Protein AF-0000000070920076 (afdb_homodimer)

Structure (mmCIF, N/CA/C/O backbone):
data_AF-0000000070920076-model_v1
#
loop_
_entity.id
_entity.type
_entity.pdbx_description
1 polymer 'Glucose-1-phosphate adenylyltransferase'
#
loop_
_atom_site.group_PDB
_atom_site.id
_atom_site.type_symbol
_atom_site.label_atom_id
_atom_site.label_alt_id
_atom_site.label_comp_id
_atom_site.label_asym_id
_atom_site.label_entity_id
_atom_site.label_seq_id
_atom_site.pdbx_PDB_ins_code
_atom_site.Cartn_x
_atom_site.Cartn_y
_atom_site.Cartn_z
_atom_site.occupancy
_atom_site.B_iso_or_equiv
_atom_site.auth_seq_id
_atom_site.auth_comp_id
_atom_site.auth_asym_id
_atom_site.auth_atom_id
_atom_site.pdbx_PDB_model_num
ATOM 1 N N . MET A 1 1 ? 10.734 30.672 -19.688 1 33.19 1 MET A N 1
ATOM 2 C CA . MET A 1 1 ? 10.688 31.156 -18.312 1 33.19 1 MET A CA 1
ATOM 3 C C . MET A 1 1 ? 11.492 30.25 -17.391 1 33.19 1 MET A C 1
ATOM 5 O O . MET A 1 1 ? 11.266 29.031 -17.344 1 33.19 1 MET A O 1
ATOM 9 N N . GLN A 1 2 ? 12.703 30.578 -17.141 1 44.69 2 GLN A N 1
ATOM 10 C CA . GLN A 1 2 ? 13.711 29.75 -16.469 1 44.69 2 GLN A CA 1
ATOM 11 C C . GLN A 1 2 ? 13.164 29.156 -15.172 1 44.69 2 GLN A C 1
ATOM 13 O O . GLN A 1 2 ? 12.617 29.891 -14.344 1 44.69 2 GLN A O 1
ATOM 18 N N . THR A 1 3 ? 12.797 27.922 -15.062 1 65.31 3 THR A N 1
ATOM 19 C CA . THR A 1 3 ? 12.289 27.219 -13.891 1 65.31 3 THR A CA 1
ATOM 20 C C . THR A 1 3 ? 13.242 27.391 -12.711 1 65.31 3 THR A C 1
ATOM 22 O O . THR A 1 3 ? 14.445 27.141 -12.836 1 65.31 3 THR A O 1
ATOM 25 N N . ASP A 1 4 ? 12.898 28.391 -11.68 1 80 4 ASP A N 1
ATOM 26 C CA . ASP A 1 4 ? 13.68 28.625 -10.469 1 80 4 ASP A CA 1
ATOM 27 C C . ASP A 1 4 ? 14.102 27.312 -9.828 1 80 4 ASP A C 1
ATOM 29 O O . ASP A 1 4 ? 13.328 26.359 -9.797 1 80 4 ASP A O 1
ATOM 33 N N . ARG A 1 5 ? 15.398 27.312 -9.617 1 87.81 5 ARG A N 1
ATOM 34 C CA . ARG A 1 5 ? 15.891 26.219 -8.805 1 87.81 5 ARG A CA 1
ATOM 35 C C . ARG A 1 5 ? 15.531 26.406 -7.336 1 87.81 5 ARG A C 1
ATOM 37 O O . ARG A 1 5 ? 15.938 27.391 -6.715 1 87.81 5 ARG A O 1
ATOM 44 N N . ILE A 1 6 ? 14.734 25.578 -6.77 1 91.81 6 ILE A N 1
ATOM 45 C CA . ILE A 1 6 ? 14.234 25.719 -5.406 1 91.81 6 ILE A CA 1
ATOM 46 C C . ILE A 1 6 ? 14.703 24.531 -4.566 1 91.81 6 ILE A C 1
ATOM 48 O O . ILE A 1 6 ? 14.656 23.375 -5.02 1 91.81 6 ILE A O 1
ATOM 52 N N . ILE A 1 7 ? 15.211 24.781 -3.336 1 88.56 7 ILE A N 1
ATOM 53 C CA . ILE A 1 7 ? 15.484 23.719 -2.361 1 88.56 7 ILE A CA 1
ATOM 54 C C . ILE A 1 7 ? 14.602 23.922 -1.132 1 88.56 7 ILE A C 1
ATOM 56 O O . ILE A 1 7 ? 14.219 25.047 -0.807 1 88.56 7 ILE A O 1
ATOM 60 N N . ALA A 1 8 ? 14.281 22.812 -0.539 1 92.31 8 ALA A N 1
ATOM 61 C CA . ALA A 1 8 ? 13.406 22.875 0.633 1 92.31 8 ALA A CA 1
ATOM 62 C C . ALA A 1 8 ? 14.125 22.344 1.874 1 92.31 8 ALA A C 1
ATOM 64 O O . ALA A 1 8 ? 14.828 21.344 1.812 1 92.31 8 ALA A O 1
ATOM 65 N N . PHE A 1 9 ? 14.023 23.109 2.922 1 87.88 9 PHE A N 1
ATOM 66 C CA . PHE A 1 9 ? 14.375 22.641 4.254 1 87.88 9 PHE A CA 1
ATOM 67 C C . PHE A 1 9 ? 13.125 22.359 5.082 1 87.88 9 PHE A C 1
ATOM 69 O O . PHE A 1 9 ? 12.273 23.234 5.234 1 87.88 9 PHE A O 1
ATOM 76 N N . VAL A 1 10 ? 12.992 21.188 5.551 1 90.44 10 VAL A N 1
ATOM 77 C CA . VAL A 1 10 ? 11.883 20.797 6.418 1 90.44 10 VAL A CA 1
ATOM 78 C C . VAL A 1 10 ? 12.383 20.609 7.848 1 90.44 10 VAL A C 1
ATOM 80 O O . VAL A 1 10 ? 13.242 19.766 8.109 1 90.44 10 VAL A O 1
ATOM 83 N N . MET A 1 11 ? 11.797 21.422 8.672 1 86.25 11 MET A N 1
ATOM 84 C CA . MET A 1 11 ? 12.227 21.406 10.07 1 86.25 11 MET A CA 1
ATOM 85 C C . MET A 1 11 ? 11.484 20.344 10.867 1 86.25 11 MET A C 1
ATOM 87 O O . MET A 1 11 ? 10.281 20.469 11.109 1 86.25 11 MET A O 1
ATOM 91 N N . ALA A 1 12 ? 12.172 19.328 11.312 1 82.25 12 ALA A N 1
ATOM 92 C CA . ALA A 1 12 ? 11.586 18.219 12.055 1 82.25 12 ALA A CA 1
ATOM 93 C C . ALA A 1 12 ? 12.273 18.031 13.406 1 82.25 12 ALA A C 1
ATOM 95 O O . ALA A 1 12 ? 12.5 16.906 13.844 1 82.25 12 ALA A O 1
ATOM 96 N N . GLY A 1 13 ? 12.68 19.078 14.141 1 68.5 13 GLY A N 1
ATOM 97 C CA . GLY A 1 13 ? 13.5 18.969 15.336 1 68.5 13 GLY A CA 1
ATOM 98 C C . GLY A 1 13 ? 12.727 19.188 16.625 1 68.5 13 GLY A C 1
ATOM 99 O O . GLY A 1 13 ? 13.258 19.016 17.719 1 68.5 13 GLY A O 1
ATOM 100 N N . GLY A 1 14 ? 11.477 19.359 16.609 1 68.44 14 GLY A N 1
ATOM 101 C CA . GLY A 1 14 ? 10.781 19.703 17.828 1 68.44 14 GLY A CA 1
ATOM 102 C C . GLY A 1 14 ? 10.523 18.5 18.734 1 68.44 14 GLY A C 1
ATOM 103 O O . GLY A 1 14 ? 10.266 17.406 18.25 1 68.44 14 GLY A O 1
ATOM 104 N N . GLN A 1 15 ? 10.766 18.703 20.016 1 67.5 15 GLN A N 1
ATOM 105 C CA . GLN A 1 15 ? 10.594 17.641 21.016 1 67.5 15 GLN A CA 1
ATOM 106 C C . GLN A 1 15 ? 9.141 17.203 21.094 1 67.5 15 GLN A C 1
ATOM 108 O O . GLN A 1 15 ? 8.852 16.047 21.406 1 67.5 15 GLN A O 1
ATOM 113 N N . GLY A 1 16 ? 8.188 18.078 20.781 1 76.25 16 GLY A N 1
ATOM 114 C CA . GLY A 1 16 ? 6.77 17.734 20.844 1 76.25 16 GLY A CA 1
ATOM 115 C C . GLY A 1 16 ? 6.309 17.359 22.234 1 76.25 16 GLY A C 1
ATOM 116 O O . GLY A 1 16 ? 5.559 16.391 22.391 1 76.25 16 GLY A O 1
ATOM 117 N N . SER A 1 17 ? 6.656 17.984 23.281 1 78.88 17 SER A N 1
ATOM 118 C CA . SER A 1 17 ? 6.414 17.641 24.672 1 78.88 17 SER A CA 1
ATOM 119 C C . SER A 1 17 ? 4.922 17.578 24.969 1 78.88 17 SER A C 1
ATOM 121 O O . SER A 1 17 ? 4.48 16.75 25.766 1 78.88 17 SER A O 1
ATOM 123 N N . ARG A 1 18 ? 4.172 18.359 24.344 1 81.12 18 ARG A N 1
ATOM 124 C CA . ARG A 1 18 ? 2.742 18.422 24.641 1 81.12 18 ARG A CA 1
ATOM 125 C C . ARG A 1 18 ? 2.008 17.219 24.047 1 81.12 18 ARG A C 1
ATOM 127 O O . ARG A 1 18 ? 0.847 16.984 24.391 1 81.12 18 ARG A O 1
ATOM 134 N N . LEU A 1 19 ? 2.645 16.422 23.266 1 90.31 19 LEU A N 1
ATOM 135 C CA . LEU A 1 19 ? 2.039 15.258 22.641 1 90.31 19 LEU A CA 1
ATOM 136 C C . LEU A 1 19 ? 2.451 13.977 23.359 1 90.31 19 LEU A C 1
ATOM 138 O O . LEU A 1 19 ? 2.068 12.875 22.969 1 90.31 19 LEU A O 1
ATOM 142 N N . GLN A 1 20 ? 3.148 14.227 24.375 1 90 20 GLN A N 1
ATOM 143 C CA . GLN A 1 20 ? 3.438 13.047 25.172 1 90 20 GLN A CA 1
ATOM 144 C C . GLN A 1 20 ? 2.152 12.367 25.641 1 90 20 GLN A C 1
ATOM 146 O O . GLN A 1 20 ? 1.152 13.039 25.906 1 90 20 GLN A O 1
ATOM 151 N N . PRO A 1 21 ? 2.139 11.023 25.672 1 94.19 21 PRO A N 1
ATOM 152 C CA . PRO A 1 21 ? 3.275 10.102 25.625 1 94.19 21 PRO A CA 1
ATOM 153 C C . PRO A 1 21 ? 3.59 9.641 24.203 1 94.19 21 PRO A C 1
ATOM 155 O O . PRO A 1 21 ? 4.496 8.82 24 1 94.19 21 PRO A O 1
ATOM 158 N N . LEU A 1 22 ? 2.971 10.141 23.203 1 93.38 22 LEU A N 1
ATOM 159 C CA . LEU A 1 22 ? 3.172 9.695 21.828 1 93.38 22 LEU A CA 1
ATOM 160 C C . LEU A 1 22 ? 4.555 10.102 21.328 1 93.38 22 LEU A C 1
ATOM 162 O O . LEU A 1 22 ? 5.059 9.531 20.359 1 93.38 22 LEU A O 1
ATOM 166 N N . THR A 1 23 ? 5.203 11.062 21.922 1 89.62 23 THR A N 1
ATOM 167 C CA . THR A 1 23 ? 6.5 11.562 21.469 1 89.62 23 THR A CA 1
ATOM 168 C C . THR A 1 23 ? 7.602 11.164 22.438 1 89.62 23 THR A C 1
ATOM 170 O O . THR A 1 23 ? 8.711 11.688 22.391 1 89.62 23 THR A O 1
ATOM 173 N N . THR A 1 24 ? 7.254 10.281 23.359 1 86.88 24 THR A N 1
ATOM 174 C CA . THR A 1 24 ? 8.258 9.828 24.312 1 86.88 24 THR A CA 1
ATOM 175 C C . THR A 1 24 ? 9.406 9.125 23.609 1 86.88 24 THR A C 1
ATOM 177 O O . THR A 1 24 ? 10.57 9.32 23.953 1 86.88 24 THR A O 1
ATOM 180 N N . ALA A 1 25 ? 9.062 8.422 22.562 1 83.69 25 ALA A N 1
ATOM 181 C CA . ALA A 1 25 ? 10.094 7.617 21.906 1 83.69 25 ALA A CA 1
ATOM 182 C C . ALA A 1 25 ? 10.281 8.031 20.453 1 83.69 25 ALA A C 1
ATOM 184 O O . ALA A 1 25 ? 10.961 7.348 19.688 1 83.69 25 ALA A O 1
ATOM 185 N N . ARG A 1 26 ? 9.656 9.07 20.109 1 86.44 26 ARG A N 1
ATOM 186 C CA . ARG A 1 26 ? 9.742 9.5 18.719 1 86.4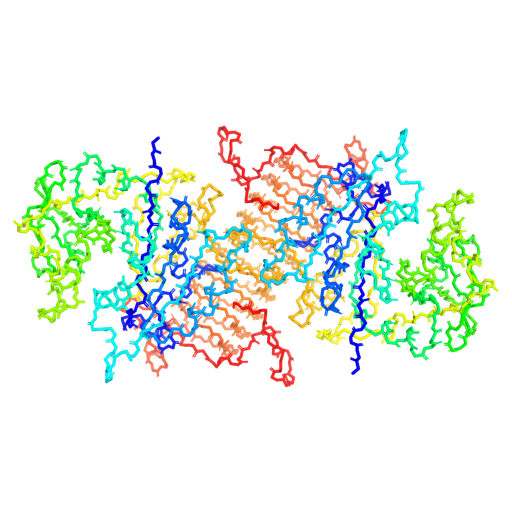4 26 ARG A CA 1
ATOM 187 C C . ARG A 1 26 ? 9.523 11.008 18.594 1 86.44 26 ARG A C 1
ATOM 189 O O . ARG A 1 26 ? 8.953 11.633 19.5 1 86.44 26 ARG A O 1
ATOM 196 N N . SER A 1 27 ? 10.008 11.555 17.516 1 85.69 27 SER A N 1
ATOM 197 C CA . SER A 1 27 ? 9.766 12.969 17.234 1 85.69 27 SER A CA 1
ATOM 198 C C . SER A 1 27 ? 8.336 13.203 16.781 1 85.69 27 SER A C 1
ATOM 200 O O . SER A 1 27 ? 7.68 12.289 16.266 1 85.69 27 SER A O 1
ATOM 202 N N . LYS A 1 28 ? 7.84 14.336 16.938 1 88.94 28 LYS A N 1
ATOM 203 C CA . LYS A 1 28 ? 6.473 14.703 16.578 1 88.94 28 LYS A CA 1
ATOM 204 C C . LYS A 1 28 ? 6.18 14.406 15.117 1 88.94 28 LYS A C 1
ATOM 206 O O . LYS A 1 28 ? 5.164 13.797 14.789 1 88.94 28 LYS A O 1
ATOM 211 N N . PRO A 1 29 ? 7.109 14.758 14.164 1 89.88 29 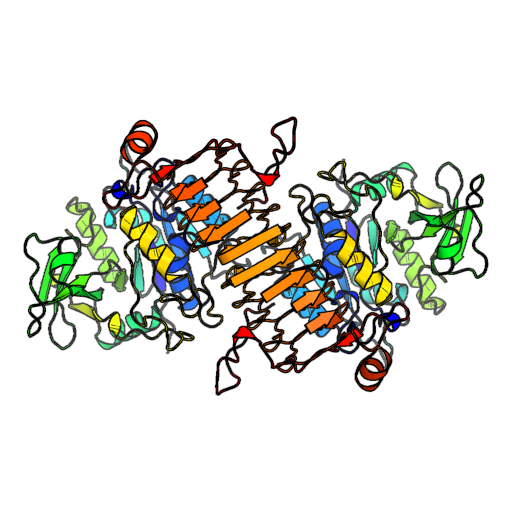PRO A N 1
ATOM 212 C CA . PRO A 1 29 ? 6.836 14.484 12.75 1 89.88 29 PRO A CA 1
ATOM 213 C C . PRO A 1 29 ? 6.691 12.992 12.453 1 89.88 29 PRO A C 1
ATOM 215 O O . PRO A 1 29 ? 6.09 12.609 11.445 1 89.88 29 PRO A O 1
ATOM 218 N N . SER A 1 30 ? 7.129 12.164 13.312 1 90.06 30 SER A N 1
ATOM 219 C CA . SER A 1 30 ? 7.105 10.719 13.094 1 90.06 30 SER A CA 1
ATOM 220 C C . SER A 1 30 ? 5.863 10.086 13.703 1 90.06 30 SER A C 1
ATOM 222 O O . SER A 1 30 ? 5.621 8.891 13.531 1 90.06 30 SER A O 1
ATOM 224 N N . VAL A 1 31 ? 5.137 10.859 14.398 1 93 31 VAL A N 1
ATOM 225 C CA . VAL A 1 31 ? 3.936 10.328 15.031 1 93 31 VAL A CA 1
ATOM 226 C C . VAL A 1 31 ? 2.949 9.867 13.961 1 93 31 VAL A C 1
ATOM 228 O O . VAL A 1 31 ? 2.715 10.578 12.977 1 93 31 VAL A O 1
ATOM 231 N N . PRO A 1 32 ? 2.396 8.656 14.117 1 95 32 PRO A N 1
ATOM 232 C CA . PRO A 1 32 ? 1.421 8.156 13.141 1 95 32 PRO A CA 1
ATOM 233 C C . PRO A 1 32 ? 0.165 9.016 13.07 1 95 32 PRO A C 1
ATOM 235 O O . PRO A 1 32 ? -0.305 9.523 14.094 1 95 32 PRO A O 1
ATOM 238 N N . PHE A 1 33 ? -0.317 9.219 11.875 1 96.38 33 PHE A N 1
ATOM 239 C CA . PHE A 1 33 ? -1.559 9.953 11.664 1 96.38 33 PHE A CA 1
ATOM 240 C C . PHE A 1 33 ? -2.445 9.234 10.656 1 96.38 33 PHE A C 1
ATOM 242 O O . PHE A 1 33 ? -1.952 8.688 9.664 1 96.38 33 PHE A O 1
ATOM 249 N N . GLY A 1 34 ? -3.719 9.328 10.875 1 95.06 34 GLY A N 1
ATOM 250 C CA . GLY A 1 34 ? -4.609 8.555 10.023 1 95.06 34 GLY A CA 1
ATOM 251 C C . GLY A 1 34 ? -4.344 7.062 10.078 1 95.06 34 GLY A C 1
ATOM 252 O O . GLY A 1 34 ? -3.928 6.539 11.117 1 95.06 34 GLY A O 1
ATOM 253 N N . SER A 1 35 ? -4.695 6.41 8.961 1 93.38 35 SER A N 1
ATOM 254 C CA . SER A 1 35 ? -4.625 4.953 9.008 1 93.38 35 SER A CA 1
ATOM 255 C C . SER A 1 35 ? -3.285 4.445 8.484 1 93.38 35 SER A C 1
ATOM 257 O O . SER A 1 35 ? -2.914 3.295 8.727 1 93.38 35 SER A O 1
ATOM 259 N N . ARG A 1 36 ? -2.527 5.336 7.797 1 94.19 36 ARG A N 1
ATOM 260 C CA . ARG A 1 36 ? -1.295 4.777 7.25 1 94.19 36 ARG A CA 1
ATOM 261 C C . ARG A 1 36 ? -0.217 5.848 7.125 1 94.19 36 ARG A C 1
ATOM 263 O O . ARG A 1 36 ? 0.854 5.598 6.57 1 94.19 36 ARG A O 1
ATOM 270 N N . TYR A 1 37 ? -0.442 7.008 7.641 1 94.81 37 TYR A N 1
ATOM 271 C CA . TYR A 1 37 ? 0.471 8.125 7.414 1 94.81 37 TYR A CA 1
ATOM 272 C C . TYR A 1 37 ? 1.211 8.492 8.695 1 94.81 37 TYR A C 1
ATOM 274 O O . TYR A 1 37 ? 0.929 7.938 9.766 1 94.81 37 TYR A O 1
ATOM 282 N N . ARG A 1 38 ? 2.186 9.312 8.523 1 94.12 38 ARG A N 1
ATOM 283 C CA . ARG A 1 38 ? 2.834 10.062 9.594 1 94.12 38 ARG A CA 1
ATOM 284 C C . ARG A 1 38 ? 2.699 11.562 9.375 1 94.12 38 ARG A C 1
ATOM 286 O O . ARG A 1 38 ? 2.473 12.016 8.242 1 94.12 38 ARG A O 1
ATOM 293 N N . ILE A 1 39 ? 2.871 12.266 10.43 1 93.94 39 ILE A N 1
ATOM 294 C CA . ILE A 1 39 ? 2.646 13.703 10.367 1 93.94 39 ILE A CA 1
ATOM 295 C C . ILE A 1 39 ? 3.553 14.32 9.305 1 93.94 39 ILE A C 1
ATOM 297 O O . ILE A 1 39 ? 3.117 15.172 8.523 1 93.94 39 ILE A O 1
ATOM 301 N N . VAL A 1 40 ? 4.758 13.867 9.094 1 92.62 40 VAL A N 1
ATOM 302 C CA . VAL A 1 40 ? 5.75 14.453 8.195 1 92.62 40 VAL A CA 1
ATOM 303 C C . VAL A 1 40 ? 5.332 14.219 6.746 1 92.62 40 VAL A C 1
ATOM 305 O O . VAL A 1 40 ? 5.758 14.945 5.848 1 92.62 40 VAL A O 1
ATOM 308 N N . ASP A 1 41 ? 4.516 13.25 6.492 1 93.81 41 ASP A N 1
ATOM 309 C CA . ASP A 1 41 ? 4.148 12.867 5.133 1 93.81 41 ASP A CA 1
ATOM 310 C C . ASP A 1 41 ? 3.395 13.992 4.43 1 93.81 41 ASP A C 1
ATOM 312 O O . ASP A 1 41 ? 3.453 14.125 3.207 1 93.81 41 ASP A O 1
ATOM 316 N N . PHE A 1 42 ? 2.736 14.797 5.164 1 95.75 42 PHE A N 1
ATOM 317 C CA . PHE A 1 42 ? 1.891 15.836 4.59 1 95.75 42 PHE A CA 1
ATOM 318 C C . PHE A 1 42 ? 2.738 16.953 3.986 1 95.75 42 PHE A C 1
ATOM 320 O O . PHE A 1 42 ? 2.564 17.312 2.818 1 95.75 42 PHE A O 1
ATOM 327 N N . VAL A 1 43 ? 3.709 17.438 4.734 1 94.81 43 VAL A N 1
ATOM 328 C CA . VAL A 1 43 ? 4.555 18.516 4.203 1 94.81 43 VAL A CA 1
ATOM 329 C C . VAL A 1 43 ? 5.418 17.969 3.066 1 94.81 43 VAL A C 1
ATOM 331 O O . VAL A 1 43 ? 5.605 18.641 2.049 1 94.81 43 VAL A O 1
ATOM 334 N N . LEU A 1 44 ? 5.891 16.75 3.213 1 92.56 44 LEU A N 1
ATOM 335 C CA . LEU A 1 44 ? 6.719 16.172 2.164 1 92.56 44 LEU A CA 1
ATOM 336 C C . LEU A 1 44 ? 5.91 15.977 0.883 1 92.56 44 LEU A C 1
ATOM 338 O O . LEU A 1 44 ? 6.402 16.266 -0.212 1 92.56 44 LEU A O 1
ATOM 342 N N . SER A 1 45 ? 4.734 15.516 1.034 1 93.62 45 SER A N 1
ATOM 343 C CA . SER A 1 45 ? 3.867 15.336 -0.125 1 93.62 45 SER A CA 1
ATOM 344 C C . SER A 1 45 ? 3.523 16.672 -0.769 1 93.62 45 SER A C 1
ATOM 346 O O . SER A 1 45 ? 3.455 16.781 -1.995 1 93.62 45 SER A O 1
ATOM 348 N N . ASN A 1 46 ? 3.256 17.688 0.065 1 95.75 46 ASN A N 1
ATOM 349 C CA . ASN A 1 46 ? 3 19.016 -0.468 1 95.75 46 ASN A CA 1
ATOM 350 C C . ASN A 1 46 ? 4.164 19.516 -1.323 1 95.75 46 ASN A C 1
ATOM 352 O O . ASN A 1 46 ? 3.953 20.062 -2.406 1 95.75 46 ASN A O 1
ATOM 356 N N . LEU A 1 47 ? 5.348 19.297 -0.857 1 93.31 47 LEU A N 1
ATOM 357 C CA . LEU A 1 47 ? 6.543 19.734 -1.578 1 93.31 47 LEU A CA 1
ATOM 358 C C . LEU A 1 47 ? 6.691 18.953 -2.885 1 93.31 47 LEU A C 1
ATOM 360 O O . LEU A 1 47 ? 6.844 19.562 -3.951 1 93.31 47 LEU A O 1
ATOM 364 N N . VAL A 1 48 ? 6.512 17.672 -2.869 1 89.19 48 VAL A N 1
ATOM 365 C CA . VAL A 1 48 ? 6.68 16.812 -4.039 1 89.19 48 VAL A CA 1
ATOM 366 C C . VAL A 1 48 ? 5.602 17.125 -5.07 1 89.19 48 VAL A C 1
ATOM 368 O O . VAL A 1 48 ? 5.895 17.297 -6.258 1 89.19 48 VAL A O 1
ATOM 371 N N . ASN A 1 49 ? 4.41 17.188 -4.594 1 91.5 49 ASN A N 1
ATOM 372 C CA . ASN A 1 49 ? 3.309 17.516 -5.492 1 91.5 49 ASN A CA 1
ATOM 373 C C . ASN A 1 49 ? 3.494 18.891 -6.125 1 91.5 49 ASN A C 1
ATOM 375 O O . ASN A 1 49 ? 2.979 19.156 -7.215 1 91.5 49 ASN A O 1
ATOM 379 N N . SER A 1 50 ? 4.227 19.781 -5.449 1 93.94 50 SER A N 1
ATOM 380 C CA . SER A 1 50 ? 4.48 21.141 -5.938 1 93.94 50 SER A CA 1
ATOM 381 C C . SER A 1 50 ? 5.734 21.188 -6.805 1 93.94 50 SER A C 1
ATOM 383 O O . SER A 1 50 ? 6.254 22.266 -7.098 1 93.94 50 SER A O 1
ATOM 385 N N . GLN A 1 51 ? 6.305 19.984 -7.059 1 87.81 51 GLN A N 1
ATOM 386 C CA . GLN A 1 51 ? 7.449 19.828 -7.945 1 87.81 51 GLN A CA 1
ATOM 387 C C . GLN A 1 51 ? 8.719 20.406 -7.316 1 87.81 51 GLN A C 1
ATOM 389 O O . GLN A 1 51 ? 9.586 20.922 -8.023 1 87.81 51 GLN A O 1
ATOM 394 N N . ILE A 1 52 ? 8.695 20.578 -6.074 1 88.44 52 ILE A N 1
ATOM 395 C CA . ILE A 1 52 ? 9.914 20.844 -5.32 1 88.44 52 ILE A CA 1
ATOM 396 C C . ILE A 1 52 ? 10.547 19.531 -4.871 1 88.44 52 ILE A C 1
ATOM 398 O O . ILE A 1 52 ? 10.039 18.859 -3.965 1 88.44 52 ILE A O 1
ATOM 402 N N . ARG A 1 53 ? 11.68 19.234 -5.488 1 80.94 53 ARG A N 1
ATOM 403 C CA . ARG A 1 53 ? 12.102 17.844 -5.367 1 80.94 53 ARG A CA 1
ATOM 404 C C . ARG A 1 53 ? 13.414 17.734 -4.59 1 80.94 53 ARG A C 1
ATOM 406 O O . ARG A 1 53 ? 13.836 16.625 -4.223 1 80.94 53 ARG A O 1
ATOM 413 N N . THR A 1 54 ? 14.141 18.766 -4.348 1 82.75 54 THR A N 1
ATOM 414 C CA . THR A 1 54 ? 15.312 18.766 -3.479 1 82.75 54 THR A CA 1
ATOM 415 C C . THR A 1 54 ? 14.93 19.156 -2.055 1 82.75 54 THR A C 1
ATOM 417 O O . THR A 1 54 ? 14.773 20.344 -1.756 1 82.75 54 THR A O 1
ATOM 420 N N . ILE A 1 55 ? 14.797 18.156 -1.24 1 87.06 55 ILE A N 1
ATOM 421 C CA . ILE A 1 55 ? 14.258 18.359 0.098 1 87.06 55 ILE A CA 1
ATOM 422 C C . ILE A 1 55 ? 15.258 17.875 1.143 1 87.06 55 ILE A C 1
ATOM 424 O O . ILE A 1 55 ? 15.727 16.734 1.079 1 87.06 55 ILE A O 1
ATOM 428 N N . TYR A 1 56 ? 15.602 18.734 2.041 1 81.62 56 TYR A N 1
ATOM 429 C CA . TYR A 1 56 ? 16.438 18.391 3.188 1 81.62 56 TYR A CA 1
ATOM 430 C C . TYR A 1 56 ? 15.617 18.375 4.473 1 81.62 56 TYR A C 1
ATOM 432 O O . TYR A 1 56 ? 15.094 19.391 4.902 1 81.62 56 TYR A O 1
ATOM 440 N N . LEU A 1 57 ? 15.484 17.234 5.035 1 85.25 57 LEU A N 1
ATOM 441 C CA . LEU A 1 57 ? 14.781 17.047 6.301 1 85.25 57 LEU A CA 1
ATOM 442 C C . LEU A 1 57 ? 15.742 17.172 7.48 1 85.25 57 LEU A C 1
ATOM 444 O O . LEU A 1 57 ? 16.609 16.312 7.676 1 85.25 57 LEU A O 1
ATOM 448 N N . LEU A 1 58 ? 15.578 18.266 8.234 1 81.69 58 LEU A N 1
ATOM 449 C CA . LEU A 1 58 ? 16.469 18.531 9.359 1 81.69 58 LEU A CA 1
ATOM 450 C C . LEU A 1 58 ? 15.922 17.891 10.641 1 81.69 58 LEU A C 1
ATOM 452 O O . LEU A 1 58 ? 14.883 18.328 11.156 1 81.69 58 LEU A O 1
ATOM 456 N N . VAL A 1 59 ? 16.656 16.859 11.117 1 78.94 59 VAL A N 1
ATOM 457 C CA . VAL A 1 59 ? 16.172 16.109 12.273 1 78.94 59 VAL A CA 1
ATOM 458 C C . VAL A 1 59 ? 17.078 16.375 13.477 1 78.94 59 VAL A C 1
ATOM 460 O O . VAL A 1 59 ? 18.266 16.688 13.305 1 78.94 59 VAL A O 1
ATOM 463 N N . GLN A 1 60 ? 16.5 16.406 14.656 1 68.12 60 GLN A N 1
ATOM 464 C CA . GLN A 1 60 ? 17.297 16.625 15.852 1 68.12 60 GLN A CA 1
ATOM 465 C C . GLN A 1 60 ? 17.016 15.562 16.906 1 68.12 60 GLN A C 1
ATOM 467 O O . GLN A 1 60 ? 17.922 14.859 17.359 1 68.12 60 GLN A O 1
ATOM 472 N N . TYR A 1 61 ? 15.828 15.445 17.297 1 62.59 61 TYR A N 1
ATOM 473 C CA . TYR A 1 61 ? 15.461 14.656 18.469 1 62.59 61 TYR A CA 1
ATOM 474 C C . TYR A 1 61 ? 14.859 13.32 18.062 1 62.59 61 TYR A C 1
ATOM 476 O O . TYR A 1 61 ? 13.922 13.273 17.266 1 62.59 61 TYR A O 1
ATOM 484 N N . LYS A 1 62 ? 15.414 12.219 18.688 1 64.12 62 LYS A N 1
ATOM 485 C CA . LYS A 1 62 ? 14.844 10.883 18.531 1 64.12 62 LYS A CA 1
ATOM 486 C C . LYS A 1 62 ? 14.406 10.617 17.094 1 64.12 62 LYS A C 1
ATOM 488 O O . LYS A 1 62 ? 13.273 10.211 16.859 1 64.12 62 LYS A O 1
ATOM 493 N N . SER A 1 63 ? 15.359 10.766 16.25 1 68.25 63 SER A N 1
ATOM 494 C CA . SER A 1 63 ? 15.023 10.883 14.836 1 68.25 63 SER A CA 1
ATOM 495 C C . SER A 1 63 ? 15.156 9.547 14.125 1 68.25 63 SER A C 1
ATOM 497 O O . SER A 1 63 ? 14.898 9.445 12.922 1 68.25 63 SER A O 1
ATOM 499 N N . GLN A 1 64 ? 15.422 8.57 14.914 1 64.94 64 GLN A N 1
ATOM 500 C CA . GLN A 1 64 ? 15.703 7.309 14.234 1 64.94 64 GLN A CA 1
ATOM 501 C C . GLN A 1 64 ? 14.484 6.816 13.461 1 64.94 64 GLN A C 1
ATOM 503 O O . GLN A 1 64 ? 14.602 6.445 12.289 1 64.94 64 GLN A O 1
ATOM 508 N N . SER A 1 65 ? 13.406 6.832 14.133 1 69.12 65 SER A N 1
ATOM 509 C CA . SER A 1 65 ? 12.172 6.387 13.492 1 69.12 65 SER A CA 1
ATOM 510 C C . SER A 1 65 ? 11.859 7.219 12.25 1 69.12 65 SER A C 1
ATOM 512 O O . SER A 1 65 ? 11.43 6.684 11.227 1 69.12 65 SER A O 1
ATOM 514 N N . LEU A 1 66 ? 12.086 8.398 12.32 1 73 66 LEU A N 1
ATOM 515 C CA . LEU A 1 66 ? 11.836 9.305 11.203 1 73 66 LEU A CA 1
ATOM 516 C C . LEU A 1 66 ? 12.789 9.016 10.055 1 73 66 LEU A C 1
ATOM 518 O O . LEU A 1 66 ? 12.367 8.93 8.898 1 73 66 LEU A O 1
ATOM 522 N N . ILE A 1 67 ? 14 8.906 10.367 1 69.06 67 ILE A N 1
ATOM 523 C CA . ILE A 1 67 ? 15.016 8.625 9.359 1 69.06 67 ILE A CA 1
ATOM 524 C C . ILE A 1 67 ? 14.672 7.34 8.625 1 69.06 67 ILE A C 1
ATOM 526 O O . ILE A 1 67 ? 14.711 7.297 7.391 1 69.06 67 ILE A O 1
ATOM 530 N N . GLU A 1 68 ? 14.289 6.379 9.367 1 68.88 68 GLU A N 1
ATOM 531 C CA . GLU A 1 68 ? 13.945 5.09 8.773 1 68.88 68 GLU A CA 1
ATOM 532 C C . GLU A 1 68 ? 12.719 5.207 7.871 1 68.88 68 GLU A C 1
ATOM 534 O O . GLU A 1 68 ? 12.688 4.637 6.777 1 68.88 68 GLU A O 1
ATOM 539 N N . HIS A 1 69 ? 11.805 5.922 8.266 1 71.31 69 HIS A N 1
ATOM 540 C CA . HIS A 1 69 ? 10.586 6.121 7.488 1 71.31 69 HIS A CA 1
ATOM 541 C C . HIS A 1 69 ? 10.883 6.82 6.168 1 71.31 69 HIS A C 1
ATOM 543 O O . HIS A 1 69 ? 10.406 6.391 5.113 1 71.31 69 HIS A O 1
ATOM 549 N N . VAL A 1 70 ? 11.672 7.809 6.242 1 72.06 70 VAL A N 1
ATOM 550 C CA . VAL A 1 70 ? 11.984 8.594 5.051 1 72.06 70 VAL A CA 1
ATOM 551 C C . VAL A 1 70 ? 12.789 7.742 4.074 1 72.06 70 VAL A C 1
ATOM 553 O O . VAL A 1 70 ? 12.539 7.766 2.867 1 72.06 70 VAL A O 1
ATOM 556 N N . ARG A 1 71 ? 13.656 7.051 4.598 1 67.81 71 ARG A N 1
ATOM 557 C CA . ARG A 1 71 ? 14.484 6.18 3.768 1 67.81 71 ARG A CA 1
ATOM 558 C C . ARG A 1 71 ? 13.625 5.156 3.031 1 67.81 71 ARG A C 1
ATOM 560 O O . ARG A 1 71 ? 13.836 4.902 1.844 1 67.81 71 ARG A O 1
ATOM 567 N N . LYS A 1 72 ? 12.734 4.668 3.672 1 66.44 72 LYS A N 1
ATOM 568 C CA . LYS A 1 72 ? 11.93 3.576 3.127 1 66.44 72 LYS A CA 1
ATOM 569 C C . LYS A 1 72 ? 10.836 4.105 2.203 1 66.44 72 LYS A C 1
ATOM 571 O O . LYS A 1 72 ? 10.492 3.461 1.21 1 66.44 72 LYS A O 1
ATOM 576 N N . SER A 1 73 ? 10.406 5.191 2.52 1 67.62 73 SER A N 1
ATOM 577 C CA . SER A 1 73 ? 9.172 5.652 1.896 1 67.62 73 SER A CA 1
ATOM 578 C C . SER A 1 73 ? 9.445 6.727 0.852 1 67.62 73 SER A C 1
ATOM 580 O O . SER A 1 73 ? 8.625 6.957 -0.041 1 67.62 73 SER A O 1
ATOM 582 N N . TRP A 1 74 ? 10.438 7.328 1.027 1 65.31 74 TRP A N 1
ATOM 583 C CA . TRP A 1 74 ? 10.641 8.531 0.225 1 65.31 74 TRP A CA 1
ATOM 584 C C . TRP A 1 74 ? 11.914 8.422 -0.607 1 65.31 74 TRP A C 1
ATOM 586 O O . TRP A 1 74 ? 12.539 9.438 -0.931 1 65.31 74 TRP A O 1
ATOM 596 N N . THR A 1 75 ? 12.32 7.102 -0.789 1 59 75 THR A N 1
ATOM 597 C CA . THR A 1 75 ? 13.445 6.918 -1.701 1 59 75 THR A CA 1
ATOM 598 C C . THR A 1 75 ? 12.961 6.844 -3.146 1 59 75 THR A C 1
ATOM 600 O O . THR A 1 75 ? 12.086 6.043 -3.473 1 59 75 THR A O 1
ATOM 603 N N . ILE A 1 76 ? 13.031 8 -3.771 1 50.78 76 ILE A N 1
ATOM 604 C CA . ILE A 1 76 ? 12.578 8.125 -5.152 1 50.78 76 ILE A CA 1
ATOM 605 C C . ILE A 1 76 ? 13.531 7.375 -6.078 1 50.78 76 ILE A C 1
ATOM 607 O O . ILE A 1 76 ? 14.719 7.234 -5.773 1 50.78 76 ILE A O 1
ATOM 611 N N . SER A 1 77 ? 12.938 6.676 -7.129 1 48.12 77 SER A N 1
ATOM 612 C CA . SER A 1 77 ? 13.633 5.918 -8.164 1 48.12 77 SER A CA 1
ATOM 613 C C . SER A 1 77 ? 14.93 6.617 -8.578 1 48.12 77 SER A C 1
ATOM 615 O O . SER A 1 77 ? 14.969 7.84 -8.703 1 48.12 77 SER A O 1
ATOM 617 N N . PRO A 1 78 ? 15.984 6.07 -8.312 1 41.22 78 PRO A N 1
ATOM 618 C CA . PRO A 1 78 ? 17.234 6.645 -8.797 1 41.22 78 PRO A CA 1
ATOM 619 C C . PRO A 1 78 ? 17.094 7.305 -10.164 1 41.22 78 PRO A C 1
ATOM 621 O O . PRO A 1 78 ? 17.969 8.094 -10.57 1 41.22 78 PRO A O 1
ATOM 624 N N . LEU A 1 79 ? 16.203 6.781 -10.914 1 37.59 79 LEU A N 1
ATOM 625 C CA . LEU A 1 79 ? 16.125 7.41 -12.234 1 37.59 79 LEU A CA 1
ATOM 626 C C . LEU A 1 79 ? 15.734 8.875 -12.109 1 37.59 79 LEU A C 1
ATOM 628 O O . LEU A 1 79 ? 15.898 9.648 -13.055 1 37.59 79 LEU A O 1
ATOM 632 N N . LEU A 1 80 ? 15.008 9.07 -11.07 1 39.38 80 LEU A N 1
ATOM 633 C CA . LEU A 1 80 ? 14.703 10.484 -10.906 1 39.38 80 LEU A CA 1
ATOM 634 C C . LEU A 1 80 ? 15.758 11.172 -10.047 1 39.38 80 LEU A C 1
ATOM 636 O O . LEU A 1 80 ? 15.602 11.266 -8.82 1 39.38 80 LEU A O 1
ATOM 640 N N . GLN A 1 81 ? 16.938 11.125 -10.477 1 41 81 GLN A N 1
ATOM 641 C CA . GLN A 1 81 ? 18.109 11.766 -9.891 1 41 81 GLN A CA 1
ATOM 642 C C . GLN A 1 81 ? 17.734 13.016 -9.109 1 41 81 GLN A C 1
ATOM 644 O O . GLN A 1 81 ? 18.359 13.352 -8.102 1 41 81 GLN A O 1
ATOM 649 N N . ASP A 1 82 ? 16.797 13.742 -9.578 1 44.59 82 ASP A N 1
ATOM 650 C CA . ASP A 1 82 ? 16.594 15.102 -9.078 1 44.59 82 ASP A CA 1
ATOM 651 C C . ASP A 1 82 ? 15.648 15.117 -7.887 1 44.59 82 ASP A C 1
ATOM 653 O O . ASP A 1 82 ? 15.305 16.188 -7.371 1 44.59 82 ASP A O 1
ATOM 657 N N . GLN A 1 83 ? 15.055 13.961 -7.57 1 52.09 83 GLN A N 1
ATOM 658 C CA . GLN A 1 83 ? 14.125 13.992 -6.445 1 52.09 83 GLN A CA 1
ATOM 659 C C . GLN A 1 83 ? 14.695 13.234 -5.242 1 52.09 83 GLN A C 1
ATOM 661 O O . GLN A 1 83 ? 15.031 12.055 -5.348 1 52.09 83 GLN A O 1
ATOM 666 N N . PHE A 1 84 ? 15.266 14.055 -4.301 1 63.78 84 PHE A N 1
ATOM 667 C CA . PHE A 1 84 ? 15.781 13.297 -3.162 1 63.78 84 PHE A CA 1
ATOM 668 C C . PHE A 1 84 ? 15.328 13.922 -1.849 1 63.78 84 PHE A C 1
ATOM 670 O O . PHE A 1 84 ? 15.188 15.141 -1.752 1 63.78 84 PHE A O 1
ATOM 677 N N . VAL A 1 85 ? 14.734 13.188 -1.097 1 67.19 85 VAL A N 1
ATOM 678 C CA . VAL A 1 85 ? 14.609 13.547 0.312 1 67.19 85 VAL A CA 1
ATOM 679 C C . VAL A 1 85 ? 15.836 13.055 1.079 1 67.19 85 VAL A C 1
ATOM 681 O O . VAL A 1 85 ? 16.109 11.852 1.107 1 67.19 85 VAL A O 1
ATOM 684 N N . THR A 1 86 ? 16.594 13.969 1.58 1 69.12 86 THR A N 1
ATOM 685 C CA . THR A 1 86 ? 17.797 13.633 2.334 1 69.12 86 THR A CA 1
ATOM 686 C C . THR A 1 86 ? 17.641 14.008 3.803 1 69.12 86 THR A C 1
ATOM 688 O O . THR A 1 86 ? 17.25 15.141 4.121 1 69.12 86 THR A O 1
ATOM 691 N N . VAL A 1 87 ? 17.812 13.094 4.609 1 67.5 87 VAL A N 1
ATOM 692 C CA . VAL A 1 87 ? 17.797 13.352 6.047 1 67.5 87 VAL A CA 1
ATOM 693 C C . VAL A 1 87 ? 19.141 13.906 6.496 1 67.5 87 VAL A C 1
ATOM 695 O O . VAL A 1 87 ? 20.188 13.359 6.148 1 67.5 87 VAL A O 1
ATOM 698 N N . VAL A 1 88 ? 19.141 15.023 7.176 1 67.31 88 VAL A N 1
ATOM 699 C CA . VAL A 1 88 ? 20.359 15.672 7.625 1 67.31 88 VAL A CA 1
ATOM 700 C C . VAL A 1 88 ? 20.406 15.719 9.148 1 67.31 88 VAL A C 1
ATOM 702 O O . VAL A 1 88 ? 19.672 16.5 9.773 1 67.31 88 VAL A O 1
ATOM 705 N N . PRO A 1 89 ? 21.188 14.797 9.656 1 63.28 89 PRO A N 1
ATOM 706 C CA . PRO A 1 89 ? 21.328 14.836 11.109 1 63.28 89 PRO A CA 1
ATOM 707 C C . PRO A 1 89 ? 22.141 16.031 11.594 1 63.28 89 PRO A C 1
ATOM 709 O O . PRO A 1 89 ? 22.828 16.672 10.797 1 63.28 89 PRO A O 1
ATOM 712 N N . PRO A 1 90 ? 21.969 16.406 12.82 1 58 90 PRO A N 1
ATOM 713 C CA . PRO A 1 90 ? 22.75 17.531 13.336 1 58 90 PRO A CA 1
ATOM 714 C C . PRO A 1 90 ? 24.266 17.312 13.219 1 58 90 PRO A C 1
ATOM 716 O O . PRO A 1 90 ? 24.734 16.172 13.359 1 58 90 PRO A O 1
ATOM 719 N N . GLN A 1 91 ? 25 18.125 12.43 1 49.28 91 GLN A N 1
ATOM 720 C CA . GLN A 1 91 ? 26.469 18.047 12.398 1 49.28 91 GLN A CA 1
ATOM 721 C C . GLN A 1 91 ? 27.062 18.484 13.734 1 49.28 91 GLN A C 1
ATOM 723 O O . GLN A 1 91 ? 26.641 19.484 14.312 1 49.28 91 GLN A O 1
ATOM 728 N N . MET A 1 92 ? 27.391 17.453 14.562 1 43.59 92 MET A N 1
ATOM 729 C CA . MET A 1 92 ? 28.047 17.766 15.828 1 43.59 92 MET A CA 1
ATOM 730 C C . MET A 1 92 ? 29.141 18.797 15.641 1 43.59 92 MET A C 1
ATOM 732 O O . MET A 1 92 ? 30.312 18.438 15.445 1 43.59 92 MET A O 1
ATOM 736 N N . ILE A 1 93 ? 29.156 19.781 14.867 1 38.06 93 ILE A N 1
ATOM 737 C CA . ILE A 1 93 ? 30.25 20.734 14.914 1 38.06 93 ILE A CA 1
ATOM 738 C C . ILE A 1 93 ? 30.312 21.375 16.297 1 38.06 93 ILE A C 1
ATOM 740 O O . ILE A 1 93 ? 29.344 22.016 16.734 1 38.06 93 ILE A O 1
ATOM 744 N N . GLY A 1 94 ? 31.656 21.141 17.094 1 34.25 94 GLY A N 1
ATOM 745 C CA . GLY A 1 94 ? 32.094 21.594 18.406 1 34.25 94 GLY A CA 1
ATOM 746 C C . GLY A 1 94 ? 31 21.562 19.453 1 34.25 94 GLY A C 1
ATOM 747 O O . GLY A 1 94 ? 29.828 21.766 19.125 1 34.25 94 GLY A O 1
ATOM 748 N N . GLY A 1 95 ? 31.25 20.906 20.688 1 37.16 95 GLY A N 1
ATOM 749 C CA . GLY A 1 95 ? 30.609 20.484 21.922 1 37.16 95 GLY A CA 1
ATOM 750 C C . GLY A 1 95 ? 29.188 19.984 21.719 1 37.16 95 GLY A C 1
ATOM 751 O O . GLY A 1 95 ? 28.781 19.719 20.594 1 37.16 95 GLY A O 1
ATOM 752 N N . GLU A 1 96 ? 28.391 19.766 22.844 1 39.44 96 GLU A N 1
ATOM 753 C CA . GLU A 1 96 ? 27.062 19.297 23.203 1 39.44 96 GLU A CA 1
ATOM 754 C C . GLU A 1 96 ? 25.984 19.938 22.328 1 39.44 96 GLU A C 1
ATOM 756 O O . GLU A 1 96 ? 24.797 19.875 22.625 1 39.44 96 GLU A O 1
ATOM 761 N N . SER A 1 97 ? 26.172 20.781 21.266 1 44.31 97 SER A N 1
ATOM 762 C CA . SER A 1 97 ? 25.078 21.719 21.016 1 44.31 97 SER A CA 1
ATOM 763 C C . SER A 1 97 ? 24.125 21.172 19.953 1 44.31 97 SER A C 1
ATOM 765 O O . SER A 1 97 ? 24.531 20.859 18.844 1 44.31 97 SER A O 1
ATOM 767 N N . TRP A 1 98 ? 22.938 20.469 20.281 1 48.69 98 TRP A N 1
ATOM 768 C CA . TRP A 1 98 ? 21.625 20.375 19.656 1 48.69 98 TRP A CA 1
ATOM 769 C C . TRP A 1 98 ? 21.281 21.672 18.922 1 48.69 98 TRP A C 1
ATOM 771 O O . TRP A 1 98 ? 21.859 22.719 19.188 1 48.69 98 TRP A O 1
ATOM 781 N N . PHE A 1 99 ? 20.719 21.547 17.688 1 51 99 PHE A N 1
ATOM 782 C CA . PHE A 1 99 ? 20.234 22.781 17.109 1 51 99 PHE A CA 1
ATOM 783 C C . PHE A 1 99 ? 19.578 23.672 18.156 1 51 99 PHE A C 1
ATOM 785 O O . PHE A 1 99 ? 18.781 23.188 18.969 1 51 99 PHE A O 1
ATOM 792 N N . GLN A 1 100 ? 20.094 24.766 18.406 1 50.31 100 GLN A N 1
ATOM 793 C CA . GLN A 1 100 ? 19.547 25.672 19.422 1 50.31 100 GLN A CA 1
ATOM 794 C C . GLN A 1 100 ? 18.188 26.234 18.984 1 50.31 100 GLN A C 1
ATOM 796 O O . GLN A 1 100 ? 17.422 26.734 19.812 1 50.31 100 GLN A O 1
ATOM 801 N N . GLY A 1 101 ? 17.984 26.047 17.672 1 62.75 101 GLY A N 1
ATOM 802 C CA . GLY A 1 101 ? 16.766 26.562 17.094 1 62.75 101 GLY A CA 1
ATOM 803 C C . GLY A 1 101 ? 16.625 26.25 15.617 1 62.75 101 GLY A C 1
ATOM 804 O O . GLY A 1 101 ? 17.453 25.547 15.047 1 62.75 101 GLY A O 1
ATOM 805 N N . THR A 1 102 ? 15.602 26.688 15.039 1 68.44 102 THR A N 1
ATOM 806 C CA . THR A 1 102 ? 15.273 26.375 13.656 1 68.44 102 THR A CA 1
ATOM 807 C C . THR A 1 102 ? 16.281 27 12.703 1 68.44 102 THR A C 1
ATOM 809 O O . THR A 1 102 ? 16.719 26.359 11.742 1 68.44 102 THR A O 1
ATOM 812 N N . SER A 1 103 ? 16.688 28.219 12.969 1 71.69 103 SER A N 1
ATOM 813 C CA . SER A 1 103 ? 17.609 28.875 12.062 1 71.69 103 SER A CA 1
ATOM 814 C C . SER A 1 103 ? 19.016 28.297 12.188 1 71.69 103 SER A C 1
ATOM 816 O O . SER A 1 103 ? 19.766 28.219 11.203 1 71.69 103 SER A O 1
ATOM 818 N N . ASP A 1 104 ? 19.297 27.891 13.375 1 70.75 104 ASP A N 1
ATOM 819 C CA . ASP A 1 104 ? 20.594 27.25 13.578 1 70.75 104 ASP A CA 1
ATOM 820 C C . ASP A 1 104 ? 20.703 25.953 12.773 1 70.75 104 ASP A C 1
ATOM 822 O O . ASP A 1 104 ? 21.75 25.672 12.195 1 70.75 104 ASP A O 1
ATOM 826 N N . ALA A 1 105 ? 19.641 25.234 12.758 1 69.88 105 ALA A N 1
ATOM 827 C CA . ALA A 1 105 ? 19.625 23.984 12 1 69.88 105 ALA A CA 1
ATOM 828 C C . ALA A 1 105 ? 19.906 24.234 10.523 1 69.88 105 ALA A C 1
ATOM 830 O O . ALA A 1 105 ? 20.672 23.5 9.898 1 69.88 105 ALA A O 1
ATOM 831 N N . VAL A 1 106 ? 19.391 25.25 9.984 1 74 106 VAL A N 1
ATOM 832 C CA . VAL A 1 106 ? 19.594 25.594 8.578 1 74 106 VAL A CA 1
ATOM 833 C C . VAL A 1 106 ? 21 26.125 8.367 1 74 106 VAL A C 1
ATOM 835 O O . VAL A 1 106 ? 21.656 25.797 7.371 1 74 106 VAL A O 1
ATOM 838 N N . TYR A 1 107 ? 21.453 26.906 9.336 1 71.81 107 TYR A N 1
ATOM 839 C CA . TYR A 1 107 ? 22.781 27.469 9.227 1 71.81 107 TYR A CA 1
ATOM 840 C C . TYR A 1 107 ? 23.844 26.375 9.164 1 71.81 107 TYR A C 1
ATOM 842 O O . TYR A 1 107 ? 24.797 26.469 8.391 1 71.81 107 TYR A O 1
ATOM 850 N N . GLN A 1 108 ? 23.656 25.438 9.945 1 71.25 108 GLN A N 1
ATOM 851 C CA . GLN A 1 108 ? 24.625 24.344 9.992 1 71.25 108 GLN A CA 1
ATOM 852 C C . GLN A 1 108 ? 24.703 23.625 8.648 1 71.25 108 GLN A C 1
ATOM 854 O O . GLN A 1 108 ? 25.672 22.906 8.375 1 71.25 108 GLN A O 1
ATOM 859 N N . ASN A 1 109 ? 23.703 23.891 7.855 1 71.25 109 ASN A N 1
ATOM 860 C CA . ASN A 1 109 ? 23.656 23.219 6.559 1 71.25 109 ASN A CA 1
ATOM 861 C C . ASN A 1 109 ? 23.75 24.219 5.406 1 71.25 109 ASN A C 1
ATOM 863 O O . ASN A 1 109 ? 23.25 23.953 4.309 1 71.25 109 ASN A O 1
ATOM 867 N N . ILE A 1 110 ? 24.312 25.328 5.73 1 75.12 110 ILE A N 1
ATOM 868 C CA . ILE A 1 110 ? 24.422 26.422 4.77 1 75.12 110 ILE A CA 1
ATOM 869 C C . ILE A 1 110 ? 25.234 25.953 3.555 1 75.12 110 ILE A C 1
ATOM 871 O O . ILE A 1 110 ? 25 26.422 2.436 1 75.12 110 ILE A O 1
ATOM 875 N N . GLY A 1 111 ? 26.141 25.047 3.754 1 73.06 111 GLY A N 1
ATOM 876 C CA . GLY A 1 111 ? 26.938 24.5 2.666 1 73.06 111 GLY A CA 1
ATOM 877 C C . GLY A 1 111 ? 26.109 23.875 1.563 1 73.06 111 GLY A C 1
ATOM 878 O O . GLY A 1 111 ? 26.469 23.938 0.388 1 73.06 111 GLY A O 1
ATOM 879 N N . LEU A 1 112 ? 25.016 23.359 1.947 1 72.31 112 LEU A N 1
ATOM 880 C CA . LEU A 1 112 ? 24.125 22.766 0.962 1 72.31 112 LEU A CA 1
ATOM 881 C C . LEU A 1 112 ? 23.531 23.828 0.046 1 72.31 112 LEU A C 1
ATOM 883 O O . LEU A 1 112 ? 23.328 23.578 -1.144 1 72.31 112 LEU A O 1
ATOM 887 N N . ILE A 1 113 ? 23.25 24.938 0.626 1 78.56 113 ILE A N 1
ATOM 888 C CA . ILE A 1 113 ? 22.703 26.031 -0.157 1 78.56 113 ILE A CA 1
ATOM 889 C C . ILE A 1 113 ? 23.75 26.547 -1.14 1 78.56 113 ILE A C 1
ATOM 891 O O . ILE A 1 113 ? 23.453 26.781 -2.312 1 78.56 113 ILE A O 1
ATOM 895 N N . GLU A 1 114 ? 24.891 26.656 -0.654 1 79.75 114 GLU A N 1
ATOM 896 C CA . GLU A 1 114 ? 25.984 27.141 -1.498 1 79.75 114 GLU A CA 1
ATOM 897 C C . GLU A 1 114 ? 26.234 26.188 -2.664 1 79.75 114 GLU A C 1
ATOM 899 O O . GLU A 1 114 ? 26.438 26.625 -3.797 1 79.75 114 GLU A O 1
ATOM 904 N N . THR A 1 115 ? 26.219 24.984 -2.389 1 75.44 115 THR A N 1
ATOM 905 C CA . THR A 1 115 ? 26.531 23.953 -3.377 1 75.44 115 THR A CA 1
ATOM 906 C C . THR A 1 115 ? 25.469 23.922 -4.473 1 75.44 115 THR A C 1
ATOM 908 O O . THR A 1 115 ? 25.797 23.812 -5.656 1 75.44 115 THR A O 1
ATOM 911 N N . HIS A 1 116 ? 24.281 24.078 -4.113 1 78.81 116 HIS A N 1
ATOM 912 C CA . HIS A 1 116 ? 23.188 23.938 -5.078 1 78.81 116 HIS A CA 1
ATOM 913 C C . HIS A 1 116 ? 22.891 25.281 -5.762 1 78.81 116 HIS A C 1
ATOM 915 O O . HIS A 1 116 ? 22.266 25.312 -6.824 1 78.81 116 HIS A O 1
ATOM 921 N N . ALA A 1 117 ? 23.297 26.359 -5.172 1 84.25 117 ALA A N 1
ATOM 922 C CA . ALA A 1 117 ? 23.125 27.703 -5.699 1 84.25 117 ALA A CA 1
ATOM 923 C C . ALA A 1 117 ? 21.672 27.938 -6.145 1 84.25 117 ALA A C 1
ATOM 925 O O . ALA A 1 117 ? 21.438 28.344 -7.281 1 84.25 117 ALA A O 1
ATOM 926 N N . PRO A 1 118 ? 20.734 27.672 -5.195 1 90.44 118 PRO A N 1
ATOM 927 C CA . PRO A 1 118 ? 19.328 27.875 -5.562 1 90.44 118 PRO A CA 1
ATOM 928 C C . PRO A 1 118 ? 18.969 29.359 -5.688 1 90.44 118 PRO A C 1
ATOM 930 O O . PRO A 1 118 ? 19.703 30.219 -5.207 1 90.44 118 PRO A O 1
ATOM 933 N N . ASP A 1 119 ? 17.875 29.578 -6.41 1 93.94 119 ASP A N 1
ATOM 934 C CA . ASP A 1 119 ? 17.312 30.922 -6.449 1 93.94 119 ASP A CA 1
ATOM 935 C C . ASP A 1 119 ? 16.469 31.203 -5.207 1 93.94 119 ASP A C 1
ATOM 937 O O . ASP A 1 119 ? 16.516 32.281 -4.641 1 93.94 119 ASP A O 1
ATOM 941 N N . LEU A 1 120 ? 15.711 30.188 -4.824 1 96.12 120 LEU A N 1
ATOM 942 C CA . LEU A 1 120 ? 14.812 30.297 -3.68 1 96.12 120 LEU A CA 1
ATOM 943 C C . LEU A 1 120 ? 15.023 29.125 -2.715 1 96.12 120 LEU A C 1
ATOM 945 O O . LEU A 1 120 ? 15.406 28.031 -3.129 1 96.12 120 LEU A O 1
ATOM 949 N N . VAL A 1 121 ? 14.781 29.406 -1.477 1 93.88 121 VAL A N 1
ATOM 950 C CA . VAL A 1 121 ? 14.781 28.391 -0.424 1 93.88 121 VAL A CA 1
ATOM 951 C C . VAL A 1 121 ? 13.453 28.422 0.326 1 93.88 121 VAL A C 1
ATOM 953 O O . VAL A 1 121 ? 13.016 29.484 0.775 1 93.88 121 VAL A O 1
ATOM 956 N N . VAL A 1 122 ? 12.852 27.297 0.371 1 95.75 122 VAL A N 1
ATOM 957 C CA . VAL A 1 122 ? 11.641 27.219 1.178 1 95.75 122 VAL A CA 1
ATOM 958 C C . VAL A 1 122 ? 11.945 26.516 2.502 1 95.75 122 VAL A C 1
ATOM 960 O O . VAL A 1 122 ? 12.719 25.562 2.543 1 95.75 122 VAL A O 1
ATOM 963 N N . VAL A 1 123 ? 11.414 27.047 3.6 1 92.81 123 VAL A N 1
ATOM 964 C CA . VAL A 1 123 ? 11.562 26.5 4.941 1 92.81 123 VAL A CA 1
ATOM 965 C C . VAL A 1 123 ? 10.195 26.188 5.535 1 92.81 123 VAL A C 1
ATOM 967 O O . VAL A 1 123 ? 9.406 27.094 5.801 1 92.81 123 VAL A O 1
ATOM 970 N N . PHE A 1 124 ? 9.93 24.906 5.766 1 94.25 124 PHE A N 1
ATOM 971 C CA . PHE A 1 124 ? 8.617 24.469 6.227 1 94.25 124 PHE A CA 1
ATOM 972 C C . PHE A 1 124 ? 8.742 23.625 7.488 1 94.25 124 PHE A C 1
ATOM 974 O O . PHE A 1 124 ? 9.758 22.953 7.691 1 94.25 124 PHE A O 1
ATOM 981 N N . GLY A 1 125 ? 7.703 23.75 8.297 1 90.31 125 GLY A N 1
ATOM 982 C CA . GLY A 1 125 ? 7.625 22.859 9.445 1 90.31 125 GLY A CA 1
ATOM 983 C C . GLY A 1 125 ? 7.039 21.5 9.117 1 90.31 125 GLY A C 1
ATOM 984 O O . GLY A 1 125 ? 6.297 21.359 8.141 1 90.31 125 GLY A O 1
ATOM 985 N N . ALA A 1 126 ? 7.332 20.484 9.961 1 90.5 126 ALA A N 1
ATOM 986 C CA . ALA A 1 126 ? 6.895 19.109 9.703 1 90.5 126 ALA A CA 1
ATOM 987 C C . ALA A 1 126 ? 5.855 18.672 10.734 1 90.5 126 ALA A C 1
ATOM 989 O O . ALA A 1 126 ? 5.707 17.469 11 1 90.5 126 ALA A O 1
ATOM 990 N N . ASP A 1 127 ? 5.113 19.578 11.344 1 88.12 127 ASP A N 1
ATOM 991 C CA . ASP A 1 127 ? 4.285 19.188 12.484 1 88.12 127 ASP A CA 1
ATOM 992 C C . ASP A 1 127 ? 2.822 19.547 12.25 1 88.12 127 ASP A C 1
ATOM 994 O O . ASP A 1 127 ? 2.023 19.562 13.188 1 88.12 127 ASP A O 1
ATOM 998 N N . HIS A 1 128 ? 2.436 19.812 11.047 1 92.38 128 HIS A N 1
ATOM 999 C CA . HIS A 1 128 ? 1.054 20.188 10.75 1 92.38 128 HIS A CA 1
ATOM 1000 C C . HIS A 1 128 ? 0.444 19.25 9.711 1 92.38 128 HIS A C 1
ATOM 1002 O O . HIS A 1 128 ? 1.166 18.641 8.922 1 92.38 128 HIS A O 1
ATOM 1008 N N . ILE A 1 129 ? -0.933 19.188 9.758 1 96.44 129 ILE A N 1
ATOM 1009 C CA . ILE A 1 129 ? -1.71 18.453 8.758 1 96.44 129 ILE A CA 1
ATOM 1010 C C . ILE A 1 129 ? -2.406 19.438 7.824 1 96.44 129 ILE A C 1
ATOM 1012 O O . ILE A 1 129 ? -3.195 20.281 8.273 1 96.44 129 ILE A O 1
ATOM 1016 N N . TYR A 1 130 ? -2.061 19.453 6.562 1 96.94 130 TYR A N 1
ATOM 1017 C CA . TYR A 1 130 ? -2.643 20.375 5.586 1 96.94 130 TYR A CA 1
ATOM 1018 C C . TYR A 1 130 ? -2.242 19.984 4.168 1 96.94 130 TYR A C 1
ATOM 1020 O O . TYR A 1 130 ? -1.39 19.125 3.971 1 96.94 130 TYR A O 1
ATOM 1028 N N . ARG A 1 131 ? -2.955 20.5 3.191 1 97.5 131 ARG A N 1
ATOM 1029 C CA . ARG A 1 131 ? -2.574 20.469 1.782 1 97.5 131 ARG A CA 1
ATOM 1030 C C . ARG A 1 131 ? -2.27 21.875 1.267 1 97.5 131 ARG A C 1
ATOM 1032 O O . ARG A 1 131 ? -2.953 22.844 1.623 1 97.5 131 ARG A O 1
ATOM 1039 N N . MET A 1 132 ? -1.191 21.938 0.51 1 97.75 132 MET A N 1
ATOM 1040 C CA . MET A 1 132 ? -0.793 23.234 -0.015 1 97.75 132 MET A CA 1
ATOM 1041 C C . MET A 1 132 ? -0.055 23.078 -1.342 1 97.75 132 MET A C 1
ATOM 1043 O O . MET A 1 132 ? 0.869 22.281 -1.454 1 97.75 132 MET A O 1
ATOM 1047 N N . ASP A 1 133 ? -0.556 23.781 -2.307 1 97.75 133 ASP A N 1
ATOM 1048 C CA . ASP A 1 133 ? 0.235 23.938 -3.523 1 97.75 133 ASP A CA 1
ATOM 1049 C C . ASP A 1 133 ? 1.222 25.094 -3.389 1 97.75 133 ASP A C 1
ATOM 1051 O O . ASP A 1 133 ? 0.863 26.25 -3.615 1 97.75 133 ASP A O 1
ATOM 1055 N N . ILE A 1 134 ? 2.445 24.781 -3.16 1 97.69 134 ILE A N 1
ATOM 1056 C CA . ILE A 1 134 ? 3.492 25.734 -2.805 1 97.69 134 ILE A CA 1
ATOM 1057 C C . ILE A 1 134 ? 3.869 26.562 -4.027 1 97.69 134 ILE A C 1
ATOM 1059 O O . ILE A 1 134 ? 4.379 27.672 -3.896 1 97.69 134 ILE A O 1
ATOM 1063 N N . ARG A 1 135 ? 3.629 26.172 -5.27 1 97.25 135 ARG A N 1
ATOM 1064 C CA . ARG A 1 135 ? 3.912 26.906 -6.496 1 97.25 135 ARG A CA 1
ATOM 1065 C C . ARG A 1 135 ? 3.205 28.266 -6.496 1 97.25 135 ARG A C 1
ATOM 1067 O O . ARG A 1 135 ? 3.73 29.234 -7.027 1 97.25 135 ARG A O 1
ATOM 1074 N N . GLN A 1 136 ? 2.07 28.266 -5.848 1 97.94 136 GLN A N 1
ATOM 1075 C CA . GLN A 1 136 ? 1.294 29.5 -5.789 1 97.94 136 GLN A CA 1
ATOM 1076 C C . GLN A 1 136 ? 1.945 30.516 -4.855 1 97.94 136 GLN A C 1
ATOM 1078 O O . GLN A 1 136 ? 1.986 31.703 -5.16 1 97.94 136 GLN A O 1
ATOM 1083 N N . MET A 1 137 ? 2.404 30.062 -3.752 1 97.75 137 MET A N 1
ATOM 1084 C CA . MET A 1 137 ? 3.127 30.922 -2.83 1 97.75 137 MET A CA 1
ATOM 1085 C C . MET A 1 137 ? 4.41 31.453 -3.469 1 97.75 137 MET A C 1
ATOM 1087 O O . MET A 1 137 ? 4.754 32.625 -3.307 1 97.75 137 MET A O 1
ATOM 1091 N N . VAL A 1 138 ? 5.043 30.609 -4.207 1 97.31 138 VAL A N 1
ATOM 1092 C CA . VAL A 1 138 ? 6.266 30.984 -4.902 1 97.31 138 VAL A CA 1
ATOM 1093 C C . VAL A 1 138 ? 5.949 32.031 -5.965 1 97.31 138 VAL A C 1
ATOM 1095 O O . VAL A 1 138 ? 6.68 33.031 -6.109 1 97.31 138 VAL A O 1
ATOM 1098 N N . ALA A 1 139 ? 4.91 31.844 -6.711 1 97.19 139 ALA A N 1
ATOM 1099 C CA . ALA A 1 139 ? 4.488 32.812 -7.711 1 97.19 139 ALA A CA 1
ATOM 1100 C C . ALA A 1 139 ? 4.207 34.188 -7.066 1 97.19 139 ALA A C 1
ATOM 1102 O O . ALA A 1 139 ? 4.602 35.219 -7.594 1 97.19 139 ALA A O 1
ATOM 1103 N N . PHE A 1 140 ? 3.533 34.188 -5.984 1 97.06 140 PHE A N 1
ATOM 1104 C CA . PHE A 1 140 ? 3.246 35.406 -5.219 1 97.06 140 PHE A CA 1
ATOM 1105 C C . PHE A 1 140 ? 4.535 36.094 -4.801 1 97.06 140 PHE A C 1
ATOM 1107 O O . PHE A 1 140 ? 4.664 37.312 -4.93 1 97.06 140 PHE A O 1
ATOM 1114 N N . HIS A 1 141 ? 5.457 35.344 -4.305 1 97.44 141 HIS A N 1
ATOM 1115 C CA . HIS A 1 141 ? 6.762 35.844 -3.873 1 97.44 141 HIS A CA 1
ATOM 1116 C C . HIS A 1 141 ? 7.473 36.594 -5 1 97.44 141 HIS A C 1
ATOM 1118 O O . HIS A 1 141 ? 8 37.688 -4.789 1 97.44 141 HIS A O 1
ATOM 1124 N N . LYS A 1 142 ? 7.422 36.031 -6.117 1 96.62 142 LYS A N 1
ATOM 1125 C CA . LYS A 1 142 ? 8.102 36.594 -7.277 1 96.62 142 LYS A CA 1
ATOM 1126 C C . LYS A 1 142 ? 7.383 37.844 -7.777 1 96.62 142 LYS A C 1
ATOM 1128 O O . LYS A 1 142 ? 8.023 38.875 -8.086 1 96.62 142 LYS A O 1
ATOM 1133 N N . GLU A 1 143 ? 6.109 37.75 -7.863 1 96.5 143 GLU A N 1
ATOM 1134 C CA . GLU A 1 143 ? 5.305 38.844 -8.352 1 96.5 143 GLU A CA 1
ATOM 1135 C C . GLU A 1 143 ? 5.52 40.094 -7.496 1 96.5 143 GLU A C 1
ATOM 1137 O O . GLU A 1 143 ? 5.523 41.219 -8.008 1 96.5 143 GLU A O 1
ATOM 1142 N N . ARG A 1 144 ? 5.758 39.906 -6.25 1 96.25 144 ARG A N 1
ATOM 1143 C CA . ARG A 1 144 ? 5.91 41.031 -5.316 1 96.25 144 ARG A CA 1
ATOM 1144 C C . ARG A 1 144 ? 7.379 41.406 -5.16 1 96.25 144 ARG A C 1
ATOM 1146 O O . ARG A 1 144 ? 7.707 42.312 -4.406 1 96.25 144 ARG A O 1
ATOM 1153 N N . GLU A 1 145 ? 8.25 40.656 -5.793 1 96.31 145 GLU A N 1
ATOM 1154 C CA . GLU A 1 145 ? 9.688 40.844 -5.625 1 96.31 145 GLU A CA 1
ATOM 1155 C C . GLU A 1 145 ? 10.078 40.781 -4.148 1 96.31 145 GLU A C 1
ATOM 1157 O O . GLU A 1 145 ? 10.789 41.688 -3.67 1 96.31 145 GLU A O 1
ATOM 1162 N N . ALA A 1 146 ? 9.516 39.875 -3.469 1 97.31 146 ALA A N 1
ATOM 1163 C CA . ALA A 1 146 ? 9.727 39.75 -2.029 1 97.31 146 ALA A CA 1
ATOM 1164 C C . ALA A 1 146 ? 11.102 39.156 -1.724 1 97.31 146 ALA A C 1
ATOM 1166 O O . ALA A 1 146 ? 11.641 38.375 -2.512 1 97.31 146 ALA A O 1
ATOM 1167 N N . ASP A 1 147 ? 11.617 39.625 -0.576 1 97.44 147 ASP A N 1
ATOM 1168 C CA . ASP A 1 147 ? 12.805 38.969 -0.034 1 97.44 147 ASP A CA 1
ATOM 1169 C C . ASP A 1 147 ? 12.43 37.75 0.783 1 97.44 147 ASP A C 1
ATOM 1171 O O . ASP A 1 147 ? 13.156 36.75 0.776 1 97.44 147 ASP A O 1
ATOM 1175 N N . VAL A 1 148 ? 11.344 37.875 1.481 1 96.75 148 VAL A N 1
ATOM 1176 C CA . VAL A 1 148 ? 10.781 36.812 2.291 1 96.75 148 VAL A CA 1
ATOM 1177 C C . VAL A 1 148 ? 9.258 36.812 2.164 1 96.75 148 VAL A C 1
ATOM 1179 O O . VAL A 1 148 ? 8.633 37.875 2.162 1 96.75 148 VAL A O 1
ATOM 1182 N N . THR A 1 149 ? 8.719 35.688 1.968 1 97.62 149 THR A N 1
ATOM 1183 C CA . THR A 1 149 ? 7.273 35.531 2.023 1 97.62 149 THR A CA 1
ATOM 1184 C C . THR A 1 149 ? 6.883 34.562 3.135 1 97.62 149 THR A C 1
ATOM 1186 O O . THR A 1 149 ? 7.492 33.5 3.275 1 97.62 149 THR A O 1
ATOM 1189 N N . ILE A 1 150 ? 5.938 34.938 3.975 1 96.38 150 ILE A N 1
ATOM 1190 C CA . ILE A 1 150 ? 5.434 34.125 5.086 1 96.38 150 ILE A CA 1
ATOM 1191 C C . ILE A 1 150 ? 4.016 33.656 4.785 1 96.38 150 ILE A C 1
ATOM 1193 O O . ILE A 1 150 ? 3.139 34.469 4.469 1 96.38 150 ILE A O 1
ATOM 1197 N N . ALA A 1 151 ? 3.811 32.344 4.859 1 97 151 ALA A N 1
ATOM 1198 C CA . ALA A 1 151 ? 2.438 31.859 4.762 1 97 151 ALA A CA 1
ATOM 1199 C C . ALA A 1 151 ? 1.654 32.156 6.031 1 97 151 ALA A C 1
ATOM 1201 O O . ALA A 1 151 ? 2.158 31.969 7.141 1 97 151 ALA A O 1
ATOM 1202 N N . ALA A 1 152 ? 0.444 32.656 5.859 1 95.19 152 ALA A N 1
ATOM 1203 C CA . ALA A 1 152 ? -0.375 33.031 7.004 1 95.19 152 ALA A CA 1
ATOM 1204 C C . ALA A 1 152 ? -1.842 32.688 6.777 1 95.19 152 ALA A C 1
ATOM 1206 O O . ALA A 1 152 ? -2.256 32.438 5.641 1 95.19 152 ALA A O 1
ATOM 1207 N N . LEU A 1 153 ? -2.549 32.594 7.816 1 93.5 153 LEU A N 1
ATOM 1208 C CA . LEU A 1 153 ? -3.984 32.344 7.742 1 93.5 153 LEU A CA 1
ATOM 1209 C C . LEU A 1 153 ? -4.719 33.031 8.883 1 93.5 153 LEU A C 1
ATOM 1211 O O . LEU A 1 153 ? -4.195 33.125 9.992 1 93.5 153 LEU A O 1
ATOM 1215 N N . PRO A 1 154 ? -5.898 33.562 8.594 1 91 154 PRO A N 1
ATOM 1216 C CA . PRO A 1 154 ? -6.703 34.094 9.688 1 91 154 PRO A CA 1
ATOM 1217 C C . PRO A 1 154 ? -7.152 33.031 10.688 1 91 154 PRO A C 1
ATOM 1219 O O . PRO A 1 154 ? -7.574 31.938 10.281 1 91 154 PRO A O 1
ATOM 1222 N N . VAL A 1 155 ? -6.953 33.25 11.922 1 88.25 155 VAL A N 1
ATOM 1223 C CA . VAL A 1 155 ? -7.402 32.375 12.984 1 88.25 155 VAL A CA 1
ATOM 1224 C C . VAL A 1 155 ? -8.188 33.156 14.023 1 88.25 155 VAL A C 1
ATOM 1226 O O . VAL A 1 155 ? -8.008 34.375 14.156 1 88.25 155 VAL A O 1
ATOM 1229 N N . PRO A 1 156 ? -9.109 32.5 14.688 1 87.75 156 PRO A N 1
ATOM 1230 C CA . PRO A 1 156 ? -9.773 33.188 15.781 1 87.75 156 PRO A CA 1
ATOM 1231 C C . PRO A 1 156 ? -8.789 33.781 16.797 1 87.75 156 PRO A C 1
ATOM 1233 O O . PRO A 1 156 ? -7.777 33.156 17.109 1 87.75 156 PRO A O 1
ATOM 1236 N N . LEU A 1 157 ? -9.133 34.906 17.297 1 89.56 157 LEU A N 1
ATOM 1237 C CA . LEU A 1 157 ? -8.25 35.625 18.203 1 89.56 157 LEU A CA 1
ATOM 1238 C C . LEU A 1 157 ? -7.938 34.781 19.438 1 89.56 157 LEU A C 1
ATOM 1240 O O . LEU A 1 157 ? -6.816 34.812 19.953 1 89.56 157 LEU A O 1
ATOM 1244 N N . ARG A 1 158 ? -8.867 34 19.875 1 84.38 158 ARG A N 1
ATOM 1245 C CA . ARG A 1 158 ? -8.719 33.188 21.078 1 84.38 158 ARG A CA 1
ATOM 1246 C C . ARG A 1 158 ? -7.672 32.094 20.875 1 84.38 158 ARG A C 1
ATOM 1248 O O . ARG A 1 158 ? -7.035 31.656 21.828 1 84.38 158 ARG A O 1
ATOM 1255 N N . ASP A 1 159 ? -7.418 31.75 19.688 1 82 159 ASP A N 1
ATOM 1256 C CA . ASP A 1 159 ? -6.488 30.672 19.375 1 82 159 ASP A CA 1
ATOM 1257 C C . ASP A 1 159 ? -5.145 31.219 18.891 1 82 159 ASP A C 1
ATOM 1259 O O . ASP A 1 159 ? -4.23 30.453 18.578 1 82 159 ASP A O 1
ATOM 1263 N N . ALA A 1 160 ? -4.949 32.469 18.906 1 87.56 160 ALA A N 1
ATOM 1264 C CA . ALA A 1 160 ? -3.861 33.125 18.188 1 87.56 160 ALA A CA 1
ATOM 1265 C C . ALA A 1 160 ? -2.621 33.25 19.062 1 87.56 160 ALA A C 1
ATOM 1267 O O . ALA A 1 160 ? -1.526 33.531 18.562 1 87.56 160 ALA A O 1
ATOM 1268 N N . ARG A 1 161 ? -2.67 33.031 20.344 1 84.31 161 ARG A N 1
ATOM 1269 C CA . ARG A 1 161 ? -1.589 33.312 21.281 1 84.31 161 ARG A CA 1
ATOM 1270 C C . ARG A 1 161 ? -0.392 32.406 21.031 1 84.31 161 ARG A C 1
ATOM 1272 O O . ARG A 1 161 ? 0.745 32.75 21.344 1 84.31 161 ARG A O 1
ATOM 1279 N N . GLY A 1 162 ? -0.631 31.297 20.438 1 79.19 162 GLY A N 1
ATOM 1280 C CA . GLY A 1 162 ? 0.436 30.328 20.234 1 79.19 162 GLY A CA 1
ATOM 1281 C C . GLY A 1 162 ? 1.151 30.484 18.906 1 79.19 162 GLY A C 1
ATOM 1282 O O . GLY A 1 162 ? 2.09 29.734 18.609 1 79.19 162 GLY A O 1
ATOM 1283 N N . PHE A 1 163 ? 0.82 31.516 18.188 1 85.5 163 PHE A N 1
ATOM 1284 C CA . PHE A 1 163 ? 1.365 31.672 16.844 1 85.5 163 PHE A CA 1
ATOM 1285 C C . PHE A 1 163 ? 2.07 33 16.688 1 85.5 163 PHE A C 1
ATOM 1287 O O . PHE A 1 163 ? 1.921 33.906 17.531 1 85.5 163 PHE A O 1
ATOM 1294 N N . GLY A 1 164 ? 2.898 33.125 15.656 1 88.31 164 GLY A N 1
ATOM 1295 C CA . GLY A 1 164 ? 3.311 34.438 15.188 1 88.31 164 GLY A CA 1
ATOM 1296 C C . GLY A 1 164 ? 2.189 35.219 14.523 1 88.31 164 GLY A C 1
ATOM 1297 O O . GLY A 1 164 ? 1.442 34.688 13.711 1 88.31 164 GLY A O 1
ATOM 1298 N N . ILE A 1 165 ? 2.084 36.469 15 1 92.38 165 ILE A N 1
ATOM 1299 C CA . ILE A 1 165 ? 0.986 37.281 14.484 1 92.38 165 ILE A CA 1
ATOM 1300 C C . ILE A 1 165 ? 1.534 38.344 13.547 1 92.38 165 ILE A C 1
ATOM 1302 O O . ILE A 1 165 ? 2.496 39.062 13.875 1 92.38 165 ILE A O 1
ATOM 1306 N N . ILE A 1 166 ? 0.858 38.469 12.367 1 93.56 166 ILE A N 1
ATOM 1307 C CA . ILE A 1 166 ? 1.325 39.344 11.312 1 93.56 166 ILE A CA 1
ATOM 1308 C C . ILE A 1 166 ? 0.334 40.5 11.125 1 93.56 166 ILE A C 1
ATOM 1310 O O . ILE A 1 166 ? -0.88 40.281 11.117 1 93.56 166 ILE A O 1
ATOM 1314 N N . SER A 1 167 ? 0.893 41.656 11.133 1 92.31 167 SER A N 1
ATOM 1315 C CA . SER A 1 167 ? 0.159 42.812 10.609 1 92.31 167 SER A CA 1
ATOM 1316 C C . SER A 1 167 ? 0.602 43.156 9.188 1 92.31 167 SER A C 1
ATOM 1318 O O . SER A 1 167 ? 1.76 43.5 8.961 1 92.31 167 SER A O 1
ATOM 1320 N N . ALA A 1 168 ? -0.301 42.969 8.289 1 92 168 ALA A N 1
ATOM 1321 C CA . ALA A 1 168 ? 0.054 43.156 6.887 1 92 168 ALA A CA 1
ATOM 1322 C C . ALA A 1 168 ? -0.811 44.25 6.234 1 92 168 ALA A C 1
ATOM 1324 O O . ALA A 1 168 ? -1.986 44.375 6.574 1 92 168 ALA A O 1
ATOM 1325 N N . ALA A 1 169 ? -0.217 44.938 5.285 1 91.19 169 ALA A N 1
ATOM 1326 C CA . ALA A 1 169 ? -0.954 45.844 4.43 1 91.19 169 ALA A CA 1
ATOM 1327 C C . ALA A 1 169 ? -1.829 45.094 3.43 1 91.19 169 ALA A C 1
ATOM 1329 O O . ALA A 1 169 ? -1.717 43.875 3.295 1 91.19 169 ALA A O 1
ATOM 1330 N N . PRO A 1 170 ? -2.725 45.781 2.762 1 87.94 170 PRO A N 1
ATOM 1331 C CA . PRO A 1 170 ? -3.643 45.125 1.826 1 87.94 170 PRO A CA 1
ATOM 1332 C C . PRO A 1 170 ? -2.914 44.375 0.699 1 87.94 170 PRO A C 1
ATOM 1334 O O . PRO A 1 170 ? -3.418 43.375 0.175 1 87.94 170 PRO A O 1
ATOM 1337 N N . ASP A 1 171 ? -1.748 44.875 0.385 1 88.81 171 ASP A N 1
ATOM 1338 C CA . ASP A 1 171 ? -1.014 44.219 -0.705 1 88.81 171 ASP A CA 1
ATOM 1339 C C . ASP A 1 171 ? -0.187 43.031 -0.197 1 88.81 171 ASP A C 1
ATOM 1341 O O . ASP A 1 171 ? 0.511 42.375 -0.973 1 88.81 171 ASP A O 1
ATOM 1345 N N . GLY A 1 172 ? -0.182 42.875 1.131 1 91.56 172 GLY A N 1
ATOM 1346 C CA . GLY A 1 172 ? 0.508 41.719 1.709 1 91.56 172 GLY A CA 1
ATOM 1347 C C . GLY A 1 172 ? 1.811 42.094 2.391 1 91.56 172 GLY A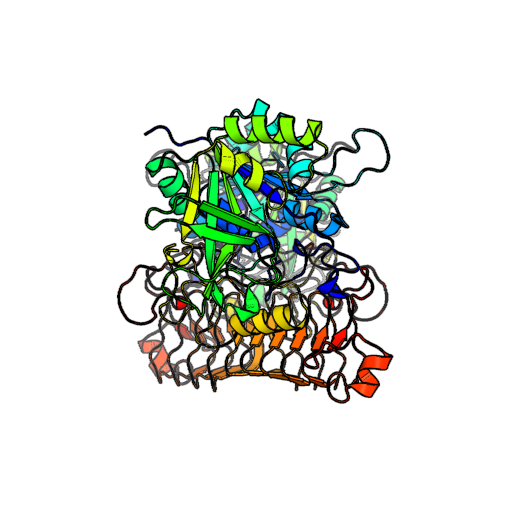 C 1
ATOM 1348 O O . GLY A 1 172 ? 2.439 41.25 3.037 1 91.56 172 GLY A O 1
ATOM 1349 N N . ARG A 1 173 ? 2.215 43.344 2.246 1 95 173 ARG A N 1
ATOM 1350 C CA . ARG A 1 173 ? 3.465 43.75 2.869 1 95 173 ARG A CA 1
ATOM 1351 C C . ARG A 1 173 ? 3.365 43.688 4.391 1 95 173 ARG A C 1
ATOM 1353 O O . ARG A 1 173 ? 2.434 44.25 4.98 1 95 173 ARG A O 1
ATOM 1360 N N . VAL A 1 174 ? 4.301 43.031 4.977 1 95.25 174 VAL A N 1
ATOM 1361 C CA . VAL A 1 174 ? 4.297 42.875 6.426 1 95.25 174 VAL A CA 1
ATOM 1362 C C . VAL A 1 174 ? 4.766 44.156 7.098 1 95.25 174 VAL A C 1
ATOM 1364 O O . VAL A 1 174 ? 5.836 44.688 6.773 1 95.25 174 VAL A O 1
ATOM 1367 N N . GLN A 1 175 ? 3.992 44.594 8 1 92.75 175 GLN A N 1
ATOM 1368 C CA . GLN A 1 175 ? 4.312 45.844 8.719 1 92.75 175 GLN A CA 1
ATOM 1369 C C . GLN A 1 175 ? 4.82 45.531 10.125 1 92.75 175 GLN A C 1
ATOM 1371 O O . GLN A 1 175 ? 5.625 46.281 10.68 1 92.75 175 GLN A O 1
ATOM 1376 N N . ALA A 1 176 ? 4.293 44.5 10.625 1 90.5 176 ALA A N 1
ATOM 1377 C CA . ALA A 1 176 ? 4.703 44.094 11.969 1 90.5 176 ALA A CA 1
ATOM 1378 C C . ALA A 1 176 ? 4.582 42.594 12.141 1 90.5 176 ALA A C 1
ATOM 1380 O O . ALA A 1 176 ? 3.748 41.938 11.5 1 90.5 176 ALA A O 1
ATOM 1381 N N . PHE A 1 177 ? 5.422 42.062 12.984 1 89.94 177 PHE A N 1
ATOM 1382 C CA . PHE A 1 177 ? 5.438 40.656 13.344 1 89.94 177 PHE A CA 1
ATOM 1383 C C . PHE A 1 177 ? 5.633 40.469 14.844 1 89.94 177 PHE A C 1
ATOM 1385 O O . PHE A 1 177 ? 6.605 40.969 15.414 1 89.94 177 PHE A O 1
ATOM 1392 N N . GLN A 1 178 ? 4.688 39.812 15.492 1 87.38 178 GLN A N 1
ATOM 1393 C CA . GLN A 1 178 ? 4.75 39.531 16.922 1 87.38 178 GLN A CA 1
ATOM 1394 C C . GLN A 1 178 ? 4.828 38 17.172 1 87.38 178 GLN A C 1
ATOM 1396 O O . GLN A 1 178 ? 3.881 37.281 16.875 1 87.38 178 GLN A O 1
ATOM 1401 N N . GLU A 1 179 ? 5.926 37.562 17.703 1 84.81 179 GLU A N 1
ATOM 1402 C CA . GLU A 1 179 ? 6.051 36.156 18 1 84.81 179 GLU A CA 1
ATOM 1403 C C . GLU A 1 179 ? 5.344 35.781 19.297 1 84.81 179 GLU A C 1
ATOM 1405 O O . GLU A 1 179 ? 5.77 36.188 20.375 1 84.81 179 GLU A O 1
ATOM 1410 N N . LYS A 1 180 ? 4.289 34.969 19.172 1 82.31 180 LYS A N 1
ATOM 1411 C CA . LYS A 1 180 ? 3.518 34.438 20.281 1 82.31 180 LYS A CA 1
ATOM 1412 C C . LYS A 1 180 ? 3.18 35.5 21.312 1 82.31 180 LYS A C 1
ATOM 1414 O O . LYS A 1 180 ? 3.498 35.375 22.484 1 82.31 180 LYS A O 1
ATOM 1419 N N . PRO A 1 181 ? 2.439 36.469 20.906 1 85.75 181 PRO A N 1
ATOM 1420 C CA . PRO A 1 181 ? 2.084 37.562 21.812 1 85.75 181 PRO A CA 1
ATOM 1421 C C . PRO A 1 181 ? 0.997 37.156 22.812 1 85.75 181 PRO A C 1
ATOM 1423 O O . PRO A 1 181 ? 0.111 36.375 22.484 1 85.75 181 PRO A O 1
ATOM 1426 N N . ALA A 1 182 ? 1.133 37.688 23.938 1 86.44 182 ALA A N 1
ATOM 1427 C CA . ALA A 1 182 ? 0.087 37.5 24.953 1 86.44 182 ALA A CA 1
ATOM 1428 C C . ALA A 1 182 ? -1.233 38.094 24.484 1 86.44 182 ALA A C 1
ATOM 1430 O O . ALA A 1 182 ? -2.307 37.562 24.781 1 86.44 182 ALA A O 1
ATOM 1431 N N . ASN A 1 183 ? -1.08 39.188 23.844 1 88.25 183 ASN A N 1
ATOM 1432 C CA . ASN A 1 183 ? -2.238 39.875 23.281 1 88.25 183 ASN A CA 1
ATOM 1433 C C . ASN A 1 183 ? -2.113 40.062 21.766 1 88.25 183 ASN A C 1
ATOM 1435 O O . ASN A 1 183 ? -1.682 41.094 21.297 1 88.25 183 ASN A O 1
ATOM 1439 N N . PRO A 1 184 ? -2.664 39.094 21.016 1 90.06 184 PRO A N 1
ATOM 1440 C CA . PRO A 1 184 ? -2.527 39.156 19.562 1 90.06 184 PRO A CA 1
ATOM 1441 C C . PRO A 1 184 ? -3.273 40.312 18.938 1 90.06 184 PRO A C 1
ATOM 1443 O O . PRO A 1 184 ? -4.387 40.656 19.359 1 90.06 184 PRO A O 1
ATOM 1446 N N . THR A 1 185 ? -2.615 41.031 18.047 1 89.94 185 THR A N 1
ATOM 1447 C CA . THR A 1 185 ? -3.23 42.125 17.297 1 89.94 185 THR A CA 1
ATOM 1448 C C . THR A 1 185 ? -4.238 41.594 16.281 1 89.94 185 THR A C 1
ATOM 1450 O O . THR A 1 185 ? -3.906 40.75 15.469 1 89.94 185 THR A O 1
ATOM 1453 N N . PRO A 1 186 ? -5.418 42.031 16.297 1 91.69 186 PRO A N 1
ATOM 1454 C CA . PRO A 1 186 ? -6.41 41.594 15.32 1 91.69 186 PRO A CA 1
ATOM 1455 C C . PRO A 1 186 ? -6.16 42.156 13.922 1 91.69 186 PRO A C 1
ATOM 1457 O O . PRO A 1 186 ? -5.43 43.125 13.758 1 91.69 186 PRO A O 1
ATOM 1460 N N . ILE A 1 187 ? -6.715 41.469 12.938 1 89.44 187 ILE A N 1
ATOM 1461 C CA . ILE A 1 187 ? -6.691 41.969 11.562 1 89.44 187 ILE A CA 1
ATOM 1462 C C . ILE A 1 187 ? -7.48 43.25 11.469 1 89.44 187 ILE A C 1
ATOM 1464 O O . ILE A 1 187 ? -8.578 43.375 12.023 1 89.44 187 ILE A O 1
ATOM 1468 N N . PRO A 1 188 ? -6.852 44.188 10.75 1 84.69 188 PRO A N 1
ATOM 1469 C CA . PRO A 1 188 ? -7.625 45.438 10.586 1 84.69 188 PRO A CA 1
ATOM 1470 C C . PRO A 1 188 ? -9.008 45.188 9.984 1 84.69 188 PRO A C 1
ATOM 1472 O O . PRO A 1 188 ? -9.117 44.531 8.93 1 84.69 188 PRO A O 1
ATOM 1475 N N . GLY A 1 189 ? -10.039 45.625 10.609 1 84.94 189 GLY A N 1
ATOM 1476 C CA . GLY A 1 189 ? -11.398 45.438 10.109 1 84.94 189 GLY A CA 1
ATOM 1477 C C . GLY A 1 189 ? -12.047 44.156 10.578 1 84.94 189 GLY A C 1
ATOM 1478 O O . GLY A 1 189 ? -13.227 43.906 10.312 1 84.94 189 GLY A O 1
ATOM 1479 N N . ASP A 1 190 ? -11.281 43.312 11.211 1 90.5 190 ASP A N 1
ATOM 1480 C CA . ASP A 1 190 ? -11.805 42.062 11.742 1 90.5 190 ASP A CA 1
ATOM 1481 C C . ASP A 1 190 ? -11.297 41.812 13.164 1 90.5 190 ASP A C 1
ATOM 1483 O O . ASP A 1 190 ? -10.328 41.062 13.359 1 90.5 190 ASP A O 1
ATOM 1487 N N . PRO A 1 191 ? -11.961 42.281 14.156 1 90.19 191 PRO A N 1
ATOM 1488 C CA . PRO A 1 191 ? -11.492 42.188 15.539 1 90.19 191 PRO A CA 1
ATOM 1489 C C . PRO A 1 191 ? -11.523 40.781 16.094 1 90.19 191 PRO A C 1
ATOM 1491 O O . PRO A 1 191 ? -10.977 40.5 17.172 1 90.19 191 PRO A O 1
ATOM 1494 N N . GLU A 1 192 ? -12.109 39.906 15.391 1 92.06 192 GLU A N 1
ATOM 1495 C CA . GLU A 1 192 ? -12.281 38.562 15.922 1 92.06 192 GLU A CA 1
ATOM 1496 C C . GLU A 1 192 ? -11.188 37.625 15.422 1 92.06 192 GLU A C 1
ATOM 1498 O O . GLU A 1 192 ? -11.086 36.5 15.883 1 92.06 192 GLU A O 1
ATOM 1503 N N . ARG A 1 193 ? -10.406 38.062 14.539 1 93.06 193 ARG A N 1
ATOM 1504 C CA . ARG A 1 193 ? -9.398 37.188 13.961 1 93.06 193 ARG A CA 1
ATOM 1505 C C . ARG A 1 193 ? -8.031 37.875 13.922 1 93.06 193 ARG A C 1
ATOM 1507 O O . ARG A 1 193 ? -7.949 39.094 13.93 1 93.06 193 ARG A O 1
ATOM 1514 N N . ALA A 1 194 ? -7.027 37.094 14 1 92.88 194 ALA A N 1
ATOM 1515 C CA . ALA A 1 194 ? -5.637 37.5 13.828 1 92.88 194 ALA A CA 1
ATOM 1516 C C . ALA A 1 194 ? -4.992 36.781 12.648 1 92.88 194 ALA A C 1
ATOM 1518 O O . ALA A 1 194 ? -5.441 35.688 12.258 1 92.88 194 ALA A O 1
ATOM 1519 N N . PHE A 1 195 ? -4.082 37.406 12.047 1 93.81 195 PHE A N 1
ATOM 1520 C CA . PHE A 1 195 ? -3.352 36.812 10.922 1 93.81 195 PHE A CA 1
ATOM 1521 C C . PHE A 1 195 ? -2.131 36.062 11.414 1 93.81 195 PHE A C 1
ATOM 1523 O O . PHE A 1 195 ? -1.076 36.656 11.656 1 93.81 195 PHE A O 1
ATOM 1530 N N . ALA A 1 196 ? -2.285 34.75 11.5 1 92.62 196 ALA A N 1
ATOM 1531 C CA . ALA A 1 196 ? -1.295 33.906 12.156 1 92.62 196 ALA A CA 1
ATOM 1532 C C . ALA A 1 196 ? -0.311 33.312 11.148 1 92.62 196 ALA A C 1
ATOM 1534 O O . ALA A 1 196 ? -0.708 32.875 10.062 1 92.62 196 ALA A O 1
ATOM 1535 N N . SER A 1 197 ? 0.926 33.375 11.547 1 93.25 197 SER A N 1
ATOM 1536 C CA . SER A 1 197 ? 1.974 32.719 10.75 1 93.25 197 SER A CA 1
ATOM 1537 C C . SER A 1 197 ? 1.898 31.219 10.836 1 93.25 197 SER A C 1
ATOM 1539 O O . SER A 1 197 ? 1.733 30.656 11.922 1 93.25 197 SER A O 1
ATOM 1541 N N . MET A 1 198 ? 2.016 30.516 9.695 1 93.06 198 MET A N 1
ATOM 1542 C CA . MET A 1 198 ? 1.998 29.062 9.648 1 93.06 198 MET A CA 1
ATOM 1543 C C . MET A 1 198 ? 3.379 28.484 9.945 1 93.06 198 MET A C 1
ATOM 1545 O O . MET A 1 198 ? 3.525 27.281 10.156 1 93.06 198 MET A O 1
ATOM 1549 N N . GLY A 1 199 ? 4.352 29.312 9.922 1 90.12 199 GLY A N 1
ATOM 1550 C CA . GLY A 1 199 ? 5.715 28.828 10.086 1 90.12 199 GLY A CA 1
ATOM 1551 C C . GLY A 1 199 ? 6.332 28.328 8.797 1 90.12 199 GLY A C 1
ATOM 1552 O O . GLY A 1 199 ? 7.312 27.578 8.828 1 90.12 199 GLY A O 1
ATOM 1553 N N . ASN A 1 200 ? 5.711 28.594 7.637 1 94.94 200 ASN A N 1
ATOM 1554 C CA . ASN A 1 200 ? 6.203 28.281 6.301 1 94.94 200 ASN A CA 1
ATOM 1555 C C . ASN A 1 200 ? 6.727 29.516 5.586 1 94.94 200 ASN A C 1
ATOM 1557 O O . ASN A 1 200 ? 6.039 30.547 5.516 1 94.94 200 ASN A O 1
ATOM 1561 N N . TYR A 1 201 ? 7.973 29.406 5.031 1 95.69 201 TYR A N 1
ATOM 1562 C CA . TYR A 1 201 ? 8.617 30.578 4.477 1 95.69 201 TYR A CA 1
ATOM 1563 C C . TYR A 1 201 ? 9.188 30.297 3.092 1 95.69 201 TYR A C 1
ATOM 1565 O O . TYR A 1 201 ? 9.609 29.172 2.807 1 95.69 201 TYR A O 1
ATOM 1573 N N . VAL A 1 202 ? 9.203 31.281 2.293 1 97.12 202 VAL A N 1
ATOM 1574 C CA . VAL A 1 202 ? 9.977 31.328 1.061 1 97.12 202 VAL A CA 1
ATOM 1575 C C . VAL A 1 202 ? 11 32.469 1.137 1 97.12 202 VAL A C 1
ATOM 1577 O O . VAL A 1 202 ? 10.641 33.625 1.419 1 97.12 202 VAL A O 1
ATOM 1580 N N . PHE A 1 203 ? 12.289 32.188 0.872 1 96.25 203 PHE A N 1
ATOM 1581 C CA . PHE A 1 203 ? 13.367 33.156 0.885 1 96.25 203 PHE A CA 1
ATOM 1582 C C . PHE A 1 203 ? 14.039 33.25 -0.48 1 96.25 203 PHE A C 1
ATOM 1584 O O . PHE A 1 203 ? 14.25 32.219 -1.14 1 96.25 203 PHE A O 1
ATOM 1591 N N . ARG A 1 204 ? 14.344 34.406 -0.75 1 96 204 ARG A N 1
ATOM 1592 C CA . ARG A 1 204 ? 15.461 34.5 -1.691 1 96 204 ARG A CA 1
ATOM 1593 C C . ARG A 1 204 ? 16.734 33.906 -1.091 1 96 204 ARG A C 1
ATOM 1595 O O . ARG A 1 204 ? 17.062 34.188 0.065 1 96 204 ARG A O 1
ATOM 1602 N N . ALA A 1 205 ? 17.453 33.219 -1.88 1 94 205 ALA A N 1
ATOM 1603 C CA . ALA A 1 205 ? 18.578 32.438 -1.351 1 94 205 ALA A CA 1
ATOM 1604 C C . ALA A 1 205 ? 19.656 33.375 -0.771 1 94 205 ALA A C 1
ATOM 1606 O O . ALA A 1 205 ? 20.188 33.094 0.305 1 94 205 ALA A O 1
ATOM 1607 N N . ASP A 1 206 ? 19.969 34.375 -1.449 1 93.31 206 ASP A N 1
ATOM 1608 C CA . ASP A 1 206 ? 21.016 35.312 -1.003 1 93.31 206 ASP A CA 1
ATOM 1609 C C . ASP A 1 206 ? 20.609 36 0.298 1 93.31 206 ASP A C 1
ATOM 1611 O O . ASP A 1 206 ? 21.453 36.188 1.185 1 93.31 206 ASP A O 1
ATOM 1615 N N . VAL A 1 207 ? 19.359 36.344 0.392 1 93.94 207 VAL A N 1
ATOM 1616 C CA . VAL A 1 207 ? 18.844 37 1.601 1 93.94 207 VAL A CA 1
ATOM 1617 C C . VAL A 1 207 ? 18.938 36.031 2.777 1 93.94 207 VAL A C 1
ATOM 1619 O O . VAL A 1 207 ? 19.359 36.406 3.869 1 93.94 207 VAL A O 1
ATOM 1622 N N . LEU A 1 208 ? 18.531 34.812 2.574 1 92.94 208 LEU A N 1
ATOM 1623 C CA . LEU A 1 208 ? 18.594 33.812 3.637 1 92.94 208 LEU A CA 1
ATOM 1624 C C . LEU A 1 208 ? 20.031 33.594 4.09 1 92.94 208 LEU A C 1
ATOM 1626 O O . LEU A 1 208 ? 20.312 33.562 5.293 1 92.94 208 LEU A O 1
ATOM 1630 N N . MET A 1 209 ? 20.922 33.469 3.201 1 90.06 209 MET A N 1
ATOM 1631 C CA . MET A 1 209 ? 22.328 33.219 3.531 1 90.06 209 MET A CA 1
ATOM 1632 C C . MET A 1 209 ? 22.891 34.344 4.379 1 90.06 209 MET A C 1
ATOM 1634 O O . MET A 1 209 ? 23.531 34.094 5.402 1 90.06 209 MET A O 1
ATOM 1638 N N . ALA A 1 210 ? 22.625 35.469 3.955 1 90.81 210 ALA A N 1
ATOM 1639 C CA . ALA A 1 210 ? 23.094 36.625 4.699 1 90.81 210 ALA A CA 1
ATOM 1640 C C . ALA A 1 210 ? 22.469 36.688 6.086 1 90.81 210 ALA A C 1
ATOM 1642 O O . ALA A 1 210 ? 23.156 36.969 7.07 1 90.81 210 ALA A O 1
ATOM 1643 N N . ALA A 1 211 ? 21.234 36.438 6.102 1 90.38 211 ALA A N 1
ATOM 1644 C CA . ALA A 1 211 ? 20.5 36.469 7.367 1 90.38 211 ALA A CA 1
ATOM 1645 C C . ALA A 1 211 ? 21.047 35.406 8.336 1 90.38 211 ALA A C 1
ATOM 1647 O O . ALA A 1 211 ? 21.156 35.656 9.539 1 90.38 211 ALA A O 1
ATOM 1648 N N . LEU A 1 212 ? 21.328 34.281 7.879 1 87.38 212 LEU A N 1
ATOM 1649 C CA . LEU A 1 212 ? 21.828 33.188 8.703 1 87.38 212 LEU A CA 1
ATOM 1650 C C . LEU A 1 212 ? 23.219 33.5 9.242 1 87.38 212 LEU A C 1
ATOM 1652 O O . LEU A 1 212 ? 23.516 33.219 10.398 1 87.38 212 LEU A O 1
ATOM 1656 N N . GLU A 1 213 ? 24 34.031 8.406 1 86.44 213 GLU A N 1
ATOM 1657 C CA . GLU A 1 213 ? 25.344 34.406 8.836 1 86.44 213 GLU A CA 1
ATOM 1658 C C . GLU A 1 213 ? 25.266 35.469 9.945 1 86.44 213 GLU A C 1
ATOM 1660 O O . GLU A 1 213 ? 26 35.375 10.938 1 86.44 213 GLU A O 1
ATOM 1665 N N . GLU A 1 214 ? 24.453 36.344 9.734 1 87.31 214 GLU A N 1
ATOM 1666 C CA . GLU A 1 214 ? 24.281 37.406 10.742 1 87.31 214 GLU A CA 1
ATOM 1667 C C . GLU A 1 214 ? 23.719 36.812 12.039 1 87.31 214 GLU A C 1
ATOM 1669 O O . GLU A 1 214 ? 24.141 37.219 13.133 1 87.31 214 GLU A O 1
ATOM 1674 N N . ALA A 1 215 ? 22.797 36.031 11.93 1 83.81 215 ALA A N 1
ATOM 1675 C CA . ALA A 1 215 ? 22.188 35.406 13.102 1 83.81 215 ALA A CA 1
ATOM 1676 C C . ALA A 1 215 ? 23.219 34.594 13.891 1 83.81 215 ALA A C 1
ATOM 1678 O O . ALA A 1 215 ? 23.219 34.625 15.125 1 83.81 215 ALA A O 1
ATOM 1679 N N . HIS A 1 216 ? 23.969 33.906 13.227 1 80.88 216 HIS A N 1
ATOM 1680 C CA . HIS A 1 216 ? 25.016 33.156 13.875 1 80.88 216 HIS A CA 1
ATOM 1681 C C . HIS A 1 216 ? 25.969 34.031 14.648 1 80.88 216 HIS A C 1
ATOM 1683 O O . HIS A 1 216 ? 26.359 33.719 15.773 1 80.88 216 HIS A O 1
ATOM 1689 N N . ARG A 1 217 ? 26.25 35.125 14.062 1 83.31 217 ARG A N 1
ATOM 1690 C CA . ARG A 1 217 ? 27.156 36.094 14.703 1 83.31 217 ARG A CA 1
ATOM 1691 C C . ARG A 1 217 ? 26.516 36.688 15.953 1 83.31 217 ARG A C 1
ATOM 1693 O O . ARG A 1 217 ? 27.203 36.938 16.938 1 83.31 217 ARG A O 1
ATOM 1700 N N . ASN A 1 218 ? 25.234 36.75 15.922 1 84.62 218 ASN A N 1
ATOM 1701 C CA . ASN A 1 218 ? 24.516 37.375 17.016 1 84.62 218 ASN A CA 1
ATOM 1702 C C . ASN A 1 218 ? 24 36.375 18.016 1 84.62 218 ASN A C 1
ATOM 1704 O O . ASN A 1 218 ? 23.375 36.719 19.016 1 84.62 218 ASN A O 1
ATOM 1708 N N . GLY A 1 219 ? 24.188 35.094 17.781 1 74.44 219 GLY A N 1
ATOM 1709 C CA . GLY A 1 219 ? 23.703 34.062 18.672 1 74.44 219 GLY A CA 1
ATOM 1710 C C . GLY A 1 219 ? 22.203 33.844 18.578 1 74.44 219 GLY A C 1
ATOM 1711 O O . GLY A 1 219 ? 21.578 33.406 19.547 1 74.44 219 GLY A O 1
ATOM 1712 N N . GLU A 1 220 ? 21.625 34.25 17.484 1 73.88 220 GLU A N 1
ATOM 1713 C CA . GLU A 1 220 ? 20.203 34.062 17.25 1 73.88 220 GLU A CA 1
ATOM 1714 C C . GLU A 1 220 ? 19.906 32.688 16.703 1 73.88 220 GLU A C 1
ATOM 1716 O O . GLU A 1 220 ? 20.688 32.156 15.914 1 73.88 220 GLU A O 1
ATOM 1721 N N . THR A 1 221 ? 18.719 32.125 17.203 1 71.25 221 THR A N 1
ATOM 1722 C CA . THR A 1 221 ? 18.594 30.703 16.859 1 71.25 221 THR A CA 1
ATOM 1723 C C . THR A 1 221 ? 17.219 30.391 16.281 1 71.25 221 THR A C 1
ATOM 1725 O O . THR A 1 221 ? 16.953 29.266 15.883 1 71.25 221 THR A O 1
ATOM 1728 N N . ASP A 1 222 ? 16.375 31.469 16.156 1 77.12 222 ASP A N 1
ATOM 1729 C CA . ASP A 1 222 ? 15.008 31.172 15.719 1 77.12 222 ASP A CA 1
ATOM 1730 C C . ASP A 1 222 ? 14.586 32.094 14.586 1 77.12 222 ASP A C 1
ATOM 1732 O O . ASP A 1 222 ? 14.914 33.281 14.586 1 77.12 222 ASP A O 1
ATOM 1736 N N . PHE A 1 223 ? 13.828 31.609 13.648 1 76.75 223 PHE A N 1
ATOM 1737 C CA . PHE A 1 223 ? 13.328 32.406 12.539 1 76.75 223 PHE A CA 1
ATOM 1738 C C . PHE A 1 223 ? 12.312 33.438 13.016 1 76.75 223 PHE A C 1
ATOM 1740 O O . PHE A 1 223 ? 12.445 34.625 12.727 1 76.75 223 PHE A O 1
ATOM 1747 N N . GLY A 1 224 ? 11.305 32.969 13.727 1 74.06 224 GLY A N 1
ATOM 1748 C CA . GLY A 1 224 ? 10.203 33.812 14.125 1 74.06 224 GLY A CA 1
ATOM 1749 C C . GLY A 1 224 ? 10.602 34.875 15.141 1 74.06 224 GLY A C 1
ATOM 1750 O O . GLY A 1 224 ? 10.211 36.031 15.031 1 74.06 224 GLY A O 1
ATOM 1751 N N . GLY A 1 225 ? 11.438 34.5 16.031 1 77 225 GLY A N 1
ATOM 1752 C CA . GLY A 1 225 ? 11.766 35.375 17.141 1 77 225 GLY A CA 1
ATOM 1753 C C . GLY A 1 225 ? 12.922 36.312 16.844 1 77 225 GLY A C 1
ATOM 1754 O O . GLY A 1 225 ? 13.047 37.375 17.469 1 77 225 GLY A O 1
ATOM 1755 N N . HIS A 1 226 ? 13.766 35.938 15.898 1 79.88 226 HIS A N 1
ATOM 1756 C CA . HIS A 1 226 ? 14.992 36.719 15.727 1 79.88 226 HIS A CA 1
ATOM 1757 C C . HIS A 1 226 ? 15.164 37.156 14.273 1 79.88 226 HIS A C 1
ATOM 1759 O O . HIS A 1 226 ? 15.148 38.375 13.984 1 79.88 226 HIS A O 1
ATOM 1765 N N . ILE A 1 227 ? 15.062 36.281 13.391 1 83.38 227 ILE A N 1
ATOM 1766 C CA . ILE A 1 227 ? 15.469 36.562 12.016 1 83.38 227 ILE A CA 1
ATOM 1767 C C . ILE A 1 227 ? 14.422 37.406 11.32 1 83.38 227 ILE A C 1
ATOM 1769 O O . ILE A 1 227 ? 14.742 38.438 10.719 1 83.38 227 ILE A O 1
ATOM 1773 N N . LEU A 1 228 ? 13.195 37.094 11.453 1 87.75 228 LEU A N 1
ATOM 1774 C CA . LEU A 1 228 ? 12.141 37.781 10.727 1 87.75 228 LEU A CA 1
ATOM 1775 C C . LEU A 1 228 ? 11.977 39.219 11.219 1 87.75 228 LEU A C 1
ATOM 1777 O O . LEU A 1 228 ? 11.898 40.125 10.414 1 87.75 228 LEU A O 1
ATOM 1781 N N . PRO A 1 229 ? 11.977 39.406 12.516 1 84.88 229 PRO A N 1
ATOM 1782 C CA . PRO A 1 229 ? 11.883 40.781 12.992 1 84.88 229 PRO A CA 1
ATOM 1783 C C . PRO A 1 229 ? 13.031 41.656 12.492 1 84.88 229 PRO A C 1
ATOM 1785 O O . PRO A 1 229 ? 12.82 42.844 12.188 1 84.88 229 PRO A O 1
ATOM 1788 N N . ARG A 1 230 ? 14.172 41.094 12.43 1 87.12 230 ARG A N 1
ATOM 1789 C CA . ARG A 1 230 ? 15.32 41.844 11.93 1 87.12 230 ARG A CA 1
ATOM 1790 C C . ARG A 1 230 ? 15.164 42.156 10.445 1 87.12 230 ARG A C 1
ATOM 1792 O O . ARG A 1 230 ? 15.414 43.281 10.016 1 87.12 230 ARG A O 1
ATOM 1799 N N . LEU A 1 231 ? 14.734 41.25 9.711 1 90.81 231 LEU A N 1
ATOM 1800 C CA . LEU A 1 231 ? 14.586 41.406 8.266 1 90.81 231 LEU A CA 1
ATOM 1801 C C . LEU A 1 231 ? 13.469 42.406 7.949 1 90.81 231 LEU A C 1
ATOM 1803 O O . LEU A 1 231 ? 13.492 43.062 6.906 1 90.81 231 LEU A O 1
ATOM 1807 N N . LEU A 1 232 ? 12.562 42.5 8.812 1 90.75 232 LEU A N 1
ATOM 1808 C CA . LEU A 1 232 ? 11.43 43.406 8.617 1 90.75 232 LEU A CA 1
ATOM 1809 C C . LEU A 1 232 ? 11.906 44.844 8.508 1 90.75 232 LEU A C 1
ATOM 1811 O O . LEU A 1 232 ? 11.242 45.656 7.887 1 90.75 232 LEU A O 1
ATOM 1815 N N . ARG A 1 233 ? 13.008 45.156 9.031 1 89.06 233 ARG A N 1
ATOM 1816 C CA . ARG A 1 233 ? 13.508 46.5 9.094 1 89.06 233 ARG A CA 1
ATOM 1817 C C . ARG A 1 233 ? 14.055 46.969 7.738 1 89.06 233 ARG A C 1
ATOM 1819 O O . ARG A 1 233 ? 13.891 48.125 7.348 1 89.06 233 ARG A O 1
ATOM 1826 N N . ASP A 1 234 ? 14.625 46.062 7.02 1 91.25 234 ASP A N 1
ATOM 1827 C CA . ASP A 1 234 ? 15.383 46.531 5.863 1 91.25 234 ASP A CA 1
ATOM 1828 C C . ASP A 1 234 ? 15.062 45.688 4.625 1 91.25 234 ASP A C 1
ATOM 1830 O O . ASP A 1 234 ? 15.648 45.906 3.561 1 91.25 234 ASP A O 1
ATOM 1834 N N . HIS A 1 235 ? 14.211 44.75 4.723 1 95.19 235 HIS A N 1
ATOM 1835 C CA . HIS A 1 235 ? 13.891 43.875 3.592 1 95.19 235 HIS A CA 1
ATOM 1836 C C . HIS A 1 235 ? 12.398 43.875 3.297 1 95.19 235 HIS A C 1
ATOM 1838 O O . HIS A 1 235 ? 11.602 44.375 4.098 1 95.19 235 HIS A O 1
ATOM 1844 N N . ARG A 1 236 ? 12.039 43.375 2.178 1 95.81 236 ARG A N 1
ATOM 1845 C CA . ARG A 1 236 ? 10.656 43.312 1.734 1 95.81 236 ARG A CA 1
ATOM 1846 C C . ARG A 1 236 ? 10.031 41.969 2.146 1 95.81 236 ARG A C 1
ATOM 1848 O O . ARG A 1 236 ? 10.211 40.969 1.464 1 95.81 236 ARG A O 1
ATOM 1855 N N . LEU A 1 237 ? 9.258 42.062 3.197 1 97 237 LEU A N 1
ATOM 1856 C CA . LEU A 1 237 ? 8.539 40.875 3.664 1 97 237 LEU A CA 1
ATOM 1857 C C . LEU A 1 237 ? 7.066 40.969 3.283 1 97 237 LEU A C 1
ATOM 1859 O O . LEU A 1 237 ? 6.441 42.031 3.4 1 97 237 LEU A O 1
ATOM 1863 N N . PHE A 1 238 ? 6.551 39.844 2.836 1 97.56 238 PHE A N 1
ATOM 1864 C CA . PHE A 1 238 ? 5.148 39.781 2.455 1 97.56 238 PHE A CA 1
ATOM 1865 C C . PHE A 1 238 ? 4.469 38.594 3.109 1 97.56 238 PHE A C 1
ATOM 1867 O O . PHE A 1 238 ? 5.117 37.594 3.402 1 97.56 238 PHE A O 1
ATOM 1874 N N . ALA A 1 239 ? 3.178 38.719 3.381 1 97.06 239 ALA A N 1
ATOM 1875 C CA . ALA A 1 239 ? 2.354 37.625 3.898 1 97.06 239 ALA A CA 1
ATOM 1876 C C . ALA A 1 239 ? 1.49 37.031 2.795 1 97.06 239 ALA A C 1
ATOM 1878 O O . ALA A 1 239 ? 0.731 37.75 2.131 1 97.06 239 ALA A O 1
ATOM 1879 N N . TYR A 1 240 ? 1.678 35.75 2.545 1 97.12 240 TYR A N 1
ATOM 1880 C CA . TYR A 1 240 ? 0.838 35 1.615 1 97.12 240 TYR A CA 1
ATOM 1881 C C . TYR A 1 240 ? -0.395 34.438 2.318 1 97.12 240 TYR A C 1
ATOM 1883 O O . TYR A 1 240 ? -0.278 33.688 3.289 1 97.12 240 TYR A O 1
ATOM 1891 N N . ASP A 1 241 ? -1.521 34.812 1.827 1 95.94 241 ASP A N 1
ATOM 1892 C CA . ASP A 1 241 ? -2.768 34.344 2.42 1 95.94 241 ASP A CA 1
ATOM 1893 C C . ASP A 1 241 ? -3.064 32.906 2.002 1 95.94 241 ASP A C 1
ATOM 1895 O O . ASP A 1 241 ? -3.582 32.656 0.908 1 95.94 241 ASP A O 1
ATOM 1899 N N . PHE A 1 242 ? -2.908 31.984 2.984 1 96.31 242 PHE A N 1
ATOM 1900 C CA . PHE A 1 242 ? -3.109 30.562 2.736 1 96.31 242 PHE A CA 1
ATOM 1901 C C . PHE A 1 242 ? -4.559 30.281 2.355 1 96.31 242 PHE A C 1
ATOM 1903 O O . PHE A 1 242 ? -4.84 29.312 1.651 1 96.31 242 PHE A O 1
ATOM 1910 N N . ALA A 1 243 ? -5.434 31.047 2.691 1 93.56 243 ALA A N 1
ATOM 1911 C CA . ALA A 1 243 ? -6.855 30.844 2.424 1 93.56 243 ALA A CA 1
ATOM 1912 C C . ALA A 1 243 ? -7.145 30.906 0.928 1 93.56 243 ALA A C 1
ATOM 1914 O O . ALA A 1 243 ? -8.188 30.438 0.469 1 93.56 243 ALA A O 1
ATOM 1915 N N . THR A 1 244 ? -6.254 31.5 0.194 1 94.75 244 THR A N 1
ATOM 1916 C CA . THR A 1 244 ? -6.461 31.641 -1.242 1 94.75 244 THR A CA 1
ATOM 1917 C C . THR A 1 244 ? -5.844 30.484 -2.006 1 94.75 244 THR A C 1
ATOM 1919 O O . THR A 1 244 ? -5.992 30.375 -3.225 1 94.75 244 THR A O 1
ATOM 1922 N N . ASN A 1 245 ? -5.105 29.578 -1.312 1 97.19 245 ASN A N 1
ATOM 1923 C CA . ASN A 1 245 ? -4.426 28.453 -1.956 1 97.19 245 ASN A CA 1
ATOM 1924 C C . ASN A 1 245 ? -5.426 27.469 -2.545 1 97.19 245 ASN A C 1
ATOM 1926 O O . ASN A 1 245 ? -6.426 27.125 -1.907 1 97.19 245 ASN A O 1
ATOM 1930 N N . GLU A 1 246 ? -5.207 27.031 -3.738 1 96.88 246 GLU A N 1
ATOM 1931 C CA . GLU A 1 246 ? -6.059 26.062 -4.426 1 96.88 246 GLU A CA 1
ATOM 1932 C C . GLU A 1 246 ? -5.312 24.766 -4.691 1 96.88 246 GLU A C 1
ATOM 1934 O O . GLU A 1 246 ? -4.297 24.75 -5.387 1 96.88 246 GLU A O 1
ATOM 1939 N N . VAL A 1 247 ? -5.859 23.734 -4.121 1 96.62 247 VAL A N 1
ATOM 1940 C CA . VAL A 1 247 ? -5.293 22.406 -4.305 1 96.62 247 VAL A CA 1
ATOM 1941 C C . VAL A 1 247 ? -6.203 21.578 -5.207 1 96.62 247 VAL A C 1
ATOM 1943 O O . VAL A 1 247 ? -7.414 21.5 -4.973 1 96.62 247 VAL A O 1
ATOM 1946 N N . PRO A 1 248 ? -5.66 21 -6.258 1 94.62 248 PRO A N 1
ATOM 1947 C CA . PRO A 1 248 ? -6.48 20.188 -7.156 1 94.62 248 PRO A CA 1
ATOM 1948 C C . PRO A 1 248 ? -7.129 19 -6.445 1 94.62 248 PRO A C 1
ATOM 1950 O O . PRO A 1 248 ? -6.52 18.391 -5.559 1 94.62 248 PRO A O 1
ATOM 1953 N N . GLY A 1 249 ? -8.336 18.688 -6.836 1 93.38 249 GLY A N 1
ATOM 1954 C CA . GLY A 1 249 ? -8.977 17.453 -6.434 1 93.38 249 GLY A CA 1
ATOM 1955 C C . GLY A 1 249 ? -9.727 17.562 -5.121 1 93.38 249 GLY A C 1
ATOM 1956 O O . GLY A 1 249 ? -10.344 16.594 -4.668 1 93.38 249 GLY A O 1
ATOM 1957 N N . ILE A 1 250 ? -9.672 18.75 -4.473 1 94.81 250 ILE A N 1
ATOM 1958 C CA . ILE A 1 250 ? -10.43 18.938 -3.24 1 94.81 250 ILE A CA 1
ATOM 1959 C C . ILE A 1 250 ? -11.922 18.828 -3.529 1 94.81 250 ILE A C 1
ATOM 1961 O O . ILE A 1 250 ? -12.422 19.438 -4.477 1 94.81 250 ILE A O 1
ATOM 1965 N N . LYS A 1 251 ? -12.648 18.016 -2.754 1 94.06 251 LYS A N 1
ATOM 1966 C CA . LYS A 1 251 ? -14.086 17.828 -2.951 1 94.06 251 LYS A CA 1
ATOM 1967 C C . LYS A 1 251 ? -14.883 18.969 -2.328 1 94.06 251 LYS A C 1
ATOM 1969 O O . LYS A 1 251 ? -14.414 19.625 -1.397 1 94.06 251 LYS A O 1
ATOM 1974 N N . PRO A 1 252 ? -16.125 19.156 -2.805 1 93.94 252 PRO A N 1
ATOM 1975 C CA . PRO A 1 252 ? -16.953 20.266 -2.312 1 93.94 252 PRO A CA 1
ATOM 1976 C C . PRO A 1 252 ? -17.266 20.156 -0.82 1 93.94 252 PRO A C 1
ATOM 1978 O O . PRO A 1 252 ? -17.453 21.172 -0.147 1 93.94 252 PRO A O 1
ATOM 1981 N N . TYR A 1 253 ? -17.281 18.922 -0.333 1 95.06 253 TYR A N 1
ATOM 1982 C CA . TYR A 1 253 ? -17.672 18.734 1.059 1 95.06 253 TYR A CA 1
ATOM 1983 C C . TYR A 1 253 ? -16.484 18.969 1.994 1 95.06 253 TYR A C 1
ATOM 1985 O O . TYR A 1 253 ? -16.656 19.094 3.209 1 95.06 253 TYR A O 1
ATOM 1993 N N . GLU A 1 254 ? -15.328 19.062 1.479 1 96.62 254 GLU A N 1
ATOM 1994 C CA . GLU A 1 254 ? -14.141 19.234 2.307 1 96.62 254 GLU A CA 1
ATOM 1995 C C . GLU A 1 254 ? -13.992 20.688 2.762 1 96.62 254 GLU A C 1
ATOM 1997 O O . GLU A 1 254 ? -14.531 21.594 2.135 1 96.62 254 GLU A O 1
ATOM 2002 N N . LYS A 1 255 ? -13.312 20.797 3.887 1 94.94 255 LYS A N 1
ATOM 2003 C CA . LYS A 1 255 ? -12.852 22.125 4.25 1 94.94 255 LYS A CA 1
ATOM 2004 C C . LYS A 1 255 ? -11.688 22.562 3.367 1 94.94 255 LYS A C 1
ATOM 2006 O O . LYS A 1 255 ? -10.602 21.984 3.426 1 94.94 255 LYS A O 1
ATOM 2011 N N . ARG A 1 256 ? -11.914 23.484 2.564 1 90.88 256 ARG A N 1
ATOM 2012 C CA . ARG A 1 256 ? -10.938 23.906 1.568 1 90.88 256 ARG A CA 1
ATOM 2013 C C . ARG A 1 256 ? -9.648 24.406 2.234 1 90.88 256 ARG A C 1
ATOM 2015 O O . ARG A 1 256 ? -8.555 24 1.85 1 90.88 256 ARG A O 1
ATOM 2022 N N . VAL A 1 257 ? -9.836 25.328 3.205 1 91.19 257 VAL A N 1
ATOM 2023 C CA . VAL A 1 257 ? -8.695 25.844 3.957 1 91.19 257 VAL A CA 1
ATOM 2024 C C . VAL A 1 257 ? -8.492 25.031 5.227 1 91.19 257 VAL A C 1
ATOM 2026 O O . VAL A 1 257 ? -9.008 25.391 6.293 1 91.19 257 VAL A O 1
ATOM 2029 N N . TYR A 1 258 ? -7.852 23.938 5.09 1 94.88 258 TYR A N 1
ATOM 2030 C CA . TYR A 1 258 ? -7.633 23.031 6.215 1 94.88 258 TYR A CA 1
ATOM 2031 C C . TYR A 1 258 ? -6.188 23.109 6.691 1 94.88 258 TYR A C 1
ATOM 2033 O O . TYR A 1 258 ? -5.258 22.844 5.922 1 94.88 258 TYR A O 1
ATOM 2041 N N . TRP A 1 259 ? -5.965 23.438 7.895 1 94 259 TRP A N 1
ATOM 2042 C CA . TRP A 1 259 ? -4.672 23.516 8.562 1 94 259 TRP A CA 1
ATOM 2043 C C . TRP A 1 259 ? -4.812 23.188 10.055 1 94 259 TRP A C 1
ATOM 2045 O O . TRP A 1 259 ? -5.477 23.922 10.789 1 94 259 TRP A O 1
ATOM 2055 N N . ARG A 1 260 ? -4.254 22.031 10.453 1 91.62 260 ARG A N 1
ATOM 2056 C CA . ARG A 1 260 ? -4.371 21.609 11.852 1 91.62 260 ARG A CA 1
ATOM 2057 C C . ARG A 1 260 ? -2.996 21.469 12.5 1 91.62 260 ARG A C 1
ATOM 2059 O O . ARG A 1 260 ? -2.125 20.781 11.969 1 91.62 260 ARG A O 1
ATOM 2066 N N . ASP A 1 261 ? -2.865 22.234 13.578 1 84.38 261 ASP A N 1
ATOM 2067 C CA . ASP A 1 261 ? -1.73 21.969 14.461 1 84.38 261 ASP A CA 1
ATOM 2068 C C . ASP A 1 261 ? -2.035 20.828 15.43 1 84.38 261 ASP A C 1
ATOM 2070 O O . ASP A 1 261 ? -2.945 20.938 16.25 1 84.38 261 ASP A O 1
ATOM 2074 N N . VAL A 1 262 ? -1.403 19.719 15.344 1 87.44 262 VAL A N 1
ATOM 2075 C CA . VAL A 1 262 ? -1.639 18.562 16.203 1 87.44 262 VAL A CA 1
ATOM 2076 C C . VAL A 1 262 ? -0.635 18.547 17.344 1 87.44 262 VAL A C 1
ATOM 2078 O O . VAL A 1 262 ? 0.046 17.547 17.578 1 87.44 262 VAL A O 1
ATOM 2081 N N . GLY A 1 263 ? -0.651 19.594 18.172 1 85.06 263 GLY A N 1
ATOM 2082 C CA . GLY A 1 263 ? 0.35 19.734 19.219 1 85.06 263 GLY A CA 1
ATOM 2083 C C . GLY A 1 263 ? -0.062 19.109 20.531 1 85.06 263 GLY A C 1
ATOM 2084 O O . GLY A 1 263 ? 0.78 18.875 21.406 1 85.06 263 GLY A O 1
ATOM 2085 N N . THR A 1 264 ? -1.326 18.844 20.719 1 90.19 264 THR A N 1
ATOM 2086 C CA . THR A 1 264 ? -1.838 18.219 21.938 1 90.19 264 THR A CA 1
ATOM 2087 C C . THR A 1 264 ? -2.586 16.938 21.609 1 90.19 264 THR A C 1
ATOM 2089 O O . THR A 1 264 ? -2.951 16.703 20.453 1 90.19 264 THR A O 1
ATOM 2092 N N . ILE A 1 265 ? -2.828 16.172 22.609 1 95.81 265 ILE A N 1
ATOM 2093 C CA . ILE A 1 265 ? -3.537 14.906 22.438 1 95.81 265 ILE A CA 1
ATOM 2094 C C . ILE A 1 265 ? -4.957 15.18 21.938 1 95.81 265 ILE A C 1
ATOM 2096 O O . ILE A 1 265 ? -5.438 14.508 21.016 1 95.81 265 ILE A O 1
ATOM 2100 N N . ASP A 1 266 ? -5.566 16.156 22.531 1 95.31 266 ASP A N 1
ATOM 2101 C CA . ASP A 1 266 ? -6.934 16.469 22.141 1 95.31 266 ASP A CA 1
ATOM 2102 C C . ASP A 1 266 ? -6.988 16.922 20.688 1 95.31 266 ASP A C 1
ATOM 2104 O O . ASP A 1 266 ? -7.84 16.469 19.922 1 95.31 266 ASP A O 1
ATOM 2108 N N . ALA A 1 267 ? -6.082 17.844 20.312 1 92.06 267 ALA A N 1
ATOM 2109 C CA . ALA A 1 267 ? -6.035 18.312 18.938 1 92.06 267 ALA A CA 1
ATOM 2110 C C . ALA A 1 267 ? -5.723 17.172 17.969 1 92.06 267 ALA A C 1
ATOM 2112 O O . ALA A 1 267 ? -6.309 17.078 16.891 1 92.06 267 ALA A O 1
ATOM 2113 N N . TYR A 1 268 ? -4.828 16.344 18.406 1 96.06 268 TYR A N 1
ATOM 2114 C CA . TYR A 1 268 ? -4.438 15.172 17.625 1 96.06 268 TYR A CA 1
ATOM 2115 C C . TYR A 1 268 ? -5.629 14.25 17.406 1 96.06 268 TYR A C 1
ATOM 2117 O O . TYR A 1 268 ? -5.875 13.805 16.281 1 96.06 268 TYR A O 1
ATOM 2125 N N . PHE A 1 269 ? -6.336 14 18.391 1 97.62 269 PHE A N 1
ATOM 2126 C CA . PHE A 1 269 ? -7.516 13.148 18.359 1 97.62 269 PHE A CA 1
ATOM 2127 C C . PHE A 1 269 ? -8.594 13.75 17.469 1 97.62 269 PHE A C 1
ATOM 2129 O O . PHE A 1 269 ? -9.172 13.055 16.625 1 97.62 269 PHE A O 1
ATOM 2136 N N . ASP A 1 270 ? -8.82 14.992 17.609 1 95.81 270 ASP A N 1
ATOM 2137 C CA . ASP A 1 270 ? -9.844 15.68 16.812 1 95.81 270 ASP A CA 1
ATOM 2138 C C . ASP A 1 270 ? -9.492 15.672 15.328 1 95.81 270 ASP A C 1
ATOM 2140 O O . ASP A 1 270 ? -10.367 15.555 14.477 1 95.81 270 ASP A O 1
ATOM 2144 N N . ALA A 1 271 ? -8.234 15.867 15.055 1 96.62 271 ALA A N 1
ATOM 2145 C CA . ALA A 1 271 ? -7.797 15.82 13.664 1 96.62 271 ALA A CA 1
ATOM 2146 C C . ALA A 1 271 ? -8.109 14.469 13.031 1 96.62 271 ALA A C 1
ATOM 2148 O O . ALA A 1 271 ? -8.43 14.391 11.844 1 96.62 271 ALA A O 1
ATOM 2149 N N . HIS A 1 272 ? -8.031 13.398 13.766 1 97.94 272 HIS A N 1
ATOM 2150 C CA . HIS A 1 272 ? -8.359 12.07 13.266 1 97.94 272 HIS A CA 1
ATOM 2151 C C . HIS A 1 272 ? -9.844 11.961 12.938 1 97.94 272 HIS A C 1
ATOM 2153 O O . HIS A 1 272 ? -10.227 11.266 11.992 1 97.94 272 HIS A O 1
ATOM 2159 N N . LYS A 1 273 ? -10.656 12.625 13.664 1 97.44 273 LYS A N 1
ATOM 2160 C CA . LYS A 1 273 ? -12.078 12.633 13.359 1 97.44 273 LYS A CA 1
ATOM 2161 C C . LYS A 1 273 ? -12.352 13.297 12.016 1 97.44 273 LYS A C 1
ATOM 2163 O O . LYS A 1 273 ? -13.312 12.938 11.32 1 97.44 273 LYS A O 1
ATOM 2168 N N . ASP A 1 274 ? -11.5 14.227 11.664 1 97.69 274 ASP A N 1
ATOM 2169 C CA . ASP A 1 274 ? -11.672 14.984 10.43 1 97.69 274 ASP A CA 1
ATOM 2170 C C . ASP A 1 274 ? -11.523 14.078 9.203 1 97.69 274 ASP A C 1
ATOM 2172 O O . ASP A 1 274 ? -11.922 14.453 8.102 1 97.69 274 ASP A O 1
ATOM 2176 N N . VAL A 1 275 ? -10.922 12.883 9.344 1 97.75 275 VAL A N 1
ATOM 2177 C CA . VAL A 1 275 ? -10.688 12.031 8.18 1 97.75 275 VAL A CA 1
ATOM 2178 C C . VAL A 1 275 ? -11.727 10.914 8.141 1 97.75 275 VAL A C 1
ATOM 2180 O O . VAL A 1 275 ? -11.688 10.055 7.262 1 97.75 275 VAL A O 1
ATOM 2183 N N . LEU A 1 276 ? -12.664 10.867 9.031 1 98.06 276 LEU A N 1
ATOM 2184 C CA . LEU A 1 276 ? -13.719 9.867 9.102 1 98.06 276 LEU A CA 1
ATOM 2185 C C . LEU A 1 276 ? -15 10.375 8.453 1 98.06 276 LEU A C 1
ATOM 2187 O O . LEU A 1 276 ? -15.141 11.57 8.203 1 98.06 276 LEU A O 1
ATOM 2191 N N . GLY A 1 277 ? -15.852 9.383 8.109 1 96.62 277 GLY A N 1
ATOM 2192 C CA . GLY A 1 277 ? -17.172 9.727 7.609 1 96.62 277 GLY A CA 1
ATOM 2193 C C . GLY A 1 277 ? -17.312 9.539 6.109 1 96.62 277 GLY A C 1
ATOM 2194 O O . GLY A 1 277 ? -16.328 9.25 5.422 1 96.62 277 GLY A O 1
ATOM 2195 N N . ASP A 1 278 ? -18.469 9.742 5.656 1 94.94 278 ASP A N 1
ATOM 2196 C CA . ASP A 1 278 ? -18.797 9.648 4.234 1 94.94 278 ASP A CA 1
ATOM 2197 C C . ASP A 1 278 ? -18.297 10.875 3.479 1 94.94 278 ASP A C 1
ATOM 2199 O O . ASP A 1 278 ? -17.844 10.766 2.332 1 94.94 278 ASP A O 1
ATOM 2203 N N . GLU A 1 279 ? -18.391 11.992 4.109 1 95.88 279 GLU A N 1
ATOM 2204 C CA . GLU A 1 279 ? -17.891 13.273 3.625 1 95.88 279 GLU A CA 1
ATOM 2205 C C . GLU A 1 279 ? -16.906 13.891 4.625 1 95.88 279 GLU A C 1
ATOM 2207 O O . GLU A 1 279 ? -17.25 14.867 5.305 1 95.88 279 GLU A O 1
ATOM 2212 N N . PRO A 1 280 ? -15.758 13.359 4.668 1 97.06 280 PRO A N 1
ATOM 2213 C CA . PRO A 1 280 ? -14.797 13.852 5.656 1 97.06 280 PRO A CA 1
ATOM 2214 C C . PRO A 1 280 ? -14.375 15.297 5.402 1 97.06 280 PRO A C 1
ATOM 2216 O O . PRO A 1 280 ? -14.281 15.727 4.246 1 97.06 280 PRO A O 1
ATOM 2219 N N . VAL A 1 281 ? -14.086 15.984 6.516 1 97 281 VAL A N 1
ATOM 2220 C CA . VAL A 1 281 ? -13.578 17.344 6.457 1 97 281 VAL A CA 1
ATOM 2221 C C . VAL A 1 281 ? -12.266 17.375 5.68 1 97 281 VAL A C 1
ATOM 2223 O O . VAL A 1 281 ? -11.992 18.328 4.934 1 97 281 VAL A O 1
ATOM 2226 N N . PHE A 1 282 ? -11.523 16.406 5.863 1 97.12 282 PHE A N 1
ATOM 2227 C CA . PHE A 1 282 ? -10.25 16.188 5.195 1 97.12 282 PHE A CA 1
ATOM 2228 C C . PHE A 1 282 ? -10.195 14.797 4.566 1 97.12 282 PHE A C 1
ATOM 2230 O O . PHE A 1 282 ? -9.836 13.82 5.227 1 97.12 282 PHE A O 1
ATOM 2237 N N . ASP A 1 283 ? -10.508 14.711 3.264 1 96.19 283 ASP A N 1
ATOM 2238 C CA . ASP A 1 283 ? -10.594 13.422 2.584 1 96.19 283 ASP A CA 1
ATOM 2239 C C . ASP A 1 283 ? -9.227 12.969 2.09 1 96.19 283 ASP A C 1
ATOM 2241 O O . ASP A 1 283 ? -8.633 13.609 1.217 1 96.19 283 ASP A O 1
ATOM 2245 N N . MET A 1 284 ? -8.844 11.898 2.592 1 95.44 284 MET A N 1
ATOM 2246 C CA . MET A 1 284 ? -7.52 11.391 2.242 1 95.44 284 MET A CA 1
ATOM 2247 C C . MET A 1 284 ? -7.504 10.844 0.822 1 95.44 284 MET A C 1
ATOM 2249 O O . MET A 1 284 ? -6.434 10.594 0.257 1 95.44 284 MET A O 1
ATOM 2253 N N . PHE A 1 285 ? -8.633 10.586 0.258 1 95.44 285 PHE A N 1
ATOM 2254 C CA . PHE A 1 285 ? -8.703 10.117 -1.122 1 95.44 285 PHE A CA 1
ATOM 2255 C C . PHE A 1 285 ? -8.68 11.289 -2.094 1 95.44 285 PHE A C 1
ATOM 2257 O O . PHE A 1 285 ? -9.703 11.938 -2.311 1 95.44 285 PHE A O 1
ATOM 2264 N N . ASN A 1 286 ? -7.598 11.57 -2.693 1 94.38 286 ASN A N 1
ATOM 2265 C CA . ASN A 1 286 ? -7.375 12.617 -3.691 1 94.38 286 ASN A CA 1
ATOM 2266 C C . ASN A 1 286 ? -6.25 12.242 -4.652 1 94.38 286 ASN A C 1
ATOM 2268 O O . ASN A 1 286 ? -5.086 12.562 -4.406 1 94.38 286 ASN A O 1
ATOM 2272 N N . PRO A 1 287 ? -6.652 11.547 -5.77 1 90.56 287 PRO A N 1
ATOM 2273 C CA . PRO A 1 287 ? -5.625 11.094 -6.715 1 90.56 287 PRO A CA 1
ATOM 2274 C C . PRO A 1 287 ? -4.895 12.258 -7.387 1 90.56 287 PRO A C 1
ATOM 2276 O O . PRO A 1 287 ? -3.828 12.062 -7.973 1 90.56 287 PRO A O 1
ATOM 2279 N N . GLN A 1 288 ? -5.406 13.43 -7.375 1 92.19 288 GLN A N 1
ATOM 2280 C CA . GLN A 1 288 ? -4.773 14.586 -8.008 1 92.19 288 GLN A CA 1
ATOM 2281 C C . GLN A 1 288 ? -3.77 15.25 -7.074 1 92.19 288 GLN A C 1
ATOM 2283 O O . GLN A 1 288 ? -2.957 16.062 -7.508 1 92.19 288 GLN A O 1
ATOM 2288 N N . TRP A 1 289 ? -3.861 14.945 -5.824 1 93.44 289 TRP A N 1
ATOM 2289 C CA . TRP A 1 289 ? -2.947 15.445 -4.805 1 93.44 289 TRP A CA 1
ATOM 2290 C C . TRP A 1 289 ? -2.676 14.383 -3.748 1 93.44 289 TRP A C 1
ATOM 2292 O O . TRP A 1 289 ? -3.014 14.562 -2.576 1 93.44 289 TRP A O 1
ATOM 2302 N N . PRO A 1 290 ? -2.039 13.359 -4.148 1 91.69 290 PRO A N 1
ATOM 2303 C CA . PRO A 1 290 ? -1.848 12.227 -3.24 1 91.69 290 PRO A CA 1
ATOM 2304 C C . PRO A 1 290 ? -0.964 12.57 -2.043 1 91.69 290 PRO A C 1
ATOM 2306 O O . PRO A 1 290 ? -0.066 13.406 -2.156 1 91.69 290 PRO A O 1
ATOM 2309 N N . ILE A 1 291 ? -1.329 12.055 -0.97 1 93.31 291 ILE A N 1
ATOM 2310 C CA . ILE A 1 291 ? -0.418 12.039 0.169 1 93.31 291 ILE A CA 1
ATOM 2311 C C . ILE A 1 291 ? 0.405 10.758 0.155 1 93.31 291 ILE A C 1
ATOM 2313 O O . ILE A 1 291 ? -0.128 9.664 0.385 1 93.31 291 ILE A O 1
ATOM 2317 N N . PHE A 1 292 ? 1.672 10.875 -0.077 1 87.56 292 PHE A N 1
ATOM 2318 C CA . PHE A 1 292 ? 2.561 9.727 -0.167 1 87.56 292 PHE A CA 1
ATOM 2319 C C . PHE A 1 292 ? 3.025 9.289 1.218 1 87.56 292 PHE A C 1
ATOM 2321 O O . PHE A 1 292 ? 3.154 10.117 2.123 1 87.56 292 PHE A O 1
ATOM 2328 N N . SER A 1 293 ? 3.174 8.039 1.307 1 88.69 293 SER A N 1
ATOM 2329 C CA . SER A 1 293 ? 3.703 7.453 2.533 1 88.69 293 SER A CA 1
ATOM 2330 C C . SER A 1 293 ? 4.414 6.133 2.254 1 88.69 293 SER A C 1
ATOM 2332 O O . SER A 1 293 ? 4.934 5.922 1.155 1 88.69 293 SER A O 1
ATOM 2334 N N . SER A 1 294 ? 4.469 5.277 3.273 1 81.69 294 SER A N 1
ATOM 2335 C CA . SER A 1 294 ? 5.234 4.039 3.176 1 81.69 294 SER A CA 1
ATOM 2336 C C . SER A 1 294 ? 4.637 3.096 2.141 1 81.69 294 SER A C 1
ATOM 2338 O O . SER A 1 294 ? 3.422 3.092 1.926 1 81.69 294 SER A O 1
ATOM 2340 N N . ASN A 1 295 ? 5.57 2.447 1.396 1 81 295 ASN A N 1
ATOM 2341 C CA . ASN A 1 295 ? 5.164 1.39 0.476 1 81 295 ASN A CA 1
ATOM 2342 C C . ASN A 1 295 ? 5 0.054 1.195 1 81 295 ASN A C 1
ATOM 2344 O O . ASN A 1 295 ? 5.848 -0.831 1.069 1 81 295 ASN A O 1
ATOM 2348 N N . TYR A 1 296 ? 3.926 -0.106 1.799 1 85.25 296 TYR A N 1
ATOM 2349 C CA . TYR A 1 296 ? 3.637 -1.313 2.564 1 85.25 296 TYR A CA 1
ATOM 2350 C C . TYR A 1 296 ? 3.291 -2.475 1.641 1 85.25 296 TYR A C 1
ATOM 2352 O O . TYR A 1 296 ? 2.436 -2.346 0.763 1 85.25 296 TYR A O 1
ATOM 2360 N N . GLN A 1 297 ? 3.939 -3.596 1.829 1 86.44 297 GLN A N 1
ATOM 2361 C CA . GLN A 1 297 ? 3.799 -4.699 0.883 1 86.44 297 GLN A CA 1
ATOM 2362 C C . GLN A 1 297 ? 2.971 -5.832 1.48 1 86.44 297 GLN A C 1
ATOM 2364 O O . GLN A 1 297 ? 2.793 -6.875 0.849 1 86.44 297 GLN A O 1
ATOM 2369 N N . GLY A 1 298 ? 2.5 -5.691 2.645 1 90.56 298 GLY A N 1
ATOM 2370 C CA . GLY A 1 298 ? 1.655 -6.719 3.234 1 90.56 298 GLY A CA 1
ATOM 2371 C C . GLY A 1 298 ? 0.268 -6.773 2.623 1 90.56 298 GLY A C 1
ATOM 2372 O O . GLY A 1 298 ? -0.066 -5.969 1.753 1 90.56 298 GLY A O 1
ATOM 2373 N N . PRO A 1 299 ? -0.489 -7.789 3.047 1 94.69 299 PRO A N 1
ATOM 2374 C CA . PRO A 1 299 ? -1.843 -7.949 2.512 1 94.69 299 PRO A CA 1
ATOM 2375 C C . PRO A 1 299 ? -2.812 -6.891 3.031 1 94.69 299 PRO A C 1
ATOM 2377 O O . PRO A 1 299 ? -2.4 -5.957 3.725 1 94.69 299 PRO A O 1
ATOM 2380 N N . VAL A 1 300 ? -4.078 -6.984 2.625 1 97.06 300 VAL A N 1
ATOM 2381 C CA . VAL A 1 300 ? -5.113 -6.012 2.959 1 97.06 300 VAL A CA 1
ATOM 2382 C C . VAL A 1 300 ? -5.789 -6.402 4.27 1 97.06 300 VAL A C 1
ATOM 2384 O O . VAL A 1 300 ? -5.402 -7.387 4.906 1 97.06 300 VAL A O 1
ATOM 2387 N N . ALA A 1 301 ? -6.715 -5.59 4.699 1 98.31 301 ALA A N 1
ATOM 2388 C CA . ALA A 1 301 ? -7.453 -5.852 5.93 1 98.31 301 ALA A CA 1
ATOM 2389 C C . ALA A 1 301 ? -8.344 -7.086 5.781 1 98.31 301 ALA A C 1
ATOM 2391 O O . ALA A 1 301 ? -8.945 -7.297 4.73 1 98.31 301 ALA A O 1
ATOM 2392 N N . ARG A 1 302 ? -8.406 -7.883 6.832 1 98.44 302 ARG A N 1
ATOM 2393 C CA . ARG A 1 302 ? -9.258 -9.07 6.922 1 98.44 302 ARG A CA 1
ATOM 2394 C C . ARG A 1 302 ? -10.305 -8.906 8.016 1 98.44 302 ARG A C 1
ATOM 2396 O O . ARG A 1 302 ? -9.977 -8.609 9.164 1 98.44 302 ARG A O 1
ATOM 2403 N N . VAL A 1 303 ? -11.539 -9.078 7.641 1 98.81 303 VAL A N 1
ATOM 2404 C CA . VAL A 1 303 ? -12.617 -9.094 8.617 1 98.81 303 VAL A CA 1
ATOM 2405 C C . VAL A 1 303 ? -13.242 -10.484 8.688 1 98.81 303 VAL A C 1
ATOM 2407 O O . VAL A 1 303 ? -13.93 -10.906 7.754 1 98.81 303 VAL A O 1
ATOM 2410 N N . LEU A 1 304 ? -13.008 -11.156 9.766 1 98.69 304 LEU A N 1
ATOM 2411 C CA . LEU A 1 304 ? -13.547 -12.5 9.961 1 98.69 304 LEU A CA 1
ATOM 2412 C C . LEU A 1 304 ? -14.992 -12.438 10.43 1 98.69 304 LEU A C 1
ATOM 2414 O O . LEU A 1 304 ? -15.789 -13.328 10.117 1 98.69 304 LEU A O 1
ATOM 2418 N N . GLY A 1 305 ? -15.328 -11.414 11.219 1 98.38 305 GLY A N 1
ATOM 2419 C CA . GLY A 1 305 ? -16.688 -11.219 11.672 1 98.38 305 GLY A CA 1
ATOM 2420 C C . GLY A 1 305 ? -16.875 -9.992 12.539 1 98.38 305 GLY A C 1
ATOM 2421 O O . GLY A 1 305 ? -16.438 -9.969 13.688 1 98.38 305 GLY A O 1
ATOM 2422 N N . GLY A 1 306 ? -17.609 -9.086 12.031 1 97.62 306 GLY A N 1
ATOM 2423 C CA . GLY A 1 306 ? -17.781 -7.887 12.836 1 97.62 306 GLY A CA 1
ATOM 2424 C C . GLY A 1 306 ? -18.781 -6.914 12.227 1 97.62 306 GLY A C 1
ATOM 2425 O O . GLY A 1 306 ? -19.203 -7.078 11.086 1 97.62 306 GLY A O 1
ATOM 2426 N N . GLU A 1 307 ? -19.234 -6.098 13.125 1 98.56 307 GLU A N 1
ATOM 2427 C CA . GLU A 1 307 ? -20.047 -4.941 12.742 1 98.56 307 GLU A CA 1
ATOM 2428 C C . GLU A 1 307 ? -19.25 -3.648 12.852 1 98.56 307 GLU A C 1
ATOM 2430 O O . GLU A 1 307 ? -18.859 -3.238 13.945 1 98.56 307 GLU A O 1
ATOM 2435 N N . LEU A 1 308 ? -19.047 -3.035 11.758 1 98.81 308 LEU A N 1
ATOM 2436 C CA . LEU A 1 308 ? -18.188 -1.85 11.711 1 98.81 308 LEU A CA 1
ATOM 2437 C C . LEU A 1 308 ? -18.984 -0.635 11.234 1 98.81 308 LEU A C 1
ATOM 2439 O O . LEU A 1 308 ? -19.797 -0.741 10.312 1 98.81 308 LEU A O 1
ATOM 2443 N N . HIS A 1 309 ? -18.766 0.454 11.906 1 98.69 309 HIS A N 1
ATOM 2444 C CA . HIS A 1 309 ? -19.391 1.726 11.578 1 98.69 309 HIS A CA 1
ATOM 2445 C C . HIS A 1 309 ? -18.375 2.857 11.539 1 98.69 309 HIS A C 1
ATOM 2447 O O . HIS A 1 309 ? -17.594 3.029 12.484 1 98.69 309 HIS A O 1
ATOM 2453 N N . ASN A 1 310 ? -18.391 3.584 10.469 1 98.62 310 ASN A N 1
ATOM 2454 C CA . ASN A 1 310 ? -17.562 4.777 10.336 1 98.62 310 ASN A CA 1
ATOM 2455 C C . ASN A 1 310 ? -16.125 4.523 10.812 1 98.62 310 ASN A C 1
ATOM 2457 O O . ASN A 1 310 ? -15.648 5.195 11.727 1 98.62 310 ASN A O 1
ATOM 2461 N N . SER A 1 311 ? -15.469 3.613 10.109 1 98.69 311 SER A N 1
ATOM 2462 C CA . SER A 1 311 ? -14.156 3.158 10.555 1 98.69 311 SER A CA 1
ATOM 2463 C C . SER A 1 311 ? -13.203 2.98 9.367 1 98.69 311 SER A C 1
ATOM 2465 O O . SER A 1 311 ? -13.648 2.764 8.242 1 98.69 311 SER A O 1
ATOM 2467 N N . LEU A 1 312 ? -11.984 3.168 9.617 1 98.75 312 LEU A N 1
ATOM 2468 C CA . LEU A 1 312 ? -10.914 2.92 8.656 1 98.75 312 LEU A CA 1
ATOM 2469 C C . LEU A 1 312 ? -10.094 1.698 9.055 1 98.75 312 LEU A C 1
ATOM 2471 O O . LEU A 1 312 ? -9.812 1.496 10.242 1 98.75 312 LEU A O 1
ATOM 2475 N N . LEU A 1 313 ? -9.773 0.853 8.07 1 98.62 313 LEU A N 1
ATOM 2476 C CA . LEU A 1 313 ? -9.023 -0.367 8.344 1 98.62 313 LEU A CA 1
ATOM 2477 C C . LEU A 1 313 ? -7.699 -0.37 7.582 1 98.62 313 LEU A C 1
ATOM 2479 O O . LEU A 1 313 ? -7.688 -0.372 6.352 1 98.62 313 LEU A O 1
ATOM 2483 N N . GLY A 1 314 ? -6.641 -0.425 8.359 1 97.44 314 GLY A N 1
ATOM 2484 C CA . GLY A 1 314 ? -5.309 -0.463 7.773 1 97.44 314 GLY A CA 1
ATOM 2485 C C . GLY A 1 314 ? -4.941 -1.824 7.211 1 97.44 314 GLY A C 1
ATOM 2486 O O . GLY A 1 314 ? -5.617 -2.816 7.484 1 97.44 314 GLY A O 1
ATOM 2487 N N . ALA A 1 315 ? -3.854 -1.835 6.438 1 95.62 315 ALA A N 1
ATOM 2488 C CA . ALA A 1 315 ? -3.375 -3.049 5.777 1 95.62 315 ALA A CA 1
ATOM 2489 C C . ALA A 1 315 ? -2.996 -4.117 6.801 1 95.62 315 ALA A C 1
ATOM 2491 O O . ALA A 1 315 ? -2.428 -3.805 7.852 1 95.62 315 ALA A O 1
ATOM 2492 N N . ALA A 1 316 ? -3.326 -5.383 6.496 1 96 316 ALA A N 1
ATOM 2493 C CA . ALA A 1 316 ? -2.943 -6.57 7.254 1 96 316 ALA A CA 1
ATOM 2494 C C . ALA A 1 316 ? -3.58 -6.57 8.641 1 96 316 ALA A C 1
ATOM 2496 O O . ALA A 1 316 ? -3.178 -7.336 9.516 1 96 316 ALA A O 1
ATOM 2497 N N . SER A 1 317 ? -4.52 -5.641 8.906 1 97.5 317 SER A N 1
ATOM 2498 C CA . SER A 1 317 ? -5.289 -5.75 10.141 1 97.5 317 SER A CA 1
ATOM 2499 C C . SER A 1 317 ? -6.258 -6.926 10.086 1 97.5 317 SER A C 1
ATOM 2501 O O . SER A 1 317 ? -6.668 -7.348 9.008 1 97.5 317 SER A O 1
ATOM 2503 N N . VAL A 1 318 ? -6.574 -7.48 11.25 1 98.25 318 VAL A N 1
ATOM 2504 C CA . VAL A 1 318 ? -7.5 -8.602 11.336 1 98.25 318 VAL A CA 1
ATOM 2505 C C . VAL A 1 318 ? -8.562 -8.312 12.391 1 98.25 318 VAL A C 1
ATOM 2507 O O . VAL A 1 318 ? -8.242 -7.977 13.539 1 98.25 318 VAL A O 1
ATOM 2510 N N . VAL A 1 319 ? -9.781 -8.375 11.992 1 98.81 319 VAL A N 1
ATOM 2511 C CA . VAL A 1 319 ? -10.922 -8.219 12.891 1 98.81 319 VAL A CA 1
ATOM 2512 C C . VAL A 1 319 ? -11.617 -9.562 13.086 1 98.81 319 VAL A C 1
ATOM 2514 O O . VAL A 1 319 ? -12.203 -10.109 12.148 1 98.81 319 VAL A O 1
ATOM 2517 N N . HIS A 1 320 ? -11.516 -10.047 14.234 1 98.56 320 HIS A N 1
ATOM 2518 C CA . HIS A 1 320 ? -12.07 -11.367 14.523 1 98.56 320 HIS A CA 1
ATOM 2519 C C . HIS A 1 320 ? -13.578 -11.289 14.766 1 98.56 320 HIS A C 1
ATOM 2521 O O . HIS A 1 320 ? -14.203 -10.266 14.492 1 98.56 320 HIS A O 1
ATOM 2527 N N . ASP A 1 321 ? -14.141 -12.422 15.211 1 98.44 321 ASP A N 1
ATOM 2528 C CA . ASP A 1 321 ? -15.594 -12.586 15.266 1 98.44 321 ASP A CA 1
ATOM 2529 C C . ASP A 1 321 ? -16.188 -11.773 16.406 1 98.44 321 ASP A C 1
ATOM 2531 O O . ASP A 1 321 ? -15.594 -11.664 17.484 1 98.44 321 ASP A O 1
ATOM 2535 N N . GLY A 1 322 ? -17.406 -11.219 16.188 1 98.62 322 GLY A N 1
ATOM 2536 C CA . GLY A 1 322 ? -18.172 -10.586 17.234 1 98.62 322 GLY A CA 1
ATOM 2537 C C . GLY A 1 322 ? -17.688 -9.188 17.578 1 98.62 322 GLY A C 1
ATOM 2538 O O . GLY A 1 322 ? -18.094 -8.617 18.594 1 98.62 322 GLY A O 1
ATOM 2539 N N . VAL A 1 323 ? -16.828 -8.695 16.797 1 98.75 323 VAL A N 1
ATOM 2540 C CA . VAL A 1 323 ? -16.219 -7.395 17.062 1 98.75 323 VAL A CA 1
ATOM 2541 C C . VAL A 1 323 ? -17.188 -6.285 16.656 1 98.75 323 VAL A C 1
ATOM 2543 O O . VAL A 1 323 ? -17.891 -6.41 15.648 1 98.75 323 VAL A O 1
ATOM 2546 N N . ARG A 1 324 ? -17.234 -5.266 17.438 1 98.88 324 ARG A N 1
ATOM 2547 C CA . ARG A 1 324 ? -17.969 -4.043 17.125 1 98.88 324 ARG A CA 1
ATOM 2548 C C . ARG A 1 324 ? -17.047 -2.83 17.141 1 98.88 324 ARG A C 1
ATOM 2550 O O . ARG A 1 324 ? -16.422 -2.527 18.156 1 98.88 324 ARG A O 1
ATOM 2557 N N . ILE A 1 325 ? -16.922 -2.164 16.062 1 98.88 325 ILE A N 1
ATOM 2558 C CA . ILE A 1 325 ? -16.062 -0.988 15.953 1 98.88 325 ILE A CA 1
ATOM 2559 C C . ILE A 1 325 ? -16.891 0.204 15.469 1 98.88 325 ILE A C 1
ATOM 2561 O O . ILE A 1 325 ? -17.625 0.104 14.477 1 98.88 325 ILE A O 1
ATOM 2565 N N . ARG A 1 326 ? -16.797 1.29 16.172 1 98.75 326 ARG A N 1
ATOM 2566 C CA . ARG A 1 326 ? -17.484 2.52 15.781 1 98.75 326 ARG A CA 1
ATOM 2567 C C . ARG A 1 326 ? -16.547 3.715 15.852 1 98.75 326 ARG A C 1
ATOM 2569 O O . ARG A 1 326 ? -15.773 3.852 16.797 1 98.75 326 ARG A O 1
ATOM 2576 N N . ASP A 1 327 ? -16.609 4.562 14.844 1 98.62 327 ASP A N 1
ATOM 2577 C CA . ASP A 1 327 ? -15.906 5.84 14.828 1 98.62 327 ASP A CA 1
ATOM 2578 C C . ASP A 1 327 ? -14.438 5.656 15.219 1 98.62 327 ASP A C 1
ATOM 2580 O O . ASP A 1 327 ? -13.938 6.348 16.094 1 98.62 327 ASP A O 1
ATOM 2584 N N . SER A 1 328 ? -13.781 4.688 14.547 1 98.88 328 SER A N 1
ATOM 2585 C CA . SER A 1 328 ? -12.43 4.32 14.977 1 98.88 328 SER A CA 1
ATOM 2586 C C . SER A 1 328 ? -11.508 4.121 13.781 1 98.88 328 SER A C 1
ATOM 2588 O O . SER A 1 328 ? -11.969 3.957 12.648 1 98.88 328 SER A O 1
ATOM 2590 N N . ILE A 1 329 ? -10.281 4.223 14.039 1 98.88 329 ILE A N 1
ATOM 2591 C CA . ILE A 1 329 ? -9.227 4.008 13.055 1 98.88 329 ILE A CA 1
ATOM 2592 C C . ILE A 1 329 ? -8.32 2.865 13.508 1 98.88 329 ILE A C 1
ATOM 2594 O O . ILE A 1 329 ? -7.762 2.908 14.609 1 98.88 329 ILE A O 1
ATOM 2598 N N . ILE A 1 330 ? -8.273 1.827 12.695 1 98.81 330 ILE A N 1
ATOM 2599 C CA . ILE A 1 330 ? -7.414 0.676 12.938 1 98.81 330 ILE A CA 1
ATOM 2600 C C . ILE A 1 330 ? -6.246 0.688 11.945 1 98.81 330 ILE A C 1
ATOM 2602 O O . ILE A 1 330 ? -6.453 0.612 10.734 1 98.81 330 ILE A O 1
ATOM 2606 N N . ARG A 1 331 ? -5.039 0.769 12.453 1 97.81 331 ARG A N 1
ATOM 2607 C CA . ARG A 1 331 ? -3.883 0.896 11.57 1 97.81 331 ARG A CA 1
ATOM 2608 C C . ARG A 1 331 ? -3.293 -0.471 11.234 1 97.81 331 ARG A C 1
ATOM 2610 O O . ARG A 1 331 ? -3.924 -1.502 11.484 1 97.81 331 ARG A O 1
ATOM 2617 N N . ARG A 1 332 ? -2.145 -0.517 10.672 1 95.75 332 ARG A N 1
ATOM 2618 C CA . ARG A 1 332 ? -1.564 -1.687 10.016 1 95.75 332 ARG A CA 1
ATOM 2619 C C . ARG A 1 332 ? -1.257 -2.783 11.031 1 95.75 332 ARG A C 1
ATOM 2621 O O . ARG A 1 332 ? -0.795 -2.5 12.141 1 95.75 332 ARG A O 1
ATOM 2628 N N . GLU A 1 333 ? -1.473 -4.047 10.617 1 96.31 333 GLU A N 1
ATOM 2629 C CA . GLU A 1 333 ? -1.082 -5.266 11.32 1 96.31 333 GLU A CA 1
ATOM 2630 C C . GLU A 1 333 ? -1.642 -5.285 12.742 1 96.31 333 GLU A C 1
ATOM 2632 O O . GLU A 1 333 ? -1.01 -5.816 13.656 1 96.31 333 GLU A O 1
ATOM 2637 N N . ALA A 1 334 ? -2.725 -4.555 12.953 1 97.44 334 ALA A N 1
ATOM 2638 C CA . ALA A 1 334 ? -3.451 -4.641 14.219 1 97.44 334 ALA A CA 1
ATOM 2639 C C . ALA A 1 334 ? -4.344 -5.879 14.25 1 97.44 334 ALA A C 1
ATOM 2641 O O . ALA A 1 334 ? -4.898 -6.281 13.227 1 97.44 334 ALA A O 1
ATOM 2642 N N . VAL A 1 335 ? -4.477 -6.48 15.398 1 98.06 335 VAL A N 1
ATOM 2643 C CA . VAL A 1 335 ? -5.336 -7.645 15.594 1 98.06 335 VAL A CA 1
ATOM 2644 C C . VAL A 1 335 ? -6.418 -7.32 16.625 1 98.06 335 VAL A C 1
ATOM 2646 O O . VAL A 1 335 ? -6.113 -7.02 17.781 1 98.06 335 VAL A O 1
ATOM 2649 N N . ILE A 1 336 ? -7.617 -7.285 16.188 1 98.88 336 ILE A N 1
ATOM 2650 C CA . ILE A 1 336 ? -8.766 -7.094 17.062 1 98.88 336 ILE A CA 1
ATOM 2651 C C . ILE A 1 336 ? -9.43 -8.438 17.344 1 98.88 336 ILE A C 1
ATOM 2653 O O . ILE A 1 336 ? -10.109 -9 16.484 1 98.88 336 ILE A O 1
ATOM 2657 N N . GLU A 1 337 ? -9.266 -8.914 18.531 1 98.5 337 GLU A N 1
ATOM 2658 C CA . GLU A 1 337 ? -9.719 -10.266 18.859 1 98.5 337 GLU A CA 1
ATOM 2659 C C . GLU A 1 337 ? -11.234 -10.305 19.062 1 98.5 337 GLU A C 1
ATOM 2661 O O . GLU A 1 337 ? -11.906 -9.289 18.906 1 98.5 337 GLU A O 1
ATOM 2666 N N . ASP A 1 338 ? -11.727 -11.516 19.422 1 98.69 338 ASP A N 1
ATOM 2667 C CA . ASP A 1 338 ? -13.156 -11.797 19.469 1 98.69 338 ASP A CA 1
ATOM 2668 C C . ASP A 1 338 ? -13.859 -10.898 20.484 1 98.69 338 ASP A C 1
ATOM 2670 O O . ASP A 1 338 ? -13.328 -10.648 21.562 1 98.69 338 ASP A O 1
ATOM 2674 N N . ASP A 1 339 ? -15 -10.391 20.125 1 98.81 339 ASP A N 1
ATOM 2675 C CA . ASP A 1 339 ? -15.977 -9.766 21.016 1 98.81 339 ASP A CA 1
ATOM 2676 C C . ASP A 1 339 ? -15.445 -8.445 21.578 1 98.81 339 ASP A C 1
ATOM 2678 O O . ASP A 1 339 ? -15.883 -7.992 22.625 1 98.81 339 ASP A O 1
ATOM 2682 N N . VAL A 1 340 ? -14.453 -7.898 20.906 1 98.88 340 VAL A N 1
ATOM 2683 C CA . VAL A 1 340 ? -13.93 -6.59 21.281 1 98.88 340 VAL A CA 1
ATOM 2684 C C . VAL A 1 340 ? -14.906 -5.496 20.859 1 98.88 340 VAL A C 1
ATOM 2686 O O . VAL A 1 340 ? -15.562 -5.609 19.828 1 98.88 340 VAL A O 1
ATOM 2689 N N . GLU A 1 341 ? -15.039 -4.461 21.703 1 98.94 341 GLU A N 1
ATOM 2690 C CA . GLU A 1 341 ? -15.812 -3.264 21.375 1 98.94 341 GLU A CA 1
ATOM 2691 C C . GLU A 1 341 ? -14.93 -2.02 21.391 1 98.94 341 GLU A C 1
ATOM 2693 O O . GLU A 1 341 ? -14.305 -1.702 22.391 1 98.94 341 GLU A O 1
ATOM 2698 N N . LEU A 1 342 ? -14.828 -1.382 20.312 1 98.94 342 LEU A N 1
ATOM 2699 C CA . LEU A 1 342 ? -14.086 -0.13 20.172 1 98.94 342 LEU A CA 1
ATOM 2700 C C . LEU A 1 342 ? -15.023 1.014 19.797 1 98.94 342 LEU A C 1
ATOM 2702 O O . LEU A 1 342 ? -15.781 0.913 18.828 1 98.94 342 LEU A O 1
ATOM 2706 N N . ASP A 1 343 ? -15.047 2.057 20.562 1 98.81 343 ASP A N 1
ATOM 2707 C CA . ASP A 1 343 ? -15.844 3.252 20.312 1 98.81 343 ASP A CA 1
ATOM 2708 C C . ASP A 1 343 ? -14.977 4.512 20.359 1 98.81 343 ASP A C 1
ATOM 2710 O O . ASP A 1 343 ? -14.531 4.922 21.438 1 98.81 343 ASP A O 1
ATOM 2714 N N . GLU A 1 344 ? -14.734 5.176 19.219 1 98.56 344 GLU A N 1
ATOM 2715 C CA . GLU A 1 344 ? -13.898 6.367 19.125 1 98.56 344 GLU A CA 1
ATOM 2716 C C . GLU A 1 344 ? -12.469 6.074 19.547 1 98.56 344 GLU A C 1
ATOM 2718 O O . GLU A 1 344 ? -11.93 6.75 20.438 1 98.56 344 GLU A O 1
ATOM 2723 N N . CYS A 1 345 ? -11.875 5.16 18.875 1 98.88 345 CYS A N 1
ATOM 2724 C CA . CYS A 1 345 ? -10.523 4.75 19.25 1 98.88 345 CYS A CA 1
ATOM 2725 C C . CYS A 1 345 ? -9.578 4.895 18.062 1 98.88 345 CYS A C 1
ATOM 2727 O O . CYS A 1 345 ? -10.008 4.867 16.906 1 98.88 345 CYS A O 1
ATOM 2729 N N . ILE A 1 346 ? -8.375 5.141 18.344 1 98.88 346 ILE A N 1
ATOM 2730 C CA . ILE A 1 346 ? -7.258 5.043 17.422 1 98.88 346 ILE A CA 1
ATOM 2731 C C . ILE A 1 346 ? -6.32 3.918 17.844 1 98.88 346 ILE A C 1
ATOM 2733 O O . ILE A 1 346 ? -5.652 4.02 18.875 1 98.88 346 ILE A O 1
ATOM 2737 N N . VAL A 1 347 ? -6.34 2.848 17.109 1 98.81 347 VAL A N 1
ATOM 2738 C CA . VAL A 1 347 ? -5.465 1.71 17.375 1 98.81 347 VAL A CA 1
ATOM 2739 C C . VAL A 1 347 ? -4.285 1.725 16.406 1 98.81 347 VAL A C 1
ATOM 2741 O O . VAL A 1 347 ? -4.457 1.485 15.203 1 98.81 347 VAL A O 1
ATOM 2744 N N . MET A 1 348 ? -3.09 1.946 16.906 1 97.75 348 MET A N 1
ATOM 2745 C CA . MET A 1 348 ? -1.93 2.141 16.047 1 97.75 348 MET A CA 1
ATOM 2746 C C . MET A 1 348 ? -1.315 0.802 15.656 1 97.75 348 MET A C 1
ATOM 2748 O O . MET A 1 348 ? -1.877 -0.255 15.953 1 97.75 348 MET A O 1
ATOM 2752 N N . ASP A 1 349 ? -0.231 0.828 14.914 1 95.75 349 ASP A N 1
ATOM 2753 C CA . ASP A 1 349 ? 0.365 -0.323 14.242 1 95.75 349 ASP A CA 1
ATOM 2754 C C . ASP A 1 349 ? 0.819 -1.374 15.25 1 95.75 349 ASP A C 1
ATOM 2756 O O . ASP A 1 349 ? 1.283 -1.035 16.344 1 95.75 349 ASP A O 1
ATOM 2760 N N . TYR A 1 350 ? 0.674 -2.666 14.859 1 95.12 350 TYR A N 1
ATOM 2761 C CA . TYR A 1 350 ? 1.27 -3.797 15.562 1 95.12 350 TYR A CA 1
ATOM 2762 C C . TYR A 1 350 ? 0.644 -3.975 16.938 1 95.12 350 TYR A C 1
ATOM 2764 O O . TYR A 1 350 ? 1.319 -4.387 17.891 1 95.12 350 TYR A O 1
ATOM 2772 N N . THR A 1 351 ? -0.6 -3.621 17.047 1 96.69 351 THR A N 1
ATOM 2773 C CA . THR A 1 351 ? -1.279 -3.68 18.328 1 96.69 351 THR A CA 1
ATOM 2774 C C . THR A 1 351 ? -2.309 -4.805 18.344 1 96.69 351 THR A C 1
ATOM 2776 O O . THR A 1 351 ? -3.01 -5.027 17.359 1 96.69 351 THR A O 1
ATOM 2779 N N . ARG A 1 352 ? -2.377 -5.469 19.438 1 97.88 352 ARG A N 1
ATOM 2780 C CA . ARG A 1 352 ? -3.377 -6.508 19.672 1 97.88 352 ARG A CA 1
ATOM 2781 C C . ARG A 1 352 ? -4.352 -6.09 20.766 1 97.88 352 ARG A C 1
ATOM 2783 O O . ARG A 1 352 ? -3.934 -5.711 21.875 1 97.88 352 ARG A O 1
ATOM 2790 N N . ILE A 1 353 ? -5.637 -6.07 20.453 1 98.75 353 ILE A N 1
ATOM 2791 C CA . ILE A 1 353 ? -6.676 -5.844 21.453 1 98.75 353 ILE A CA 1
ATOM 2792 C C . ILE A 1 353 ? -7.281 -7.18 21.891 1 98.75 353 ILE A C 1
ATOM 2794 O O . ILE A 1 353 ? -7.918 -7.863 21.094 1 98.75 353 ILE A O 1
ATOM 2798 N N . GLY A 1 354 ? -7.117 -7.504 23.141 1 98.44 354 GLY A N 1
ATOM 2799 C CA . GLY A 1 354 ? -7.488 -8.812 23.641 1 98.44 354 GLY A CA 1
ATOM 2800 C C . GLY A 1 354 ? -8.992 -9.055 23.641 1 98.44 354 GLY A C 1
ATOM 2801 O O . GLY A 1 354 ? -9.773 -8.102 23.703 1 98.44 354 GLY A O 1
ATOM 2802 N N . ARG A 1 355 ? -9.312 -10.344 23.672 1 98.5 355 ARG A N 1
ATOM 2803 C CA . ARG A 1 355 ? -10.695 -10.797 23.562 1 98.5 355 ARG A CA 1
ATOM 2804 C C . ARG A 1 355 ? -11.586 -10.125 24.594 1 98.5 355 ARG A C 1
ATOM 2806 O O . ARG A 1 355 ? -11.227 -10.039 25.781 1 98.5 355 ARG A O 1
ATOM 2813 N N . GLY A 1 356 ? -12.703 -9.578 24.141 1 98.69 356 GLY A N 1
ATOM 2814 C CA . GLY A 1 356 ? -13.719 -9.055 25.047 1 98.69 356 GLY A CA 1
ATOM 2815 C C . GLY A 1 356 ? -13.367 -7.691 25.609 1 98.69 356 GLY A C 1
ATOM 2816 O O . GLY A 1 356 ? -14.133 -7.129 26.406 1 98.69 356 GLY A O 1
ATOM 2817 N N . ALA A 1 357 ? -12.273 -7.133 25.25 1 98.81 357 ALA A N 1
ATOM 2818 C CA . ALA A 1 357 ? -11.891 -5.805 25.719 1 98.81 357 ALA A CA 1
ATOM 2819 C C . ALA A 1 357 ? -12.852 -4.738 25.203 1 98.81 357 ALA A C 1
ATOM 2821 O O . ALA A 1 357 ? -13.422 -4.891 24.109 1 98.81 357 ALA A O 1
ATOM 2822 N N . LYS A 1 358 ? -13.102 -3.74 25.984 1 98.88 358 LYS A N 1
ATOM 2823 C CA . LYS A 1 358 ? -13.93 -2.594 25.625 1 98.88 358 LYS A CA 1
ATOM 2824 C C . LYS A 1 358 ? -13.164 -1.286 25.797 1 98.88 358 LYS A C 1
ATOM 2826 O O . LYS A 1 358 ? -12.711 -0.967 26.891 1 98.88 358 LYS A O 1
ATOM 2831 N N . LEU A 1 359 ? -12.945 -0.605 24.75 1 98.88 359 LEU A N 1
ATOM 2832 C CA . LEU A 1 359 ? -12.242 0.67 24.766 1 98.88 359 LEU A CA 1
ATOM 2833 C C . LEU A 1 359 ? -13.133 1.794 24.25 1 98.88 359 LEU A C 1
ATOM 2835 O O . LEU A 1 359 ? -13.883 1.606 23.297 1 98.88 359 LEU A O 1
ATOM 2839 N N . ARG A 1 360 ? -13.102 2.93 24.891 1 98.75 360 ARG A N 1
ATOM 2840 C CA . ARG A 1 360 ? -13.844 4.121 24.5 1 98.75 360 ARG A CA 1
ATOM 2841 C C . ARG A 1 360 ? -12.977 5.371 24.609 1 98.75 360 ARG A C 1
ATOM 2843 O O . ARG A 1 360 ? -12.453 5.676 25.688 1 98.75 360 ARG A O 1
ATOM 2850 N N . ARG A 1 361 ? -12.797 6.117 23.516 1 98.5 361 ARG A N 1
ATOM 2851 C CA . ARG A 1 361 ? -12 7.336 23.484 1 98.5 361 ARG A CA 1
ATOM 2852 C C . ARG A 1 361 ? -10.57 7.07 23.953 1 98.5 361 ARG A C 1
ATOM 2854 O O . ARG A 1 361 ? -10.086 7.73 24.875 1 98.5 361 ARG A O 1
ATOM 2861 N N . VAL A 1 362 ? -9.953 6.121 23.281 1 98.81 362 VAL A N 1
ATOM 2862 C CA . VAL A 1 362 ? -8.617 5.668 23.656 1 98.81 362 VAL A CA 1
ATOM 2863 C C . VAL A 1 362 ? -7.707 5.703 22.422 1 98.81 362 VAL A C 1
ATOM 2865 O O . VAL A 1 362 ? -8.125 5.34 21.328 1 98.81 362 VAL A O 1
ATOM 2868 N N . ILE A 1 363 ? -6.547 6.207 22.609 1 98.75 363 ILE A N 1
ATOM 2869 C CA . ILE A 1 363 ? -5.453 6.031 21.656 1 98.75 363 ILE A CA 1
ATOM 2870 C C . ILE A 1 363 ? -4.508 4.941 22.156 1 98.75 363 ILE A C 1
ATOM 2872 O O . ILE A 1 363 ? -3.916 5.074 23.234 1 98.75 363 ILE A O 1
ATOM 2876 N N . VAL A 1 364 ? -4.449 3.869 21.469 1 98.69 364 VAL A N 1
ATOM 2877 C CA . VAL A 1 364 ? -3.484 2.822 21.781 1 98.69 364 VAL A CA 1
ATOM 2878 C C . VAL A 1 364 ? -2.266 2.949 20.875 1 98.69 364 VAL A C 1
ATOM 2880 O O . VAL A 1 364 ? -2.346 2.658 19.672 1 98.69 364 VAL A O 1
ATOM 2883 N N . ASP A 1 365 ? -1.159 3.342 21.391 1 97.88 365 ASP A N 1
ATOM 2884 C CA . ASP A 1 365 ? 0.055 3.543 20.609 1 97.88 365 ASP A CA 1
ATOM 2885 C C . ASP A 1 365 ? 0.604 2.215 20.094 1 97.88 365 ASP A C 1
ATOM 2887 O O . ASP A 1 365 ? 0.005 1.16 20.312 1 97.88 365 ASP A O 1
ATOM 2891 N N . ARG A 1 366 ? 1.688 2.232 19.406 1 95.69 366 ARG A N 1
ATOM 2892 C CA . ARG A 1 366 ? 2.227 1.112 18.641 1 95.69 366 ARG A CA 1
ATOM 2893 C C . ARG A 1 366 ? 2.748 0.018 19.562 1 95.69 366 ARG A C 1
ATOM 2895 O O . ARG A 1 366 ? 3.137 0.292 20.703 1 95.69 366 ARG A O 1
ATOM 2902 N N . HIS A 1 367 ? 2.74 -1.218 19.094 1 94.5 367 HIS A N 1
ATOM 2903 C CA . HIS A 1 367 ? 3.398 -2.365 19.719 1 94.5 367 HIS A CA 1
ATOM 2904 C C . HIS A 1 367 ? 2.807 -2.672 21.078 1 94.5 367 HIS A C 1
ATOM 2906 O O . HIS A 1 367 ? 3.543 -2.91 22.047 1 94.5 367 HIS A O 1
ATOM 2912 N N . ASN A 1 368 ? 1.485 -2.588 21.141 1 96 368 ASN A N 1
ATOM 2913 C CA . ASN A 1 368 ? 0.82 -2.818 22.406 1 96 368 ASN A CA 1
ATOM 2914 C C . ASN A 1 368 ? 0.014 -4.113 22.406 1 96 368 ASN A C 1
ATOM 2916 O O . ASN A 1 368 ? -0.373 -4.598 21.328 1 96 368 ASN A O 1
ATOM 2920 N N . HIS A 1 369 ? -0.149 -4.656 23.547 1 96.81 369 HIS A N 1
ATOM 2921 C CA . HIS A 1 369 ? -1.07 -5.754 23.812 1 96.81 369 HIS A CA 1
ATOM 2922 C C . HIS A 1 369 ? -2.027 -5.41 24.953 1 96.81 369 HIS A C 1
ATOM 2924 O O . HIS A 1 369 ? -1.621 -5.344 26.109 1 96.81 369 HIS A O 1
ATOM 2930 N N . ILE A 1 370 ? -3.27 -5.145 24.594 1 98.19 370 ILE A N 1
ATOM 2931 C CA . ILE A 1 370 ? -4.305 -4.926 25.594 1 98.19 370 ILE A CA 1
ATOM 2932 C C . ILE A 1 370 ? -4.848 -6.27 26.078 1 98.19 370 ILE A C 1
ATOM 2934 O O . ILE A 1 370 ? -5.27 -7.102 25.266 1 98.19 370 ILE A O 1
ATOM 2938 N N . GLU A 1 371 ? -4.875 -6.477 27.344 1 97.44 371 GLU A N 1
ATOM 2939 C CA . GLU A 1 371 ? -5.273 -7.758 27.922 1 97.44 371 GLU A CA 1
ATOM 2940 C C . GLU A 1 371 ? -6.75 -8.047 27.656 1 97.44 371 GLU A C 1
ATOM 2942 O O . GLU A 1 371 ? -7.559 -7.121 27.562 1 97.44 371 GLU A O 1
ATOM 2947 N N . PRO A 1 372 ? -7.082 -9.391 27.609 1 98.25 372 PRO A N 1
ATOM 2948 C CA . PRO A 1 372 ? -8.492 -9.758 27.438 1 98.25 372 PRO A CA 1
ATOM 2949 C C . PRO A 1 372 ? -9.383 -9.203 28.547 1 98.25 372 PRO A C 1
ATOM 2951 O O . PRO A 1 372 ? -8.984 -9.18 29.719 1 98.25 372 PRO A O 1
ATOM 2954 N N . GLY A 1 373 ? -10.516 -8.703 28.172 1 98.31 373 GLY A N 1
ATOM 2955 C CA . GLY A 1 373 ? -11.523 -8.258 29.125 1 98.31 373 GLY A CA 1
ATOM 2956 C C . GLY A 1 373 ? -11.25 -6.879 29.688 1 98.31 373 GLY A C 1
ATOM 2957 O O . GLY A 1 373 ? -12.047 -6.352 30.469 1 98.31 373 GLY A O 1
ATOM 2958 N N . GLU A 1 374 ? -10.164 -6.262 29.266 1 97.69 374 GLU A N 1
ATOM 2959 C CA . GLU A 1 374 ? -9.797 -4.949 29.781 1 97.69 374 GLU A CA 1
ATOM 2960 C C . GLU A 1 374 ? -10.82 -3.893 29.391 1 97.69 374 GLU A C 1
ATOM 2962 O O . GLU A 1 374 ? -11.391 -3.949 28.297 1 97.69 374 GLU A O 1
ATOM 2967 N N . ARG A 1 375 ? -11.078 -2.98 30.344 1 98.19 375 ARG A N 1
ATOM 2968 C CA . ARG A 1 375 ? -11.93 -1.818 30.094 1 98.19 375 ARG A CA 1
ATOM 2969 C C . ARG A 1 375 ? -11.141 -0.521 30.25 1 98.19 375 ARG A C 1
ATOM 2971 O O . ARG A 1 375 ? -10.633 -0.227 31.328 1 98.19 375 ARG A O 1
ATOM 2978 N N . ILE A 1 376 ? -10.969 0.177 29.203 1 98.62 376 ILE A N 1
ATOM 2979 C CA . ILE A 1 376 ? -10.219 1.432 29.219 1 98.62 376 ILE A CA 1
ATOM 2980 C C . ILE A 1 376 ? -11.086 2.557 28.656 1 98.62 376 ILE A C 1
ATOM 2982 O O . ILE A 1 376 ? -11.758 2.375 27.641 1 98.62 376 ILE A O 1
ATOM 2986 N N . GLY A 1 377 ? -11.078 3.779 29.219 1 98.12 377 GLY A N 1
ATOM 2987 C CA . GLY A 1 377 ? -11.805 4.941 28.734 1 98.12 377 GLY A CA 1
ATOM 2988 C C . GLY A 1 377 ? -13.188 5.086 29.344 1 98.12 377 GLY A C 1
ATOM 2989 O O . GLY A 1 377 ? -13.969 5.941 28.922 1 98.12 377 GLY A O 1
ATOM 2990 N N . PHE A 1 378 ? -13.531 4.289 30.375 1 97.62 378 PHE A N 1
ATOM 2991 C CA . PHE A 1 378 ? -14.859 4.309 30.984 1 97.62 378 PHE A CA 1
ATOM 2992 C C . PHE A 1 378 ? -14.82 4.996 32.344 1 97.62 378 PHE A C 1
ATOM 2994 O O . PHE A 1 378 ? -15.82 5.555 32.781 1 97.62 378 PHE A O 1
ATOM 3001 N N . ASP A 1 379 ? -13.664 4.875 33.031 1 95.81 379 ASP A N 1
ATOM 3002 C CA . ASP A 1 379 ? -13.445 5.508 34.312 1 95.81 379 ASP A CA 1
ATOM 3003 C C . ASP A 1 379 ? -12.148 6.316 34.344 1 95.81 379 ASP A C 1
ATOM 3005 O O . ASP A 1 379 ? -11.07 5.762 34.562 1 95.81 379 ASP A O 1
ATOM 3009 N N . PRO A 1 380 ? -12.297 7.602 34.25 1 93.88 380 PRO A N 1
ATOM 3010 C CA . PRO A 1 380 ? -11.102 8.445 34.156 1 93.88 380 PRO A CA 1
ATOM 3011 C C . PRO A 1 380 ? -10.188 8.312 35.375 1 93.88 380 PRO A C 1
ATOM 3013 O O . PRO A 1 380 ? -8.969 8.43 35.25 1 93.88 380 PRO A O 1
ATOM 3016 N N . ASP A 1 381 ? -10.711 8.148 36.531 1 94.94 381 ASP A N 1
ATOM 3017 C CA . ASP A 1 381 ? -9.898 8.047 37.75 1 94.94 381 ASP A CA 1
ATOM 3018 C C . ASP A 1 381 ? -9.039 6.785 37.719 1 94.94 381 ASP A C 1
ATOM 3020 O O . ASP A 1 381 ? -7.863 6.824 38.094 1 94.94 381 ASP A O 1
ATOM 3024 N N . VAL A 1 382 ? -9.625 5.762 37.312 1 95.88 382 VAL A N 1
ATOM 3025 C CA . VAL A 1 382 ? -8.891 4.504 37.219 1 95.88 382 VAL A CA 1
ATOM 3026 C C . VAL A 1 382 ? -7.844 4.609 36.094 1 95.88 382 VAL A C 1
ATOM 3028 O O . VAL A 1 382 ? -6.707 4.164 36.281 1 95.88 382 VAL A O 1
ATOM 3031 N N . ASP A 1 383 ? -8.203 5.191 35 1 97.19 383 ASP A N 1
ATOM 3032 C CA . ASP A 1 383 ? -7.305 5.332 33.875 1 97.19 383 ASP A CA 1
ATOM 3033 C C . ASP A 1 383 ? -6.098 6.195 34.219 1 97.19 383 ASP A C 1
ATOM 3035 O O . ASP A 1 383 ? -4.973 5.902 33.812 1 97.19 383 ASP A O 1
ATOM 3039 N N . ARG A 1 384 ? -6.277 7.211 35 1 96.31 384 ARG A N 1
ATOM 3040 C CA . ARG A 1 384 ? -5.219 8.148 35.375 1 96.31 384 ARG A CA 1
ATOM 3041 C C . ARG A 1 384 ? -4.152 7.48 36.219 1 96.31 384 ARG A C 1
ATOM 3043 O O . ARG A 1 384 ? -3.016 7.953 36.281 1 96.31 384 ARG A O 1
ATOM 3050 N N . GLN A 1 385 ? -4.543 6.387 36.844 1 96.44 385 GLN A N 1
ATOM 3051 C CA . GLN A 1 385 ? -3.58 5.656 37.656 1 96.44 385 GLN A CA 1
ATOM 3052 C C . GLN A 1 385 ? -2.609 4.867 36.781 1 96.44 385 GLN A C 1
ATOM 3054 O O . GLN A 1 385 ? -1.502 4.539 37.219 1 96.44 385 GLN A O 1
ATOM 3059 N N . ARG A 1 386 ? -3.021 4.641 35.594 1 95.38 386 ARG A N 1
ATOM 3060 C CA . ARG A 1 386 ? -2.234 3.75 34.719 1 95.38 386 ARG A CA 1
ATOM 3061 C C . ARG A 1 386 ? -1.686 4.492 33.531 1 95.38 386 ARG A C 1
ATOM 3063 O O . ARG A 1 386 ? -0.621 4.145 33 1 95.38 386 ARG A O 1
ATOM 3070 N N . PHE A 1 387 ? -2.49 5.418 33.062 1 96.81 387 PHE A N 1
ATOM 3071 C CA . PHE A 1 387 ? -2.191 6.062 31.781 1 96.81 387 PHE A CA 1
ATOM 3072 C C . PHE A 1 387 ? -2.34 7.574 31.891 1 96.81 387 PHE A C 1
ATOM 3074 O O . PHE A 1 387 ? -2.814 8.086 32.906 1 96.81 387 PHE A O 1
ATOM 3081 N N . GLN A 1 388 ? -1.859 8.219 30.875 1 96.12 388 GLN A N 1
ATOM 3082 C CA . GLN A 1 388 ? -2.154 9.641 30.734 1 96.12 388 GLN A CA 1
ATOM 3083 C C . GLN A 1 388 ? -3.549 9.867 30.156 1 96.12 388 GLN A C 1
ATOM 3085 O O . GLN A 1 388 ? -3.955 9.18 29.219 1 96.12 388 GLN A O 1
ATOM 3090 N N . VAL A 1 389 ? -4.312 10.734 30.812 1 97.19 389 VAL A N 1
ATOM 3091 C CA . VAL A 1 389 ? -5.648 11.117 30.359 1 97.19 389 VAL A CA 1
ATOM 3092 C C . VAL A 1 389 ? -5.676 12.609 30.031 1 97.19 389 VAL A C 1
ATOM 3094 O O . VAL A 1 389 ? -5.297 13.438 30.859 1 97.19 389 VAL A O 1
ATOM 3097 N N . SER A 1 390 ? -6.027 12.898 28.828 1 95.94 390 SER A N 1
ATOM 3098 C CA . SER A 1 390 ? -6.035 14.297 28.391 1 95.94 390 SER A CA 1
ATOM 3099 C C . SER A 1 390 ? -7.113 15.094 29.109 1 95.94 390 SER A C 1
ATOM 3101 O O . SER A 1 390 ? -7.879 14.539 29.906 1 95.94 390 SER A O 1
ATOM 3103 N N . GLU A 1 391 ? -7.148 16.422 28.828 1 92.19 391 GLU A N 1
ATOM 3104 C CA . GLU A 1 391 ? -8.102 17.328 29.453 1 92.19 391 GLU A CA 1
ATOM 3105 C C . GLU A 1 391 ? -9.539 16.969 29.094 1 92.19 391 GLU A C 1
ATOM 3107 O O . GLU A 1 391 ? -10.438 17.047 29.922 1 92.19 391 GLU A O 1
ATOM 3112 N N . SER A 1 392 ? -9.719 16.547 27.875 1 94.25 392 SER A N 1
ATOM 3113 C CA . SER A 1 392 ? -11.07 16.234 27.406 1 94.25 392 SER A CA 1
ATOM 3114 C C . SER A 1 392 ? -11.453 14.797 27.734 1 94.25 392 SER A C 1
ATOM 3116 O O . SER A 1 392 ? -12.57 14.375 27.453 1 94.25 392 SER A O 1
ATOM 3118 N N . GLY A 1 393 ? -10.492 14.016 28.203 1 96.06 393 GLY A N 1
ATOM 3119 C CA . GLY A 1 393 ? -10.836 12.68 28.672 1 96.06 393 GLY A CA 1
ATOM 3120 C C . GLY A 1 393 ? -10.336 11.578 27.75 1 96.06 393 GLY A C 1
ATOM 3121 O O . GLY A 1 393 ? -10.805 10.445 27.828 1 96.06 393 GLY A O 1
ATOM 3122 N N . ILE A 1 394 ? -9.469 11.836 26.891 1 97.69 394 ILE A N 1
ATOM 3123 C CA . ILE A 1 394 ? -8.891 10.82 26.031 1 97.69 394 ILE A CA 1
ATOM 3124 C C . ILE A 1 394 ? -7.781 10.078 26.766 1 97.69 394 ILE A C 1
ATOM 3126 O O . ILE A 1 394 ? -6.859 10.695 27.297 1 97.69 394 ILE A O 1
ATOM 3130 N N . THR A 1 395 ? -7.898 8.781 26.828 1 98.56 395 THR A N 1
ATOM 3131 C CA . THR A 1 395 ? -6.867 7.969 27.469 1 98.56 395 THR A CA 1
ATOM 3132 C C . THR A 1 395 ? -5.832 7.512 26.438 1 98.56 395 THR A C 1
ATOM 3134 O O . THR A 1 395 ? -6.188 7.035 25.359 1 98.56 395 THR A O 1
ATOM 3137 N N . VAL A 1 396 ? -4.535 7.676 26.75 1 98.5 396 VAL A N 1
ATOM 3138 C CA . VAL A 1 396 ? -3.471 7.281 25.828 1 98.5 396 VAL A CA 1
ATOM 3139 C C . VAL A 1 396 ? -2.658 6.141 26.453 1 98.5 396 VAL A C 1
ATOM 3141 O O . VAL A 1 396 ? -2.039 6.309 27.5 1 98.5 396 VAL A O 1
ATOM 3144 N N . VAL A 1 397 ? -2.742 4.961 25.812 1 98.19 397 VAL A N 1
ATOM 3145 C CA . VAL A 1 397 ? -1.838 3.867 26.141 1 98.19 397 VAL A CA 1
ATOM 3146 C C . VAL A 1 397 ? -0.498 4.066 25.438 1 98.19 397 VAL A C 1
ATOM 3148 O O . VAL A 1 397 ? -0.425 4.031 24.219 1 98.19 397 VAL A O 1
ATOM 3151 N N . PRO A 1 398 ? 0.546 4.277 26.203 1 96.75 398 PRO A N 1
ATOM 3152 C CA . PRO A 1 398 ? 1.827 4.598 25.562 1 96.75 398 PRO A CA 1
ATOM 3153 C C . PRO A 1 398 ? 2.404 3.428 24.766 1 96.75 398 PRO A C 1
ATOM 3155 O O . PRO A 1 398 ? 1.906 2.303 24.875 1 96.75 398 PRO A O 1
ATOM 3158 N N . ARG A 1 399 ? 3.426 3.699 24.031 1 94.44 399 ARG A N 1
ATOM 3159 C CA . ARG A 1 399 ? 4.059 2.709 23.156 1 94.44 399 ARG A CA 1
ATOM 3160 C C . ARG A 1 399 ? 4.504 1.487 23.953 1 94.44 399 ARG A C 1
ATOM 3162 O O . ARG A 1 399 ? 5.047 1.621 25.062 1 94.44 399 ARG A O 1
ATOM 3169 N N . GLY A 1 400 ? 4.223 0.339 23.312 1 93.44 400 GLY A N 1
ATOM 3170 C CA . GLY A 1 400 ? 4.66 -0.897 23.938 1 93.44 400 GLY A CA 1
ATOM 3171 C C . GLY A 1 400 ? 6.09 -1.268 23.594 1 93.44 400 GLY A C 1
ATOM 3172 O O . GLY A 1 400 ? 6.918 -0.393 23.328 1 93.44 400 GLY A O 1
ATOM 3173 N N . ARG A 1 401 ? 6.406 -2.514 23.781 1 87.25 401 ARG A N 1
ATOM 3174 C CA . ARG A 1 401 ? 7.738 -3.025 23.484 1 87.25 401 ARG A CA 1
ATOM 3175 C C . ARG A 1 401 ? 7.973 -3.107 21.984 1 87.25 401 ARG A C 1
ATOM 3177 O O . ARG A 1 401 ? 7.254 -3.816 21.281 1 87.25 401 ARG A O 1
ATOM 3184 N N . ALA A 1 402 ? 8.969 -2.523 21.578 1 80.12 402 ALA A N 1
ATOM 3185 C CA . ALA A 1 402 ? 9.266 -2.395 20.141 1 80.12 402 ALA A CA 1
ATOM 3186 C C . ALA A 1 402 ? 9.383 -3.766 19.484 1 80.12 402 ALA A C 1
ATOM 3188 O O . ALA A 1 402 ? 9.188 -3.895 18.266 1 80.12 402 ALA A O 1
ATOM 3189 N N . SER A 1 403 ? 9.648 -4.758 20.234 1 77.75 403 SER A N 1
ATOM 3190 C CA . SER A 1 403 ? 9.836 -6.102 19.688 1 77.75 403 SER A CA 1
ATOM 3191 C C . SER A 1 403 ? 8.508 -6.836 19.547 1 77.75 403 SER A C 1
ATOM 3193 O O . SER A 1 403 ? 8.453 -7.926 18.984 1 77.75 403 SER A O 1
ATOM 3195 N N . TYR A 1 404 ? 7.492 -6.191 19.906 1 84.06 404 TYR A N 1
ATOM 3196 C CA . TYR A 1 404 ? 6.188 -6.844 19.844 1 84.06 404 TYR A CA 1
ATOM 3197 C C . TYR A 1 404 ? 5.48 -6.543 18.531 1 84.06 404 TYR A C 1
ATOM 3199 O O . TYR A 1 404 ? 5.336 -5.379 18.156 1 84.06 404 TYR A O 1
ATOM 3207 N N . PHE A 1 405 ? 5.109 -7.664 17.875 1 87.25 405 PHE A N 1
ATOM 3208 C CA . PHE A 1 405 ? 4.297 -7.574 16.672 1 87.25 405 PHE A CA 1
ATOM 3209 C C . PHE A 1 405 ? 3.039 -8.422 16.797 1 87.25 405 PHE A C 1
ATOM 3211 O O . PHE A 1 405 ? 3.125 -9.641 16.969 1 87.25 405 PHE A O 1
ATOM 3218 N N . ALA A 1 406 ? 1.926 -7.793 16.641 1 89.44 406 ALA A N 1
ATOM 3219 C CA . ALA A 1 406 ? 0.648 -8.438 16.938 1 89.44 406 ALA A CA 1
ATOM 3220 C C . ALA A 1 406 ? 0.409 -9.625 16 1 89.44 406 ALA A C 1
ATOM 3222 O O . ALA A 1 406 ? -0.15 -10.641 16.422 1 89.44 406 ALA A O 1
ATOM 3223 N N . ARG A 1 407 ? 0.725 -9.57 14.758 1 87.19 407 ARG A N 1
ATOM 3224 C CA . ARG A 1 407 ? 0.47 -10.617 13.766 1 87.19 407 ARG A CA 1
ATOM 3225 C C . ARG A 1 407 ? 1.483 -11.75 13.891 1 87.19 407 ARG A C 1
ATOM 3227 O O . ARG A 1 407 ? 1.247 -12.852 13.398 1 87.19 407 ARG A O 1
ATOM 3234 N N . GLY A 1 408 ? 2.631 -11.523 14.352 1 72.69 408 GLY A N 1
ATOM 3235 C CA . GLY A 1 408 ? 3.666 -12.539 14.5 1 72.69 408 GLY A CA 1
ATOM 3236 C C . GLY A 1 408 ? 3.49 -13.398 15.734 1 72.69 408 GLY A C 1
ATOM 3237 O O . GLY A 1 408 ? 4.094 -14.469 15.836 1 72.69 408 GLY A O 1
ATOM 3238 N N . HIS A 1 409 ? 2.84 -12.945 16.828 1 58.88 409 HIS A N 1
ATOM 3239 C CA . HIS A 1 409 ? 2.838 -13.586 18.141 1 58.88 409 HIS A CA 1
ATOM 3240 C C . HIS A 1 409 ? 1.895 -14.789 18.172 1 58.88 409 HIS A C 1
ATOM 3242 O O . HIS A 1 409 ? 1.499 -15.242 19.25 1 58.88 409 HIS A O 1
ATOM 3248 N N . THR A 1 410 ? 1.51 -15.375 17.016 1 46.12 410 THR A N 1
ATOM 3249 C CA . THR A 1 410 ? 0.753 -16.594 17.281 1 46.12 410 THR A CA 1
ATOM 3250 C C . THR A 1 410 ? 1.62 -17.625 18 1 46.12 410 THR A C 1
ATOM 3252 O O . THR A 1 410 ? 2.67 -18.016 17.5 1 46.12 410 THR A O 1
ATOM 3255 N N . GLY A 1 411 ? 1.383 -18.125 19.391 1 43.22 411 GLY A N 1
ATOM 3256 C CA . GLY A 1 411 ? 1.919 -18.969 20.438 1 43.22 411 GLY A CA 1
ATOM 3257 C C . GLY A 1 411 ? 3.34 -18.609 20.828 1 43.22 411 GLY A C 1
ATOM 3258 O O . GLY A 1 411 ? 3.561 -17.656 21.594 1 43.22 411 GLY A O 1
ATOM 3259 N N . GLY A 1 412 ? 4.445 -19.672 20.531 1 36.62 412 GLY A N 1
ATOM 3260 C CA . GLY A 1 412 ? 5.801 -19.641 21.062 1 36.62 412 GLY A CA 1
ATOM 3261 C C . GLY A 1 412 ? 6.547 -18.359 20.703 1 36.62 412 GLY A C 1
ATOM 3262 O O . GLY A 1 412 ? 5.988 -17.469 20.078 1 36.62 412 GLY A O 1
ATOM 3263 N N . GLY A 1 413 ? 8 -18.516 20.266 1 34.09 413 GLY A N 1
ATOM 3264 C CA . GLY A 1 413 ? 9.148 -17.641 20.141 1 34.09 413 GLY A CA 1
ATOM 3265 C C . GLY A 1 413 ? 8.898 -16.453 19.219 1 34.09 413 GLY A C 1
ATOM 3266 O O . GLY A 1 413 ? 7.914 -16.438 18.484 1 34.09 413 GLY A O 1
ATOM 3267 N N . THR A 1 414 ? 9.562 -15.125 19.562 1 39.78 414 THR A N 1
ATOM 3268 C CA . THR A 1 414 ? 9.922 -13.758 19.219 1 39.78 414 THR A CA 1
ATOM 3269 C C . THR A 1 414 ? 9.914 -13.539 17.719 1 39.78 414 THR A C 1
ATOM 3271 O O . THR A 1 414 ? 10.07 -12.414 17.234 1 39.78 414 THR A O 1
ATOM 3274 N N . SER A 1 415 ? 10.32 -14.445 16.828 1 44.03 415 SER A N 1
ATOM 3275 C CA . SER A 1 415 ? 11.156 -13.977 15.727 1 44.03 415 SER A CA 1
ATOM 3276 C C . SER A 1 415 ? 10.32 -13.352 14.617 1 44.03 415 SER A C 1
ATOM 3278 O O . SER A 1 415 ? 10.859 -12.852 13.633 1 44.03 415 SER A O 1
ATOM 3280 N N . GLY A 1 416 ? 8.953 -13.562 14.445 1 53.91 416 GLY A N 1
ATOM 3281 C CA . GLY A 1 416 ? 8.617 -13.203 13.078 1 53.91 416 GLY A CA 1
ATOM 3282 C C . GLY A 1 416 ? 8.188 -11.75 12.938 1 53.91 416 GLY A C 1
ATOM 3283 O O . GLY A 1 416 ? 7.254 -11.305 13.609 1 53.91 416 GLY A O 1
ATOM 3284 N N . GLY A 1 417 ? 9.039 -10.82 12.742 1 65.12 417 GLY A N 1
ATOM 3285 C CA . GLY A 1 417 ? 8.945 -9.398 12.445 1 65.12 417 GLY A CA 1
ATOM 3286 C C . GLY A 1 417 ? 7.816 -9.07 11.484 1 65.12 417 GLY A C 1
ATOM 3287 O O . GLY A 1 417 ? 7.137 -9.961 10.984 1 65.12 417 GLY A O 1
ATOM 3288 N N . GLY A 1 418 ? 7.012 -7.953 11.594 1 71.81 418 GLY A N 1
ATOM 3289 C CA . GLY A 1 418 ? 6.105 -7.383 10.609 1 71.81 418 GLY A CA 1
ATOM 3290 C C . GLY A 1 418 ? 6.801 -6.965 9.328 1 71.81 418 GLY A C 1
ATOM 3291 O O . GLY A 1 418 ? 7.969 -7.301 9.109 1 71.81 418 GLY A O 1
ATOM 3292 N N . TYR A 1 419 ? 5.824 -6.684 8.414 1 76.5 419 TYR A N 1
ATOM 3293 C CA . TYR A 1 419 ? 6.387 -6.098 7.199 1 76.5 419 TYR A CA 1
ATOM 3294 C C . TYR A 1 419 ? 7.105 -4.793 7.508 1 76.5 419 TYR A C 1
ATOM 3296 O O . TYR A 1 419 ? 6.707 -4.055 8.414 1 76.5 419 TYR A O 1
ATOM 3304 N N . ALA A 1 420 ? 8.352 -4.598 7.16 1 60.28 420 ALA A N 1
ATOM 3305 C CA . ALA A 1 420 ? 9.164 -3.418 7.449 1 60.28 420 ALA A CA 1
ATOM 3306 C C . ALA A 1 420 ? 8.422 -2.139 7.062 1 60.28 420 ALA A C 1
ATOM 3308 O O . ALA A 1 420 ? 7.789 -2.076 6.012 1 60.28 420 ALA A O 1
ATOM 3309 N N . GLU A 1 421 ? 8.156 -1.315 8.102 1 58.5 421 GLU A N 1
ATOM 3310 C CA . GLU A 1 421 ? 7.582 0.009 7.879 1 58.5 421 GLU A CA 1
ATOM 3311 C C . GLU A 1 421 ? 8.641 0.998 7.406 1 58.5 421 GLU A C 1
ATOM 3313 O O . GLU A 1 421 ? 9.789 0.945 7.848 1 58.5 421 GLU A O 1
ATOM 3318 N N . MET B 1 1 ? 32.844 -19.266 -2.5 1 32.91 1 MET B N 1
ATOM 3319 C CA . MET B 1 1 ? 31.969 -20.016 -3.385 1 32.91 1 MET B CA 1
ATOM 3320 C C . MET B 1 1 ? 31.281 -19.094 -4.387 1 32.91 1 MET B C 1
ATOM 3322 O O . MET B 1 1 ? 30.656 -18.125 -3.998 1 32.91 1 MET B O 1
ATOM 3326 N N . GLN B 1 2 ? 31.828 -18.969 -5.555 1 44.56 2 GLN B N 1
ATOM 3327 C CA . GLN B 1 2 ? 31.484 -17.984 -6.566 1 44.56 2 GLN B CA 1
ATOM 3328 C C . GLN B 1 2 ? 29.984 -17.953 -6.816 1 44.56 2 GLN B C 1
ATOM 3330 O O . GLN B 1 2 ? 29.359 -18.984 -7.047 1 44.56 2 GLN B O 1
ATOM 3335 N N . THR B 1 3 ? 29.219 -17.016 -6.34 1 65.12 3 THR B N 1
ATOM 3336 C CA . THR B 1 3 ? 27.781 -16.859 -6.52 1 65.12 3 THR B CA 1
ATOM 3337 C C . THR B 1 3 ? 27.422 -16.875 -8 1 65.12 3 THR B C 1
ATOM 3339 O O . THR B 1 3 ? 28 -16.141 -8.797 1 65.12 3 THR B O 1
ATOM 3342 N N . ASP B 1 4 ? 26.875 -18.125 -8.555 1 80 4 ASP B N 1
ATOM 3343 C CA . ASP B 1 4 ? 26.422 -18.281 -9.938 1 80 4 ASP B CA 1
ATOM 3344 C C . ASP B 1 4 ? 25.609 -17.062 -10.383 1 80 4 ASP B C 1
ATOM 3346 O O . ASP B 1 4 ? 24.828 -16.516 -9.609 1 80 4 ASP B O 1
ATOM 3350 N N . ARG B 1 5 ? 26.109 -16.578 -11.508 1 87.69 5 ARG B N 1
ATOM 3351 C CA . ARG B 1 5 ? 25.297 -15.562 -12.156 1 87.69 5 ARG B CA 1
ATOM 3352 C C . ARG B 1 5 ? 24.062 -16.188 -12.797 1 87.69 5 ARG B C 1
ATOM 3354 O O . ARG B 1 5 ? 24.172 -17.031 -13.688 1 87.69 5 ARG B O 1
ATOM 3361 N N . ILE B 1 6 ? 22.875 -15.898 -12.367 1 91.75 6 ILE B N 1
ATOM 3362 C CA . ILE B 1 6 ? 21.641 -16.5 -12.828 1 91.75 6 ILE B CA 1
ATOM 3363 C C . ILE B 1 6 ? 20.75 -15.422 -13.461 1 91.75 6 ILE B C 1
ATOM 3365 O O . ILE B 1 6 ? 20.609 -14.328 -12.922 1 91.75 6 ILE B O 1
ATOM 3369 N N . ILE B 1 7 ? 20.156 -15.711 -14.648 1 88.44 7 ILE B N 1
ATOM 3370 C CA . ILE B 1 7 ? 19.125 -14.867 -15.242 1 88.44 7 ILE B CA 1
ATOM 3371 C C . ILE B 1 7 ? 17.828 -15.648 -15.344 1 88.44 7 ILE B C 1
ATOM 3373 O O . ILE B 1 7 ? 17.828 -16.875 -15.469 1 88.44 7 ILE B O 1
ATOM 3377 N N . ALA B 1 8 ? 16.766 -14.906 -15.227 1 92.12 8 ALA B N 1
ATOM 3378 C CA . ALA B 1 8 ? 15.461 -15.539 -15.273 1 92.12 8 ALA B CA 1
ATOM 3379 C C . ALA B 1 8 ? 14.656 -15.039 -16.469 1 92.12 8 ALA B C 1
ATOM 3381 O O . ALA B 1 8 ? 14.656 -13.844 -16.781 1 92.12 8 ALA B O 1
ATOM 3382 N N . PHE B 1 9 ? 14.102 -15.984 -17.188 1 87.81 9 PHE B N 1
ATOM 3383 C CA . PHE B 1 9 ? 13.062 -15.695 -18.172 1 87.81 9 PHE B CA 1
ATOM 3384 C C . PHE B 1 9 ? 11.695 -16.109 -17.656 1 87.81 9 PHE B C 1
ATOM 3386 O O . PHE B 1 9 ? 11.492 -17.266 -17.266 1 87.81 9 PHE B O 1
ATOM 3393 N N . VAL B 1 10 ? 10.789 -15.195 -17.594 1 90.25 10 VAL B N 1
ATOM 3394 C CA . VAL B 1 10 ? 9.414 -15.461 -17.188 1 90.25 10 VAL B CA 1
ATOM 3395 C C . VAL B 1 10 ? 8.5 -15.398 -18.406 1 90.25 10 VAL B C 1
ATOM 3397 O O . VAL B 1 10 ? 8.391 -14.359 -19.062 1 90.25 10 VAL B O 1
ATOM 3400 N N . MET B 1 11 ? 7.887 -16.516 -18.609 1 86.06 11 MET B N 1
ATOM 3401 C CA . MET B 1 11 ? 7.035 -16.641 -19.797 1 86.06 11 MET B CA 1
ATOM 3402 C C . MET B 1 11 ? 5.625 -16.141 -19.5 1 86.06 11 MET B C 1
ATOM 3404 O O . MET B 1 11 ? 4.887 -16.766 -18.734 1 86.06 11 MET B O 1
ATOM 3408 N N . ALA B 1 12 ? 5.219 -15.047 -20.094 1 81.81 12 ALA B N 1
ATOM 3409 C CA . ALA B 1 12 ? 3.912 -14.438 -19.875 1 81.81 12 ALA B CA 1
ATOM 3410 C C . ALA B 1 12 ? 3.152 -14.281 -21.188 1 81.81 12 ALA B C 1
ATOM 3412 O O . ALA B 1 12 ? 2.477 -13.266 -21.406 1 81.81 12 ALA B O 1
ATOM 3413 N N . GLY B 1 13 ? 3.195 -15.211 -22.156 1 68.12 13 GLY B N 1
ATOM 3414 C CA . GLY B 1 13 ? 2.652 -15.031 -23.484 1 68.12 13 GLY B CA 1
ATOM 3415 C C . GLY B 1 13 ? 1.367 -15.805 -23.719 1 68.12 13 GLY B C 1
ATOM 3416 O O . GLY B 1 13 ? 0.733 -15.664 -24.766 1 68.12 13 GLY B O 1
ATOM 3417 N N . GLY B 1 14 ? 0.814 -16.453 -22.781 1 68.38 14 GLY B N 1
ATOM 3418 C CA . GLY B 1 14 ? -0.34 -17.297 -23.078 1 68.38 14 GLY B CA 1
ATOM 3419 C C . GLY B 1 14 ? -1.635 -16.5 -23.172 1 68.38 14 GLY B C 1
ATOM 3420 O O . GLY B 1 14 ? -1.827 -15.516 -22.469 1 68.38 14 GLY B O 1
ATOM 3421 N N . GLN B 1 15 ? -2.436 -16.859 -24.172 1 67.12 15 GLN B N 1
ATOM 3422 C CA . GLN B 1 15 ? -3.703 -16.188 -24.438 1 67.12 15 GLN B CA 1
ATOM 3423 C C . GLN B 1 15 ? -4.676 -16.375 -23.281 1 67.12 15 GLN B C 1
ATOM 3425 O O . GLN B 1 15 ? -5.52 -15.516 -23.016 1 67.12 15 GLN B O 1
ATOM 3430 N N . GLY B 1 16 ? -4.559 -17.453 -22.516 1 76.25 16 GLY B N 1
ATOM 3431 C CA . GLY B 1 16 ? -5.445 -17.734 -21.406 1 76.25 16 GLY B CA 1
ATOM 3432 C C . GLY B 1 16 ? -6.902 -17.859 -21.812 1 76.25 16 GLY B C 1
ATOM 3433 O O . GLY B 1 16 ? -7.785 -17.328 -21.125 1 76.25 16 GLY B O 1
ATOM 3434 N N . SER B 1 17 ? -7.273 -18.5 -22.828 1 78.88 17 SER B N 1
ATOM 3435 C CA . SER B 1 17 ? -8.609 -18.578 -23.422 1 78.88 17 SER B CA 1
ATOM 3436 C C . SER B 1 17 ? -9.609 -19.172 -22.438 1 78.88 17 SER B C 1
ATOM 3438 O O . SER B 1 17 ? -10.773 -18.766 -22.422 1 78.88 17 SER B O 1
ATOM 3440 N N . ARG B 1 18 ? -9.203 -20.031 -21.641 1 81.06 18 ARG B N 1
ATOM 3441 C CA . ARG B 1 18 ? -10.109 -20.719 -20.719 1 81.06 18 ARG B CA 1
ATOM 3442 C C . ARG B 1 18 ? -10.508 -19.828 -19.562 1 81.06 18 ARG B C 1
ATOM 3444 O O . ARG B 1 18 ? -11.445 -20.125 -18.828 1 81.06 18 ARG B O 1
ATOM 3451 N N . LEU B 1 19 ? -9.898 -18.703 -19.422 1 90.25 19 LEU B N 1
ATOM 3452 C CA . LEU B 1 19 ? -10.195 -17.766 -18.344 1 90.25 19 LEU B CA 1
ATOM 3453 C C . LEU B 1 19 ? -11.055 -16.609 -18.844 1 90.25 19 LEU B C 1
ATOM 3455 O O . LEU B 1 19 ? -11.367 -15.68 -18.078 1 90.25 19 LEU B O 1
ATOM 3459 N N . GLN B 1 20 ? -11.383 -16.766 -20.047 1 89.94 20 GLN B N 1
ATOM 3460 C CA . GLN B 1 20 ? -12.328 -15.758 -20.516 1 89.94 20 GLN B CA 1
ATOM 3461 C C . GLN B 1 20 ? -13.594 -15.758 -19.672 1 89.94 20 GLN B C 1
ATOM 3463 O O . GLN B 1 20 ? -14.031 -16.812 -19.188 1 89.94 20 GLN B O 1
ATOM 3468 N N . PRO B 1 21 ? -14.18 -14.555 -19.422 1 94.12 21 PRO B N 1
ATOM 3469 C CA . PRO B 1 21 ? -13.93 -13.273 -20.078 1 94.12 21 PRO B CA 1
ATOM 3470 C C . PRO B 1 21 ? -12.867 -12.438 -19.359 1 94.12 21 PRO B C 1
ATOM 3472 O O . PRO B 1 21 ? -12.586 -11.305 -19.766 1 94.12 21 PRO B O 1
ATOM 3475 N N . LEU B 1 22 ? -12.203 -12.93 -18.375 1 93.31 22 LEU B N 1
ATOM 3476 C CA . LEU B 1 22 ? -11.227 -12.164 -17.609 1 93.31 22 LEU B CA 1
ATOM 3477 C C . LEU B 1 22 ? -9.984 -11.875 -18.453 1 93.31 22 LEU B C 1
ATOM 3479 O O . LEU B 1 22 ? -9.219 -10.961 -18.141 1 93.31 22 LEU B O 1
ATOM 3483 N N . THR B 1 23 ? -9.742 -12.609 -19.5 1 89.44 23 THR B N 1
ATOM 3484 C CA . THR B 1 23 ? -8.547 -12.445 -20.328 1 89.44 23 THR B CA 1
ATOM 3485 C C . THR B 1 23 ? -8.898 -11.859 -21.688 1 89.44 23 THR B C 1
ATOM 3487 O O . THR B 1 23 ? -8.086 -11.891 -22.609 1 89.44 23 THR B O 1
ATOM 3490 N N . THR B 1 24 ? -10.125 -11.391 -21.797 1 86.69 24 THR B N 1
ATOM 3491 C CA . THR B 1 24 ? -10.539 -10.789 -23.062 1 86.69 24 THR B CA 1
ATOM 3492 C C . THR B 1 24 ? -9.688 -9.562 -23.375 1 86.69 24 THR B C 1
ATOM 3494 O O . THR B 1 24 ? -9.297 -9.352 -24.516 1 86.69 24 THR B O 1
ATOM 3497 N N . ALA B 1 25 ? -9.344 -8.844 -22.328 1 83.38 25 ALA B N 1
ATOM 3498 C CA . ALA B 1 25 ? -8.648 -7.582 -22.562 1 83.38 25 ALA B CA 1
ATOM 3499 C C . ALA B 1 25 ? -7.273 -7.582 -21.906 1 83.38 25 ALA B C 1
ATOM 3501 O O . ALA B 1 25 ? -6.613 -6.543 -21.828 1 83.38 25 ALA B O 1
ATOM 3502 N N . ARG B 1 26 ? -6.91 -8.688 -21.438 1 86.31 26 ARG B N 1
ATOM 3503 C CA . ARG B 1 26 ? -5.625 -8.75 -20.75 1 86.31 26 ARG B CA 1
ATOM 3504 C C . ARG B 1 26 ? -5.043 -10.164 -20.797 1 86.31 26 ARG B C 1
ATOM 3506 O O . ARG B 1 26 ? -5.77 -11.133 -21.016 1 86.31 26 ARG B O 1
ATOM 3513 N N . SER B 1 27 ? -3.75 -10.227 -20.609 1 85.56 27 SER B N 1
ATOM 3514 C CA . SER B 1 27 ? -3.092 -11.523 -20.547 1 85.56 27 SER B CA 1
ATOM 3515 C C . SER B 1 27 ? -3.369 -12.211 -19.219 1 85.56 27 SER B C 1
ATOM 3517 O O . SER B 1 27 ? -3.666 -11.547 -18.219 1 85.56 27 SER B O 1
ATOM 3519 N N . LYS B 1 28 ? -3.275 -13.469 -19.156 1 88.94 28 LYS B N 1
ATOM 3520 C CA . LYS B 1 28 ? -3.545 -14.266 -17.969 1 88.94 28 LYS B CA 1
ATOM 3521 C C . LYS B 1 28 ? -2.682 -13.812 -16.797 1 88.94 28 LYS B C 1
ATOM 3523 O O . LYS B 1 28 ? -3.186 -13.602 -15.688 1 88.94 28 LYS B O 1
ATOM 3528 N N . PRO B 1 29 ? -1.343 -13.547 -17 1 89.81 29 PRO B N 1
ATOM 3529 C CA . PRO B 1 29 ? -0.502 -13.125 -15.883 1 89.81 29 PRO B CA 1
ATOM 3530 C C . PRO B 1 29 ? -0.944 -11.781 -15.289 1 89.81 29 PRO B C 1
ATOM 3532 O O . PRO B 1 29 ? -0.62 -11.477 -14.141 1 89.81 29 PRO B O 1
ATOM 3535 N N . SER B 1 30 ? -1.721 -11.039 -15.984 1 90 30 SER B N 1
ATOM 3536 C CA . SER B 1 30 ? -2.135 -9.711 -15.539 1 90 30 SER B CA 1
ATOM 3537 C C . SER B 1 30 ? -3.479 -9.766 -14.82 1 90 30 SER B C 1
ATOM 3539 O O . SER B 1 30 ? -3.943 -8.75 -14.289 1 90 30 SER B O 1
ATOM 3541 N N . VAL B 1 31 ? -4.07 -10.898 -14.844 1 92.94 31 VAL B N 1
ATOM 3542 C CA . VAL B 1 31 ? -5.371 -11.023 -14.195 1 92.94 31 VAL B CA 1
ATOM 3543 C C . VAL B 1 31 ? -5.227 -10.781 -12.695 1 92.94 31 VAL B C 1
ATOM 3545 O O . VAL B 1 31 ? -4.309 -11.312 -12.062 1 92.94 31 VAL B O 1
ATOM 3548 N N . PRO B 1 32 ? -6.105 -9.961 -12.117 1 95 32 PRO B N 1
ATOM 3549 C CA . PRO B 1 32 ? -6.047 -9.703 -10.672 1 95 32 PRO B CA 1
ATOM 3550 C C . PRO B 1 32 ? -6.27 -10.961 -9.836 1 95 32 PRO B C 1
ATOM 3552 O O . PRO B 1 32 ? -7.09 -11.805 -10.203 1 95 32 PRO B O 1
ATOM 3555 N N . PHE B 1 33 ? -5.523 -11.078 -8.789 1 96.31 33 PHE B N 1
ATOM 3556 C CA . PHE B 1 33 ? -5.688 -12.18 -7.855 1 96.31 33 PHE B CA 1
ATOM 3557 C C . PHE B 1 33 ? -5.645 -11.688 -6.418 1 96.31 33 PHE B C 1
ATOM 3559 O O . PHE B 1 33 ? -4.852 -10.797 -6.086 1 96.31 33 PHE B O 1
ATOM 3566 N N . GLY B 1 34 ? -6.422 -12.312 -5.594 1 95.06 34 GLY B N 1
ATOM 3567 C CA . GLY B 1 34 ? -6.516 -11.805 -4.234 1 95.06 34 GLY B CA 1
ATOM 3568 C C . GLY B 1 34 ? -7.016 -10.367 -4.172 1 95.06 34 GLY B C 1
ATOM 3569 O O . GLY B 1 34 ? -7.801 -9.945 -5.02 1 95.06 34 GLY B O 1
ATOM 3570 N N . SER B 1 35 ? -6.598 -9.695 -3.084 1 93.31 35 SER B N 1
ATOM 3571 C CA . SER B 1 35 ? -7.176 -8.375 -2.873 1 93.31 35 SER B CA 1
ATOM 3572 C C . SER B 1 35 ? -6.305 -7.285 -3.48 1 93.31 35 SER B C 1
ATOM 3574 O O . SER B 1 35 ? -6.758 -6.156 -3.676 1 93.31 35 SER B O 1
ATOM 3576 N N . ARG B 1 36 ? -5.039 -7.645 -3.82 1 94.12 36 ARG B N 1
ATOM 3577 C CA . ARG B 1 36 ? -4.227 -6.543 -4.324 1 94.12 36 ARG B CA 1
ATOM 3578 C C . ARG B 1 36 ? -3.164 -7.047 -5.297 1 94.12 36 ARG B C 1
ATOM 3580 O O . ARG B 1 36 ? -2.301 -6.281 -5.734 1 94.12 36 ARG B O 1
ATOM 3587 N N . TYR B 1 37 ? -3.215 -8.273 -5.672 1 94.69 37 TYR B N 1
ATOM 3588 C CA . TYR B 1 37 ? -2.139 -8.859 -6.465 1 94.69 37 TYR B CA 1
ATOM 3589 C C . TYR B 1 37 ? -2.607 -9.156 -7.887 1 94.69 37 TYR B C 1
ATOM 3591 O O . TYR B 1 37 ? -3.787 -9 -8.203 1 94.69 37 TYR B O 1
ATOM 3599 N N . ARG B 1 38 ? -1.648 -9.469 -8.703 1 94.12 38 ARG B N 1
ATOM 3600 C CA . ARG B 1 38 ? -1.849 -10.109 -10 1 94.12 38 ARG B CA 1
ATOM 3601 C C . ARG B 1 38 ? -1.148 -11.461 -10.062 1 94.12 38 ARG B C 1
ATOM 3603 O O . ARG B 1 38 ? -0.219 -11.719 -9.297 1 94.12 38 ARG B O 1
ATOM 3610 N N . ILE B 1 39 ? -1.596 -12.242 -10.977 1 94 39 ILE B N 1
ATOM 3611 C CA . ILE B 1 39 ? -1.084 -13.602 -11.062 1 94 39 ILE B CA 1
ATOM 3612 C C . ILE B 1 39 ? 0.433 -13.578 -11.234 1 94 39 ILE B C 1
ATOM 3614 O O . ILE B 1 39 ? 1.153 -14.344 -10.602 1 94 39 ILE B O 1
ATOM 3618 N N . VAL B 1 40 ? 1.019 -12.648 -11.945 1 92.56 40 VAL B N 1
ATOM 3619 C CA . VAL B 1 40 ? 2.438 -12.594 -12.281 1 92.56 40 VAL B CA 1
ATOM 3620 C C . VAL B 1 40 ? 3.25 -12.25 -11.039 1 92.56 40 VAL B C 1
ATOM 3622 O O . VAL B 1 40 ? 4.445 -12.547 -10.969 1 92.56 40 VAL B O 1
ATOM 3625 N N . ASP B 1 41 ? 2.648 -11.648 -10.055 1 93.81 41 ASP B N 1
ATOM 3626 C CA . ASP B 1 41 ? 3.359 -11.172 -8.875 1 93.81 41 ASP B CA 1
ATOM 3627 C C . ASP B 1 41 ? 3.971 -12.336 -8.102 1 93.81 41 ASP B C 1
ATOM 3629 O O . ASP B 1 41 ? 4.996 -12.18 -7.434 1 93.81 41 ASP B O 1
ATOM 3633 N N . PHE B 1 42 ? 3.396 -13.461 -8.195 1 95.69 42 PHE B N 1
ATOM 3634 C CA . PHE B 1 42 ? 3.832 -14.609 -7.402 1 95.69 42 PHE B CA 1
ATOM 3635 C C . PHE B 1 42 ? 5.16 -15.148 -7.918 1 95.69 42 PHE B C 1
ATOM 3637 O O . PHE B 1 42 ? 6.113 -15.297 -7.148 1 95.69 42 PHE B O 1
ATOM 3644 N N . VAL B 1 43 ? 5.273 -15.359 -9.227 1 94.69 43 VAL B N 1
ATOM 3645 C CA . VAL B 1 43 ? 6.527 -15.867 -9.766 1 94.69 43 VAL B CA 1
ATOM 3646 C C . VAL B 1 43 ? 7.621 -14.805 -9.633 1 94.69 43 VAL B C 1
ATOM 3648 O O . VAL B 1 43 ? 8.766 -15.125 -9.297 1 94.69 43 VAL B O 1
ATOM 3651 N N . LEU B 1 44 ? 7.262 -13.57 -9.844 1 92.5 44 LEU B N 1
ATOM 3652 C CA . LEU B 1 44 ? 8.25 -12.5 -9.719 1 92.5 44 LEU B CA 1
ATOM 3653 C C . LEU B 1 44 ? 8.75 -12.391 -8.289 1 92.5 44 LEU B C 1
ATOM 3655 O O . LEU B 1 44 ? 9.953 -12.227 -8.062 1 92.5 44 LEU B O 1
ATOM 3659 N N . SER B 1 45 ? 7.863 -12.469 -7.383 1 93.56 45 SER B N 1
ATOM 3660 C CA . SER B 1 45 ? 8.25 -12.414 -5.977 1 93.56 45 SER B CA 1
ATOM 3661 C C . SER B 1 45 ? 9.109 -13.617 -5.59 1 93.56 45 SER B C 1
ATOM 3663 O O . SER B 1 45 ? 10.062 -13.492 -4.816 1 93.56 45 SER B O 1
ATOM 3665 N N . ASN B 1 46 ? 8.734 -14.797 -6.09 1 95.69 46 ASN B N 1
ATOM 3666 C CA . ASN B 1 46 ? 9.547 -15.984 -5.836 1 95.69 46 ASN B CA 1
ATOM 3667 C C . ASN B 1 46 ? 10.984 -15.781 -6.312 1 95.69 46 ASN B C 1
ATOM 3669 O O . ASN B 1 46 ? 11.93 -16.141 -5.602 1 95.69 46 ASN B O 1
ATOM 3673 N N . LEU B 1 47 ? 11.133 -15.234 -7.465 1 93.19 47 LEU B N 1
ATOM 3674 C CA . LEU B 1 47 ? 12.453 -14.992 -8.031 1 93.19 47 LEU B CA 1
ATOM 3675 C C . LEU B 1 47 ? 13.227 -13.977 -7.195 1 93.19 47 LEU B C 1
ATOM 3677 O O . LEU B 1 47 ? 14.359 -14.234 -6.785 1 93.19 47 LEU B O 1
ATOM 3681 N N . VAL B 1 48 ? 12.609 -12.891 -6.809 1 89 48 VAL B N 1
ATOM 3682 C CA . VAL B 1 48 ? 13.258 -11.82 -6.055 1 89 48 VAL B CA 1
ATOM 3683 C C . VAL B 1 48 ? 13.633 -12.32 -4.664 1 89 48 VAL B C 1
ATOM 3685 O O . VAL B 1 48 ? 14.758 -12.109 -4.203 1 89 48 VAL B O 1
ATOM 3688 N N . ASN B 1 49 ? 12.695 -12.945 -4.059 1 91.56 49 ASN B N 1
ATOM 3689 C CA . ASN B 1 49 ? 12.961 -13.492 -2.734 1 91.56 49 ASN B CA 1
ATOM 3690 C C . ASN B 1 49 ? 14.094 -14.516 -2.771 1 91.56 49 ASN B C 1
ATOM 3692 O O . ASN B 1 49 ? 14.781 -14.727 -1.769 1 91.56 49 ASN B O 1
ATOM 3696 N N . SER B 1 50 ? 14.289 -15.156 -3.924 1 94 50 SER B N 1
ATOM 3697 C CA . SER B 1 50 ? 15.328 -16.172 -4.094 1 94 50 SER B CA 1
ATOM 3698 C C . SER B 1 50 ? 16.641 -15.539 -4.543 1 94 50 SER B C 1
ATOM 3700 O O . SER B 1 50 ? 17.562 -16.234 -4.98 1 94 50 SER B O 1
ATOM 3702 N N . GLN B 1 51 ? 16.656 -14.188 -4.582 1 87.62 51 GLN B N 1
ATOM 3703 C CA . GLN B 1 51 ? 17.844 -13.414 -4.895 1 87.62 51 GLN B CA 1
ATOM 3704 C C . GLN B 1 51 ? 18.219 -13.555 -6.367 1 87.62 51 GLN B C 1
ATOM 3706 O O . GLN B 1 51 ? 19.406 -13.531 -6.711 1 87.62 51 GLN B O 1
ATOM 3711 N N . ILE B 1 52 ? 17.328 -13.969 -7.137 1 88.25 52 ILE B N 1
ATOM 3712 C CA . ILE B 1 52 ? 17.469 -13.883 -8.586 1 88.25 52 ILE B CA 1
ATOM 3713 C C . ILE B 1 52 ? 16.922 -12.547 -9.078 1 88.25 52 ILE B C 1
ATOM 3715 O O . ILE B 1 52 ? 15.695 -12.336 -9.102 1 88.25 52 ILE B O 1
ATOM 3719 N N . ARG B 1 53 ? 17.828 -11.703 -9.508 1 80.62 53 ARG B N 1
ATOM 3720 C CA . ARG B 1 53 ? 17.406 -10.312 -9.633 1 80.62 53 ARG B CA 1
ATOM 3721 C C . ARG B 1 53 ? 17.422 -9.859 -11.086 1 80.62 53 ARG B C 1
ATOM 3723 O O . ARG B 1 53 ? 16.938 -8.773 -11.414 1 80.62 53 ARG B O 1
ATOM 3730 N N . THR B 1 54 ? 18.016 -10.57 -12.008 1 82.56 54 THR B N 1
ATOM 3731 C CA . THR B 1 54 ? 17.938 -10.273 -13.438 1 82.56 54 THR B CA 1
ATOM 3732 C C . THR B 1 54 ? 16.812 -11.07 -14.086 1 82.56 54 THR B C 1
ATOM 3734 O O . THR B 1 54 ? 16.969 -12.258 -14.383 1 82.56 54 THR B O 1
ATOM 3737 N N . ILE B 1 55 ? 15.719 -10.391 -14.266 1 86.88 55 ILE B N 1
ATOM 3738 C CA . ILE B 1 55 ? 14.5 -11.062 -14.695 1 86.88 55 ILE B CA 1
ATOM 3739 C C . ILE B 1 55 ? 14 -10.445 -16 1 86.88 55 ILE B C 1
ATOM 3741 O O . ILE B 1 55 ? 13.828 -9.227 -16.094 1 86.88 55 ILE B O 1
ATOM 3745 N N . TYR B 1 56 ? 13.828 -11.266 -16.984 1 81.44 56 TYR B N 1
ATOM 3746 C CA . TYR B 1 56 ? 13.227 -10.859 -18.25 1 81.44 56 TYR B CA 1
ATOM 3747 C C . TYR B 1 56 ? 11.812 -11.422 -18.391 1 81.44 56 TYR B C 1
ATOM 3749 O O . TYR B 1 56 ? 11.633 -12.641 -18.453 1 81.44 56 TYR B O 1
ATOM 3757 N N . LEU B 1 57 ? 10.859 -10.57 -18.422 1 84.94 57 LEU B N 1
ATOM 3758 C CA . LEU B 1 57 ? 9.469 -10.945 -18.609 1 84.94 57 LEU B CA 1
ATOM 3759 C C . LEU B 1 57 ? 9.094 -10.922 -20.094 1 84.94 57 LEU B C 1
ATOM 3761 O O . LEU B 1 57 ? 9.039 -9.852 -20.703 1 84.94 57 LEU B O 1
ATOM 3765 N N . LEU B 1 58 ? 8.859 -12.109 -20.625 1 81.56 58 LEU B N 1
ATOM 3766 C CA . LEU B 1 58 ? 8.539 -12.227 -22.047 1 81.56 58 LEU B CA 1
ATOM 3767 C C . LEU B 1 58 ? 7.039 -12.141 -22.281 1 81.56 58 LEU B C 1
ATOM 3769 O O . LEU B 1 58 ? 6.293 -13.039 -21.875 1 81.56 58 LEU B O 1
ATOM 3773 N N . VAL B 1 59 ? 6.625 -11.023 -22.922 1 78.44 59 VAL B N 1
ATOM 3774 C CA . VAL B 1 59 ? 5.195 -10.789 -23.094 1 78.44 59 VAL B CA 1
ATOM 3775 C C . VAL B 1 59 ? 4.836 -10.922 -24.578 1 78.44 59 VAL B C 1
ATOM 3777 O O . VAL B 1 59 ? 5.676 -10.695 -25.453 1 78.44 59 VAL B O 1
ATOM 3780 N N . GLN B 1 60 ? 3.652 -11.414 -24.844 1 67.69 60 GLN B N 1
ATOM 3781 C CA . GLN B 1 60 ? 3.227 -11.531 -26.234 1 67.69 60 GLN B CA 1
ATOM 3782 C C . GLN B 1 60 ? 1.852 -10.906 -26.453 1 67.69 60 GLN B C 1
ATOM 3784 O O . GLN B 1 60 ? 1.689 -10.023 -27.297 1 67.69 60 GLN B O 1
ATOM 3789 N N . TYR B 1 61 ? 0.897 -11.344 -25.75 1 62.12 61 TYR B N 1
ATOM 3790 C CA . TYR B 1 61 ? -0.498 -11.023 -26.031 1 62.12 61 TYR B CA 1
ATOM 3791 C C . TYR B 1 61 ? -1.026 -9.977 -25.047 1 62.12 61 TYR B C 1
ATOM 3793 O O . TYR B 1 61 ? -0.905 -10.141 -23.828 1 62.12 61 TYR B O 1
ATOM 3801 N N . LYS B 1 62 ? -1.653 -8.898 -25.625 1 63.31 62 LYS B N 1
ATOM 3802 C CA . LYS B 1 62 ? -2.365 -7.898 -24.828 1 63.31 62 LYS B CA 1
ATOM 3803 C C . LYS B 1 62 ? -1.584 -7.539 -23.578 1 63.31 62 LYS B C 1
ATOM 3805 O O . LYS B 1 62 ? -2.131 -7.57 -22.469 1 63.31 62 LYS B O 1
ATOM 3810 N N . SER B 1 63 ? -0.396 -7.137 -23.828 1 66.94 63 SER B N 1
ATOM 3811 C CA . SER B 1 63 ? 0.571 -7.09 -22.734 1 66.94 63 SER B CA 1
ATOM 3812 C C . SER B 1 63 ? 0.651 -5.691 -22.141 1 66.94 63 SER B C 1
ATOM 3814 O O . SER B 1 63 ? 1.404 -5.461 -21.188 1 66.94 63 SER B O 1
ATOM 3816 N N . GLN B 1 64 ? -0.205 -4.875 -22.625 1 65.12 64 GLN B N 1
ATOM 3817 C CA . GLN B 1 64 ? -0.045 -3.494 -22.172 1 65.12 64 GLN B CA 1
ATOM 3818 C C . GLN B 1 64 ? -0.257 -3.379 -20.656 1 65.12 64 GLN B C 1
ATOM 3820 O O . GLN B 1 64 ? 0.55 -2.764 -19.953 1 65.12 64 GLN B O 1
ATOM 3825 N N . SER B 1 65 ? -1.314 -3.965 -20.25 1 69.19 65 SER B N 1
ATOM 3826 C CA . SER B 1 65 ? -1.62 -3.928 -18.828 1 69.19 65 SER B CA 1
ATOM 3827 C C . SER B 1 65 ? -0.493 -4.539 -18 1 69.19 65 SER B C 1
ATOM 3829 O O . SER B 1 65 ? -0.14 -4.02 -16.938 1 69.19 65 SER B O 1
ATOM 3831 N N . LEU B 1 66 ? 0.041 -5.527 -18.453 1 73 66 LEU B N 1
ATOM 3832 C CA . LEU B 1 66 ? 1.133 -6.203 -17.766 1 73 66 LEU B CA 1
ATOM 3833 C C . LEU B 1 66 ? 2.383 -5.328 -17.734 1 73 66 LEU B C 1
ATOM 3835 O O . LEU B 1 66 ? 3.025 -5.188 -16.688 1 73 66 LEU B O 1
ATOM 3839 N N . ILE B 1 67 ? 2.701 -4.816 -18.828 1 69.31 67 ILE B N 1
ATOM 3840 C CA . ILE B 1 67 ? 3.873 -3.957 -18.953 1 69.31 67 ILE B CA 1
ATOM 3841 C C . ILE B 1 67 ? 3.754 -2.785 -17.969 1 69.31 67 ILE B C 1
ATOM 3843 O O . ILE B 1 67 ? 4.699 -2.479 -17.25 1 69.31 67 ILE B O 1
ATOM 3847 N N . GLU B 1 68 ? 2.611 -2.229 -17.938 1 69 68 GLU B N 1
ATOM 3848 C CA . GLU B 1 68 ? 2.383 -1.09 -17.047 1 69 68 GLU B CA 1
ATOM 3849 C C . GLU B 1 68 ? 2.504 -1.495 -15.586 1 69 68 GLU B C 1
ATOM 3851 O O . GLU B 1 68 ? 3.102 -0.773 -14.781 1 69 68 GLU B O 1
ATOM 3856 N N . HIS B 1 69 ? 2.018 -2.578 -15.273 1 71.19 69 HIS B N 1
ATOM 3857 C CA . HIS B 1 69 ? 2.08 -3.084 -13.906 1 71.19 69 HIS B CA 1
ATOM 3858 C C . HIS B 1 69 ? 3.523 -3.32 -13.469 1 71.19 69 HIS B C 1
ATOM 3860 O O . HIS B 1 69 ? 3.922 -2.908 -12.375 1 71.19 69 HIS B O 1
ATOM 3866 N N . VAL B 1 70 ? 4.254 -3.906 -14.32 1 72.19 70 VAL B N 1
ATOM 3867 C CA . VAL B 1 70 ? 5.637 -4.238 -13.992 1 72.19 70 VAL B CA 1
ATOM 3868 C C . VAL B 1 70 ? 6.457 -2.957 -13.852 1 72.19 70 VAL B C 1
ATOM 3870 O O . VAL B 1 70 ? 7.266 -2.826 -12.938 1 72.19 70 VAL B O 1
ATOM 3873 N N . ARG B 1 71 ? 6.219 -2.1 -14.695 1 67.62 71 ARG B N 1
ATOM 3874 C CA . ARG B 1 71 ? 6.922 -0.824 -14.656 1 67.62 71 ARG B CA 1
ATOM 3875 C C . ARG B 1 71 ? 6.648 -0.093 -13.344 1 67.62 71 ARG B C 1
ATOM 3877 O O . ARG B 1 71 ? 7.566 0.462 -12.734 1 67.62 71 ARG B O 1
ATOM 3884 N N . LYS B 1 72 ? 5.516 -0.137 -12.945 1 66.44 72 LYS B N 1
ATOM 3885 C CA . LYS B 1 72 ? 5.094 0.634 -11.781 1 66.44 72 LYS B CA 1
ATOM 3886 C C . LYS B 1 72 ? 5.469 -0.079 -10.484 1 66.44 72 LYS B C 1
ATOM 3888 O O . LYS B 1 72 ? 5.789 0.567 -9.484 1 66.44 72 LYS B O 1
ATOM 3893 N N . SER B 1 73 ? 5.449 -1.279 -10.578 1 67.12 73 SER B N 1
ATOM 3894 C CA . SER B 1 73 ? 5.488 -2.051 -9.336 1 67.12 73 SER B CA 1
ATOM 3895 C C . SER B 1 73 ? 6.855 -2.693 -9.133 1 67.12 73 SER B C 1
ATOM 3897 O O . SER B 1 73 ? 7.223 -3.037 -8.008 1 67.12 73 SER B O 1
ATOM 3899 N N . TRP B 1 74 ? 7.453 -2.879 -10.125 1 65.06 74 TRP B N 1
ATOM 3900 C CA . TRP B 1 74 ? 8.648 -3.713 -10.031 1 65.06 74 TRP B CA 1
ATOM 3901 C C . TRP B 1 74 ? 9.883 -2.943 -10.484 1 65.06 74 TRP B C 1
ATOM 3903 O O . TRP B 1 74 ? 10.859 -3.541 -10.938 1 65.06 74 TRP B O 1
ATOM 3913 N N . THR B 1 75 ? 9.695 -1.559 -10.453 1 58.78 75 THR B N 1
ATOM 3914 C CA . THR B 1 75 ? 10.883 -0.763 -10.734 1 58.78 75 THR B CA 1
ATOM 3915 C C . THR B 1 75 ? 11.727 -0.589 -9.477 1 58.78 75 THR B C 1
ATOM 3917 O O . THR B 1 75 ? 11.227 -0.149 -8.438 1 58.78 75 THR B O 1
ATOM 3920 N N . ILE B 1 76 ? 12.695 -1.452 -9.383 1 50.91 76 ILE B N 1
ATOM 3921 C CA . ILE B 1 76 ? 13.578 -1.479 -8.227 1 50.91 76 ILE B CA 1
ATOM 3922 C C . ILE B 1 76 ? 14.453 -0.227 -8.219 1 50.91 76 ILE B C 1
ATOM 3924 O O . ILE B 1 76 ? 14.758 0.335 -9.273 1 50.91 76 ILE B O 1
ATOM 3928 N N . SER B 1 77 ? 14.656 0.348 -6.977 1 48.03 77 SER B N 1
ATOM 3929 C CA . SER B 1 77 ? 15.5 1.511 -6.703 1 48.03 77 SER B CA 1
ATOM 3930 C C . SER B 1 77 ? 16.75 1.501 -7.566 1 48.03 77 SER B C 1
ATOM 3932 O O . SER B 1 77 ? 17.375 0.45 -7.766 1 48.03 77 SER B O 1
ATOM 3934 N N . PRO B 1 78 ? 16.875 2.365 -8.406 1 41.38 78 PRO B N 1
ATOM 3935 C CA . PRO B 1 78 ? 18.125 2.449 -9.164 1 41.38 78 PRO B CA 1
ATOM 3936 C C . PRO B 1 78 ? 19.344 2.064 -8.344 1 41.38 78 PRO B C 1
ATOM 3938 O O . PRO B 1 78 ? 20.406 1.775 -8.898 1 41.38 78 PRO B O 1
ATOM 3941 N N . LEU B 1 79 ? 19.234 2.309 -7.09 1 37.72 79 LEU B N 1
ATOM 3942 C CA . LEU B 1 79 ? 20.438 1.968 -6.336 1 37.72 79 LEU B CA 1
ATOM 3943 C C . LEU B 1 79 ? 20.719 0.47 -6.402 1 37.72 79 LEU B C 1
ATOM 3945 O O . LEU B 1 79 ? 21.812 0.024 -6.078 1 37.72 79 LEU B O 1
ATOM 3949 N N . LEU B 1 80 ? 19.625 -0.186 -6.523 1 39.38 80 LEU B N 1
ATOM 3950 C CA . LEU B 1 80 ? 19.891 -1.611 -6.68 1 39.38 80 LEU B CA 1
ATOM 3951 C C . LEU B 1 80 ? 20.047 -1.975 -8.156 1 39.38 80 LEU B C 1
ATOM 3953 O O . LEU B 1 80 ? 19.078 -2.355 -8.812 1 39.38 80 LEU B O 1
ATOM 3957 N N . GLN B 1 81 ? 20.969 -1.373 -8.773 1 40.91 81 GLN B N 1
ATOM 3958 C CA . GLN B 1 81 ? 21.375 -1.61 -10.156 1 40.91 81 GLN B CA 1
ATOM 3959 C C . GLN B 1 81 ? 21.094 -3.053 -10.57 1 40.91 81 GLN B C 1
ATOM 3961 O O . GLN B 1 81 ? 20.828 -3.324 -11.742 1 40.91 81 GLN B O 1
ATOM 3966 N N . ASP B 1 82 ? 21.219 -3.949 -9.695 1 44.53 82 ASP B N 1
ATOM 3967 C CA . ASP B 1 82 ? 21.297 -5.348 -10.109 1 44.53 82 ASP B CA 1
ATOM 3968 C C . ASP B 1 82 ? 19.906 -5.98 -10.164 1 44.53 82 ASP B C 1
ATOM 3970 O O . ASP B 1 82 ? 19.781 -7.172 -10.453 1 44.53 82 ASP B O 1
ATOM 3974 N N . GLN B 1 83 ? 18.906 -5.277 -9.664 1 51.81 83 GLN B N 1
ATOM 3975 C CA . GLN B 1 83 ? 17.594 -5.918 -9.719 1 51.81 83 GLN B CA 1
ATOM 3976 C C . GLN B 1 83 ? 16.703 -5.262 -10.766 1 51.81 83 GLN B C 1
ATOM 3978 O O . GLN B 1 83 ? 16.484 -4.047 -10.734 1 51.81 83 GLN B O 1
ATOM 3983 N N . PHE B 1 84 ? 16.625 -5.941 -11.945 1 63.66 84 PHE B N 1
ATOM 3984 C CA . PHE B 1 84 ? 15.773 -5.301 -12.938 1 63.66 84 PHE B CA 1
ATOM 3985 C C . PHE B 1 84 ? 14.766 -6.297 -13.508 1 63.66 84 PHE B C 1
ATOM 3987 O O . PHE B 1 84 ? 15.094 -7.465 -13.719 1 63.66 84 PHE B O 1
ATOM 3994 N N . VAL B 1 85 ? 13.594 -6.027 -13.312 1 67.06 85 VAL B N 1
ATOM 3995 C CA . VAL B 1 85 ? 12.586 -6.684 -14.141 1 67.06 85 VAL B CA 1
ATOM 3996 C C . VAL B 1 85 ? 12.406 -5.914 -15.445 1 67.06 85 VAL B C 1
ATOM 3998 O O . VAL B 1 85 ? 12.023 -4.738 -15.438 1 67.06 85 VAL B O 1
ATOM 4001 N N . THR B 1 86 ? 12.789 -6.508 -16.516 1 68.94 86 THR B N 1
ATOM 4002 C CA . THR B 1 86 ? 12.68 -5.883 -17.828 1 68.94 86 THR B CA 1
ATOM 4003 C C . THR B 1 86 ? 11.625 -6.582 -18.672 1 68.94 86 THR B C 1
ATOM 4005 O O . THR B 1 86 ? 11.625 -7.809 -18.797 1 68.94 86 THR B O 1
ATOM 4008 N N . VAL B 1 87 ? 10.719 -5.855 -19.109 1 67.31 87 VAL B N 1
ATOM 4009 C CA . VAL B 1 87 ? 9.711 -6.395 -20.016 1 67.31 87 VAL B CA 1
ATOM 4010 C C . VAL B 1 87 ? 10.266 -6.449 -21.438 1 67.31 87 VAL B C 1
ATOM 4012 O O . VAL B 1 87 ? 10.836 -5.473 -21.922 1 67.31 87 VAL B O 1
ATOM 4015 N N . VAL B 1 88 ? 10.188 -7.59 -22.062 1 66.88 88 VAL B N 1
ATOM 4016 C CA . VAL B 1 88 ? 10.719 -7.781 -23.422 1 66.88 88 VAL B CA 1
ATOM 4017 C C . VAL B 1 88 ? 9.578 -8.109 -24.375 1 66.88 88 VAL B C 1
ATOM 4019 O O . VAL B 1 88 ? 9.031 -9.211 -24.344 1 66.88 88 VAL B O 1
ATOM 4022 N N . PRO B 1 89 ? 9.234 -7.07 -25.109 1 62.91 89 PRO B N 1
ATOM 4023 C CA . PRO B 1 89 ? 8.195 -7.332 -26.109 1 62.91 89 PRO B CA 1
ATOM 4024 C C . PRO B 1 89 ? 8.703 -8.195 -27.266 1 62.91 89 PRO B C 1
ATOM 4026 O O . PRO B 1 89 ? 9.914 -8.344 -27.438 1 62.91 89 PRO B O 1
ATOM 4029 N N . PRO B 1 90 ? 7.805 -8.844 -27.938 1 57.28 90 PRO B N 1
ATOM 4030 C CA . PRO B 1 90 ? 8.234 -9.656 -29.078 1 57.28 90 PRO B CA 1
ATOM 4031 C C . PRO B 1 90 ? 8.992 -8.844 -30.125 1 57.28 90 PRO B C 1
ATOM 4033 O O . PRO B 1 90 ? 8.68 -7.676 -30.359 1 57.28 90 PRO B O 1
ATOM 4036 N N . GLN B 1 91 ? 10.305 -9.102 -30.359 1 49.16 91 GLN B N 1
ATOM 4037 C CA . GLN B 1 91 ? 11.016 -8.469 -31.469 1 49.16 91 GLN B CA 1
ATOM 4038 C C . GLN B 1 91 ? 10.461 -8.914 -32.812 1 49.16 91 GLN B C 1
ATOM 4040 O O . GLN B 1 91 ? 10.227 -10.102 -33.031 1 49.16 91 GLN B O 1
ATOM 4045 N N . MET B 1 92 ? 9.586 -8.023 -33.375 1 43 92 MET B N 1
ATOM 4046 C CA . MET B 1 92 ? 9.062 -8.312 -34.688 1 43 92 MET B CA 1
ATOM 4047 C C . MET B 1 92 ? 10.188 -8.742 -35.625 1 43 92 MET B C 1
ATOM 4049 O O . MET B 1 92 ? 10.805 -7.902 -36.281 1 43 92 MET B O 1
ATOM 4053 N N . ILE B 1 93 ? 11.172 -9.438 -35.375 1 37.72 93 ILE B N 1
ATOM 4054 C CA . ILE B 1 93 ? 12.055 -9.859 -36.438 1 37.72 93 ILE B CA 1
ATOM 4055 C C . ILE B 1 93 ? 11.258 -10.664 -37.469 1 37.72 93 ILE B C 1
ATOM 4057 O O . ILE B 1 93 ? 10.672 -11.695 -37.156 1 37.72 93 ILE B O 1
ATOM 4061 N N . GLY B 1 94 ? 11.281 -10.055 -38.938 1 35.97 94 GLY B N 1
ATOM 4062 C CA . GLY B 1 94 ? 10.57 -10.461 -40.156 1 35.97 94 GLY B CA 1
ATOM 4063 C C . GLY B 1 94 ? 9.211 -11.062 -39.875 1 35.97 94 GLY B C 1
ATOM 4064 O O . GLY B 1 94 ? 8.914 -11.438 -38.719 1 35.97 94 GLY B O 1
ATOM 4065 N N . GLY B 1 95 ? 8.125 -10.945 -40.875 1 36.38 95 GLY B N 1
ATOM 4066 C CA . GLY B 1 95 ? 6.684 -11.086 -41.031 1 36.38 95 GLY B CA 1
ATOM 4067 C C . GLY B 1 95 ? 5.945 -11.141 -39.719 1 36.38 95 GLY B C 1
ATOM 4068 O O . GLY B 1 95 ? 6.516 -10.836 -38.656 1 36.38 95 GLY B O 1
ATOM 4069 N N . GLU B 1 96 ? 4.629 -11.438 -39.719 1 39.19 96 GLU B N 1
ATOM 4070 C CA . GLU B 1 96 ? 3.504 -11.617 -38.812 1 39.19 96 GLU B CA 1
ATOM 4071 C C . GLU B 1 96 ? 3.906 -12.445 -37.594 1 39.19 96 GLU B C 1
ATOM 4073 O O . GLU B 1 96 ? 3.047 -12.914 -36.844 1 39.19 96 GLU B O 1
ATOM 4078 N N . SER B 1 97 ? 5.156 -12.891 -37.25 1 44.16 97 SER B N 1
ATOM 4079 C CA . SER B 1 97 ? 5.176 -14.102 -36.438 1 44.16 97 SER B CA 1
ATOM 4080 C C . SER B 1 97 ? 5.297 -13.766 -34.969 1 44.16 97 SER B C 1
ATOM 4082 O O . SER B 1 97 ? 6.234 -13.078 -34.531 1 44.16 97 SER B O 1
ATOM 4084 N N . TRP B 1 98 ? 4.176 -13.688 -34.094 1 48.81 98 TRP B N 1
ATOM 4085 C CA . TRP B 1 98 ? 3.975 -13.977 -32.656 1 48.81 98 TRP B CA 1
ATOM 4086 C C . TRP B 1 98 ? 4.887 -15.117 -32.219 1 48.81 98 TRP B C 1
ATOM 4088 O O . TRP B 1 98 ? 5.367 -15.898 -33.031 1 48.81 98 TRP B O 1
ATOM 4098 N N . PHE B 1 99 ? 5.492 -14.969 -31 1 51.03 99 PHE B N 1
ATOM 4099 C CA . PHE B 1 99 ? 6.195 -16.156 -30.516 1 51.03 99 PHE B CA 1
ATOM 4100 C C . PHE B 1 99 ? 5.41 -17.422 -30.828 1 51.03 99 PHE B C 1
ATOM 4102 O O . PHE B 1 99 ? 4.195 -17.469 -30.609 1 51.03 99 PHE B O 1
ATOM 4109 N N . GLN B 1 100 ? 5.918 -18.25 -31.578 1 50.47 100 GLN B N 1
ATOM 4110 C CA . GLN B 1 100 ? 5.227 -19.484 -31.953 1 50.47 100 GLN B CA 1
ATOM 4111 C C . GLN B 1 100 ? 5.102 -20.422 -30.766 1 50.47 100 GLN B C 1
ATOM 4113 O O . GLN B 1 100 ? 4.285 -21.344 -30.781 1 50.47 100 GLN B O 1
ATOM 4118 N N . GLY B 1 101 ? 5.93 -20.062 -29.766 1 62.81 101 GLY B N 1
ATOM 4119 C CA . GLY B 1 101 ? 5.965 -20.891 -28.562 1 62.81 101 GLY B CA 1
ATOM 4120 C C . GLY B 1 101 ? 6.902 -20.359 -27.5 1 62.81 101 GLY B C 1
ATOM 4121 O O . GLY B 1 101 ? 7.492 -19.281 -27.656 1 62.81 101 GLY B O 1
ATOM 4122 N N . THR B 1 102 ? 7.016 -21.031 -26.453 1 68.38 102 THR B N 1
ATOM 4123 C CA . THR B 1 102 ? 7.789 -20.609 -25.281 1 68.38 102 THR B CA 1
ATOM 4124 C C . THR B 1 102 ? 9.281 -20.562 -25.609 1 68.38 102 THR B C 1
ATOM 4126 O O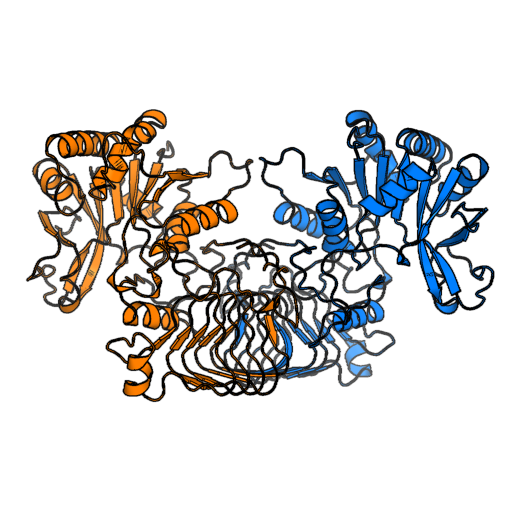 . THR B 1 102 ? 9.977 -19.625 -25.234 1 68.38 102 THR B O 1
ATOM 4129 N N . SER B 1 103 ? 9.758 -21.562 -26.328 1 71.75 103 SER B N 1
ATOM 4130 C CA . SER B 1 103 ? 11.188 -21.594 -26.625 1 71.75 103 SER B CA 1
ATOM 4131 C C . SER B 1 103 ? 11.555 -20.531 -27.656 1 71.75 103 SER B C 1
ATOM 4133 O O . SER B 1 103 ? 12.664 -19.984 -27.625 1 71.75 103 SER B O 1
ATOM 4135 N N . ASP B 1 104 ? 10.625 -20.328 -28.516 1 70.94 104 ASP B N 1
ATOM 4136 C CA . ASP B 1 104 ? 10.859 -19.297 -29.516 1 70.94 104 ASP B CA 1
ATOM 4137 C C . ASP B 1 104 ? 11.016 -17.922 -28.859 1 70.94 104 ASP B C 1
ATOM 4139 O O . ASP B 1 104 ? 11.867 -17.125 -29.266 1 70.94 104 ASP B O 1
ATOM 4143 N N . ALA B 1 105 ? 10.195 -17.688 -27.891 1 69.81 105 ALA B N 1
ATOM 4144 C CA . ALA B 1 105 ? 10.273 -16.422 -27.172 1 69.81 105 ALA B CA 1
ATOM 4145 C C . ALA B 1 105 ? 11.656 -16.234 -26.547 1 69.81 105 ALA B C 1
ATOM 4147 O O . ALA B 1 105 ? 12.219 -15.133 -26.594 1 69.81 105 ALA B O 1
ATOM 4148 N N . VAL B 1 106 ? 12.227 -17.219 -26.016 1 73.62 106 VAL B N 1
ATOM 4149 C CA . VAL B 1 106 ? 13.539 -17.156 -25.391 1 73.62 106 VAL B CA 1
ATOM 4150 C C . VAL B 1 106 ? 14.625 -17.031 -26.453 1 73.62 106 VAL B C 1
ATOM 4152 O O . VAL B 1 106 ? 15.578 -16.266 -26.281 1 73.62 106 VAL B O 1
ATOM 4155 N N . TYR B 1 107 ? 14.406 -17.75 -27.531 1 71.75 107 TYR B N 1
ATOM 4156 C CA . TYR B 1 107 ? 15.391 -17.703 -28.609 1 71.75 107 TYR B CA 1
ATOM 4157 C C . TYR B 1 107 ? 15.523 -16.297 -29.172 1 71.75 107 TYR B C 1
ATOM 4159 O O . TYR B 1 107 ? 16.641 -15.844 -29.453 1 71.75 107 TYR B O 1
ATOM 4167 N N . GLN B 1 108 ? 14.461 -15.695 -29.312 1 71.25 108 GLN B N 1
ATOM 4168 C CA . GLN B 1 108 ? 14.469 -14.344 -29.875 1 71.25 108 GLN B CA 1
ATOM 4169 C C . GLN B 1 108 ? 15.25 -13.391 -28.969 1 71.25 108 GLN B C 1
ATOM 4171 O O . GLN B 1 108 ? 15.648 -12.305 -29.422 1 71.25 108 GLN B O 1
ATOM 4176 N N . ASN B 1 109 ? 15.461 -13.852 -27.766 1 71 109 ASN B N 1
ATOM 4177 C CA . ASN B 1 109 ? 16.172 -13 -26.828 1 71 109 ASN B CA 1
ATOM 4178 C C . ASN B 1 109 ? 17.5 -13.617 -26.391 1 71 109 ASN B C 1
ATOM 4180 O O . ASN B 1 109 ? 17.984 -13.352 -25.297 1 71 109 ASN B O 1
ATOM 4184 N N . ILE B 1 110 ? 17.969 -14.461 -27.25 1 74.75 110 ILE B N 1
ATOM 4185 C CA . ILE B 1 110 ? 19.188 -15.195 -26.969 1 74.75 110 ILE B CA 1
ATOM 4186 C C . ILE B 1 110 ? 20.344 -14.211 -26.75 1 74.75 110 ILE B C 1
ATOM 4188 O O . ILE B 1 110 ? 21.266 -14.492 -26 1 74.75 110 ILE B O 1
ATOM 4192 N N . GLY B 1 111 ? 20.297 -13.07 -27.406 1 73 111 GLY B N 1
ATOM 4193 C CA . GLY B 1 111 ? 21.312 -12.047 -27.234 1 73 111 GLY B CA 1
ATOM 4194 C C . GLY B 1 111 ? 21.484 -11.594 -25.797 1 73 111 GLY B C 1
ATOM 4195 O O . GLY B 1 111 ? 22.594 -11.258 -25.391 1 73 111 GLY B O 1
ATOM 4196 N N . LEU B 1 112 ? 20.438 -11.648 -25.109 1 72.25 112 LEU B N 1
ATOM 4197 C CA . LEU B 1 112 ? 20.516 -11.258 -23.703 1 72.25 112 LEU B CA 1
ATOM 4198 C C . LEU B 1 112 ? 21.344 -12.258 -22.906 1 72.25 112 LEU B C 1
ATOM 4200 O O . LEU B 1 112 ? 22.047 -11.875 -21.984 1 72.25 112 LEU B O 1
ATOM 4204 N N . ILE B 1 113 ? 21.188 -13.477 -23.25 1 78.06 113 ILE B N 1
ATOM 4205 C CA . ILE B 1 113 ? 21.969 -14.523 -22.578 1 78.06 113 ILE B CA 1
ATOM 4206 C C . ILE B 1 113 ? 23.453 -14.352 -22.906 1 78.06 113 ILE B C 1
ATOM 4208 O O . ILE B 1 113 ? 24.297 -14.445 -22.016 1 78.06 113 ILE B O 1
ATOM 4212 N N . GLU B 1 114 ? 23.688 -14.117 -24.094 1 79.25 114 GLU B N 1
ATOM 4213 C CA . GLU B 1 114 ? 25.078 -13.93 -24.516 1 79.25 114 GLU B CA 1
ATOM 4214 C C . GLU B 1 114 ? 25.719 -12.742 -23.812 1 79.25 114 GLU B C 1
ATOM 4216 O O . 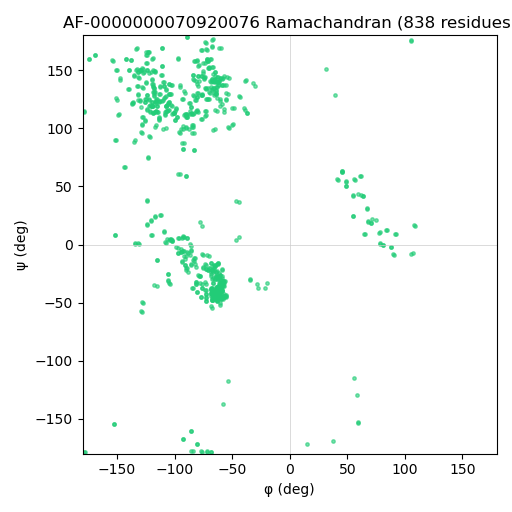GLU B 1 114 ? 26.875 -12.82 -23.375 1 79.25 114 GLU B O 1
ATOM 4221 N N . THR B 1 115 ? 25.031 -11.727 -23.734 1 75.06 115 THR B N 1
ATOM 4222 C CA . THR B 1 115 ? 25.531 -10.477 -23.172 1 75.06 115 THR B CA 1
ATOM 4223 C C . THR B 1 115 ? 25.828 -10.641 -21.688 1 75.06 115 THR B C 1
ATOM 4225 O O . THR B 1 115 ? 26.859 -10.172 -21.203 1 75.06 115 THR B O 1
ATOM 4228 N N . HIS B 1 116 ? 25.031 -11.336 -21.016 1 78.69 116 HIS B N 1
ATOM 4229 C CA . HIS B 1 116 ? 25.172 -11.445 -19.578 1 78.69 116 HIS B CA 1
ATOM 4230 C C . HIS B 1 116 ? 26.078 -12.617 -19.203 1 78.69 116 HIS B C 1
ATOM 4232 O O . HIS B 1 116 ? 26.578 -12.68 -18.078 1 78.69 116 HIS B O 1
ATOM 4238 N N . ALA B 1 117 ? 26.25 -13.539 -20.078 1 84.19 117 ALA B N 1
ATOM 4239 C CA . ALA B 1 117 ? 27.094 -14.711 -19.906 1 84.19 117 ALA B CA 1
ATOM 4240 C C . ALA B 1 117 ? 26.812 -15.398 -18.562 1 84.19 117 ALA B C 1
ATOM 4242 O O . ALA B 1 117 ? 27.719 -15.625 -17.766 1 84.19 117 ALA B O 1
ATOM 4243 N N . PRO B 1 118 ? 25.516 -15.727 -18.375 1 90.31 118 PRO B N 1
ATOM 4244 C CA . PRO B 1 118 ? 25.172 -16.391 -17.109 1 90.31 118 PRO B CA 1
ATOM 4245 C C . PRO B 1 118 ? 25.672 -17.828 -17.047 1 90.31 118 PRO B C 1
ATOM 4247 O O . PRO B 1 118 ? 26.016 -18.422 -18.078 1 90.31 118 PRO B O 1
ATOM 4250 N N . ASP B 1 119 ? 25.766 -18.312 -15.805 1 93.88 119 ASP B N 1
ATOM 4251 C CA . ASP B 1 119 ? 26.047 -19.734 -15.609 1 93.88 119 ASP B CA 1
ATOM 4252 C C . ASP B 1 119 ? 24.781 -20.562 -15.766 1 93.88 119 ASP B C 1
ATOM 4254 O O . ASP B 1 119 ? 24.812 -21.625 -16.375 1 93.88 119 ASP B O 1
ATOM 4258 N N . LEU B 1 120 ? 23.703 -20.031 -15.227 1 96.06 120 LEU B N 1
ATOM 4259 C CA . LEU B 1 120 ? 22.422 -20.719 -15.242 1 96.06 120 LEU B CA 1
ATOM 4260 C C . LEU B 1 120 ? 21.328 -19.797 -15.758 1 96.06 120 LEU B C 1
ATOM 4262 O O . LEU B 1 120 ? 21.391 -18.578 -15.586 1 96.06 120 LEU B O 1
ATOM 4266 N N . VAL B 1 121 ? 20.359 -20.391 -16.375 1 93.75 121 VAL B N 1
ATOM 4267 C CA . VAL B 1 121 ? 19.156 -19.703 -16.812 1 93.75 121 VAL B CA 1
ATOM 4268 C C . VAL B 1 121 ? 17.922 -20.422 -16.25 1 93.75 121 VAL B C 1
ATOM 4270 O O . VAL B 1 121 ? 17.781 -21.641 -16.406 1 93.75 121 VAL B O 1
ATOM 4273 N N . VAL B 1 122 ? 17.141 -19.641 -15.578 1 95.69 122 VAL B N 1
ATOM 4274 C CA . VAL B 1 122 ? 15.875 -20.219 -15.117 1 95.69 122 VAL B CA 1
ATOM 4275 C C . VAL B 1 122 ? 14.734 -19.75 -16.016 1 95.69 122 VAL B C 1
ATOM 4277 O O . VAL B 1 122 ? 14.703 -18.594 -16.453 1 95.69 122 VAL B O 1
ATOM 4280 N N . VAL B 1 123 ? 13.836 -20.656 -16.375 1 92.75 123 VAL B N 1
ATOM 4281 C CA . VAL B 1 123 ? 12.656 -20.391 -17.203 1 92.75 123 VAL B CA 1
ATOM 4282 C C . VAL B 1 123 ? 11.391 -20.766 -16.438 1 92.75 123 VAL B C 1
ATOM 4284 O O . VAL B 1 123 ? 11.156 -21.953 -16.172 1 92.75 123 VAL B O 1
ATOM 4287 N N . PHE B 1 124 ? 10.578 -19.781 -16.125 1 94.19 124 PHE B N 1
ATOM 4288 C CA . PHE B 1 124 ? 9.391 -20 -15.297 1 94.19 124 PHE B CA 1
ATOM 4289 C C . PHE B 1 124 ? 8.148 -19.453 -15.992 1 94.19 124 PHE B C 1
ATOM 4291 O O . PHE B 1 124 ? 8.227 -18.5 -16.75 1 94.19 124 PHE B O 1
ATOM 4298 N N . GLY B 1 125 ? 7.062 -20.141 -15.719 1 90.25 125 GLY B N 1
ATOM 4299 C CA . GLY B 1 125 ? 5.785 -19.625 -16.172 1 90.25 125 GLY B CA 1
ATOM 4300 C C . GLY B 1 125 ? 5.207 -18.562 -15.25 1 90.25 125 GLY B C 1
ATOM 4301 O O . GLY B 1 125 ? 5.527 -18.531 -14.062 1 90.25 125 GLY B O 1
ATOM 4302 N N . ALA B 1 126 ? 4.297 -17.719 -15.789 1 90.44 126 ALA B N 1
ATOM 4303 C CA . ALA B 1 126 ? 3.73 -16.609 -15.023 1 90.44 126 ALA B CA 1
ATOM 4304 C C . ALA B 1 126 ? 2.246 -16.844 -14.75 1 90.44 126 ALA B C 1
ATOM 4306 O O . ALA B 1 126 ? 1.493 -15.883 -14.547 1 90.44 126 ALA B O 1
ATOM 4307 N N . ASP B 1 127 ? 1.758 -18.062 -14.727 1 88.06 127 ASP B N 1
ATOM 4308 C CA . ASP B 1 127 ? 0.313 -18.281 -14.703 1 88.06 127 ASP B CA 1
ATOM 4309 C C . ASP B 1 127 ? -0.097 -19.141 -13.508 1 88.06 127 ASP B C 1
ATOM 4311 O O . ASP B 1 127 ? -1.205 -19.672 -13.477 1 88.06 127 ASP B O 1
ATOM 4315 N N . HIS B 1 128 ? 0.733 -19.266 -12.531 1 92.38 128 HIS B N 1
ATOM 4316 C CA . HIS B 1 128 ? 0.412 -20.094 -11.367 1 92.38 128 HIS B CA 1
ATOM 4317 C C . HIS B 1 128 ? 0.53 -19.281 -10.078 1 92.38 128 HIS B C 1
ATOM 4319 O O . HIS B 1 128 ? 1.258 -18.297 -10.023 1 92.38 128 HIS B O 1
ATOM 4325 N N . ILE B 1 129 ? -0.219 -19.797 -9.047 1 96.44 129 ILE B N 1
ATOM 4326 C CA . ILE B 1 129 ? -0.134 -19.25 -7.691 1 96.44 129 ILE B CA 1
ATOM 4327 C C . ILE B 1 129 ? 0.63 -20.219 -6.793 1 96.44 129 ILE B C 1
ATOM 4329 O O . ILE B 1 129 ? 0.224 -21.375 -6.621 1 96.44 129 ILE B O 1
ATOM 4333 N N . TYR B 1 130 ? 1.777 -19.828 -6.301 1 96.94 130 TYR B N 1
ATOM 4334 C CA . TYR B 1 130 ? 2.602 -20.688 -5.449 1 96.94 130 TYR B CA 1
ATOM 4335 C C . TYR B 1 130 ? 3.736 -19.891 -4.816 1 96.94 130 TYR B C 1
ATOM 4337 O O . TYR B 1 130 ? 3.967 -18.734 -5.176 1 96.94 130 TYR B O 1
ATOM 4345 N N . ARG B 1 131 ? 4.336 -20.438 -3.77 1 97.5 131 ARG B N 1
ATOM 4346 C CA . ARG B 1 131 ? 5.594 -19.969 -3.201 1 97.5 131 ARG B CA 1
ATOM 4347 C C . ARG B 1 131 ? 6.703 -20.984 -3.406 1 97.5 131 ARG B C 1
ATOM 4349 O O . ARG B 1 131 ? 6.473 -22.188 -3.287 1 97.5 131 ARG B O 1
ATOM 4356 N N . MET B 1 132 ? 7.844 -20.453 -3.803 1 97.75 132 MET B N 1
ATOM 4357 C CA . MET B 1 132 ? 8.969 -21.344 -4.055 1 97.75 132 MET B CA 1
ATOM 4358 C C . MET B 1 132 ? 10.297 -20.656 -3.789 1 97.75 132 MET B C 1
ATOM 4360 O O . MET B 1 132 ? 10.523 -19.531 -4.27 1 97.75 132 MET B O 1
ATOM 4364 N N . ASP B 1 133 ? 11.062 -21.266 -2.951 1 97.81 133 ASP B N 1
ATOM 4365 C CA . ASP B 1 133 ? 12.461 -20.844 -2.855 1 97.81 133 ASP B CA 1
ATOM 4366 C C . ASP B 1 133 ? 13.312 -21.531 -3.928 1 97.81 133 ASP B C 1
ATOM 4368 O O . ASP B 1 133 ? 13.766 -22.656 -3.746 1 97.81 133 ASP B O 1
ATOM 4372 N N . ILE B 1 134 ? 13.625 -20.797 -4.945 1 97.62 134 ILE B N 1
ATOM 4373 C CA . ILE B 1 134 ? 14.258 -21.312 -6.156 1 97.62 134 ILE B CA 1
ATOM 4374 C C . ILE B 1 134 ? 15.719 -21.656 -5.875 1 97.62 134 ILE B C 1
ATOM 4376 O O . ILE B 1 134 ? 16.312 -22.469 -6.57 1 97.62 134 ILE B O 1
ATOM 4380 N N . ARG B 1 135 ? 16.406 -21.141 -4.848 1 97.19 135 ARG B N 1
ATOM 4381 C CA . ARG B 1 135 ? 17.781 -21.438 -4.469 1 97.19 135 ARG B CA 1
ATOM 4382 C C . ARG B 1 135 ? 17.969 -22.922 -4.199 1 97.19 135 ARG B C 1
ATOM 4384 O O . ARG B 1 135 ? 19.031 -23.484 -4.48 1 97.19 135 ARG B O 1
ATOM 4391 N N . GLN B 1 136 ? 16.891 -23.5 -3.727 1 97.94 136 GLN B N 1
ATOM 4392 C CA . GLN B 1 136 ? 16.938 -24.922 -3.412 1 97.94 136 GLN B CA 1
ATOM 4393 C C . GLN B 1 136 ? 16.953 -25.766 -4.684 1 97.94 136 GLN B C 1
ATOM 4395 O O . GLN B 1 136 ? 17.688 -26.75 -4.77 1 97.94 136 GLN B O 1
ATOM 4400 N N . MET B 1 137 ? 16.156 -25.406 -5.613 1 97.75 137 MET B N 1
ATOM 4401 C CA . MET B 1 137 ? 16.156 -26.078 -6.902 1 97.75 137 MET B CA 1
ATOM 4402 C C . MET B 1 137 ? 17.5 -25.922 -7.609 1 97.75 137 MET B C 1
ATOM 4404 O O . MET B 1 137 ? 18.016 -26.859 -8.203 1 97.75 137 MET B O 1
ATOM 4408 N N . VAL B 1 138 ? 18.047 -24.75 -7.484 1 97.31 138 VAL B N 1
ATOM 4409 C CA . VAL B 1 138 ? 19.344 -24.453 -8.078 1 97.31 138 VAL B CA 1
ATOM 4410 C C . VAL B 1 138 ? 20.422 -25.312 -7.406 1 97.31 138 VAL B C 1
ATOM 4412 O O . VAL B 1 138 ? 21.297 -25.875 -8.078 1 97.31 138 VAL B O 1
ATOM 4415 N N . ALA B 1 139 ? 20.406 -25.391 -6.102 1 97.12 139 ALA B N 1
ATOM 4416 C CA . ALA B 1 139 ? 21.344 -26.234 -5.371 1 97.12 139 ALA B CA 1
ATOM 4417 C C . ALA B 1 139 ? 21.25 -27.688 -5.812 1 97.12 139 ALA B C 1
ATOM 4419 O O . ALA B 1 139 ? 22.266 -28.359 -6.008 1 97.12 139 ALA B O 1
ATOM 4420 N N . PHE B 1 140 ? 20.078 -28.188 -5.949 1 97.06 140 PHE B N 1
ATOM 4421 C CA . PHE B 1 140 ? 19.828 -29.531 -6.438 1 97.06 140 PHE B CA 1
ATOM 4422 C C . PHE B 1 140 ? 20.438 -29.734 -7.824 1 97.06 140 PHE B C 1
ATOM 4424 O O . PHE B 1 140 ? 21.094 -30.75 -8.086 1 97.06 140 PHE B O 1
ATOM 4431 N N . HIS B 1 141 ? 20.219 -28.812 -8.695 1 97.38 141 HIS B N 1
ATOM 4432 C CA . HIS B 1 141 ? 20.734 -28.828 -10.055 1 97.38 141 HIS B CA 1
ATOM 4433 C C . HIS B 1 141 ? 22.25 -28.969 -10.062 1 97.38 141 HIS B C 1
ATOM 4435 O O . HIS B 1 141 ? 22.797 -29.797 -10.812 1 97.38 141 HIS B O 1
ATOM 4441 N N . LYS B 1 142 ? 22.875 -28.266 -9.227 1 96.56 142 LYS B N 1
ATOM 4442 C CA . LYS B 1 142 ? 24.344 -28.266 -9.156 1 96.56 142 LYS B CA 1
ATOM 4443 C C . LYS B 1 142 ? 24.859 -29.562 -8.555 1 96.56 142 LYS B C 1
ATOM 4445 O O . LYS B 1 142 ? 25.828 -30.141 -9.07 1 96.56 142 LYS B O 1
ATOM 4450 N N . GLU B 1 143 ? 24.234 -29.938 -7.5 1 96.44 143 GLU B N 1
ATOM 4451 C CA . GLU B 1 143 ? 24.656 -31.156 -6.812 1 96.44 143 GLU B CA 1
ATOM 4452 C C . GLU B 1 143 ? 24.609 -32.344 -7.746 1 96.44 143 GLU B C 1
ATOM 4454 O O . GLU B 1 143 ? 25.453 -33.25 -7.66 1 96.44 143 GLU B O 1
ATOM 4459 N N . ARG B 1 144 ? 23.688 -32.344 -8.641 1 96.19 144 ARG B N 1
ATOM 4460 C CA . ARG B 1 144 ? 23.5 -33.469 -9.555 1 96.19 144 ARG B CA 1
ATOM 4461 C C . ARG B 1 144 ? 24.266 -33.281 -10.852 1 96.19 144 ARG B C 1
ATOM 4463 O O . ARG B 1 144 ? 24.234 -34.125 -11.742 1 96.19 144 ARG B O 1
ATOM 4470 N N . GLU B 1 145 ? 24.875 -32.094 -10.984 1 96.25 145 GLU B N 1
ATOM 4471 C CA . GLU B 1 145 ? 25.547 -31.734 -12.227 1 96.25 145 GLU B CA 1
ATOM 4472 C C . GLU B 1 145 ? 24.609 -31.859 -13.422 1 96.25 145 GLU B C 1
ATOM 4474 O O . GLU B 1 145 ? 24.953 -32.469 -14.43 1 96.25 145 GLU B O 1
ATOM 4479 N N . ALA B 1 146 ? 23.422 -31.406 -13.211 1 97.25 146 ALA B N 1
ATOM 4480 C CA . ALA B 1 146 ? 22.375 -31.531 -14.219 1 97.25 146 ALA B CA 1
ATOM 4481 C C . ALA B 1 146 ? 22.594 -30.516 -15.352 1 97.25 146 ALA B C 1
ATOM 4483 O O . ALA B 1 146 ? 23.156 -29.453 -15.133 1 97.25 146 ALA B O 1
ATOM 4484 N N . ASP B 1 147 ? 22.141 -30.969 -16.531 1 97.31 147 ASP B N 1
ATOM 4485 C CA . ASP B 1 147 ? 22.062 -30.031 -17.641 1 97.31 147 ASP B CA 1
ATOM 4486 C C . ASP B 1 147 ? 20.75 -29.234 -17.609 1 97.31 147 ASP B C 1
ATOM 4488 O O . ASP B 1 147 ? 20.734 -28.047 -17.969 1 97.31 147 ASP B O 1
ATOM 4492 N N . VAL B 1 148 ? 19.75 -29.938 -17.234 1 96.69 148 VAL B N 1
ATOM 4493 C CA . VAL B 1 148 ? 18.422 -29.375 -17.062 1 96.69 148 VAL B CA 1
ATOM 4494 C C . VAL B 1 148 ? 17.75 -29.953 -15.82 1 96.69 148 VAL B C 1
ATOM 4496 O O . VAL B 1 148 ? 17.859 -31.156 -15.555 1 96.69 148 VAL B O 1
ATOM 4499 N N . THR B 1 149 ? 17.188 -29.125 -15.062 1 97.62 149 THR B N 1
ATOM 4500 C CA . THR B 1 149 ? 16.359 -29.547 -13.945 1 97.62 149 THR B CA 1
ATOM 4501 C C . THR B 1 149 ? 14.914 -29.062 -14.125 1 97.62 149 THR B C 1
ATOM 4503 O O . THR B 1 149 ? 14.688 -27.906 -14.469 1 97.62 149 THR B O 1
ATOM 4506 N N . ILE B 1 150 ? 13.945 -29.953 -13.977 1 96.31 150 ILE B N 1
ATOM 4507 C CA . ILE B 1 150 ? 12.523 -29.672 -14.109 1 96.31 150 ILE B CA 1
ATOM 4508 C C . ILE B 1 150 ? 11.852 -29.75 -12.742 1 96.31 150 ILE B C 1
ATOM 4510 O O . ILE B 1 150 ? 11.984 -30.766 -12.039 1 96.31 150 ILE B O 1
ATOM 4514 N N . ALA B 1 151 ? 11.172 -28.672 -12.359 1 97 151 ALA B N 1
ATOM 4515 C CA . ALA B 1 151 ? 10.359 -28.75 -11.148 1 97 151 ALA B CA 1
ATOM 4516 C C . ALA B 1 151 ? 9.117 -29.594 -11.375 1 97 151 ALA B C 1
ATOM 4518 O O . ALA B 1 151 ? 8.438 -29.453 -12.398 1 97 151 ALA B O 1
ATOM 4519 N N . ALA B 1 152 ? 8.844 -30.484 -10.438 1 95.25 152 ALA B N 1
ATOM 4520 C CA . ALA B 1 152 ? 7.711 -31.391 -10.578 1 95.25 152 ALA B CA 1
ATOM 4521 C C . ALA B 1 152 ? 7.016 -31.609 -9.234 1 95.25 152 ALA B C 1
ATOM 4523 O O . ALA B 1 152 ? 7.578 -31.312 -8.18 1 95.25 152 ALA B O 1
ATOM 4524 N N . LEU B 1 153 ? 5.824 -32.031 -9.312 1 93.5 153 LEU B N 1
ATOM 4525 C CA . LEU B 1 153 ? 5.062 -32.344 -8.109 1 93.5 153 LEU B CA 1
ATOM 4526 C C . LEU B 1 153 ? 4.094 -33.5 -8.375 1 93.5 153 LEU B C 1
ATOM 4528 O O . LEU B 1 153 ? 3.545 -33.594 -9.469 1 93.5 153 LEU B O 1
ATOM 4532 N N . PRO B 1 154 ? 3.926 -34.344 -7.395 1 91 154 PRO B N 1
ATOM 4533 C CA . PRO B 1 154 ? 2.898 -35.375 -7.547 1 91 154 PRO B CA 1
ATOM 4534 C C . PRO B 1 154 ? 1.484 -34.812 -7.598 1 91 154 PRO B C 1
ATOM 4536 O O . PRO B 1 154 ? 1.148 -33.906 -6.809 1 91 154 PRO B O 1
ATOM 4539 N N . VAL B 1 155 ? 0.729 -35.188 -8.539 1 88.25 155 VAL B N 1
ATOM 4540 C CA . VAL B 1 155 ? -0.668 -34.781 -8.656 1 88.25 155 VAL B CA 1
ATOM 4541 C C . VAL B 1 155 ? -1.548 -36.031 -8.844 1 88.25 155 VAL B C 1
ATOM 4543 O O . VAL B 1 155 ? -1.076 -37.062 -9.305 1 88.25 155 VAL B O 1
ATOM 4546 N N . PRO B 1 156 ? -2.791 -35.906 -8.398 1 87.69 156 PRO B N 1
ATOM 4547 C CA . PRO B 1 156 ? -3.686 -37.031 -8.688 1 87.69 156 PRO B CA 1
ATOM 4548 C C . PRO B 1 156 ? -3.734 -37.375 -10.18 1 87.69 156 PRO B C 1
ATOM 4550 O O . PRO B 1 156 ? -3.719 -36.469 -11.023 1 87.69 156 PRO B O 1
ATOM 4553 N N . LEU B 1 157 ? -3.848 -38.625 -10.438 1 89.56 157 LEU B N 1
ATOM 4554 C CA . LEU B 1 157 ? -3.818 -39.094 -11.812 1 89.56 157 LEU B CA 1
ATOM 4555 C C . LEU B 1 157 ? -4.941 -38.5 -12.641 1 89.56 157 LEU B C 1
ATOM 4557 O O . LEU B 1 157 ? -4.758 -38.188 -13.82 1 89.56 157 LEU B O 1
ATOM 4561 N N . ARG B 1 158 ? -6.062 -38.25 -12.023 1 84.38 158 ARG B N 1
ATOM 4562 C CA . ARG B 1 158 ? -7.234 -37.688 -12.703 1 84.38 158 ARG B CA 1
ATOM 4563 C C . ARG B 1 158 ? -6.984 -36.25 -13.164 1 84.38 158 ARG B C 1
ATOM 4565 O O . ARG B 1 158 ? -7.578 -35.812 -14.148 1 84.38 158 ARG B O 1
ATOM 4572 N N . ASP B 1 159 ? -6.082 -35.625 -12.57 1 82.12 159 ASP B N 1
ATOM 4573 C CA . ASP B 1 159 ? -5.805 -34.219 -12.883 1 82.12 159 ASP B CA 1
ATOM 4574 C C . ASP B 1 159 ? -4.543 -34.094 -13.734 1 82.12 159 ASP B C 1
ATOM 4576 O O . ASP B 1 159 ? -4.148 -32.969 -14.094 1 82.12 159 ASP B O 1
ATOM 4580 N N . ALA B 1 160 ? -3.957 -35.125 -14.141 1 87.56 160 ALA B N 1
ATOM 4581 C CA . ALA B 1 160 ? -2.596 -35.125 -14.672 1 87.56 160 ALA B CA 1
ATOM 4582 C C . ALA B 1 160 ? -2.594 -34.938 -16.188 1 87.56 160 ALA B C 1
ATOM 4584 O O . ALA B 1 160 ? -1.553 -34.656 -16.781 1 87.56 160 ALA B O 1
ATOM 4585 N N . ARG B 1 161 ? -3.705 -35 -16.859 1 83.94 161 ARG B N 1
ATOM 4586 C CA . ARG B 1 161 ? -3.781 -35.031 -18.328 1 83.94 161 ARG B CA 1
ATOM 4587 C C . ARG B 1 161 ? -3.346 -33.688 -18.906 1 83.94 161 ARG B C 1
ATOM 4589 O O . ARG B 1 161 ? -2.877 -33.625 -20.047 1 83.94 161 ARG B O 1
ATOM 4596 N N . GLY B 1 162 ? -3.449 -32.688 -18.141 1 78.94 162 GLY B N 1
ATOM 4597 C CA . GLY B 1 162 ? -3.152 -31.359 -18.656 1 78.94 162 GLY B CA 1
ATOM 4598 C C . GLY B 1 162 ? -1.71 -30.938 -18.422 1 78.94 162 GLY B C 1
ATOM 4599 O O . GLY B 1 162 ? -1.309 -29.844 -18.828 1 78.94 162 GLY B O 1
ATOM 4600 N N . PHE B 1 163 ? -0.898 -31.859 -17.938 1 85.69 163 PHE B N 1
ATOM 4601 C CA . PHE B 1 163 ? 0.468 -31.5 -17.578 1 85.69 163 PHE B CA 1
ATOM 4602 C C . PHE B 1 163 ? 1.471 -32.406 -18.297 1 85.69 163 PHE B C 1
ATOM 4604 O O . PHE B 1 163 ? 1.096 -33.406 -18.859 1 85.69 163 PHE B O 1
ATOM 4611 N N . GLY B 1 164 ? 2.732 -31.953 -18.328 1 88.31 164 GLY B N 1
ATOM 4612 C CA . GLY B 1 164 ? 3.818 -32.875 -18.641 1 88.31 164 GLY B CA 1
ATOM 4613 C C . GLY B 1 164 ? 4.074 -33.875 -17.531 1 88.31 164 GLY B C 1
ATOM 4614 O O . GLY B 1 164 ? 4.105 -33.5 -16.344 1 88.31 164 GLY B O 1
ATOM 4615 N N . ILE B 1 165 ? 4.156 -35.125 -17.969 1 92.38 165 ILE B N 1
ATOM 4616 C CA . ILE B 1 165 ? 4.328 -36.188 -16.969 1 92.38 165 ILE B CA 1
ATOM 4617 C C . ILE B 1 165 ? 5.75 -36.719 -17.047 1 92.38 165 ILE B C 1
ATOM 4619 O O . ILE B 1 165 ? 6.254 -37.031 -18.125 1 92.38 165 ILE B O 1
ATOM 4623 N N . ILE B 1 166 ? 6.367 -36.844 -15.836 1 93.5 166 ILE B N 1
ATOM 4624 C CA . ILE B 1 166 ? 7.77 -37.219 -15.742 1 93.5 166 ILE B CA 1
ATOM 4625 C C . ILE B 1 166 ? 7.871 -38.625 -15.094 1 93.5 166 ILE B C 1
ATOM 4627 O O . ILE B 1 166 ? 7.188 -38.906 -14.102 1 93.5 166 ILE B O 1
ATOM 4631 N N . SER B 1 167 ? 8.602 -39.438 -15.766 1 92.19 167 SER B N 1
ATOM 4632 C CA . SER B 1 167 ? 9.094 -40.656 -15.117 1 92.19 167 SER B CA 1
ATOM 4633 C C . SER B 1 167 ? 10.547 -40.469 -14.664 1 92.19 167 SER B C 1
ATOM 4635 O O . SER B 1 167 ? 11.445 -40.281 -15.484 1 92.19 167 SER B O 1
ATOM 4637 N N . ALA B 1 168 ? 10.727 -40.5 -13.391 1 91.88 168 ALA B N 1
ATOM 4638 C CA . ALA B 1 168 ? 12.055 -40.219 -12.844 1 91.88 168 ALA B CA 1
ATOM 4639 C C . ALA B 1 168 ? 12.555 -41.406 -12 1 91.88 168 ALA B C 1
ATOM 4641 O O . ALA B 1 168 ? 11.766 -42.062 -11.328 1 91.88 168 ALA B O 1
ATOM 4642 N N . ALA B 1 169 ? 13.859 -41.594 -12.031 1 91.12 169 ALA B N 1
ATOM 4643 C CA . ALA B 1 169 ? 14.516 -42.531 -11.125 1 91.12 169 ALA B CA 1
ATOM 4644 C C . ALA B 1 169 ? 14.547 -42 -9.703 1 91.12 169 ALA B C 1
ATOM 4646 O O . ALA B 1 169 ? 14.219 -40.812 -9.461 1 91.12 169 ALA B O 1
ATOM 4647 N N . PRO B 1 170 ? 14.867 -42.812 -8.734 1 88 170 PRO B N 1
ATOM 4648 C CA . PRO B 1 170 ? 14.875 -42.375 -7.328 1 88 170 PRO B CA 1
ATOM 4649 C C . PRO B 1 170 ? 15.812 -41.219 -7.066 1 88 170 PRO B C 1
ATOM 4651 O O . PRO B 1 170 ? 15.57 -40.406 -6.164 1 88 170 PRO B O 1
ATOM 4654 N N . ASP B 1 171 ? 16.844 -41.125 -7.879 1 88.88 171 ASP B N 1
ATOM 4655 C CA . ASP B 1 171 ? 17.797 -40.031 -7.664 1 88.88 171 ASP B CA 1
ATOM 4656 C C . ASP B 1 171 ? 17.344 -38.75 -8.375 1 88.88 171 ASP B C 1
ATOM 4658 O O . ASP B 1 171 ? 18.031 -37.719 -8.312 1 88.88 171 ASP B O 1
ATOM 4662 N N . GLY B 1 172 ? 16.25 -38.875 -9.125 1 91.56 172 GLY B N 1
ATOM 4663 C CA . GLY B 1 172 ? 15.703 -37.688 -9.781 1 91.56 172 GLY B CA 1
ATOM 4664 C C . GLY B 1 172 ? 15.977 -37.656 -11.266 1 91.56 172 GLY B C 1
ATOM 4665 O O . GLY B 1 172 ? 15.461 -36.781 -11.977 1 91.56 172 GLY B O 1
ATOM 4666 N N . ARG B 1 173 ? 16.781 -38.562 -11.734 1 95 173 ARG B N 1
ATOM 4667 C CA . ARG B 1 173 ? 17.094 -38.594 -13.156 1 95 173 ARG B CA 1
ATOM 4668 C C . ARG B 1 173 ? 15.852 -38.875 -13.992 1 95 173 ARG B C 1
ATOM 4670 O O . ARG B 1 173 ? 15.141 -39.844 -13.734 1 95 173 ARG B O 1
ATOM 4677 N N . VAL B 1 174 ? 15.602 -38.031 -14.93 1 95.19 174 VAL B N 1
ATOM 4678 C CA . VAL B 1 174 ? 14.422 -38.188 -15.766 1 95.19 174 VAL B CA 1
ATOM 4679 C C . VAL B 1 174 ? 14.648 -39.312 -16.797 1 95.19 174 VAL B C 1
ATOM 4681 O O . VAL B 1 174 ? 15.641 -39.281 -17.531 1 95.19 174 VAL B O 1
ATOM 4684 N N . GLN B 1 175 ? 13.742 -40.188 -16.828 1 92.56 175 GLN B N 1
ATOM 4685 C CA . GLN B 1 175 ? 13.836 -41.312 -17.75 1 92.56 175 GLN B CA 1
ATOM 4686 C C . GLN B 1 175 ? 12.891 -41.125 -18.938 1 92.56 175 GLN B C 1
ATOM 4688 O O . GLN B 1 175 ? 13.164 -41.625 -20.031 1 92.56 175 GLN B O 1
ATOM 4693 N N . ALA B 1 176 ? 11.836 -40.531 -18.625 1 90.38 176 ALA B N 1
ATOM 4694 C CA . ALA B 1 176 ? 10.844 -40.281 -19.672 1 90.38 176 ALA B CA 1
ATOM 4695 C C . ALA B 1 176 ? 10.047 -39 -19.391 1 90.38 176 ALA B C 1
ATOM 4697 O O . ALA B 1 176 ? 9.867 -38.625 -18.234 1 90.38 176 ALA B O 1
ATOM 4698 N N . PHE B 1 177 ? 9.617 -38.375 -20.453 1 89.81 177 PHE B N 1
ATOM 4699 C CA . PHE B 1 177 ? 8.781 -37.188 -20.406 1 89.81 177 PHE B CA 1
ATOM 4700 C C . PHE B 1 177 ? 7.656 -37.281 -21.422 1 89.81 177 PHE B C 1
ATOM 4702 O O . PHE B 1 177 ? 7.91 -37.469 -22.625 1 89.81 177 PHE B O 1
ATOM 4709 N N . GLN B 1 178 ? 6.422 -37.188 -20.953 1 87.19 178 GLN B N 1
ATOM 4710 C CA . GLN B 1 178 ? 5.238 -37.188 -21.812 1 87.19 178 GLN B CA 1
ATOM 4711 C C . GLN B 1 178 ? 4.484 -35.875 -21.719 1 87.19 178 GLN B C 1
ATOM 4713 O O . GLN B 1 178 ? 3.955 -35.531 -20.656 1 87.19 178 GLN B O 1
ATOM 4718 N N . GLU B 1 179 ? 4.449 -35.156 -22.797 1 84.44 179 GLU B N 1
ATOM 4719 C CA . GLU B 1 179 ? 3.717 -33.875 -22.781 1 84.44 179 GLU B CA 1
ATOM 4720 C C . GLU B 1 179 ? 2.217 -34.125 -22.953 1 84.44 179 GLU B C 1
ATOM 4722 O O . GLU B 1 179 ? 1.767 -34.562 -24.016 1 84.44 179 GLU B O 1
ATOM 4727 N N . LYS B 1 180 ? 1.451 -33.781 -21.922 1 82.25 180 LYS B N 1
ATOM 4728 C CA . LYS B 1 180 ? -0.008 -33.812 -21.875 1 82.25 180 LYS B CA 1
ATOM 4729 C C . LYS B 1 180 ? -0.531 -35.125 -22.453 1 82.25 180 LYS B C 1
ATOM 4731 O O . LYS B 1 180 ? -1.336 -35.125 -23.391 1 82.25 180 LYS B O 1
ATOM 4736 N N . PRO B 1 181 ? -0.2 -36.188 -21.812 1 85.62 181 PRO B N 1
ATOM 4737 C CA . PRO B 1 181 ? -0.649 -37.5 -22.312 1 85.62 181 PRO B CA 1
ATOM 4738 C C . PRO B 1 181 ? -2.117 -37.781 -22 1 85.62 181 PRO B C 1
ATOM 4740 O O . PRO B 1 181 ? -2.621 -37.344 -20.969 1 85.62 181 PRO B O 1
ATOM 4743 N N . ALA B 1 182 ? -2.721 -38.438 -22.906 1 86.12 182 ALA B N 1
ATOM 4744 C CA . ALA B 1 182 ? -4.094 -38.875 -22.672 1 86.12 182 ALA B CA 1
ATOM 4745 C C . ALA B 1 182 ? -4.164 -39.844 -21.5 1 86.12 182 ALA B C 1
ATOM 4747 O O . ALA B 1 182 ? -5.141 -39.844 -20.75 1 86.12 182 ALA B O 1
ATOM 4748 N N . ASN B 1 183 ? -3.154 -40.625 -21.438 1 88.06 183 ASN B N 1
ATOM 4749 C CA . ASN B 1 183 ? -3.031 -41.562 -20.344 1 88.06 183 ASN B CA 1
ATOM 4750 C C . ASN B 1 183 ? -1.736 -41.375 -19.562 1 88.06 183 ASN B C 1
ATOM 4752 O O . ASN B 1 183 ? -0.74 -42.062 -19.812 1 88.06 183 ASN B O 1
ATOM 4756 N N . PRO B 1 184 ? -1.81 -40.594 -18.5 1 90.06 184 PRO B N 1
ATOM 4757 C CA . PRO B 1 184 ? -0.602 -40.281 -17.734 1 90.06 184 PRO B CA 1
ATOM 4758 C C . PRO B 1 184 ? -0.025 -41.5 -17.016 1 90.06 184 PRO B C 1
ATOM 4760 O O . PRO B 1 184 ? -0.776 -42.312 -16.484 1 90.06 184 PRO B O 1
ATOM 4763 N N . THR B 1 185 ? 1.289 -41.688 -17.125 1 89.81 185 THR B N 1
ATOM 4764 C CA . THR B 1 185 ? 1.989 -42.75 -16.422 1 89.81 185 THR B CA 1
ATOM 4765 C C . THR B 1 185 ? 2.051 -42.469 -14.922 1 89.81 185 THR B C 1
ATOM 4767 O O . THR B 1 185 ? 2.5 -41.375 -14.508 1 89.81 185 THR B O 1
ATOM 4770 N N . PRO B 1 186 ? 1.619 -43.344 -14.109 1 91.62 186 PRO B N 1
ATOM 4771 C CA . PRO B 1 186 ? 1.687 -43.125 -12.664 1 91.62 186 PRO B CA 1
ATOM 4772 C C . PRO B 1 186 ? 3.109 -43.219 -12.117 1 91.62 186 PRO B C 1
ATOM 4774 O O . PRO B 1 186 ? 3.988 -43.781 -12.781 1 91.62 186 PRO B O 1
ATOM 4777 N N . ILE B 1 187 ? 3.328 -42.625 -10.953 1 89.25 187 ILE B N 1
ATOM 4778 C CA . ILE B 1 187 ? 4.59 -42.781 -10.234 1 89.25 187 ILE B CA 1
ATOM 4779 C C . ILE B 1 187 ? 4.785 -44.219 -9.836 1 89.25 187 ILE B C 1
ATOM 4781 O O . ILE B 1 187 ? 3.855 -44.875 -9.344 1 89.25 187 ILE B O 1
ATOM 4785 N N . PRO B 1 188 ? 6.031 -44.656 -10.078 1 84.69 188 PRO B N 1
ATOM 4786 C CA . PRO B 1 188 ? 6.258 -46.031 -9.625 1 84.69 188 PRO B CA 1
ATOM 4787 C C . PRO B 1 188 ? 5.934 -46.25 -8.148 1 84.69 188 PRO B C 1
ATOM 4789 O O . PRO B 1 188 ? 6.43 -45.5 -7.297 1 84.69 188 PRO B O 1
ATOM 4792 N N . GLY B 1 189 ? 5.102 -47.156 -7.82 1 84.88 189 GLY B N 1
ATOM 4793 C CA . GLY B 1 189 ? 4.734 -47.438 -6.445 1 84.88 189 GLY B CA 1
ATOM 4794 C C . GLY B 1 189 ? 3.535 -46.656 -5.969 1 84.88 189 GLY B C 1
ATOM 4795 O O . GLY B 1 189 ? 3.053 -46.844 -4.852 1 84.88 189 GLY B O 1
ATOM 4796 N N . ASP B 1 190 ? 3.102 -45.719 -6.773 1 90.44 190 ASP B N 1
ATOM 4797 C CA . ASP B 1 190 ? 1.931 -44.906 -6.438 1 90.44 190 ASP B CA 1
ATOM 4798 C C . ASP B 1 190 ? 0.996 -44.781 -7.641 1 90.44 190 ASP B C 1
ATOM 4800 O O . ASP B 1 190 ? 1.046 -43.781 -8.367 1 90.44 190 ASP B O 1
ATOM 4804 N N . PRO B 1 191 ? 0.076 -45.656 -7.805 1 90.12 191 PRO B N 1
ATOM 4805 C CA . PRO B 1 191 ? -0.785 -45.688 -8.992 1 90.12 191 PRO B CA 1
ATOM 4806 C C . PRO B 1 191 ? -1.797 -44.562 -9.016 1 90.12 191 PRO B C 1
ATOM 4808 O O . PRO B 1 191 ? -2.453 -44.344 -10.031 1 90.12 191 PRO B O 1
ATOM 4811 N N . GLU B 1 192 ? -1.874 -43.875 -7.961 1 92 192 GLU B N 1
ATOM 4812 C CA . GLU B 1 192 ? -2.906 -42.844 -7.875 1 92 192 GLU B CA 1
ATOM 4813 C C . GLU B 1 192 ? -2.348 -41.469 -8.234 1 92 192 GLU B C 1
ATOM 4815 O O . GLU B 1 192 ? -3.098 -40.5 -8.352 1 92 192 GLU B O 1
ATOM 4820 N N . ARG B 1 193 ? -1.11 -41.375 -8.398 1 93.19 193 ARG B N 1
ATOM 4821 C CA . ARG B 1 193 ? -0.508 -40.062 -8.648 1 93.19 193 ARG B CA 1
ATOM 4822 C C . ARG B 1 193 ? 0.475 -40.125 -9.812 1 93.19 193 ARG B C 1
ATOM 4824 O O . ARG B 1 193 ? 1.008 -41.188 -10.125 1 93.19 193 ARG B O 1
ATOM 4831 N N . ALA B 1 194 ? 0.611 -39.062 -10.5 1 92.88 194 ALA B N 1
ATOM 4832 C CA . ALA B 1 194 ? 1.612 -38.844 -11.539 1 92.88 194 ALA B CA 1
ATOM 4833 C C . ALA B 1 194 ? 2.549 -37.688 -11.18 1 92.88 194 ALA B C 1
ATOM 4835 O O . ALA B 1 194 ? 2.191 -36.812 -10.391 1 92.88 194 ALA B O 1
ATOM 4836 N N . PHE B 1 195 ? 3.721 -37.812 -11.633 1 93.81 195 PHE B N 1
ATOM 4837 C CA . PHE B 1 195 ? 4.715 -36.75 -11.398 1 93.81 195 PHE B CA 1
ATOM 4838 C C . PHE B 1 195 ? 4.645 -35.688 -12.484 1 93.81 195 PHE B C 1
ATOM 4840 O O . PHE B 1 195 ? 5.227 -35.844 -13.562 1 93.81 195 PHE B O 1
ATOM 4847 N N . ALA B 1 196 ? 3.977 -34.594 -12.164 1 92.69 196 ALA B N 1
ATOM 4848 C CA . ALA B 1 196 ? 3.631 -33.594 -13.156 1 92.69 196 ALA B CA 1
ATOM 4849 C C . ALA B 1 196 ? 4.672 -32.469 -13.188 1 92.69 196 ALA B C 1
ATOM 4851 O O . ALA B 1 196 ? 5.129 -32 -12.141 1 92.69 196 ALA B O 1
ATOM 4852 N N . SER B 1 197 ? 5 -32.094 -14.383 1 93.19 197 SER B N 1
ATOM 4853 C CA . SER B 1 197 ? 5.887 -30.969 -14.578 1 93.19 197 SER B CA 1
ATOM 4854 C C . SER B 1 197 ? 5.176 -29.656 -14.266 1 93.19 197 SER B C 1
ATOM 4856 O O . SER B 1 197 ? 4.035 -29.438 -14.688 1 93.19 197 SER B O 1
ATOM 4858 N N . MET B 1 198 ? 5.832 -28.75 -13.523 1 93.06 198 MET B N 1
ATOM 4859 C CA . MET B 1 198 ? 5.273 -27.438 -13.188 1 93.06 198 MET B CA 1
ATOM 4860 C C . MET B 1 198 ? 5.5 -26.453 -14.32 1 93.06 198 MET B C 1
ATOM 4862 O O . MET B 1 198 ? 4.926 -25.359 -14.32 1 93.06 198 MET B O 1
ATOM 4866 N N . GLY B 1 199 ? 6.344 -26.797 -15.219 1 90 199 GLY B N 1
ATOM 4867 C CA . GLY B 1 199 ? 6.707 -25.859 -16.266 1 90 199 GLY B CA 1
ATOM 4868 C C . GLY B 1 199 ? 7.801 -24.891 -15.867 1 90 199 GLY B C 1
ATOM 4869 O O . GLY B 1 199 ? 7.973 -23.844 -16.484 1 90 199 GLY B O 1
ATOM 4870 N N . ASN B 1 200 ? 8.492 -25.141 -14.742 1 94.94 200 ASN B N 1
ATOM 4871 C CA . ASN B 1 200 ? 9.641 -24.391 -14.242 1 94.94 200 ASN B CA 1
ATOM 4872 C C . ASN B 1 200 ? 10.945 -25.141 -14.469 1 94.94 200 ASN B C 1
ATOM 4874 O O . ASN B 1 200 ? 11.055 -26.312 -14.109 1 94.94 200 ASN B O 1
ATOM 4878 N N . TYR B 1 201 ? 11.945 -24.422 -15.078 1 95.62 201 TYR B N 1
ATOM 4879 C CA . TYR B 1 201 ? 13.172 -25.109 -15.477 1 95.62 201 TYR B CA 1
ATOM 4880 C C . TYR B 1 201 ? 14.406 -24.344 -15.016 1 95.62 201 TYR B C 1
ATOM 4882 O O . TYR B 1 201 ? 14.383 -23.109 -14.93 1 95.62 201 TYR B O 1
ATOM 4890 N N . VAL B 1 202 ? 15.414 -25.062 -14.734 1 97.06 202 VAL B N 1
ATOM 4891 C CA . VAL B 1 202 ? 16.766 -24.531 -14.602 1 97.06 202 VAL B CA 1
ATOM 4892 C C . VAL B 1 202 ? 17.672 -25.172 -15.656 1 97.06 202 VAL B C 1
ATOM 4894 O O . VAL B 1 202 ? 17.734 -26.391 -15.781 1 97.06 202 VAL B O 1
ATOM 4897 N N . PHE B 1 203 ? 18.406 -24.344 -16.438 1 96.19 203 PHE B N 1
ATOM 4898 C CA . PHE B 1 203 ? 19.328 -24.797 -17.469 1 96.19 203 PHE B CA 1
ATOM 4899 C C . PHE B 1 203 ? 20.734 -24.328 -17.172 1 96.19 203 PHE B C 1
ATOM 4901 O O . PHE B 1 203 ? 20.953 -23.188 -16.734 1 96.19 203 PHE B O 1
ATOM 4908 N N . ARG B 1 204 ? 21.578 -25.203 -17.484 1 95.94 204 ARG B N 1
ATOM 4909 C CA . ARG B 1 204 ? 22.891 -24.641 -17.781 1 95.94 204 ARG B CA 1
ATOM 4910 C C . ARG B 1 204 ? 22.828 -23.734 -19.016 1 95.94 204 ARG B C 1
ATOM 4912 O O . ARG B 1 204 ? 22.219 -24.078 -20.016 1 95.94 204 ARG B O 1
ATOM 4919 N N . ALA B 1 205 ? 23.516 -22.656 -18.938 1 93.94 205 ALA B N 1
ATOM 4920 C CA . ALA B 1 205 ? 23.375 -21.625 -19.969 1 93.94 205 ALA B CA 1
ATOM 4921 C C . ALA B 1 205 ? 23.828 -22.156 -21.328 1 93.94 205 ALA B C 1
ATOM 4923 O O . ALA B 1 205 ? 23.172 -21.922 -22.344 1 93.94 205 ALA B O 1
ATOM 4924 N N . ASP B 1 206 ? 24.922 -22.797 -21.375 1 93.12 206 ASP B N 1
ATOM 4925 C CA . ASP B 1 206 ? 25.469 -23.297 -22.625 1 93.12 206 ASP B CA 1
ATOM 4926 C C . ASP B 1 206 ? 24.547 -24.344 -23.25 1 93.12 206 ASP B C 1
ATOM 4928 O O . ASP B 1 206 ? 24.359 -24.375 -24.469 1 93.12 206 ASP B O 1
ATOM 4932 N N . VAL B 1 207 ? 23.969 -25.172 -22.406 1 93.75 207 VAL B N 1
ATOM 4933 C CA . VAL B 1 207 ? 23.047 -26.203 -22.875 1 93.75 207 VAL B CA 1
ATOM 4934 C C . VAL B 1 207 ? 21.797 -25.531 -23.453 1 93.75 207 VAL B C 1
ATOM 4936 O O . VAL B 1 207 ? 21.328 -25.922 -24.531 1 93.75 207 VAL B O 1
ATOM 4939 N N . LEU B 1 208 ? 21.266 -24.578 -22.781 1 92.75 208 LEU B N 1
ATOM 4940 C CA . LEU B 1 208 ? 20.094 -23.891 -23.281 1 92.75 208 LEU B CA 1
ATOM 4941 C C . LEU B 1 208 ? 20.375 -23.203 -24.609 1 92.75 208 LEU B C 1
ATOM 4943 O O . LEU B 1 208 ? 19.578 -23.312 -25.547 1 92.75 208 LEU B O 1
ATOM 4947 N N . MET B 1 209 ? 21.453 -22.562 -24.719 1 89.88 209 MET B N 1
ATOM 4948 C CA . MET B 1 209 ? 21.797 -21.844 -25.953 1 89.88 209 MET B CA 1
ATOM 4949 C C . MET B 1 209 ? 21.891 -22.812 -27.141 1 89.88 209 MET B C 1
ATOM 4951 O O . MET B 1 209 ? 21.328 -22.547 -28.203 1 89.88 209 MET B O 1
ATOM 4955 N N . ALA B 1 210 ? 22.531 -23.828 -26.891 1 90.69 210 ALA B N 1
ATOM 4956 C CA . ALA B 1 210 ? 22.656 -24.828 -27.938 1 90.69 210 ALA B CA 1
ATOM 4957 C C . ALA B 1 210 ? 21.297 -25.422 -28.312 1 90.69 210 ALA B C 1
ATOM 4959 O O . ALA B 1 210 ? 21 -25.625 -29.484 1 90.69 210 ALA B O 1
ATOM 4960 N N . ALA B 1 211 ? 20.547 -25.672 -27.312 1 90.12 211 ALA B N 1
ATOM 4961 C CA . ALA B 1 211 ? 19.234 -26.25 -27.531 1 90.12 211 ALA B CA 1
ATOM 4962 C C . ALA B 1 211 ? 18.344 -25.297 -28.312 1 90.12 211 ALA B C 1
ATOM 4964 O O . ALA B 1 211 ? 17.578 -25.734 -29.188 1 90.12 211 ALA B O 1
ATOM 4965 N N . LEU B 1 212 ? 18.391 -24.078 -28.031 1 87.12 212 LEU B N 1
ATOM 4966 C CA . LEU B 1 212 ? 17.562 -23.078 -28.703 1 87.12 212 LEU B CA 1
ATOM 4967 C C . LEU B 1 212 ? 17.984 -22.922 -30.156 1 87.12 212 LEU B C 1
ATOM 4969 O O . LEU B 1 212 ? 17.125 -22.797 -31.031 1 87.12 212 LEU B O 1
ATOM 4973 N N . GLU B 1 213 ? 19.234 -22.922 -30.359 1 86 213 GLU B N 1
ATOM 4974 C CA . GLU B 1 213 ? 19.719 -22.828 -31.734 1 86 213 GLU B CA 1
ATOM 4975 C C . GLU B 1 213 ? 19.25 -24.016 -32.562 1 86 213 GLU B C 1
ATOM 4977 O O . GLU B 1 213 ? 18.828 -23.859 -33.688 1 86 213 GLU B O 1
ATOM 4982 N N . GLU B 1 214 ? 19.359 -25.078 -31.969 1 87.06 214 GLU B N 1
ATOM 4983 C CA . GLU B 1 214 ? 18.906 -26.297 -32.656 1 87.06 214 GLU B CA 1
ATOM 4984 C C . GLU B 1 214 ? 17.406 -26.281 -32.906 1 87.06 214 GLU B C 1
ATOM 4986 O O . GLU B 1 214 ? 16.938 -26.688 -33.969 1 87.06 214 GLU B O 1
ATOM 4991 N N . ALA B 1 215 ? 16.719 -25.922 -31.953 1 83.38 215 ALA B N 1
ATOM 4992 C CA . ALA B 1 215 ? 15.273 -25.844 -32.062 1 83.38 215 ALA B CA 1
ATOM 4993 C C . ALA B 1 215 ? 14.859 -24.875 -33.188 1 83.38 215 ALA B C 1
ATOM 4995 O O . ALA B 1 215 ? 13.93 -25.156 -33.938 1 83.38 215 ALA B O 1
ATOM 4996 N N . HIS B 1 216 ? 15.477 -23.828 -33.219 1 80.69 216 HIS B N 1
ATOM 4997 C CA . HIS B 1 216 ? 15.188 -22.859 -34.281 1 80.69 216 HIS B CA 1
ATOM 4998 C C . HIS B 1 216 ? 15.43 -23.438 -35.656 1 80.69 216 HIS B C 1
ATOM 5000 O O . HIS B 1 216 ? 14.633 -23.234 -36.562 1 80.69 216 HIS B O 1
ATOM 5006 N N . ARG B 1 217 ? 16.469 -24.172 -35.719 1 82.75 217 ARG B N 1
ATOM 5007 C CA . ARG B 1 217 ? 16.812 -24.812 -37 1 82.75 217 ARG B CA 1
ATOM 5008 C C . ARG B 1 217 ? 15.758 -25.844 -37.375 1 82.75 217 ARG B C 1
ATOM 5010 O O . ARG B 1 217 ? 15.445 -26 -38.562 1 82.75 217 ARG B O 1
ATOM 5017 N N . ASN B 1 218 ? 15.156 -26.391 -36.406 1 84.25 218 ASN B N 1
ATOM 5018 C CA . ASN B 1 218 ? 14.219 -27.484 -36.625 1 84.25 218 ASN B CA 1
ATOM 5019 C C . ASN B 1 218 ? 12.773 -26.984 -36.625 1 84.25 218 ASN B C 1
ATOM 5021 O O . ASN B 1 218 ? 11.844 -27.766 -36.844 1 84.25 218 ASN B O 1
ATOM 5025 N N . GLY B 1 219 ? 12.555 -25.734 -36.406 1 74 219 GLY B N 1
ATOM 5026 C CA . GLY B 1 219 ? 11.211 -25.172 -36.344 1 74 219 GLY B CA 1
ATOM 5027 C C . GLY B 1 219 ? 10.438 -25.562 -35.094 1 74 219 GLY B C 1
ATOM 5028 O O . GLY B 1 219 ? 9.211 -25.609 -35.125 1 74 219 GLY B O 1
ATOM 5029 N N . GLU B 1 220 ? 11.164 -25.938 -34.094 1 73.62 220 GLU B N 1
ATOM 5030 C CA . GLU B 1 220 ? 10.562 -26.297 -32.812 1 73.62 220 GLU B CA 1
ATOM 5031 C C . GLU B 1 220 ? 10.281 -25.047 -31.953 1 73.62 220 GLU B C 1
ATOM 5033 O O . GLU B 1 220 ? 11.07 -24.094 -31.969 1 73.62 220 GLU B O 1
ATOM 5038 N N . THR B 1 221 ? 9.062 -25.109 -31.234 1 71 221 THR B N 1
ATOM 5039 C CA . THR B 1 221 ? 8.703 -23.812 -30.656 1 71 221 THR B CA 1
ATOM 5040 C C . THR B 1 221 ? 8.344 -23.969 -29.172 1 71 221 THR B C 1
ATOM 5042 O O . THR B 1 221 ? 8.062 -22.984 -28.5 1 71 221 THR B O 1
ATOM 5045 N N . ASP B 1 222 ? 8.438 -25.234 -28.672 1 76.88 222 ASP B N 1
ATOM 5046 C CA . ASP B 1 222 ? 7.973 -25.422 -27.297 1 76.88 222 ASP B CA 1
ATOM 5047 C C . ASP B 1 222 ? 9 -26.188 -26.469 1 76.88 222 ASP B C 1
ATOM 5049 O O . ASP B 1 222 ? 9.625 -27.125 -26.969 1 76.88 222 ASP B O 1
ATOM 5053 N N . PHE B 1 223 ? 9.148 -25.844 -25.219 1 76.5 223 PHE B N 1
ATOM 5054 C CA . PHE B 1 223 ? 10.07 -26.531 -24.312 1 76.5 223 PHE B CA 1
ATOM 5055 C C . PHE B 1 223 ? 9.602 -27.953 -24.031 1 76.5 223 PHE B C 1
ATOM 5057 O O . PHE B 1 223 ? 10.359 -28.906 -24.188 1 76.5 223 PHE B O 1
ATOM 5064 N N . GLY B 1 224 ? 8.359 -28.062 -23.578 1 73.62 224 GLY B N 1
ATOM 5065 C CA . GLY B 1 224 ? 7.848 -29.359 -23.156 1 73.62 224 GLY B CA 1
ATOM 5066 C C . GLY B 1 224 ? 7.684 -30.344 -24.297 1 73.62 224 GLY B C 1
ATOM 5067 O O . GLY B 1 224 ? 8.031 -31.516 -24.156 1 73.62 224 GLY B O 1
ATOM 5068 N N . GLY B 1 225 ? 7.277 -29.875 -25.406 1 76.88 225 GLY B N 1
ATOM 5069 C CA . GLY B 1 225 ? 6.93 -30.766 -26.5 1 76.88 225 GLY B CA 1
ATOM 5070 C C . GLY B 1 225 ? 8.109 -31.078 -27.406 1 76.88 225 GLY B C 1
ATOM 5071 O O . GLY B 1 225 ? 8.117 -32.094 -28.078 1 76.88 225 GLY B O 1
ATOM 5072 N N . HIS B 1 226 ? 9.117 -30.219 -27.406 1 79.06 226 HIS B N 1
ATOM 5073 C CA . HIS B 1 226 ? 10.164 -30.406 -28.406 1 79.06 226 HIS B CA 1
ATOM 5074 C C . HIS B 1 226 ? 11.547 -30.422 -27.75 1 79.06 226 HIS B C 1
ATOM 5076 O O . HIS B 1 226 ? 12.242 -31.438 -27.812 1 79.06 226 HIS B O 1
ATOM 5082 N N . ILE B 1 227 ? 11.828 -29.5 -26.953 1 83.06 227 ILE B N 1
ATOM 5083 C CA . ILE B 1 227 ? 13.195 -29.297 -26.5 1 83.06 227 ILE B CA 1
ATOM 5084 C C . ILE B 1 227 ? 13.547 -30.328 -25.438 1 83.06 227 ILE B C 1
ATOM 5086 O O . ILE B 1 227 ? 14.578 -31 -25.531 1 83.06 227 ILE B O 1
ATOM 5090 N N . LEU B 1 228 ? 12.703 -30.547 -24.516 1 87.56 228 LEU B N 1
ATOM 5091 C CA . LEU B 1 228 ? 13 -31.438 -23.391 1 87.56 228 LEU B CA 1
ATOM 5092 C C . LEU B 1 228 ? 13.117 -32.875 -23.859 1 87.56 228 LEU B C 1
ATOM 5094 O O . LEU B 1 228 ? 14.07 -33.594 -23.484 1 87.56 228 LEU B O 1
ATOM 5098 N N . PRO B 1 229 ? 12.18 -33.312 -24.688 1 84.62 229 PRO B N 1
ATOM 5099 C CA . PRO B 1 229 ? 12.32 -34.688 -25.172 1 84.62 229 PRO B CA 1
ATOM 5100 C C . PRO B 1 229 ? 13.633 -34.906 -25.938 1 84.62 229 PRO B C 1
ATOM 5102 O O . PRO B 1 229 ? 14.234 -35.969 -25.812 1 84.62 229 PRO B O 1
ATOM 5105 N N . ARG B 1 230 ? 14.031 -33.938 -26.656 1 86.88 230 ARG B N 1
ATOM 5106 C CA . ARG B 1 230 ? 15.289 -34.062 -27.391 1 86.88 230 ARG B CA 1
ATOM 5107 C C . ARG B 1 230 ? 16.484 -34.094 -26.438 1 86.88 230 ARG B C 1
ATOM 5109 O O . ARG B 1 230 ? 17.391 -34.906 -26.594 1 86.88 230 ARG B O 1
ATOM 5116 N N . LEU B 1 231 ? 16.469 -33.281 -25.469 1 90.69 231 LEU B N 1
ATOM 5117 C CA . LEU B 1 231 ? 17.578 -33.219 -24.516 1 90.69 231 LEU B CA 1
ATOM 5118 C C . LEU B 1 231 ? 17.656 -34.469 -23.656 1 90.69 231 LEU B C 1
ATOM 5120 O O . LEU B 1 231 ? 18.719 -34.844 -23.188 1 90.69 231 LEU B O 1
ATOM 5124 N N . LEU B 1 232 ? 16.562 -35.094 -23.516 1 90.5 232 LEU B N 1
ATOM 5125 C CA . LEU B 1 232 ? 16.5 -36.281 -22.703 1 90.5 232 LEU B CA 1
ATOM 5126 C C . LEU B 1 232 ? 17.391 -37.375 -23.297 1 90.5 232 LEU B C 1
ATOM 5128 O O . LEU B 1 232 ? 17.875 -38.25 -22.578 1 90.5 232 LEU B O 1
ATOM 5132 N N . ARG B 1 233 ? 17.672 -37.312 -24.516 1 88.75 233 ARG B N 1
ATOM 5133 C CA . ARG B 1 233 ? 18.422 -38.375 -25.219 1 88.75 233 ARG B CA 1
ATOM 5134 C C . ARG B 1 233 ? 19.906 -38.281 -24.906 1 88.75 233 ARG B C 1
ATOM 5136 O O . ARG B 1 233 ? 20.578 -39.281 -24.781 1 88.75 233 ARG B O 1
ATOM 5143 N N . ASP B 1 234 ? 20.391 -37.094 -24.719 1 91.06 234 ASP B N 1
ATOM 5144 C CA . ASP B 1 234 ? 21.844 -36.969 -24.688 1 91.06 234 ASP B CA 1
ATOM 5145 C C . ASP B 1 234 ? 22.297 -36.094 -23.531 1 91.06 234 ASP B C 1
ATOM 5147 O O . ASP B 1 234 ? 23.5 -35.844 -23.375 1 91.06 234 ASP B O 1
ATOM 5151 N N . HIS B 1 235 ? 21.422 -35.594 -22.75 1 95.12 235 HIS B N 1
ATOM 5152 C CA . HIS B 1 235 ? 21.781 -34.719 -21.656 1 95.12 235 HIS B CA 1
ATOM 5153 C C . HIS B 1 235 ? 21.266 -35.25 -20.312 1 95.12 235 HIS B C 1
ATOM 5155 O O . HIS B 1 235 ? 20.453 -36.188 -20.297 1 95.12 235 HIS B O 1
ATOM 5161 N N . ARG B 1 236 ? 21.766 -34.719 -19.281 1 95.75 236 ARG B N 1
ATOM 5162 C CA . ARG B 1 236 ? 21.375 -35.094 -17.922 1 95.75 236 ARG B CA 1
ATOM 5163 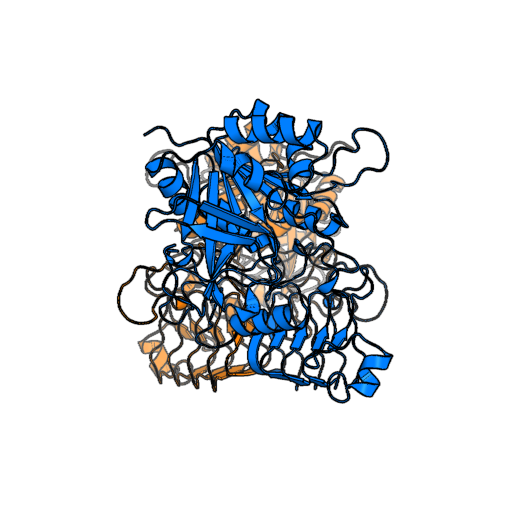C C . ARG B 1 236 ? 20.219 -34.25 -17.422 1 95.75 236 ARG B C 1
ATOM 5165 O O . ARG B 1 236 ? 20.422 -33.125 -16.953 1 95.75 236 ARG B O 1
ATOM 5172 N N . LEU B 1 237 ? 19.062 -34.875 -17.484 1 96.94 237 LEU B N 1
ATOM 5173 C CA . LEU B 1 237 ? 17.875 -34.188 -16.984 1 96.94 237 LEU B CA 1
ATOM 5174 C C . LEU B 1 237 ? 17.453 -34.75 -15.633 1 96.94 237 LEU B C 1
ATOM 5176 O O . LEU B 1 237 ? 17.484 -35.969 -15.43 1 96.94 237 LEU B O 1
ATOM 5180 N N . PHE B 1 238 ? 17.094 -33.875 -14.75 1 97.5 238 PHE B N 1
ATOM 5181 C CA . PHE B 1 238 ? 16.656 -34.281 -13.422 1 97.5 238 PHE B CA 1
ATOM 5182 C C . PHE B 1 238 ? 15.344 -33.625 -13.055 1 97.5 238 PHE B C 1
ATOM 5184 O O . PHE B 1 238 ? 15.039 -32.531 -13.531 1 97.5 238 PHE B O 1
ATOM 5191 N N . ALA B 1 239 ? 14.547 -34.312 -12.258 1 97.06 239 ALA B N 1
ATOM 5192 C CA . ALA B 1 239 ? 13.297 -33.781 -11.719 1 97.06 239 ALA B CA 1
ATOM 5193 C C . ALA B 1 239 ? 13.469 -33.344 -10.266 1 97.06 239 ALA B C 1
ATOM 5195 O O . ALA B 1 239 ? 13.883 -34.156 -9.422 1 97.06 239 ALA B O 1
ATOM 5196 N N . TYR B 1 240 ? 13.25 -32.062 -10.008 1 97.12 240 TYR B N 1
ATOM 5197 C CA . TYR B 1 240 ? 13.25 -31.547 -8.648 1 97.12 240 TYR B CA 1
ATOM 5198 C C . TYR B 1 240 ? 11.867 -31.688 -8.008 1 97.12 240 TYR B C 1
ATOM 5200 O O . TYR B 1 240 ? 10.883 -31.172 -8.539 1 97.12 240 TYR B O 1
ATOM 5208 N N . ASP B 1 241 ? 11.82 -32.375 -6.93 1 95.94 241 ASP B N 1
ATOM 5209 C CA . ASP B 1 241 ? 10.547 -32.562 -6.23 1 95.94 241 ASP B CA 1
ATOM 5210 C C . ASP B 1 241 ? 10.148 -31.312 -5.461 1 95.94 241 ASP B C 1
ATOM 5212 O O . ASP B 1 241 ? 10.641 -31.062 -4.355 1 95.94 241 ASP B O 1
ATOM 5216 N N . PHE B 1 242 ? 9.109 -30.641 -5.996 1 96.31 242 PHE B N 1
ATOM 5217 C CA . PHE B 1 242 ? 8.633 -29.391 -5.406 1 96.31 242 PHE B CA 1
ATOM 5218 C C . PHE B 1 242 ? 8.086 -29.625 -4.004 1 96.31 242 PHE B C 1
ATOM 5220 O O . PHE B 1 242 ? 8.094 -28.719 -3.166 1 96.31 242 PHE B O 1
ATOM 5227 N N . ALA B 1 243 ? 7.691 -30.734 -3.695 1 93.56 243 ALA B N 1
ATOM 5228 C CA . ALA B 1 243 ? 7.102 -31.062 -2.398 1 93.56 243 ALA B CA 1
ATOM 5229 C C . ALA B 1 243 ? 8.133 -30.938 -1.28 1 93.56 243 ALA B C 1
ATOM 5231 O O . ALA B 1 243 ? 7.773 -30.828 -0.105 1 93.56 243 ALA B O 1
ATOM 5232 N N . THR B 1 244 ? 9.375 -30.938 -1.648 1 94.81 244 THR B N 1
ATOM 5233 C CA . THR B 1 244 ? 10.43 -30.859 -0.648 1 94.81 244 THR B CA 1
ATOM 5234 C C . THR B 1 244 ? 10.867 -29.422 -0.428 1 94.81 244 THR B C 1
ATOM 5236 O O . THR B 1 244 ? 11.688 -29.141 0.444 1 94.81 244 THR B O 1
ATOM 5239 N N . ASN B 1 245 ? 10.336 -28.469 -1.229 1 97.19 245 ASN B N 1
ATOM 5240 C CA . ASN B 1 245 ? 10.727 -27.062 -1.136 1 97.19 245 ASN B CA 1
ATOM 5241 C C . ASN B 1 245 ? 10.289 -26.453 0.191 1 97.19 245 ASN B C 1
ATOM 5243 O O . ASN B 1 245 ? 9.164 -26.672 0.645 1 97.19 245 ASN B O 1
ATOM 5247 N N . GLU B 1 246 ? 11.141 -25.734 0.833 1 96.94 246 GLU B N 1
ATOM 5248 C CA . GLU B 1 246 ? 10.859 -25.062 2.102 1 96.94 246 GLU B CA 1
ATOM 5249 C C . GLU B 1 246 ? 10.914 -23.547 1.953 1 96.94 246 GLU B C 1
ATOM 5251 O O . GLU B 1 246 ? 11.953 -23 1.598 1 96.94 246 GLU B O 1
ATOM 5256 N N . VAL B 1 247 ? 9.797 -22.969 2.227 1 96.62 247 VAL B N 1
ATOM 5257 C CA . VAL B 1 247 ? 9.695 -21.516 2.176 1 96.62 247 VAL B CA 1
ATOM 5258 C C . VAL B 1 247 ? 9.594 -20.953 3.592 1 96.62 247 VAL B C 1
ATOM 5260 O O . VAL B 1 247 ? 8.789 -21.422 4.398 1 96.62 247 VAL B O 1
ATOM 5263 N N . PRO B 1 248 ? 10.438 -20 3.918 1 94.62 248 PRO B N 1
ATOM 5264 C CA . PRO B 1 248 ? 10.391 -19.422 5.262 1 94.62 248 PRO B CA 1
ATOM 5265 C C . PRO B 1 248 ? 9.047 -18.766 5.566 1 94.62 248 PRO B C 1
ATOM 5267 O O . PRO B 1 248 ? 8.43 -18.172 4.68 1 94.62 248 PRO B O 1
ATOM 5270 N N . GLY B 1 249 ? 8.625 -18.891 6.789 1 93.38 249 GLY B N 1
ATOM 5271 C CA . GLY B 1 249 ? 7.504 -18.109 7.289 1 93.38 249 GLY B CA 1
ATOM 5272 C C . GLY B 1 249 ? 6.164 -18.781 7.043 1 93.38 249 GLY B C 1
ATOM 5273 O O . GLY B 1 249 ? 5.117 -18.25 7.422 1 93.38 249 GLY B O 1
ATOM 5274 N N . ILE B 1 250 ? 6.164 -19.953 6.383 1 94.81 250 ILE B N 1
ATOM 5275 C CA . ILE B 1 250 ? 4.91 -20.688 6.176 1 94.81 250 ILE B CA 1
ATOM 5276 C C . ILE B 1 250 ? 4.344 -21.125 7.523 1 94.81 250 ILE B C 1
ATOM 5278 O O . ILE B 1 250 ? 5.066 -21.672 8.359 1 94.81 250 ILE B O 1
ATOM 5282 N N . LYS B 1 251 ? 3.061 -20.844 7.773 1 94.06 251 LYS B N 1
ATOM 5283 C CA . LYS B 1 251 ? 2.416 -21.203 9.031 1 94.06 251 LYS B CA 1
ATOM 5284 C C . LYS B 1 251 ? 1.994 -22.672 9.039 1 94.06 251 LYS B C 1
ATOM 5286 O O . LYS B 1 251 ? 1.777 -23.266 7.977 1 94.06 251 LYS B O 1
ATOM 5291 N N . PRO B 1 252 ? 1.82 -23.25 10.25 1 93.94 252 PRO B N 1
ATOM 5292 C CA . PRO B 1 252 ? 1.468 -24.656 10.359 1 93.94 252 PRO B CA 1
ATOM 5293 C C . PRO B 1 252 ? 0.123 -24.984 9.719 1 93.94 252 PRO B C 1
ATOM 5295 O O . PRO B 1 252 ? -0.082 -26.109 9.242 1 93.94 252 PRO B O 1
ATOM 5298 N N . TYR B 1 253 ? -0.757 -24 9.688 1 95.06 253 TYR B N 1
ATOM 5299 C CA . TYR B 1 253 ? -2.098 -24.266 9.188 1 95.06 253 TYR B CA 1
ATOM 5300 C C . TYR B 1 253 ? -2.135 -24.203 7.664 1 95.06 253 TYR B C 1
ATOM 5302 O O . TYR B 1 253 ? -3.107 -24.625 7.039 1 95.06 253 TYR B O 1
ATOM 5310 N N . GLU B 1 254 ? -1.119 -23.719 7.062 1 96.62 254 GLU B N 1
ATOM 5311 C CA . GLU B 1 254 ? -1.09 -23.562 5.613 1 96.62 254 GLU B CA 1
ATOM 5312 C C . GLU B 1 254 ? -0.782 -24.891 4.926 1 96.62 254 GLU B C 1
ATOM 5314 O O . GLU B 1 254 ? -0.207 -25.797 5.535 1 96.62 254 GLU B O 1
ATOM 5319 N N . LYS B 1 255 ? -1.268 -24.938 3.699 1 94.94 255 LYS B N 1
ATOM 5320 C CA . LYS B 1 255 ? -0.784 -26.016 2.85 1 94.94 255 LYS B CA 1
ATOM 5321 C C . LYS B 1 255 ? 0.654 -25.766 2.402 1 94.94 255 LYS B C 1
ATOM 5323 O O . LYS B 1 255 ? 0.92 -24.828 1.653 1 94.94 255 LYS B O 1
ATOM 5328 N N . ARG B 1 256 ? 1.532 -26.531 2.867 1 90.94 256 ARG B N 1
ATOM 5329 C CA . ARG B 1 256 ? 2.957 -26.328 2.631 1 90.94 256 ARG B CA 1
ATOM 5330 C C . ARG B 1 256 ? 3.283 -26.391 1.144 1 90.94 256 ARG B C 1
ATOM 5332 O O . ARG B 1 256 ? 3.969 -25.516 0.612 1 90.94 256 ARG B O 1
ATOM 5339 N N . VAL B 1 257 ? 2.816 -27.484 0.519 1 91.25 257 VAL B N 1
ATOM 5340 C CA . VAL B 1 257 ? 3.016 -27.656 -0.917 1 91.25 257 VAL B CA 1
ATOM 5341 C C . VAL B 1 257 ? 1.81 -27.094 -1.674 1 91.25 257 VAL B C 1
ATOM 5343 O O . VAL B 1 257 ? 0.875 -27.844 -1.99 1 91.25 257 VAL B O 1
ATOM 5346 N N . TYR B 1 258 ? 1.801 -25.844 -1.86 1 94.88 258 TYR B N 1
ATOM 5347 C CA . TYR B 1 258 ? 0.686 -25.172 -2.525 1 94.88 258 TYR B CA 1
ATOM 5348 C C . TYR B 1 258 ? 1.065 -24.766 -3.941 1 94.88 258 TYR B C 1
ATOM 5350 O O . TYR B 1 258 ? 2.02 -24 -4.137 1 94.88 258 TYR B O 1
ATOM 5358 N N . TRP B 1 259 ? 0.395 -25.219 -4.906 1 94 259 TRP B N 1
ATOM 5359 C CA . TRP B 1 259 ? 0.552 -24.891 -6.32 1 94 259 TRP B CA 1
ATOM 5360 C C . TRP B 1 259 ? -0.785 -24.969 -7.051 1 94 259 TRP B C 1
ATOM 5362 O O . TRP B 1 259 ? -1.398 -26.047 -7.121 1 94 259 TRP B O 1
ATOM 5372 N N . ARG B 1 260 ? -1.281 -23.797 -7.496 1 91.69 260 ARG B N 1
ATOM 5373 C CA . ARG B 1 260 ? -2.578 -23.75 -8.164 1 91.69 260 ARG B CA 1
ATOM 5374 C C . ARG B 1 260 ? -2.443 -23.219 -9.586 1 91.69 260 ARG B C 1
ATOM 5376 O O . ARG B 1 260 ? -1.88 -22.141 -9.797 1 91.69 260 ARG B O 1
ATOM 5383 N N . ASP B 1 261 ? -2.91 -24.062 -10.5 1 84.44 261 ASP B N 1
ATOM 5384 C CA . ASP B 1 261 ? -3.117 -23.562 -11.852 1 84.44 261 ASP B CA 1
ATOM 5385 C C . ASP B 1 261 ? -4.469 -22.875 -11.984 1 84.44 261 ASP B C 1
ATOM 5387 O O . ASP B 1 261 ? -5.516 -23.484 -11.797 1 84.44 261 ASP B O 1
ATOM 5391 N N . VAL B 1 262 ? -4.539 -21.609 -12.18 1 87.5 262 VAL B N 1
ATOM 5392 C CA . VAL B 1 262 ? -5.773 -20.844 -12.281 1 87.5 262 VAL B CA 1
ATOM 5393 C C . VAL B 1 262 ? -6.16 -20.672 -13.75 1 87.5 262 VAL B C 1
ATOM 5395 O O . VAL B 1 262 ? -6.402 -19.547 -14.211 1 87.5 262 VAL B O 1
ATOM 5398 N N . GLY B 1 263 ? -6.383 -21.781 -14.445 1 85 263 GLY B N 1
ATOM 5399 C CA . GLY B 1 263 ? -6.621 -21.734 -15.875 1 85 263 GLY B CA 1
ATOM 5400 C C . GLY B 1 263 ? -8.086 -21.609 -16.234 1 85 263 GLY B C 1
ATOM 5401 O O . GLY B 1 263 ? -8.43 -21.25 -17.359 1 85 263 GLY B O 1
ATOM 5402 N N . THR B 1 264 ? -8.977 -21.906 -15.32 1 90.06 264 THR B N 1
ATOM 5403 C CA . THR B 1 264 ? -10.414 -21.812 -15.539 1 90.06 264 THR B CA 1
ATOM 5404 C C . THR B 1 264 ? -11.055 -20.875 -14.508 1 90.06 264 THR B C 1
ATOM 5406 O O . THR B 1 264 ? -10.453 -20.578 -13.477 1 90.06 264 THR B O 1
ATOM 5409 N N . ILE B 1 265 ? -12.242 -20.5 -14.773 1 95.81 265 ILE B N 1
ATOM 5410 C CA . ILE B 1 265 ? -12.969 -19.609 -13.867 1 95.81 265 ILE B CA 1
ATOM 5411 C C . ILE B 1 265 ? -13.195 -20.312 -12.531 1 95.81 265 ILE B C 1
ATOM 5413 O O . ILE B 1 265 ? -13 -19.719 -11.469 1 95.81 265 ILE B O 1
ATOM 5417 N N . ASP B 1 266 ? -13.578 -21.562 -12.625 1 95.25 266 ASP B N 1
ATOM 5418 C CA . ASP B 1 266 ? -13.828 -22.297 -11.398 1 95.25 266 ASP B CA 1
ATOM 5419 C C . ASP B 1 266 ? -12.555 -22.422 -10.562 1 95.25 266 ASP B C 1
ATOM 5421 O O . ASP B 1 266 ? -12.57 -22.203 -9.352 1 95.25 266 ASP B O 1
ATOM 5425 N N . ALA B 1 267 ? -11.453 -22.812 -11.227 1 92 267 ALA B N 1
ATOM 5426 C CA . ALA B 1 267 ? -10.18 -22.922 -10.516 1 92 267 ALA B CA 1
ATOM 5427 C C . ALA B 1 267 ? -9.742 -21.578 -9.945 1 92 267 ALA B C 1
ATOM 5429 O O . ALA B 1 267 ? -9.234 -21.516 -8.82 1 92 267 ALA B O 1
ATOM 5430 N N . TYR B 1 268 ? -9.945 -20.578 -10.727 1 96.12 268 TYR B N 1
ATOM 5431 C CA . TYR B 1 268 ? -9.625 -19.219 -10.32 1 96.12 268 TYR B CA 1
ATOM 5432 C C . TYR B 1 268 ? -10.414 -18.828 -9.086 1 96.12 268 TYR B C 1
ATOM 5434 O O . TYR B 1 268 ? -9.852 -18.297 -8.117 1 96.12 268 TYR B O 1
ATOM 5442 N N . PHE B 1 269 ? -11.625 -19.078 -9.086 1 97.62 269 PHE B N 1
ATOM 5443 C CA . PHE B 1 269 ? -12.531 -18.781 -7.988 1 97.62 269 PHE B CA 1
ATOM 5444 C C . PHE B 1 269 ? -12.148 -19.562 -6.738 1 97.62 269 PHE B C 1
ATOM 5446 O O . PHE B 1 269 ? -12.062 -19 -5.645 1 97.62 269 PHE B O 1
ATOM 5453 N N . ASP B 1 270 ? -11.875 -20.781 -6.902 1 95.75 270 ASP B N 1
ATOM 5454 C CA . ASP B 1 270 ? -11.508 -21.641 -5.781 1 95.75 270 ASP B CA 1
ATOM 5455 C C . ASP B 1 270 ? -10.195 -21.188 -5.152 1 95.75 270 ASP B C 1
ATOM 5457 O O . ASP B 1 270 ? -10.031 -21.25 -3.93 1 95.75 270 ASP B O 1
ATOM 5461 N N . ALA B 1 271 ? -9.273 -20.828 -5.98 1 96.56 271 ALA B N 1
ATOM 5462 C CA . ALA B 1 271 ? -8.008 -20.328 -5.461 1 96.56 271 ALA B CA 1
ATOM 5463 C C . ALA B 1 271 ? -8.219 -19.109 -4.562 1 96.56 271 ALA B C 1
ATOM 5465 O O . ALA B 1 271 ? -7.496 -18.922 -3.582 1 96.56 271 ALA B O 1
ATOM 5466 N N . HIS B 1 272 ? -9.172 -18.266 -4.855 1 97.88 272 HIS B N 1
ATOM 5467 C CA . HIS B 1 272 ? -9.477 -17.109 -4.027 1 97.88 272 HIS B CA 1
ATOM 5468 C C . HIS B 1 272 ? -10.016 -17.531 -2.666 1 97.88 272 HIS B C 1
ATOM 5470 O O . HIS B 1 272 ? -9.766 -16.859 -1.659 1 97.88 272 HIS B O 1
ATOM 5476 N N . LYS B 1 273 ? -10.711 -18.594 -2.623 1 97.38 273 LYS B N 1
ATOM 5477 C CA . LYS B 1 273 ? -11.195 -19.109 -1.345 1 97.38 273 LYS B CA 1
ATOM 5478 C C . LYS B 1 273 ? -10.031 -19.531 -0.451 1 97.38 273 LYS B C 1
ATOM 5480 O O . LYS B 1 273 ? -10.125 -19.453 0.776 1 97.38 273 LYS B O 1
ATOM 5485 N N . ASP B 1 274 ? -8.953 -19.953 -1.08 1 97.69 274 ASP B N 1
ATOM 5486 C CA . ASP B 1 274 ? -7.789 -20.438 -0.351 1 97.69 274 ASP B CA 1
ATOM 5487 C C . ASP B 1 274 ? -7.141 -19.328 0.465 1 97.69 274 ASP B C 1
ATOM 5489 O O . ASP B 1 274 ? -6.344 -19.594 1.369 1 97.69 274 ASP B O 1
ATOM 5493 N N . VAL B 1 275 ? -7.422 -18.047 0.152 1 97.69 275 VAL B N 1
ATOM 5494 C CA . VAL B 1 275 ? -6.754 -16.953 0.853 1 97.69 275 VAL B CA 1
ATOM 5495 C C . VAL B 1 275 ? -7.695 -16.359 1.897 1 97.69 275 VAL B C 1
ATOM 5497 O O . VAL B 1 275 ? -7.344 -15.398 2.58 1 97.69 275 VAL B O 1
ATOM 5500 N N . LEU B 1 276 ? -8.875 -16.875 2.094 1 98.06 276 LEU B N 1
ATOM 5501 C CA . LEU B 1 276 ? -9.859 -16.422 3.064 1 98.06 276 LEU B CA 1
ATOM 5502 C C . LEU B 1 276 ? -9.797 -17.25 4.34 1 98.06 276 LEU B C 1
ATOM 5504 O O . LEU B 1 276 ? -9.195 -18.328 4.355 1 98.06 276 LEU B O 1
ATOM 5508 N N . GLY B 1 277 ? -10.352 -16.625 5.398 1 96.62 277 GLY B N 1
ATOM 5509 C CA . GLY B 1 277 ? -10.492 -17.359 6.648 1 96.62 277 GLY B CA 1
ATOM 5510 C C . GLY B 1 277 ? -9.477 -16.938 7.699 1 96.62 277 GLY B C 1
ATOM 5511 O O . GLY B 1 277 ? -8.57 -16.156 7.418 1 96.62 277 GLY B O 1
ATOM 5512 N N . ASP B 1 278 ? -9.625 -17.5 8.836 1 95 278 ASP B N 1
ATOM 5513 C CA . ASP B 1 278 ? -8.734 -17.25 9.961 1 95 278 ASP B CA 1
ATOM 5514 C C . ASP B 1 278 ? -7.41 -17.984 9.789 1 95 278 ASP B C 1
ATOM 5516 O O . ASP B 1 278 ? -6.352 -17.484 10.164 1 95 278 ASP B O 1
ATOM 5520 N N . GLU B 1 279 ? -7.496 -19.141 9.258 1 95.94 279 GLU B N 1
ATOM 5521 C CA . GLU B 1 279 ? -6.359 -19.984 8.898 1 95.94 279 GLU B CA 1
ATOM 5522 C C . GLU B 1 279 ? -6.391 -20.359 7.422 1 95.94 279 GLU B C 1
ATOM 5524 O O . GLU B 1 279 ? -6.695 -21.5 7.074 1 95.94 279 GLU B O 1
ATOM 5529 N N . PRO B 1 280 ? -6.062 -19.438 6.613 1 97.06 280 PRO B N 1
ATOM 5530 C CA . PRO B 1 280 ? -6.145 -19.688 5.172 1 97.06 280 PRO B CA 1
ATOM 5531 C C . PRO B 1 280 ? -5.16 -20.766 4.715 1 97.06 280 PRO B C 1
ATOM 5533 O O . PRO B 1 280 ? -4.059 -20.875 5.258 1 97.06 280 PRO B O 1
ATOM 5536 N N . VAL B 1 281 ? -5.602 -21.5 3.668 1 97.06 281 VAL B N 1
ATOM 5537 C CA . VAL B 1 281 ? -4.758 -22.5 3.041 1 97.06 281 VAL B CA 1
ATOM 5538 C C . VAL B 1 281 ? -3.488 -21.859 2.496 1 97.06 281 VAL B C 1
ATOM 5540 O O . VAL B 1 281 ? -2.406 -22.438 2.553 1 97.06 281 VAL B O 1
ATOM 5543 N N . PHE B 1 282 ? -3.648 -20.719 2.025 1 97.12 282 PHE B N 1
ATOM 5544 C CA . PHE B 1 282 ? -2.582 -19.875 1.494 1 97.12 282 PHE B CA 1
ATOM 5545 C C . PHE B 1 282 ? -2.627 -18.484 2.119 1 97.12 282 PHE B C 1
ATOM 5547 O O . PHE B 1 282 ? -3.348 -17.609 1.643 1 97.12 282 PHE B O 1
ATOM 5554 N N . ASP B 1 283 ? -1.813 -18.266 3.162 1 96.19 283 ASP B N 1
ATOM 5555 C CA . ASP B 1 283 ? -1.85 -17.016 3.902 1 96.19 283 ASP B CA 1
ATOM 5556 C C . ASP B 1 283 ? -0.963 -15.961 3.238 1 96.19 283 ASP B C 1
ATOM 5558 O O . ASP B 1 283 ? 0.258 -16.125 3.18 1 96.19 283 ASP B O 1
ATOM 5562 N N . MET B 1 284 ? -1.583 -14.961 2.855 1 95.38 284 MET B N 1
ATOM 5563 C CA . MET B 1 284 ? -0.854 -13.906 2.154 1 95.38 284 MET B CA 1
ATOM 5564 C C . MET B 1 284 ? 0.029 -13.117 3.117 1 95.38 284 MET B C 1
ATOM 5566 O O . MET B 1 284 ? 0.903 -12.359 2.688 1 95.38 284 MET B O 1
ATOM 5570 N N . PHE B 1 285 ? -0.218 -13.219 4.375 1 95.38 285 PHE B N 1
ATOM 5571 C CA . PHE B 1 285 ? 0.623 -12.539 5.359 1 95.38 285 PHE B CA 1
ATOM 5572 C C . PHE B 1 285 ? 1.85 -13.383 5.691 1 95.38 285 PHE B C 1
ATOM 5574 O O . PHE B 1 285 ? 1.766 -14.328 6.477 1 95.38 285 PHE B O 1
ATOM 5581 N N . ASN B 1 286 ? 2.969 -13.086 5.16 1 94.31 286 ASN B N 1
ATOM 5582 C CA . ASN B 1 286 ? 4.262 -13.727 5.383 1 94.31 286 ASN B CA 1
ATOM 5583 C C . ASN B 1 286 ? 5.414 -12.742 5.18 1 94.31 286 ASN B C 1
ATOM 5585 O O . ASN B 1 286 ? 5.934 -12.617 4.07 1 94.31 286 ASN B O 1
ATOM 5589 N N . PRO B 1 287 ? 5.789 -12.055 6.301 1 90.38 287 PRO B N 1
ATOM 5590 C CA . PRO B 1 287 ? 6.848 -11.047 6.176 1 90.38 287 PRO B CA 1
ATOM 5591 C C . PRO B 1 287 ? 8.195 -11.656 5.785 1 90.38 287 PRO B C 1
ATOM 5593 O O . PRO B 1 287 ? 9.102 -10.93 5.355 1 90.38 287 PRO B O 1
ATOM 5596 N N . GLN B 1 288 ? 8.406 -12.914 5.938 1 92.12 288 GLN B N 1
ATOM 5597 C CA . GLN B 1 288 ? 9.672 -13.562 5.602 1 92.12 288 GLN B CA 1
ATOM 5598 C C . GLN B 1 288 ? 9.719 -13.945 4.125 1 92.12 288 GLN B C 1
ATOM 5600 O O . GLN B 1 288 ? 10.781 -14.266 3.594 1 92.12 288 GLN B O 1
ATOM 5605 N N . TRP B 1 289 ? 8.594 -13.977 3.51 1 93.38 289 TRP B N 1
ATOM 5606 C CA . TRP B 1 289 ? 8.469 -14.266 2.086 1 93.38 289 TRP B CA 1
ATOM 5607 C C . TRP B 1 289 ? 7.363 -13.422 1.453 1 93.38 289 TRP B C 1
ATOM 5609 O O . TRP B 1 289 ? 6.367 -13.953 0.966 1 93.38 289 TRP B O 1
ATOM 5619 N N . PRO B 1 290 ? 7.578 -12.164 1.414 1 91.69 290 PRO B N 1
ATOM 5620 C CA . PRO B 1 290 ? 6.527 -11.258 0.943 1 91.69 290 PRO B CA 1
ATOM 5621 C C . PRO B 1 290 ? 6.188 -11.461 -0.532 1 91.69 290 PRO B C 1
ATOM 5623 O O . PRO B 1 290 ? 7.059 -11.836 -1.321 1 91.69 290 PRO B O 1
ATOM 5626 N N . ILE B 1 291 ? 4.977 -11.375 -0.799 1 93.25 291 ILE B N 1
ATOM 5627 C CA . ILE B 1 291 ? 4.555 -11.227 -2.188 1 93.25 291 ILE B CA 1
ATOM 5628 C C . ILE B 1 291 ? 4.469 -9.75 -2.553 1 93.25 291 ILE B C 1
ATOM 5630 O O . ILE B 1 291 ? 3.594 -9.031 -2.057 1 93.25 291 ILE B O 1
ATOM 5634 N N . PHE B 1 292 ? 5.336 -9.312 -3.412 1 87.44 292 PHE B N 1
ATOM 5635 C CA . PHE B 1 292 ? 5.391 -7.906 -3.811 1 87.44 292 PHE B CA 1
ATOM 5636 C C . PHE B 1 292 ? 4.383 -7.621 -4.918 1 87.44 292 PHE B C 1
ATOM 5638 O O . PHE B 1 292 ? 4.082 -8.5 -5.73 1 87.44 292 PHE B O 1
ATOM 5645 N N . SER B 1 293 ? 3.891 -6.457 -4.83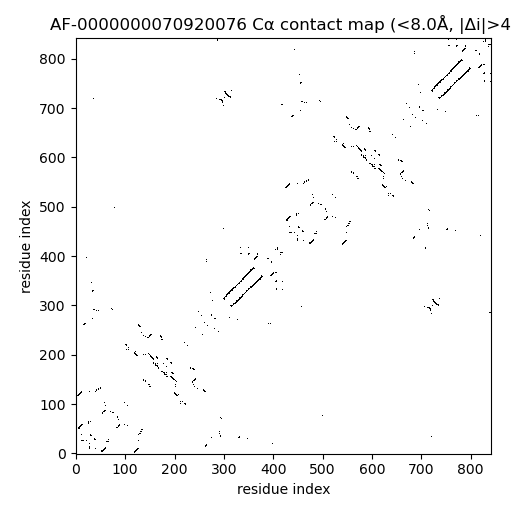6 1 88.62 293 SER B N 1
ATOM 5646 C CA . SER B 1 293 ? 2.98 -5.973 -5.867 1 88.62 293 SER B CA 1
ATOM 5647 C C . SER B 1 293 ? 3.031 -4.453 -5.984 1 88.62 293 SER B C 1
ATOM 5649 O O . SER B 1 293 ? 4.055 -3.838 -5.688 1 88.62 293 SER B O 1
ATOM 5651 N N . SER B 1 294 ? 1.926 -3.875 -6.461 1 81.62 294 SER B N 1
ATOM 5652 C CA . SER B 1 294 ? 1.894 -2.441 -6.734 1 81.62 294 SER B CA 1
ATOM 5653 C C . SER B 1 294 ? 2.01 -1.631 -5.449 1 81.62 294 SER B C 1
ATOM 5655 O O . SER B 1 294 ? 1.561 -2.07 -4.387 1 81.62 294 SER B O 1
ATOM 5657 N N . ASN B 1 295 ? 2.789 -0.525 -5.59 1 80.81 295 ASN B N 1
ATOM 5658 C CA . ASN B 1 295 ? 2.867 0.443 -4.5 1 80.81 295 ASN B CA 1
ATOM 5659 C C . ASN B 1 295 ? 1.7 1.425 -4.539 1 80.81 295 ASN B C 1
ATOM 5661 O O . ASN B 1 295 ? 1.869 2.582 -4.93 1 80.81 295 ASN B O 1
ATOM 5665 N N . TYR B 1 296 ? 0.634 1.014 -4.047 1 85.19 296 TYR B N 1
ATOM 5666 C CA . TYR B 1 296 ? -0.579 1.823 -4.043 1 85.19 296 TYR B CA 1
ATOM 5667 C C . TYR B 1 296 ? -0.507 2.906 -2.975 1 85.19 296 TYR B C 1
ATOM 5669 O O . TYR B 1 296 ? -0.212 2.623 -1.811 1 85.19 296 TYR B O 1
ATOM 5677 N N . GLN B 1 297 ? -0.774 4.141 -3.35 1 86.5 297 GLN B N 1
ATOM 5678 C CA . GLN B 1 297 ? -0.551 5.258 -2.438 1 86.5 297 GLN B CA 1
ATOM 5679 C C . GLN B 1 297 ? -1.873 5.828 -1.933 1 86.5 297 GLN B C 1
ATOM 5681 O O . GLN B 1 297 ? -1.888 6.824 -1.206 1 86.5 297 GLN B O 1
ATOM 5686 N N . GLY B 1 298 ? -2.945 5.281 -2.295 1 90.69 298 GLY B N 1
ATOM 5687 C CA . GLY B 1 298 ? -4.23 5.75 -1.794 1 90.69 298 GLY B CA 1
ATOM 5688 C C . GLY B 1 298 ? -4.477 5.371 -0.345 1 90.69 298 GLY B C 1
ATOM 5689 O O . GLY B 1 298 ? -3.65 4.703 0.278 1 90.69 298 GLY B O 1
ATOM 5690 N N . PRO B 1 299 ? -5.59 5.887 0.177 1 94.75 299 PRO B N 1
ATOM 5691 C CA . PRO B 1 299 ? -5.922 5.602 1.574 1 94.75 299 PRO B CA 1
ATOM 5692 C C . PRO B 1 299 ? -6.383 4.16 1.787 1 94.75 299 PRO B C 1
ATOM 5694 O O . PRO B 1 299 ? -6.316 3.344 0.864 1 94.75 299 PRO B O 1
ATOM 5697 N N . VAL B 1 300 ? -6.75 3.818 3.02 1 97.06 300 VAL B N 1
ATOM 5698 C CA . VAL B 1 300 ? -7.133 2.465 3.41 1 97.06 300 VAL B CA 1
ATOM 5699 C C . VAL B 1 300 ? -8.633 2.277 3.213 1 97.06 300 VAL B C 1
ATOM 5701 O O . VAL B 1 300 ? -9.32 3.18 2.73 1 97.06 300 VAL B O 1
ATOM 5704 N N . ALA B 1 301 ? -9.102 1.098 3.494 1 98.31 301 ALA B N 1
ATOM 5705 C CA . ALA B 1 301 ? -10.523 0.788 3.367 1 98.31 301 ALA B CA 1
ATOM 5706 C C . ALA B 1 301 ? -11.352 1.563 4.391 1 98.31 301 ALA B C 1
ATOM 5708 O O . ALA B 1 301 ? -10.93 1.728 5.539 1 98.31 301 ALA B O 1
ATOM 5709 N N . ARG B 1 302 ? -12.508 2.039 3.969 1 98.44 302 ARG B N 1
ATOM 5710 C CA . ARG B 1 302 ? -13.477 2.742 4.809 1 98.44 302 ARG B CA 1
ATOM 5711 C C . ARG B 1 302 ? -14.773 1.958 4.922 1 98.44 302 ARG B C 1
ATOM 5713 O O . ARG B 1 302 ? -15.375 1.593 3.908 1 98.44 302 ARG B O 1
ATOM 5720 N N . VAL B 1 303 ? -15.18 1.692 6.125 1 98.81 303 VAL B N 1
ATOM 5721 C CA . VAL B 1 303 ? -16.484 1.068 6.359 1 98.81 303 VAL B CA 1
ATOM 5722 C C . VAL B 1 303 ? -17.406 2.049 7.086 1 98.81 303 VAL B C 1
ATOM 5724 O O . VAL B 1 303 ? -17.188 2.348 8.266 1 98.81 303 VAL B O 1
ATOM 5727 N N . LEU B 1 304 ? -18.375 2.525 6.387 1 98.69 304 LEU B N 1
ATOM 5728 C CA . LEU B 1 304 ? -19.328 3.471 6.961 1 98.69 304 LEU B CA 1
ATOM 5729 C C . LEU B 1 304 ? -20.391 2.744 7.773 1 98.69 304 LEU B C 1
ATOM 5731 O O . LEU B 1 304 ? -20.906 3.285 8.758 1 98.69 304 LEU B O 1
ATOM 5735 N N . GLY B 1 305 ? -20.766 1.536 7.344 1 98.38 305 GLY B N 1
ATOM 5736 C CA . GLY B 1 305 ? -21.719 0.729 8.078 1 98.38 305 GLY B CA 1
ATOM 5737 C C . GLY B 1 305 ? -21.984 -0.62 7.438 1 98.38 305 GLY B C 1
ATOM 5738 O O . GLY B 1 305 ? -22.641 -0.701 6.398 1 98.38 305 GLY B O 1
ATOM 5739 N N . GLY B 1 306 ? -21.594 -1.615 8.133 1 97.69 306 GLY B N 1
ATOM 5740 C CA . GLY B 1 306 ? -21.828 -2.924 7.539 1 97.69 306 GLY B CA 1
ATOM 5741 C C . GLY B 1 306 ? -21.469 -4.07 8.469 1 97.69 306 GLY B C 1
ATOM 5742 O O . GLY B 1 306 ? -20.859 -3.857 9.516 1 97.69 306 GLY B O 1
ATOM 5743 N N . GLU B 1 307 ? -22.062 -5.164 8.102 1 98.56 307 GLU B N 1
ATOM 5744 C CA . GLU B 1 307 ? -21.719 -6.441 8.719 1 98.56 307 GLU B CA 1
ATOM 5745 C C . GLU B 1 307 ? -20.875 -7.297 7.773 1 98.56 307 GLU B C 1
ATOM 5747 O O . GLU B 1 307 ? -21.359 -7.738 6.73 1 98.56 307 GLU B O 1
ATOM 5752 N N . LEU B 1 308 ? -19.688 -7.543 8.156 1 98.81 308 LEU B N 1
ATOM 5753 C CA . LEU B 1 308 ? -18.75 -8.258 7.289 1 98.81 308 LEU B CA 1
ATOM 5754 C C . LEU B 1 308 ? -18.297 -9.562 7.934 1 98.81 308 LEU B C 1
ATOM 5756 O O . LEU B 1 308 ? -18.047 -9.602 9.141 1 98.81 308 LEU B O 1
ATOM 5760 N N . HIS B 1 309 ? -18.281 -10.578 7.137 1 98.69 309 HIS B N 1
ATOM 5761 C CA . HIS B 1 309 ? -17.828 -11.898 7.562 1 98.69 309 HIS B CA 1
ATOM 5762 C C . HIS B 1 309 ? -16.844 -12.492 6.57 1 98.69 309 HIS B C 1
ATOM 5764 O O . HIS B 1 309 ? -17.109 -12.531 5.367 1 98.69 309 HIS B O 1
ATOM 5770 N N . ASN B 1 310 ? -15.734 -12.938 7.09 1 98.62 310 ASN B N 1
ATOM 5771 C CA . ASN B 1 310 ? -14.742 -13.648 6.289 1 98.62 310 ASN B CA 1
ATOM 5772 C C . ASN B 1 310 ? -14.492 -12.953 4.957 1 98.62 310 ASN B C 1
ATOM 5774 O O . ASN B 1 310 ? -14.68 -13.547 3.895 1 98.62 310 ASN B O 1
ATOM 5778 N N . SER B 1 311 ? -13.992 -11.727 5.062 1 98.69 311 SER B N 1
ATOM 5779 C CA . SER B 1 311 ? -13.852 -10.891 3.875 1 98.69 311 SER B CA 1
ATOM 5780 C C . SER B 1 311 ? -12.539 -10.109 3.896 1 98.69 311 SER B C 1
ATOM 5782 O O . SER B 1 311 ? -11.977 -9.867 4.965 1 98.69 311 SER B O 1
ATOM 5784 N N . LEU B 1 312 ? -12.039 -9.844 2.762 1 98.75 312 LEU B N 1
ATOM 5785 C CA . LEU B 1 312 ? -10.867 -9 2.576 1 98.75 312 LEU B CA 1
ATOM 5786 C C . LEU B 1 312 ? -11.25 -7.66 1.952 1 98.75 312 LEU B C 1
ATOM 5788 O O . LEU B 1 312 ? -12.102 -7.609 1.059 1 98.75 312 LEU B O 1
ATOM 5792 N N . LEU B 1 313 ? -10.672 -6.578 2.48 1 98.62 313 LEU B N 1
ATOM 5793 C CA . LEU B 1 313 ? -10.984 -5.242 1.986 1 98.62 313 LEU B CA 1
ATOM 5794 C C . LEU B 1 313 ? -9.742 -4.559 1.431 1 98.62 313 LEU B C 1
ATOM 5796 O O . LEU B 1 313 ? -8.789 -4.301 2.168 1 98.62 313 LEU B O 1
ATOM 5800 N N . GLY B 1 314 ? -9.82 -4.246 0.157 1 97.44 314 GLY B N 1
ATOM 5801 C CA . GLY B 1 314 ? -8.719 -3.562 -0.505 1 97.44 314 GLY B CA 1
ATOM 5802 C C . GLY B 1 314 ? -8.641 -2.086 -0.168 1 97.44 314 GLY B C 1
ATOM 5803 O O . GLY B 1 314 ? -9.586 -1.523 0.391 1 97.44 314 GLY B O 1
ATOM 5804 N N . ALA B 1 315 ? -7.516 -1.481 -0.527 1 95.62 315 ALA B N 1
ATOM 5805 C CA . ALA B 1 315 ? -7.25 -0.073 -0.244 1 95.62 315 ALA B CA 1
ATOM 5806 C C . ALA B 1 315 ? -8.273 0.826 -0.936 1 95.62 315 ALA B C 1
ATOM 5808 O O . ALA B 1 315 ? -8.672 0.561 -2.072 1 95.62 315 ALA B O 1
ATOM 5809 N N . ALA B 1 316 ? -8.703 1.894 -0.242 1 96 316 ALA B N 1
ATOM 5810 C CA . ALA B 1 316 ? -9.57 2.957 -0.752 1 96 316 ALA B CA 1
ATOM 5811 C C . ALA B 1 316 ? -10.953 2.422 -1.103 1 96 316 ALA B C 1
ATOM 5813 O O . ALA B 1 316 ? -11.734 3.098 -1.775 1 96 316 ALA B O 1
ATOM 5814 N N . SER B 1 317 ? -11.258 1.154 -0.737 1 97.5 317 SER B N 1
ATOM 5815 C CA . SER B 1 317 ? -12.633 0.697 -0.874 1 97.5 317 SER B CA 1
ATOM 5816 C C . SER B 1 317 ? -13.547 1.375 0.145 1 97.5 317 SER B C 1
ATOM 5818 O O . SER B 1 317 ? -13.086 1.812 1.202 1 97.5 317 SER B O 1
ATOM 5820 N N . VAL B 1 318 ? -14.82 1.504 -0.209 1 98.25 318 VAL B N 1
ATOM 5821 C CA . VAL B 1 318 ? -15.805 2.121 0.675 1 98.25 318 VAL B CA 1
ATOM 5822 C C . VAL B 1 318 ? -17.031 1.222 0.792 1 98.25 318 VAL B C 1
ATOM 5824 O O . VAL B 1 318 ? -17.625 0.826 -0.218 1 98.25 318 VAL B O 1
ATOM 5827 N N . VAL B 1 319 ? -17.359 0.873 1.983 1 98.81 319 VAL B N 1
ATOM 5828 C CA . VAL B 1 319 ? -18.547 0.096 2.287 1 98.81 319 VAL B CA 1
ATOM 5829 C C . VAL B 1 319 ? -19.578 0.987 2.973 1 98.81 319 VAL B C 1
ATOM 5831 O O . VAL B 1 319 ? -19.375 1.431 4.105 1 98.81 319 VAL B O 1
ATOM 5834 N N . HIS B 1 320 ? -20.609 1.219 2.301 1 98.5 320 HIS B N 1
ATOM 5835 C CA . HIS B 1 320 ? -21.641 2.119 2.816 1 98.5 320 HIS B CA 1
ATOM 5836 C C . HIS B 1 320 ? -22.547 1.408 3.811 1 98.5 320 HIS B C 1
ATOM 5838 O O . HIS B 1 320 ? -22.25 0.299 4.254 1 98.5 320 HIS B O 1
ATOM 5844 N N . ASP B 1 321 ? -23.641 2.1 4.207 1 98.44 321 ASP B N 1
ATOM 5845 C CA . ASP B 1 321 ? -24.469 1.653 5.32 1 98.44 321 ASP B CA 1
ATOM 5846 C C . ASP B 1 321 ? -25.328 0.457 4.922 1 98.44 321 ASP B C 1
ATOM 5848 O O . ASP B 1 321 ? -25.797 0.373 3.785 1 98.44 321 ASP B O 1
ATOM 5852 N N . GLY B 1 322 ? -25.531 -0.469 5.875 1 98.56 322 GLY B N 1
ATOM 5853 C CA . GLY B 1 322 ? -26.484 -1.559 5.699 1 98.56 322 GLY B CA 1
ATOM 5854 C C . GLY B 1 322 ? -25.938 -2.68 4.832 1 98.56 322 GLY B C 1
ATOM 5855 O O . GLY B 1 322 ? -26.703 -3.562 4.41 1 98.56 322 GLY B O 1
ATOM 5856 N N . VAL B 1 323 ? -24.703 -2.627 4.559 1 98.75 323 VAL B N 1
ATOM 5857 C CA . VAL B 1 323 ? -24.109 -3.607 3.666 1 98.75 323 VAL B CA 1
ATOM 5858 C C . VAL B 1 323 ? -23.812 -4.898 4.43 1 98.75 323 VAL B C 1
ATOM 5860 O O . VAL B 1 323 ? -23.453 -4.863 5.605 1 98.75 323 VAL B O 1
ATOM 5863 N N . ARG B 1 324 ? -24.047 -5.988 3.779 1 98.88 324 ARG B N 1
ATOM 5864 C CA . ARG B 1 324 ? -23.672 -7.309 4.281 1 98.88 324 ARG B CA 1
ATOM 5865 C C . ARG B 1 324 ? -22.734 -8.031 3.312 1 98.88 324 ARG B C 1
ATOM 5867 O O . ARG B 1 324 ? -23.094 -8.266 2.158 1 98.88 324 ARG B O 1
ATOM 5874 N N . ILE B 1 325 ? -21.594 -8.359 3.732 1 98.88 325 ILE B N 1
ATOM 5875 C CA . ILE B 1 325 ? -20.609 -9.047 2.906 1 98.88 325 ILE B CA 1
ATOM 5876 C C . ILE B 1 325 ? -20.172 -10.344 3.59 1 98.88 325 ILE B C 1
ATOM 5878 O O . ILE B 1 325 ? -19.812 -10.344 4.77 1 98.88 325 ILE B O 1
ATOM 5882 N N . ARG B 1 326 ? -20.234 -11.422 2.879 1 98.75 326 ARG B N 1
ATOM 5883 C CA . ARG B 1 326 ? -19.797 -12.719 3.389 1 98.75 326 ARG B CA 1
ATOM 5884 C C . ARG B 1 326 ? -18.891 -13.422 2.381 1 98.75 326 ARG B C 1
ATOM 5886 O O . ARG B 1 326 ? -19.172 -13.43 1.182 1 98.75 326 ARG B O 1
ATOM 5893 N N . ASP B 1 327 ? -17.812 -14 2.869 1 98.62 327 ASP B N 1
ATOM 5894 C CA . ASP B 1 327 ? -16.938 -14.859 2.074 1 98.62 327 ASP B CA 1
ATOM 5895 C C . ASP B 1 327 ? -16.578 -14.188 0.75 1 98.62 327 ASP B C 1
ATOM 5897 O O . ASP B 1 327 ? -16.719 -14.789 -0.316 1 98.62 327 ASP B O 1
ATOM 5901 N N . SER B 1 328 ? -16.125 -12.922 0.854 1 98.88 328 SER B N 1
ATOM 5902 C CA . SER B 1 328 ? -15.922 -12.148 -0.369 1 98.88 328 SER B CA 1
ATOM 5903 C C . SER B 1 328 ? -14.617 -11.352 -0.314 1 98.88 328 SER B C 1
ATOM 5905 O O . SER B 1 328 ? -14.055 -11.156 0.761 1 98.88 328 SER B O 1
ATOM 5907 N N . ILE B 1 329 ? -14.172 -11.008 -1.437 1 98.88 329 ILE B N 1
ATOM 5908 C CA . ILE B 1 329 ? -12.969 -10.195 -1.606 1 98.88 329 ILE B CA 1
ATOM 5909 C C . ILE B 1 329 ? -13.32 -8.906 -2.346 1 98.88 329 ILE B C 1
ATOM 5911 O O . ILE B 1 329 ? -13.867 -8.945 -3.453 1 98.88 329 ILE B O 1
ATOM 5915 N N . ILE B 1 330 ? -13.086 -7.789 -1.67 1 98.81 330 ILE B N 1
ATOM 5916 C CA . ILE B 1 330 ? -13.297 -6.465 -2.248 1 98.81 330 ILE B CA 1
ATOM 5917 C C . ILE B 1 330 ? -11.953 -5.816 -2.547 1 98.81 330 ILE B C 1
ATOM 5919 O O . ILE B 1 330 ? -11.148 -5.586 -1.639 1 98.81 330 ILE B O 1
ATOM 5923 N N . ARG B 1 331 ? -11.695 -5.512 -3.797 1 97.81 331 ARG B N 1
ATOM 5924 C CA . ARG B 1 331 ? -10.383 -4.984 -4.176 1 97.81 331 ARG B CA 1
ATOM 5925 C C . ARG B 1 331 ? -10.375 -3.459 -4.148 1 97.81 331 ARG B C 1
ATOM 5927 O O . ARG B 1 331 ? -11.289 -2.84 -3.6 1 97.81 331 ARG B O 1
ATOM 5934 N N . ARG B 1 332 ? -9.391 -2.844 -4.688 1 95.75 332 ARG B N 1
ATOM 5935 C CA . ARG B 1 332 ? -9.062 -1.436 -4.5 1 95.75 332 ARG B CA 1
ATOM 5936 C C . ARG B 1 332 ? -10.125 -0.538 -5.125 1 95.75 332 ARG B C 1
ATOM 5938 O O . ARG B 1 332 ? -10.633 -0.833 -6.207 1 95.75 332 ARG B O 1
ATOM 5945 N N . GLU B 1 333 ? -10.414 0.592 -4.445 1 96.31 333 GLU B N 1
ATOM 5946 C CA . GLU B 1 333 ? -11.242 1.693 -4.926 1 96.31 333 GLU B CA 1
ATOM 5947 C C . GLU B 1 333 ? -12.625 1.199 -5.355 1 96.31 333 GLU B C 1
ATOM 5949 O O . GLU B 1 333 ? -13.219 1.738 -6.289 1 96.31 333 GLU B O 1
ATOM 5954 N N . ALA B 1 334 ? -13.039 0.073 -4.801 1 97.44 334 ALA B N 1
ATOM 5955 C CA . ALA B 1 334 ? -14.414 -0.396 -4.992 1 97.44 334 ALA B CA 1
ATOM 5956 C C . ALA B 1 334 ? -15.375 0.348 -4.074 1 97.44 334 ALA B C 1
ATOM 5958 O O . ALA B 1 334 ? -15.023 0.7 -2.945 1 97.44 334 ALA B O 1
ATOM 5959 N N . VAL B 1 335 ? -16.562 0.601 -4.539 1 98.12 335 VAL B N 1
ATOM 5960 C CA . VAL B 1 335 ? -17.609 1.259 -3.76 1 98.12 335 VAL B CA 1
ATOM 5961 C C . VAL B 1 335 ? -18.812 0.327 -3.615 1 98.12 335 VAL B C 1
ATOM 5963 O O . VAL B 1 335 ? -19.422 -0.061 -4.613 1 98.12 335 VAL B O 1
ATOM 5966 N N . ILE B 1 336 ? -19.062 -0.096 -2.439 1 98.88 336 ILE B N 1
ATOM 5967 C CA . ILE B 1 336 ? -20.234 -0.905 -2.129 1 98.88 336 ILE B CA 1
ATOM 5968 C C . ILE B 1 336 ? -21.328 -0.024 -1.517 1 98.88 336 ILE B C 1
ATOM 5970 O O . ILE B 1 336 ? -21.219 0.383 -0.356 1 98.88 336 ILE B O 1
ATOM 5974 N N . GLU B 1 337 ? -22.344 0.228 -2.262 1 98.56 337 GLU B N 1
ATOM 5975 C CA . GLU B 1 337 ? -23.375 1.184 -1.843 1 98.56 337 GLU B CA 1
ATOM 5976 C C . GLU B 1 337 ? -24.297 0.577 -0.792 1 98.56 337 GLU B C 1
ATOM 5978 O O . GLU B 1 337 ? -24.109 -0.57 -0.38 1 98.56 337 GLU B O 1
ATOM 5983 N N . ASP B 1 338 ? -25.297 1.382 -0.385 1 98.69 338 ASP B N 1
ATOM 5984 C CA . ASP B 1 338 ? -26.156 1.053 0.747 1 98.69 338 ASP B CA 1
ATOM 5985 C C . ASP B 1 338 ? -26.938 -0.234 0.487 1 98.69 338 ASP B C 1
ATOM 5987 O O . ASP B 1 338 ? -27.406 -0.472 -0.631 1 98.69 338 ASP B O 1
ATOM 5991 N N . ASP B 1 339 ? -27.016 -1.066 1.481 1 98.81 339 ASP B N 1
ATOM 5992 C CA . ASP B 1 339 ? -27.938 -2.197 1.566 1 98.81 339 ASP B CA 1
ATOM 5993 C C . ASP B 1 339 ? -27.578 -3.273 0.544 1 98.81 339 ASP B C 1
ATOM 5995 O O . ASP B 1 339 ? -28.438 -4.07 0.145 1 98.81 339 ASP B O 1
ATOM 5999 N N . VAL B 1 340 ? -26.359 -3.236 0.074 1 98.88 340 VAL B N 1
ATOM 6000 C CA . VAL B 1 340 ? -25.875 -4.273 -0.829 1 98.88 340 VAL B CA 1
ATOM 6001 C C . VAL B 1 340 ? -25.594 -5.555 -0.045 1 98.88 340 VAL B C 1
ATOM 6003 O O . VAL B 1 340 ? -25.172 -5.508 1.111 1 98.88 340 VAL B O 1
ATOM 6006 N N . GLU B 1 341 ? -25.891 -6.703 -0.662 1 98.94 341 GLU B N 1
ATOM 6007 C CA . GLU B 1 341 ? -25.547 -8.016 -0.115 1 98.94 341 GLU B CA 1
ATOM 6008 C C . GLU B 1 341 ? -24.625 -8.781 -1.05 1 98.94 341 GLU B C 1
ATOM 6010 O O . GLU B 1 341 ? -24.953 -9.023 -2.211 1 98.94 341 GLU B O 1
ATOM 6015 N N . LEU B 1 342 ? -23.484 -9.094 -0.603 1 98.94 342 LEU B N 1
ATOM 6016 C CA . LEU B 1 342 ? -22.5 -9.891 -1.339 1 98.94 342 LEU B CA 1
ATOM 6017 C C . LEU B 1 342 ? -22.234 -11.211 -0.623 1 98.94 342 LEU B C 1
ATOM 6019 O O . LEU B 1 342 ? -21.906 -11.227 0.567 1 98.94 342 LEU B O 1
ATOM 6023 N N . ASP B 1 343 ? -22.422 -12.297 -1.299 1 98.81 343 ASP B N 1
ATOM 6024 C CA . ASP B 1 343 ? -22.156 -13.633 -0.774 1 98.81 343 ASP B CA 1
ATOM 6025 C C . ASP B 1 343 ? -21.266 -14.43 -1.726 1 98.81 343 ASP B C 1
ATOM 6027 O O . ASP B 1 343 ? -21.703 -14.828 -2.805 1 98.81 343 ASP B O 1
ATOM 6031 N N . GLU B 1 344 ? -19.984 -14.703 -1.351 1 98.56 344 GLU B N 1
ATOM 6032 C CA . GLU B 1 344 ? -19.016 -15.422 -2.178 1 98.56 344 GLU B CA 1
ATOM 6033 C C . GLU B 1 344 ? -18.75 -14.68 -3.482 1 98.56 344 GLU B C 1
ATOM 6035 O O . GLU B 1 344 ? -18.891 -15.242 -4.566 1 98.56 344 GLU B O 1
ATOM 6040 N N . CYS B 1 345 ? -18.297 -13.484 -3.334 1 98.88 345 CYS B N 1
ATOM 6041 C CA . CYS B 1 345 ? -18.062 -12.656 -4.512 1 98.88 345 CYS B CA 1
ATOM 6042 C C . CYS B 1 345 ? -16.625 -12.164 -4.555 1 98.88 345 CYS B C 1
ATOM 6044 O O . CYS B 1 345 ? -15.961 -12.078 -3.52 1 98.88 345 CYS B O 1
ATOM 6046 N N . ILE B 1 346 ? -16.141 -11.961 -5.695 1 98.88 346 ILE B N 1
ATOM 6047 C CA . ILE B 1 346 ? -14.914 -11.242 -5.973 1 98.88 346 ILE B CA 1
ATOM 6048 C C . ILE B 1 346 ? -15.227 -9.945 -6.723 1 98.88 346 ILE B C 1
ATOM 6050 O O . ILE B 1 346 ? -15.648 -9.984 -7.879 1 98.88 346 ILE B O 1
ATOM 6054 N N . VAL B 1 347 ? -15.094 -8.836 -6.043 1 98.81 347 VAL B N 1
ATOM 6055 C CA . VAL B 1 347 ? -15.32 -7.527 -6.645 1 98.81 347 VAL B CA 1
ATOM 6056 C C . VAL B 1 347 ? -13.977 -6.871 -6.969 1 98.81 347 VAL B C 1
ATOM 6058 O O . VAL B 1 347 ? -13.234 -6.48 -6.062 1 98.81 347 VAL B O 1
ATOM 6061 N N . MET B 1 348 ? -13.672 -6.703 -8.242 1 97.75 348 MET B N 1
ATOM 6062 C CA . MET B 1 348 ? -12.352 -6.234 -8.656 1 97.75 348 MET B CA 1
ATOM 6063 C C . MET B 1 348 ? -12.273 -4.711 -8.609 1 97.75 348 MET B C 1
ATOM 6065 O O . MET B 1 348 ? -13.211 -4.055 -8.156 1 97.75 348 MET B O 1
ATOM 6069 N N . ASP B 1 349 ? -11.148 -4.148 -9 1 95.75 349 ASP B N 1
ATOM 6070 C CA . ASP B 1 349 ? -10.797 -2.746 -8.812 1 95.75 349 ASP B CA 1
ATOM 6071 C C . ASP B 1 349 ? -11.758 -1.833 -9.562 1 95.75 349 ASP B C 1
ATOM 6073 O O . ASP B 1 349 ? -12.227 -2.176 -10.656 1 95.75 349 ASP B O 1
ATOM 6077 N N . TYR B 1 350 ? -12.055 -0.648 -8.953 1 95.12 350 TYR B N 1
ATOM 6078 C CA . TYR B 1 350 ? -12.742 0.455 -9.609 1 95.12 350 TYR B CA 1
ATOM 6079 C C . TYR B 1 350 ? -14.188 0.081 -9.93 1 95.12 350 TYR B C 1
ATOM 6081 O O . TYR B 1 350 ? -14.742 0.519 -10.938 1 95.12 350 TYR B O 1
ATOM 6089 N N . THR B 1 351 ? -14.742 -0.751 -9.102 1 96.75 351 THR B N 1
ATOM 6090 C CA . THR B 1 351 ? -16.094 -1.234 -9.352 1 96.75 351 THR B CA 1
ATOM 6091 C C . THR B 1 351 ? -17.078 -0.645 -8.336 1 96.75 351 THR B C 1
ATOM 6093 O O . THR B 1 351 ? -16.75 -0.519 -7.152 1 96.75 351 THR B O 1
ATOM 6096 N N . ARG B 1 352 ? -18.219 -0.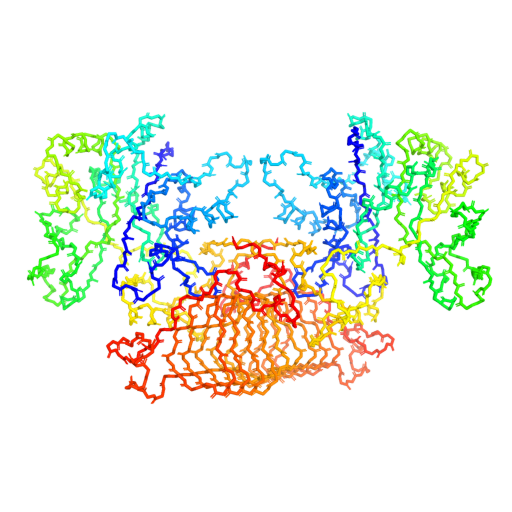299 -8.812 1 97.88 352 ARG B N 1
ATOM 6097 C CA . ARG B 1 352 ? -19.312 0.182 -7.969 1 97.88 352 ARG B CA 1
ATOM 6098 C C . ARG B 1 352 ? -20.469 -0.798 -7.977 1 97.88 352 ARG B C 1
ATOM 6100 O O . ARG B 1 352 ? -20.953 -1.188 -9.039 1 97.88 352 ARG B O 1
ATOM 6107 N N . ILE B 1 353 ? -20.875 -1.268 -6.809 1 98.75 353 ILE B N 1
ATOM 6108 C CA . ILE B 1 353 ? -22.062 -2.086 -6.664 1 98.75 353 ILE B CA 1
ATOM 6109 C C . ILE B 1 353 ? -23.234 -1.219 -6.188 1 98.75 353 ILE B C 1
ATOM 6111 O O . ILE B 1 353 ? -23.203 -0.694 -5.07 1 98.75 353 ILE B O 1
ATOM 6115 N N . GLY B 1 354 ? -24.25 -1.125 -6.984 1 98.44 354 GLY B N 1
ATOM 6116 C CA . GLY B 1 354 ? -25.344 -0.202 -6.734 1 98.44 354 GLY B CA 1
ATOM 6117 C C . GLY B 1 354 ? -26.188 -0.588 -5.535 1 98.44 354 GLY B C 1
ATOM 6118 O O . GLY B 1 354 ? -26.25 -1.764 -5.168 1 98.44 354 GLY B O 1
ATOM 6119 N N . ARG B 1 355 ? -26.891 0.418 -5.055 1 98.5 355 ARG B N 1
ATOM 6120 C CA . ARG B 1 355 ? -27.672 0.297 -3.828 1 98.5 355 ARG B CA 1
ATOM 6121 C C . ARG B 1 355 ? -28.656 -0.87 -3.912 1 98.5 355 ARG B C 1
ATOM 6123 O O . ARG B 1 355 ? -29.344 -1.034 -4.918 1 98.5 355 ARG B O 1
ATOM 6130 N N . GLY B 1 356 ? -28.641 -1.701 -2.896 1 98.69 356 GLY B N 1
ATOM 6131 C CA . GLY B 1 356 ? -29.641 -2.756 -2.766 1 98.69 356 GLY B CA 1
ATOM 6132 C C . GLY B 1 356 ? -29.359 -3.953 -3.652 1 98.69 356 GLY B C 1
ATOM 6133 O O . GLY B 1 356 ? -30.109 -4.922 -3.658 1 98.69 356 GLY B O 1
ATOM 6134 N N . ALA B 1 357 ? -28.297 -3.945 -4.391 1 98.81 357 ALA B N 1
ATOM 6135 C CA . ALA B 1 357 ? -27.953 -5.082 -5.238 1 98.81 357 ALA B CA 1
ATOM 6136 C C . ALA B 1 357 ? -27.594 -6.305 -4.398 1 98.81 357 ALA B C 1
ATOM 6138 O O . ALA B 1 357 ? -27.125 -6.172 -3.27 1 98.81 357 ALA B O 1
ATOM 6139 N N . LYS B 1 358 ? -27.922 -7.469 -4.898 1 98.88 358 LYS B N 1
ATOM 6140 C CA . LYS B 1 358 ? -27.609 -8.75 -4.277 1 98.88 358 LYS B CA 1
ATOM 6141 C C . LYS B 1 358 ? -26.828 -9.648 -5.234 1 98.88 358 LYS B C 1
ATOM 6143 O O . LYS B 1 358 ? -27.312 -9.977 -6.32 1 98.88 358 LYS B O 1
ATOM 6148 N N . LEU B 1 359 ? -25.656 -9.961 -4.898 1 98.88 359 LEU B N 1
ATOM 6149 C CA . LEU B 1 359 ? -24.797 -10.82 -5.711 1 98.88 359 LEU B CA 1
ATOM 6150 C C . LEU B 1 359 ? -24.406 -12.078 -4.941 1 98.88 359 LEU B C 1
ATOM 6152 O O . LEU B 1 359 ? -24.109 -12.008 -3.746 1 98.88 359 LEU B O 1
ATOM 6156 N N . ARG B 1 360 ? -24.422 -13.203 -5.59 1 98.75 360 ARG B N 1
ATOM 6157 C CA . ARG B 1 360 ? -24.016 -14.484 -5.02 1 98.75 360 ARG B CA 1
ATOM 6158 C C . ARG B 1 360 ? -23.172 -15.281 -6.008 1 98.75 360 ARG B C 1
ATOM 6160 O O . ARG B 1 360 ? -23.625 -15.578 -7.117 1 98.75 360 ARG B O 1
ATOM 6167 N N . ARG B 1 361 ? -21.953 -15.641 -5.629 1 98.44 361 ARG B N 1
ATOM 6168 C CA . ARG B 1 361 ? -21.031 -16.406 -6.473 1 98.44 361 ARG B CA 1
ATOM 6169 C C . ARG B 1 361 ? -20.797 -15.703 -7.801 1 98.44 361 ARG B C 1
ATOM 6171 O O . ARG B 1 361 ? -20.984 -16.281 -8.867 1 98.44 361 ARG B O 1
ATOM 6178 N N . VAL B 1 362 ? -20.359 -14.477 -7.676 1 98.81 362 VAL B N 1
ATOM 6179 C CA . VAL B 1 362 ? -20.141 -13.617 -8.836 1 98.81 362 VAL B CA 1
ATOM 6180 C C . VAL B 1 362 ? -18.734 -13.039 -8.797 1 98.81 362 VAL B C 1
ATOM 6182 O O . VAL B 1 362 ? -18.25 -12.648 -7.734 1 98.81 362 VAL B O 1
ATOM 6185 N N . ILE B 1 363 ? -18.078 -13.062 -9.898 1 98.75 363 ILE B N 1
ATOM 6186 C CA . ILE B 1 363 ? -16.875 -12.273 -10.133 1 98.75 363 ILE B CA 1
ATOM 6187 C C . ILE B 1 363 ? -17.219 -11.031 -10.945 1 98.75 363 ILE B C 1
ATOM 6189 O O . ILE B 1 363 ? -17.703 -11.125 -12.07 1 98.75 363 ILE B O 1
ATOM 6193 N N . VAL B 1 364 ? -17.094 -9.898 -10.344 1 98.69 364 VAL B N 1
ATOM 6194 C CA . VAL B 1 364 ? -17.266 -8.641 -11.07 1 98.69 364 VAL B CA 1
ATOM 6195 C C . VAL B 1 364 ? -15.906 -8.086 -11.477 1 98.69 364 VAL B C 1
ATOM 6197 O O . VAL B 1 364 ? -15.141 -7.621 -10.633 1 98.69 364 VAL B O 1
ATOM 6200 N N . ASP B 1 365 ? -15.594 -8.102 -12.727 1 97.88 365 ASP B N 1
ATOM 6201 C CA . ASP B 1 365 ? -14.297 -7.637 -13.227 1 97.88 365 ASP B CA 1
ATOM 6202 C C . ASP B 1 365 ? -14.156 -6.125 -13.062 1 97.88 365 ASP B C 1
ATOM 6204 O O . ASP B 1 365 ? -15.047 -5.469 -12.516 1 97.88 365 ASP B O 1
ATOM 6208 N N . ARG B 1 366 ? -13.086 -5.562 -13.484 1 95.69 366 ARG B N 1
ATOM 6209 C CA . ARG B 1 366 ? -12.672 -4.191 -13.211 1 95.69 366 ARG B CA 1
ATOM 6210 C C . ARG B 1 366 ? -13.562 -3.195 -13.945 1 95.69 366 ARG B C 1
ATOM 6212 O O . ARG B 1 366 ? -14.133 -3.518 -14.992 1 95.69 366 ARG B O 1
ATOM 6219 N N . HIS B 1 367 ? -13.703 -2.002 -13.406 1 94.5 367 HIS B N 1
ATOM 6220 C CA . HIS B 1 367 ? -14.305 -0.84 -14.047 1 94.5 367 HIS B CA 1
ATOM 6221 C C . HIS B 1 367 ? -15.773 -1.082 -14.359 1 94.5 367 HIS B C 1
ATOM 6223 O O . HIS B 1 367 ? -16.25 -0.762 -15.453 1 94.5 367 HIS B O 1
ATOM 6229 N N . ASN B 1 368 ? -16.438 -1.699 -13.391 1 96.06 368 ASN B N 1
ATOM 6230 C CA . ASN B 1 368 ? -17.844 -2.02 -13.609 1 96.06 368 ASN B CA 1
ATOM 6231 C C . ASN B 1 368 ? -18.75 -1.173 -12.719 1 96.06 368 ASN B C 1
ATOM 6233 O O . ASN B 1 368 ? -18.328 -0.678 -11.68 1 96.06 368 ASN B O 1
ATOM 6237 N N . HIS B 1 369 ? -19.938 -0.985 -13.188 1 96.88 369 HIS B N 1
ATOM 6238 C CA . HIS B 1 369 ? -21.047 -0.42 -12.414 1 96.88 369 HIS B CA 1
ATOM 6239 C C . HIS B 1 369 ? -22.25 -1.341 -12.438 1 96.88 369 HIS B C 1
ATOM 6241 O O . HIS B 1 369 ? -22.922 -1.47 -13.469 1 96.88 369 HIS B O 1
ATOM 6247 N N . ILE B 1 370 ? -22.5 -1.993 -11.32 1 98.19 370 ILE B N 1
ATOM 6248 C CA . ILE B 1 370 ? -23.703 -2.807 -11.18 1 98.19 370 ILE B CA 1
ATOM 6249 C C . ILE B 1 370 ? -24.875 -1.923 -10.773 1 98.19 370 ILE B C 1
ATOM 6251 O O . ILE B 1 370 ? -24.797 -1.181 -9.797 1 98.19 370 ILE B O 1
ATOM 6255 N N . GLU B 1 371 ? -25.938 -2.014 -11.461 1 97.44 371 GLU B N 1
ATOM 6256 C CA . GLU B 1 371 ? -27.094 -1.147 -11.242 1 97.44 371 GLU B CA 1
ATOM 6257 C C . GLU B 1 371 ? -27.75 -1.426 -9.891 1 97.44 371 GLU B C 1
ATOM 6259 O O . GLU B 1 371 ? -27.703 -2.555 -9.398 1 97.44 371 GLU B O 1
ATOM 6264 N N . PRO B 1 372 ? -28.422 -0.349 -9.344 1 98.25 372 PRO B N 1
ATOM 6265 C CA . PRO B 1 372 ? -29.141 -0.547 -8.086 1 98.25 372 PRO B CA 1
ATOM 6266 C C . PRO B 1 372 ? -30.219 -1.627 -8.188 1 98.25 372 PRO B C 1
ATOM 6268 O O . PRO B 1 372 ? -30.906 -1.728 -9.203 1 98.25 372 PRO B O 1
ATOM 6271 N N . GLY B 1 373 ? -30.281 -2.436 -7.188 1 98.31 373 GLY B N 1
ATOM 6272 C CA . GLY B 1 373 ? -31.344 -3.426 -7.082 1 98.31 373 GLY B CA 1
ATOM 6273 C C . GLY B 1 373 ? -31.094 -4.664 -7.918 1 98.31 373 GLY B C 1
ATOM 6274 O O . GLY B 1 373 ? -31.875 -5.613 -7.891 1 98.31 373 GLY B O 1
ATOM 6275 N N . GLU B 1 374 ? -29.984 -4.707 -8.625 1 97.69 374 GLU B N 1
ATOM 6276 C CA . GLU B 1 374 ? -29.672 -5.84 -9.484 1 97.69 374 GLU B CA 1
ATOM 6277 C C . GLU B 1 374 ? -29.469 -7.113 -8.672 1 97.69 374 GLU B C 1
ATOM 6279 O O . GLU B 1 374 ? -28.938 -7.066 -7.559 1 97.69 374 GLU B O 1
ATOM 6284 N N . ARG B 1 375 ? -29.953 -8.219 -9.242 1 98.19 375 ARG B N 1
ATOM 6285 C CA . ARG B 1 375 ? -29.719 -9.547 -8.68 1 98.19 375 ARG B CA 1
ATOM 6286 C C . ARG B 1 375 ? -28.938 -10.422 -9.641 1 98.19 375 ARG B C 1
ATOM 6288 O O . ARG B 1 375 ? -29.391 -10.711 -10.75 1 98.19 375 ARG B O 1
ATOM 6295 N N . ILE B 1 376 ? -27.766 -10.766 -9.273 1 98.62 376 ILE B N 1
ATOM 6296 C CA . ILE B 1 376 ? -26.906 -11.602 -10.125 1 98.62 376 ILE B CA 1
ATOM 6297 C C . ILE B 1 376 ? -26.453 -12.836 -9.344 1 98.62 376 ILE B C 1
ATOM 6299 O O . ILE B 1 376 ? -26.078 -12.734 -8.18 1 98.62 376 ILE B O 1
ATOM 6303 N N . GLY B 1 377 ? -26.406 -14.039 -9.938 1 98.12 377 GLY B N 1
ATOM 6304 C CA . GLY B 1 377 ? -25.922 -15.266 -9.328 1 98.12 377 GLY B CA 1
ATOM 6305 C C . GLY B 1 377 ? -27.031 -16.078 -8.664 1 98.12 377 GLY B C 1
ATOM 6306 O O . GLY B 1 377 ? -26.766 -17.062 -7.98 1 98.12 377 GLY B O 1
ATOM 6307 N N . PHE B 1 378 ? -28.312 -15.703 -8.859 1 97.56 378 PHE B N 1
ATOM 6308 C CA . PHE B 1 378 ? -29.438 -16.375 -8.219 1 97.56 378 PHE B CA 1
ATOM 6309 C C . PHE B 1 378 ? -30.188 -17.25 -9.211 1 97.56 378 PHE B C 1
ATOM 6311 O O . PHE B 1 378 ? -30.812 -18.25 -8.82 1 97.56 378 PHE B O 1
ATOM 6318 N N . ASP B 1 379 ? -30.188 -16.828 -10.484 1 95.69 379 ASP B N 1
ATOM 6319 C CA . ASP B 1 379 ? -30.812 -17.578 -11.562 1 95.69 379 ASP B CA 1
ATOM 6320 C C . ASP B 1 379 ? -29.859 -17.781 -12.734 1 95.69 379 ASP B C 1
ATOM 6322 O O . ASP B 1 379 ? -29.703 -16.906 -13.578 1 95.69 379 ASP B O 1
ATOM 6326 N N . PRO B 1 380 ? -29.344 -18.984 -12.828 1 93.81 380 PRO B N 1
ATOM 6327 C CA . PRO B 1 380 ? -28.328 -19.25 -13.859 1 93.81 380 PRO B CA 1
ATOM 6328 C C . PRO B 1 380 ? -28.859 -19.016 -15.273 1 93.81 380 PRO B C 1
ATOM 6330 O O . PRO B 1 380 ? -28.109 -18.594 -16.156 1 93.81 380 PRO B O 1
ATOM 6333 N N . ASP B 1 381 ? -30.094 -19.312 -15.539 1 94.81 381 ASP B N 1
ATOM 6334 C CA . ASP B 1 381 ? -30.672 -19.141 -16.875 1 94.81 381 ASP B CA 1
ATOM 6335 C C . ASP B 1 381 ? -30.719 -17.672 -17.266 1 94.81 381 ASP B C 1
ATOM 6337 O O . ASP B 1 381 ? -30.391 -17.312 -18.406 1 94.81 381 ASP B O 1
ATOM 6341 N N . VAL B 1 382 ? -31.109 -16.906 -16.375 1 95.75 382 VAL B N 1
ATOM 6342 C CA . VAL B 1 382 ? -31.156 -15.469 -16.609 1 95.75 382 VAL B CA 1
ATOM 6343 C C . VAL B 1 382 ? -29.734 -14.922 -16.766 1 95.75 382 VAL B C 1
ATOM 6345 O O . VAL B 1 382 ? -29.469 -14.102 -17.656 1 95.75 382 VAL B O 1
ATOM 6348 N N . ASP B 1 383 ? -28.844 -15.352 -15.93 1 97.19 383 ASP B N 1
ATOM 6349 C CA . ASP B 1 383 ? -27.453 -14.891 -15.961 1 97.19 383 ASP B CA 1
ATOM 6350 C C . ASP B 1 383 ? -26.781 -15.258 -17.281 1 97.19 383 ASP B C 1
ATOM 6352 O O . ASP B 1 383 ? -26.016 -14.461 -17.828 1 97.19 383 ASP B O 1
ATOM 6356 N N . ARG B 1 384 ? -27.078 -16.391 -17.828 1 96.31 384 ARG B N 1
ATOM 6357 C CA . ARG B 1 384 ? -26.453 -16.875 -19.047 1 96.31 384 ARG B CA 1
ATOM 6358 C C . ARG B 1 384 ? -26.844 -16.031 -20.25 1 96.31 384 ARG B C 1
ATOM 6360 O O . ARG B 1 384 ? -26.141 -16.016 -21.266 1 96.31 384 ARG B O 1
ATOM 6367 N N . GLN B 1 385 ? -27.953 -15.344 -20.109 1 96.38 385 GLN B N 1
ATOM 6368 C CA . GLN B 1 385 ? -28.391 -14.477 -21.203 1 96.38 385 GLN B CA 1
ATOM 6369 C C . GLN B 1 385 ? -27.547 -13.203 -21.25 1 96.38 385 GLN B C 1
ATOM 6371 O O . GLN B 1 385 ? -27.438 -12.562 -22.297 1 96.38 385 GLN B O 1
ATOM 6376 N N . ARG B 1 386 ? -26.906 -12.914 -20.156 1 95.38 386 ARG B N 1
ATOM 6377 C CA . ARG B 1 386 ? -26.219 -11.633 -20.078 1 95.38 386 ARG B CA 1
ATOM 6378 C C . ARG B 1 386 ? -24.703 -11.836 -19.906 1 95.38 386 ARG B C 1
ATOM 6380 O O . ARG B 1 386 ? -23.922 -11 -20.344 1 95.38 386 ARG B O 1
ATOM 6387 N N . PHE B 1 387 ? -24.391 -12.883 -19.188 1 96.81 387 PHE B N 1
ATOM 6388 C CA . PHE B 1 387 ? -23.016 -13.086 -18.781 1 96.81 387 PHE B CA 1
ATOM 6389 C C . PHE B 1 387 ? -22.562 -14.516 -19.047 1 96.81 387 PHE B C 1
ATOM 6391 O O . PHE B 1 387 ? -23.391 -15.367 -19.406 1 96.81 387 PHE B O 1
ATOM 6398 N N . GLN B 1 388 ? -21.281 -14.703 -18.922 1 96.06 388 GLN B N 1
ATOM 6399 C CA . GLN B 1 388 ? -20.766 -16.062 -18.906 1 96.06 388 GLN B CA 1
ATOM 6400 C C . GLN B 1 388 ? -20.922 -16.703 -17.531 1 96.06 388 GLN B C 1
ATOM 6402 O O . GLN B 1 388 ? -20.672 -16.047 -16.516 1 96.06 388 GLN B O 1
ATOM 6407 N N . VAL B 1 389 ? -21.469 -17.906 -17.516 1 97.19 389 VAL B N 1
ATOM 6408 C CA . VAL B 1 389 ? -21.641 -18.688 -16.297 1 97.19 389 VAL B CA 1
ATOM 6409 C C . VAL B 1 389 ? -20.797 -19.969 -16.375 1 97.19 389 VAL B C 1
ATOM 6411 O O . VAL B 1 389 ? -20.922 -20.734 -17.328 1 97.19 389 VAL B O 1
ATOM 6414 N N . SER B 1 390 ? -19.922 -20.125 -15.43 1 95.88 390 SER B N 1
ATOM 6415 C CA . SER B 1 390 ? -19.047 -21.281 -15.438 1 95.88 390 SER B CA 1
ATOM 6416 C C . SER B 1 390 ? -19.812 -22.578 -15.211 1 95.88 390 SER B C 1
ATOM 6418 O O . SER B 1 390 ? -21.031 -22.547 -14.992 1 95.88 390 SER B O 1
ATOM 6420 N N . GLU B 1 391 ? -19.078 -23.703 -15.273 1 92.06 391 GLU B N 1
ATOM 6421 C CA . GLU B 1 391 ? -19.672 -25.031 -15.109 1 92.06 391 GLU B CA 1
ATOM 6422 C C . GLU B 1 391 ? -20.25 -25.203 -13.711 1 92.06 391 GLU B C 1
ATOM 6424 O O . GLU B 1 391 ? -21.328 -25.797 -13.539 1 92.06 391 GLU B O 1
ATOM 6429 N N . SER B 1 392 ? -19.578 -24.641 -12.75 1 94 392 SER B N 1
ATOM 6430 C CA . SER B 1 392 ? -20.031 -24.812 -11.367 1 94 392 SER B CA 1
ATOM 6431 C C . SER B 1 392 ? -21.047 -23.734 -10.984 1 94 392 SER B C 1
ATOM 6433 O O . SER B 1 392 ? -21.562 -23.75 -9.867 1 94 392 SER B O 1
ATOM 6435 N N . GLY B 1 393 ? -21.25 -22.75 -11.844 1 95.94 393 GLY B N 1
ATOM 6436 C CA . GLY B 1 393 ? -22.312 -21.781 -11.602 1 95.94 393 GLY B CA 1
ATOM 6437 C C . GLY B 1 393 ? -21.797 -20.422 -11.203 1 95.94 393 GLY B C 1
ATOM 6438 O O . GLY B 1 393 ? -22.547 -19.609 -10.648 1 95.94 393 GLY B O 1
ATOM 6439 N N . ILE B 1 394 ? -20.594 -20.125 -11.406 1 97.62 394 ILE B N 1
ATOM 6440 C CA . ILE B 1 394 ? -20.047 -18.812 -11.117 1 97.62 394 ILE B CA 1
ATOM 6441 C C . ILE B 1 394 ? -20.359 -17.859 -12.266 1 97.62 394 ILE B C 1
ATOM 6443 O O . ILE B 1 394 ? -20.047 -18.141 -13.43 1 97.62 394 ILE B O 1
ATOM 6447 N N . THR B 1 395 ? -20.984 -16.766 -11.945 1 98.5 395 THR B N 1
ATOM 6448 C CA . THR B 1 395 ? -21.281 -15.75 -12.961 1 98.5 395 THR B CA 1
ATOM 6449 C C . THR B 1 395 ? -20.156 -14.727 -13.039 1 98.5 395 THR B C 1
ATOM 6451 O O . THR B 1 395 ? -19.703 -14.219 -12.016 1 98.5 395 THR B O 1
ATOM 6454 N N . VAL B 1 396 ? -19.672 -14.438 -14.258 1 98.5 396 VAL B N 1
ATOM 6455 C CA . VAL B 1 396 ? -18.594 -13.469 -14.438 1 98.5 396 VAL B CA 1
ATOM 6456 C C . VAL B 1 396 ? -19.109 -12.258 -15.203 1 98.5 396 VAL B C 1
ATOM 6458 O O . VAL B 1 396 ? -19.547 -12.375 -16.344 1 98.5 396 VAL B O 1
ATOM 6461 N N . VAL B 1 397 ? -19.141 -11.086 -14.516 1 98.19 397 VAL B N 1
ATOM 6462 C CA . VAL B 1 397 ? -19.375 -9.82 -15.188 1 98.19 397 VAL B CA 1
ATOM 6463 C C . VAL B 1 397 ? -18.094 -9.32 -15.836 1 98.19 397 VAL B C 1
ATOM 6465 O O . VAL B 1 397 ? -17.125 -9.008 -15.141 1 98.19 397 VAL B O 1
ATOM 6468 N N . PRO B 1 398 ? -18.062 -9.242 -17.141 1 96.69 398 PRO B N 1
ATOM 6469 C CA . PRO B 1 398 ? -16.812 -8.891 -17.812 1 96.69 398 PRO B CA 1
ATOM 6470 C C . PRO B 1 398 ? -16.375 -7.453 -17.531 1 96.69 398 PRO B C 1
ATOM 6472 O O . PRO B 1 398 ? -17.156 -6.668 -16.984 1 96.69 398 PRO B O 1
ATOM 6475 N N . ARG B 1 399 ? -15.188 -7.137 -17.922 1 94.38 399 ARG B N 1
ATOM 6476 C CA . ARG B 1 399 ? -14.602 -5.824 -17.688 1 94.38 399 ARG B CA 1
ATOM 6477 C C . ARG B 1 399 ? -15.484 -4.719 -18.25 1 94.38 399 ARG B C 1
ATOM 6479 O O . ARG B 1 399 ? -16 -4.848 -19.359 1 94.38 399 ARG B O 1
ATOM 6486 N N . GLY B 1 400 ? -15.586 -3.666 -17.422 1 93.44 400 GLY B N 1
ATOM 6487 C CA . GLY B 1 400 ? -16.344 -2.516 -17.875 1 93.44 400 GLY B CA 1
ATOM 6488 C C . GLY B 1 400 ? -15.508 -1.544 -18.703 1 93.44 400 GLY B C 1
ATOM 6489 O O . GLY B 1 400 ? -14.539 -1.941 -19.344 1 93.44 400 GLY B O 1
ATOM 6490 N N . ARG B 1 401 ? -15.984 -0.332 -18.797 1 87.31 401 ARG B N 1
ATOM 6491 C CA . ARG B 1 401 ? -15.297 0.719 -19.531 1 87.31 401 ARG B CA 1
ATOM 6492 C C . ARG B 1 401 ? -14.062 1.196 -18.781 1 87.31 401 ARG B C 1
ATOM 6494 O O . ARG B 1 401 ? -14.164 1.685 -17.656 1 87.31 401 ARG B O 1
ATOM 6501 N N . ALA B 1 402 ? -13 1.153 -19.422 1 80 402 ALA B N 1
ATOM 6502 C CA . ALA B 1 402 ? -11.711 1.45 -18.812 1 80 402 ALA B CA 1
ATOM 6503 C C . ALA B 1 402 ? -11.688 2.857 -18.234 1 80 402 ALA B C 1
ATOM 6505 O O . ALA B 1 402 ? -10.914 3.145 -17.312 1 80 402 ALA B O 1
ATOM 6506 N N . SER B 1 403 ? -12.523 3.703 -18.672 1 77.62 403 SER B N 1
ATOM 6507 C CA . SER B 1 403 ? -12.555 5.09 -18.219 1 77.62 403 SER B CA 1
ATOM 6508 C C . SER B 1 403 ? -13.398 5.242 -16.953 1 77.62 403 SER B C 1
ATOM 6510 O O . SER B 1 403 ? -13.422 6.312 -16.344 1 77.62 403 SER B O 1
ATOM 6512 N N . TYR B 1 404 ? -13.938 4.195 -16.531 1 84.38 404 TYR B N 1
ATOM 6513 C CA . TYR B 1 404 ? -14.805 4.266 -15.359 1 84.38 404 TYR B CA 1
ATOM 6514 C C . TYR B 1 404 ? -14.023 3.982 -14.078 1 84.38 404 TYR B C 1
ATOM 6516 O O . TYR B 1 404 ? -13.336 2.963 -13.984 1 84.38 404 TYR B O 1
ATOM 6524 N N . PHE B 1 405 ? -14.156 4.977 -13.164 1 87.56 405 PHE B N 1
ATOM 6525 C CA . PHE B 1 405 ? -13.594 4.812 -11.828 1 87.56 405 PHE B CA 1
ATOM 6526 C C . PHE B 1 405 ? -14.656 5.043 -10.766 1 87.56 405 PHE B C 1
ATOM 6528 O O . PHE B 1 405 ? -15.234 6.129 -10.68 1 87.56 405 PHE B O 1
ATOM 6535 N N . ALA B 1 406 ? -14.844 4.059 -9.953 1 89.56 406 ALA B N 1
ATOM 6536 C CA . ALA B 1 406 ? -15.969 4.059 -9.016 1 89.56 406 ALA B CA 1
ATOM 6537 C C . ALA B 1 406 ? -15.852 5.211 -8.023 1 89.56 406 ALA B C 1
ATOM 6539 O O . ALA B 1 406 ? -16.859 5.809 -7.637 1 89.56 406 ALA B O 1
ATOM 6540 N N . ARG B 1 407 ? -14.703 5.562 -7.512 1 87.25 407 ARG B N 1
ATOM 6541 C CA . ARG B 1 407 ? -14.492 6.594 -6.504 1 87.25 407 ARG B CA 1
ATOM 6542 C C . ARG B 1 407 ? -14.539 7.984 -7.125 1 87.25 407 ARG B C 1
ATOM 6544 O O . ARG B 1 407 ? -14.727 8.984 -6.422 1 87.25 407 ARG B O 1
ATOM 6551 N N . GLY B 1 408 ? -14.234 8.148 -8.336 1 72.62 408 GLY B N 1
ATOM 6552 C CA . GLY B 1 408 ? -14.234 9.43 -9.016 1 72.62 408 GLY B CA 1
ATOM 6553 C C . GLY B 1 408 ? -15.625 9.883 -9.43 1 72.62 408 GLY B C 1
ATOM 6554 O O . GLY B 1 408 ? -15.836 11.055 -9.734 1 72.62 408 GLY B O 1
ATOM 6555 N N . HIS B 1 409 ? -16.594 8.984 -9.68 1 59.09 409 HIS B N 1
ATOM 6556 C CA . HIS B 1 409 ? -17.875 9.273 -10.32 1 59.09 409 HIS B CA 1
ATOM 6557 C C . HIS B 1 409 ? -18.828 9.969 -9.359 1 59.09 409 HIS B C 1
ATOM 6559 O O . HIS B 1 409 ? -20.031 10.023 -9.602 1 59.09 409 HIS B O 1
ATOM 6565 N N . THR B 1 410 ? -18.344 10.516 -8.219 1 45.88 410 THR B N 1
ATOM 6566 C CA . THR B 1 410 ? -19.406 11.273 -7.543 1 45.88 410 THR B CA 1
ATOM 6567 C C . THR B 1 410 ? -19.844 12.461 -8.391 1 45.88 410 THR B C 1
ATOM 6569 O O . THR B 1 410 ? -19.031 13.312 -8.75 1 45.88 410 THR B O 1
ATOM 6572 N N . GLY B 1 411 ? -21.203 12.648 -8.984 1 42.5 411 GLY B N 1
ATOM 6573 C CA . GLY B 1 411 ? -22.031 13.461 -9.867 1 42.5 411 GLY B CA 1
ATOM 6574 C C . GLY B 1 411 ? -21.5 13.539 -11.281 1 42.5 411 GLY B C 1
ATOM 6575 O O . GLY B 1 411 ? -20.625 12.758 -11.672 1 42.5 411 GLY B O 1
ATOM 6576 N N . GLY B 1 412 ? -21.359 14.938 -11.898 1 36.81 412 GLY B N 1
ATOM 6577 C CA . GLY B 1 412 ? -21.141 15.289 -13.297 1 36.81 412 GLY B CA 1
ATOM 6578 C C . GLY B 1 412 ? -19.938 14.586 -13.906 1 36.81 412 GLY B C 1
ATOM 6579 O O . GLY B 1 412 ? -19.359 13.68 -13.297 1 36.81 412 GLY B O 1
ATOM 6580 N N . GLY B 1 413 ? -18.797 15.43 -14.383 1 34.78 413 GLY B N 1
ATOM 6581 C CA . GLY B 1 413 ? -17.734 15.242 -15.367 1 34.78 413 GLY B CA 1
ATOM 6582 C C . GLY B 1 413 ? -16.719 14.188 -14.961 1 34.78 413 GLY B C 1
ATOM 6583 O O . GLY B 1 413 ? -16.672 13.789 -13.797 1 34.78 413 GLY B O 1
ATOM 6584 N N . THR B 1 414 ? -16.25 13.172 -15.953 1 40.06 414 THR B N 1
ATOM 6585 C CA . THR B 1 414 ? -15.312 12.133 -16.359 1 40.06 414 THR B CA 1
ATOM 6586 C C . THR B 1 414 ? -14.016 12.242 -15.562 1 40.06 414 THR B C 1
ATOM 6588 O O . THR B 1 414 ? -13.133 11.391 -15.688 1 40.06 414 THR B O 1
ATOM 6591 N N . SER B 1 415 ? -13.492 13.383 -15.125 1 43.81 415 SER B N 1
ATOM 6592 C CA . SER B 1 415 ? -12.047 13.539 -15.211 1 43.81 415 SER B CA 1
ATOM 6593 C C . SER B 1 415 ? -11.352 12.859 -14.031 1 43.81 415 SER B C 1
ATOM 6595 O O . SER B 1 415 ? -10.117 12.844 -13.961 1 43.81 415 SER B O 1
ATOM 6597 N N . GLY B 1 416 ? -11.969 12.469 -12.844 1 54.03 416 GLY B N 1
ATOM 6598 C CA . GLY B 1 416 ? -10.953 12.289 -11.82 1 54.03 416 GLY B CA 1
ATOM 6599 C C . GLY B 1 416 ? -10.461 10.859 -11.719 1 54.03 416 GLY B C 1
ATOM 6600 O O . GLY B 1 416 ? -11.25 9.945 -11.484 1 54.03 416 GLY B O 1
ATOM 6601 N N . GLY B 1 417 ? -9.5 10.406 -12.43 1 65.19 417 GLY B N 1
ATOM 6602 C CA . GLY B 1 417 ? -8.734 9.172 -12.461 1 65.19 417 GLY B CA 1
ATOM 6603 C C . GLY B 1 417 ? -8.438 8.609 -11.086 1 65.19 417 GLY B C 1
ATOM 6604 O O . GLY B 1 417 ? -8.766 9.234 -10.07 1 65.19 417 GLY B O 1
ATOM 6605 N N . GLY B 1 418 ? -8.445 7.27 -10.766 1 72.44 418 GLY B N 1
ATOM 6606 C CA . GLY B 1 418 ? -7.922 6.598 -9.586 1 72.44 418 GLY B CA 1
ATOM 6607 C C . GLY B 1 418 ? -6.426 6.766 -9.422 1 72.44 418 GLY B C 1
ATOM 6608 O O . GLY B 1 418 ? -5.809 7.582 -10.109 1 72.44 418 GLY B O 1
ATOM 6609 N N . TYR B 1 419 ? -6.105 6.32 -8.172 1 76.75 419 TYR B N 1
ATOM 6610 C CA . TYR B 1 419 ? -4.66 6.27 -7.977 1 76.75 419 TYR B CA 1
ATOM 6611 C C . TYR B 1 419 ? -4.008 5.328 -8.977 1 76.75 419 TYR B C 1
ATOM 6613 O O . TYR B 1 419 ? -4.602 4.32 -9.375 1 76.75 419 TYR B O 1
ATOM 6621 N N . ALA B 1 420 ? -3.059 5.727 -9.781 1 60.22 420 ALA B N 1
ATOM 6622 C CA . ALA B 1 420 ? -2.398 4.938 -10.812 1 60.22 420 ALA B CA 1
ATOM 6623 C C . ALA B 1 420 ? -1.961 3.578 -10.273 1 60.22 420 ALA B C 1
ATOM 6625 O O . ALA B 1 420 ? -1.453 3.484 -9.156 1 60.22 420 ALA B O 1
ATOM 6626 N N . GLU B 1 421 ? -2.553 2.531 -10.867 1 58.62 421 GLU B N 1
ATOM 6627 C CA . GLU B 1 421 ? -2.141 1.163 -10.57 1 58.62 421 GLU B CA 1
ATOM 6628 C C . GLU B 1 421 ? -0.86 0.798 -11.312 1 58.62 421 GLU B C 1
ATOM 6630 O O . GLU B 1 421 ? -0.657 1.22 -12.453 1 58.62 421 GLU B O 1
#

Secondary structure (DSSP, 8-state):
-----EEEEEEE----GGGTTTTSSS-GGGSEETTTEEHHHHHHHHHHHTT--EEEEEE-SS-HHHHHHHHHHS---TTSTT-EEEEE-----SSS---SSHHHHHHTTHHHHHHH--SEEEEEESSEEE---HHHHHHHHHHTT-SEEEEEEEEEGGGGGGSEEEEE-TTSBEEEEEES-SSPPPBTTBTTEEEEEEEEEEEEHHHHHHHHHHHHHHT---IIIIIHHHHHHHS-EEEEEGGG---TT--TTS-SS-EEE--SHHHHHHHHHTT-SSS-SS-S--TTS--------S--EEEEEEEEEEEEE-TT-EE-TTEEEES-EE-TT-EE-TT-EEES-EE-TT-EEPTT-EEESEEE-SS-EEPTT-EESS-HHHHHHHSEE-TT--EEE----TT--TTT-SSS-S---PSP-/-----EEEEEEE----GGGTTTTSSS-GGGSEETTTEEHHHHHHHHHHHTT--EEEEEE-SS-HHHHHHHHHHS---TTSTT-EEEEE-----STT----SHHHHHHTTHHHHHHH--SEEEEEESSEEE---HHHHHHHHHHTT-SEEEEEEEEEGGGGGGSEEEEE-TT-BEEEEEES-SSPPPBTTBTTEEEEEEEEEEEEHHHHHHHHHHHHHHT---IIIIIHHHHHHHS-EEEEEGGG---TT--TTS-SS-EEE--SHHHHHHHHHTT-SSS-SS-S--TTS--------S--EEEEEEEEEEEEE-TT-EE-TTEEEES-EE-TT-EE-TT-EEES-EE-TT-EEPTT-EEESEEE-SS-EEPTT-EESS-HHHHHHHSEE-TT--EEE----TT--TTT-SSS-S---PSP-

Foldseek 3Di:
DPDFQEAEEEEQEDQLVQAPPQSVQHTLQLRDAFFFAGLQLQVVLQCVLLVRAHYEYEYFPNCPSVQLFCVQFVPPDVVPVRHDYHYDYDPPPDDPDTQPEDLSSVLSVLVVCVVSVTQKYKYYYRQKHDHFNCNVVVVLCVVVVFQKEFEKEKDFQVPALQFKFFAADPSFWTDDIDGNDPGHDCHVVGRGITIGTNRIMMHGSVSSNVLSVVCVVVVHRYCRPPRVRVCSVPTTYGYDYQLPGADPQDDPLAQRSDMFRPSHPVSSLVVNLQCWDPRHNDDQDGPSRHRTGGPFDAAAEEEQDEDEEGEAAEGLEYHHHLEYEYSEYHYYQEYEYANEYYASEYEYAQEYEAHNEYEYLEYEYYQYYHYHNHYYQPDQVVLVVPFDADPVRHTYHRYDDPQHGNNPPPDDDRPDDDGRD/DPDFQEAEEEEQEDQLVQAPPQSVQHTLQLRDAFFFAGLQLQVVLQCVLLVNAHYEYEYFPNCPSVQQFCVQFVPPDVVPVRHDYHYDYDPCPDDPDTQPEDLSSVLSVLVVCVVSVTQKYKYHYRQKHDHFNCNVVVVLCVVVVFQKEFEKEKDFQVVAQQFKFFAADPSFWTDDIDGNDPGHDCHVVGRGITIGTNRIMMHGSVSSNVLSVVCVVVVHRYCRPPRVRVCSVPTTYGYDYLLVGDDPQDDPLAQRSDMFRCSHPVSSLVVNLQCWDPRHNDDQDGPSRHRTGGPFDAAAEEEQDEDEEREAAEGLEYHHHLEYAYSEYHYYQEYEYANEYYASEYEYAQEYEAHNEYEYLEYEYYQYYHYHNHYYQPDQVVLVVPFDADPVRHTYHRYDDPLHGNNPPPDDDSPDDDGRD

InterPro domains:
  IPR005835 Nucleotidyl transferase domain [PF00483] (8-275)
  IPR005836 ADP-glucose pyrophosphorylase, conserved site [PS00808] (12-31)
  IPR005836 ADP-glucose pyrophosphorylase, conserved site [PS00809] (98-106)
  IPR005836 ADP-glucose pyrophosphorylase, conserved site [PS00810] (196-206)
  IPR011004 Trimeric LpxA-like superfamily [SSF51161] (304-394)
  IPR011831 Glucose-1-phosphate adenylyltransferase [PTHR43523] (4-400)
  IPR023049 Glucose-1-phosphate adenylyltransferase GlgC, bacterial [MF_00624] (3-403)
  IPR029044 Nucleotide-diphospho-sugar transferases [G3DSA:3.90.550.10] (1-285)
  IPR029044 Nucleotide-diphospho-sugar transferases [SSF53448] (5-340)
  IPR056818 Glucose-1-phosphate adenylyltransferase/Bifunctional protein GlmU-like, C-terminal hexapeptide [PF24894] (306-397)

Radius of gyration: 29.89 Å; Cα contacts (8 Å, |Δi|>4): 2082; chains: 2; bounding box: 63×94×79 Å

Solvent-accessible surface area (backbone atoms only — not comparable to full-atom values): 42456 Å² total; per-residue (Å²): 127,83,79,75,46,55,38,34,40,34,47,42,47,54,62,41,73,61,30,53,62,68,23,71,81,27,18,44,28,51,32,76,34,81,48,73,38,33,32,32,28,31,46,53,23,25,36,47,77,41,70,43,34,40,33,37,38,36,36,62,38,55,38,61,66,42,52,45,39,44,58,64,34,44,61,51,47,46,82,45,71,69,39,39,66,42,77,42,66,71,71,73,67,75,74,91,62,64,66,82,27,67,42,36,49,50,47,78,44,42,65,58,50,63,72,64,61,41,54,32,35,34,41,33,55,22,60,41,50,50,79,54,45,52,56,57,56,52,49,51,30,58,76,65,65,39,45,32,32,35,34,23,39,78,36,51,46,90,69,37,41,84,25,34,35,47,41,58,47,97,88,18,42,52,76,44,74,41,62,45,30,92,73,64,65,49,35,90,96,34,81,60,26,19,30,26,44,70,63,32,38,40,27,30,34,70,56,47,52,53,51,40,54,50,27,58,75,68,70,45,28,34,46,71,78,41,50,47,60,58,43,58,74,81,46,47,36,29,47,42,62,49,73,72,59,71,60,66,64,70,57,91,69,31,51,81,76,45,76,42,71,50,56,33,57,67,45,39,53,51,54,50,57,32,54,39,63,96,67,18,44,47,60,68,72,24,62,72,55,53,54,52,49,62,65,65,57,63,40,49,19,35,32,51,15,32,40,37,26,30,27,38,42,9,45,42,15,36,34,28,45,64,20,36,40,31,53,26,36,33,12,32,30,17,33,38,30,39,44,20,36,37,39,42,27,39,38,31,39,21,16,27,41,23,42,45,15,38,41,29,34,29,37,37,35,37,20,27,75,45,56,61,57,39,75,46,54,82,46,69,73,65,42,52,75,78,32,56,56,47,94,90,54,43,29,40,44,58,63,41,53,85,81,44,34,40,75,39,53,75,81,72,79,83,74,53,64,64,64,79,109,128,85,78,75,46,54,37,34,40,33,47,43,46,54,62,42,71,59,30,52,60,68,23,71,81,27,18,44,28,52,32,74,34,79,49,73,38,34,30,32,28,32,45,52,23,25,35,47,76,41,71,42,34,40,33,36,38,36,36,63,39,58,37,62,66,41,52,46,41,45,58,65,34,44,61,50,47,45,82,45,70,67,40,39,66,41,78,42,66,72,71,73,69,73,75,89,62,65,68,83,27,65,41,36,50,50,48,78,44,42,65,58,49,62,73,65,60,39,54,32,35,34,40,33,58,21,59,40,50,48,79,52,45,52,56,56,56,52,50,51,31,57,76,66,65,39,43,31,31,34,34,23,39,78,37,51,48,90,68,35,40,84,26,34,34,46,42,58,46,97,89,18,42,51,76,43,73,40,60,45,30,92,72,64,62,50,35,90,96,35,81,60,26,17,31,26,44,70,62,34,37,40,26,30,32,70,56,47,52,53,50,40,54,50,27,57,75,69,70,43,28,34,45,70,77,41,49,48,59,58,42,56,76,82,46,47,37,29,47,40,62,50,73,72,58,72,57,65,63,71,56,91,69,30,51,80,76,46,75,41,69,51,56,33,59,65,45,39,53,51,55,49,56,32,54,38,65,94,68,16,45,46,62,68,74,24,61,72,55,52,53,50,47,62,66,66,56,63,42,50,19,34,32,51,14,32,41,37,26,32,28,38,42,8,46,42,16,37,35,28,44,64,19,36,39,30,53,26,36,33,12,32,30,17,33,37,31,41,43,20,36,39,38,44,27,40,40,30,38,21,17,27,41,24,40,45,16,38,39,29,35,29,37,37,35,38,19,28,75,45,56,62,57,40,75,46,53,82,47,68,73,65,43,50,74,78,32,56,56,46,94,90,55,42,29,41,44,57,63,42,52,86,81,45,35,40,74,38,53,76,72,78,77,84,74,50,64,64,64,78,110

Sequence (842 aa):
MQTDRIIAFVMAGGQGSRLQPLTTARSKPSVPFGSRYRIVDFVLSNLVNSQIRTIYLLVQYKSQSLIEHVRKSWTISPLLQDQFVTVVPPQMIGGESWFQGTSDAVYQNIGLIETHAPDLVVVFGADHIYRMDIRQMVAFHKEREADVTIAALPVPLRDARGFGIISAAPDGRVQAFQEKPANPTPIPGDPERAFASMGNYVFRADVLMAALEEAHRNGETDFGGHILPRLLRDHRLFAYDFATNEVPGIKPYEKRVYWRDVGTIDAYFDAHKDVLGDEPVFDMFNPQWPIFSSNYQGPVARVLGGELHNSLLGAASVVHDGVRIRDSIIRREAVIEDDVELDECIVMDYTRIGRGAKLRRVIVDRHNHIEPGERIGFDPDVDRQRFQVSESGITVVPRGRASYFARGHTGGGTSGGGYAEMQTDRIIAFVMAGGQGSRLQPLTTARSKPSVPFGSRYRIVDFVLSNLVNSQIRTIYLLVQYKSQSLIEHVRKSWTISPLLQDQFVTVVPPQMIGGESWFQGTSDAVYQNIGLIETHAPDLVVVFGADHIYRMDIRQMVAFHKEREADVTIAALPVPLRDARGFGIISAAPDGRVQAFQEKPANPTPIPGDPERAFASMGNYVFRADVLMAALEEAHRNGETDFGGHILPRLLRDHRLFAYDFATNEVPGIKPYEKRVYWRDVGTIDAYFDAHKDVLGDEPVFDMFNPQWPIFSSNYQGPVARVLGGELHNSLLGAASVVHDGVRIRDSIIRREAVIEDDVELDECIVMDYTRIGRGAKLRRVIVDRHNHIEPGERIGFDPDVDRQRFQVSESGITVVPRGRASYFARGHTGGGTSGGGYAE

pLDDT: mean 86.74, std 14.95, range [32.91, 98.94]

Nearest PDB structures (foldseek):
  5l6s-assembly1_D  TM=9.418E-01  e=2.413E-40  Escherichia coli K-12
  5w5t-assembly2_Q  TM=9.413E-01  e=8.186E-40  Agrobacterium tumefaciens
  6shj-assembly1_B  TM=9.405E-01  e=2.976E-37  Escherichia coli
  5mni-assembly1_B  TM=9.270E-01  e=6.726E-38  Escherichia coli K-12
  1yp4-assembly1_B  TM=8.455E-01  e=1.382E-30  Solanum tuberosum

Organism: NCBI:txid713585